Protein AF-0000000084530891 (afdb_homodimer)

Structure (mmCIF, N/CA/C/O backbone):
data_AF-0000000084530891-model_v1
#
loop_
_entity.id
_entity.type
_entity.pdbx_description
1 polymer 'FADH2-dependent halogenase PltA'
#
loop_
_atom_site.group_PDB
_atom_site.id
_atom_site.type_symbol
_atom_site.label_atom_id
_atom_site.label_alt_id
_atom_site.label_comp_id
_atom_site.label_asym_id
_atom_site.label_entity_id
_atom_site.label_seq_id
_atom_site.pdbx_PDB_ins_code
_atom_site.Cartn_x
_atom_site.Cartn_y
_atom_site.Cartn_z
_atom_site.occupancy
_atom_site.B_iso_or_equiv
_atom_site.auth_seq_id
_atom_site.auth_comp_id
_atom_site.auth_asym_id
_atom_site.auth_atom_id
_atom_site.pdbx_PDB_model_num
ATOM 1 N N . MET A 1 1 ? -32.719 -3.709 -15.766 1 66.19 1 MET A N 1
ATOM 2 C CA . MET A 1 1 ? -31.938 -2.893 -14.836 1 66.19 1 MET A CA 1
ATOM 3 C C . MET A 1 1 ? -30.469 -2.857 -15.25 1 66.19 1 MET A C 1
ATOM 5 O O . MET A 1 1 ? -29.953 -3.83 -15.805 1 66.19 1 MET A O 1
ATOM 9 N N . GLU A 1 2 ? -29.891 -1.746 -15.336 1 89.5 2 GLU A N 1
ATOM 10 C CA . GLU A 1 2 ? -28.5 -1.597 -15.766 1 89.5 2 GLU A CA 1
ATOM 11 C C . GLU A 1 2 ? -27.531 -2.131 -14.711 1 89.5 2 GLU A C 1
ATOM 13 O O . GLU A 1 2 ? -27.719 -1.904 -13.516 1 89.5 2 GLU A O 1
ATOM 18 N N . ALA A 1 3 ? -26.656 -3.08 -15.125 1 96.06 3 ALA A N 1
ATOM 19 C CA . ALA A 1 3 ? -25.688 -3.674 -14.219 1 96.06 3 ALA A CA 1
ATOM 20 C C . ALA A 1 3 ? -24.797 -2.602 -13.578 1 96.06 3 ALA A C 1
ATOM 22 O O . ALA A 1 3 ? -24.469 -1.6 -14.219 1 96.06 3 ALA A O 1
ATOM 23 N N . ASP A 1 4 ? -24.469 -2.822 -12.344 1 97.88 4 ASP A N 1
ATOM 24 C CA . ASP A 1 4 ? -23.516 -1.919 -11.711 1 97.88 4 ASP A CA 1
ATOM 25 C C . ASP A 1 4 ? -22.188 -1.911 -12.461 1 97.88 4 ASP A C 1
ATOM 27 O O . ASP A 1 4 ? -21.562 -0.856 -12.633 1 97.88 4 ASP A O 1
ATOM 31 N N . PHE A 1 5 ? -21.719 -3.125 -12.906 1 98.5 5 PHE A N 1
ATOM 32 C CA . PHE A 1 5 ? -20.453 -3.293 -13.609 1 98.5 5 PHE A CA 1
ATOM 33 C C . PHE A 1 5 ? -20.609 -4.258 -14.781 1 98.5 5 PHE A C 1
ATOM 35 O O . PHE A 1 5 ? -21.484 -5.117 -14.766 1 98.5 5 PHE A O 1
ATOM 42 N N . ASP A 1 6 ? -19.734 -4.051 -15.773 1 98.62 6 ASP A N 1
ATOM 43 C CA . ASP A 1 6 ? -19.656 -5.055 -16.828 1 98.62 6 ASP A CA 1
ATOM 44 C C . ASP A 1 6 ? -19.031 -6.348 -16.328 1 98.62 6 ASP A C 1
ATOM 46 O O . ASP A 1 6 ? -19.516 -7.441 -16.625 1 98.62 6 ASP A O 1
ATOM 50 N N . VAL A 1 7 ? -17.984 -6.207 -15.562 1 98.94 7 VAL A N 1
ATOM 51 C CA . VAL A 1 7 ? -17.266 -7.359 -15.039 1 98.94 7 VAL A CA 1
ATOM 52 C C . VAL A 1 7 ? -16.922 -7.129 -13.562 1 98.94 7 VAL A C 1
ATOM 54 O O . VAL A 1 7 ? -16.453 -6.059 -13.195 1 98.94 7 VAL A O 1
ATOM 57 N N . ALA A 1 8 ? -17.188 -8.102 -12.734 1 98.94 8 ALA A N 1
ATOM 58 C CA . ALA A 1 8 ? -16.734 -8.125 -11.344 1 98.94 8 ALA A CA 1
ATOM 59 C C . ALA A 1 8 ? -15.641 -9.172 -11.133 1 98.94 8 ALA A C 1
ATOM 61 O O . ALA A 1 8 ? -15.812 -10.336 -11.508 1 98.94 8 ALA A O 1
ATOM 62 N N . VAL A 1 9 ? -14.562 -8.758 -10.586 1 99 9 VAL A N 1
ATOM 63 C CA . VAL A 1 9 ? -13.43 -9.625 -10.297 1 99 9 VAL A CA 1
ATOM 64 C C . VAL A 1 9 ? -13.383 -9.93 -8.805 1 99 9 VAL A C 1
ATOM 66 O O . VAL A 1 9 ? -13.344 -9.016 -7.973 1 99 9 VAL A O 1
ATOM 69 N N . ILE A 1 10 ? -13.375 -11.219 -8.461 1 98.94 10 ILE A N 1
ATOM 70 C CA . ILE A 1 10 ? -13.273 -11.641 -7.066 1 98.94 10 ILE A CA 1
ATOM 71 C C . ILE A 1 10 ? -11.812 -11.898 -6.711 1 98.94 10 ILE A C 1
ATOM 73 O O . ILE A 1 10 ? -11.242 -12.922 -7.109 1 98.94 10 ILE A O 1
ATOM 77 N N . GLY A 1 11 ? -11.195 -10.992 -5.922 1 98.88 11 GLY A N 1
ATOM 78 C CA . GLY A 1 11 ? -9.797 -11.109 -5.535 1 98.88 11 GLY A CA 1
ATOM 79 C C . GLY A 1 11 ? -8.891 -10.164 -6.297 1 98.88 11 GLY A C 1
ATOM 80 O O . GLY A 1 11 ? -8.961 -10.078 -7.523 1 98.88 11 GLY A O 1
ATOM 81 N N . GLY A 1 12 ? -8.078 -9.484 -5.527 1 98.81 12 GLY A N 1
ATOM 82 C CA . GLY A 1 12 ? -7.172 -8.508 -6.113 1 98.81 12 GLY A CA 1
ATOM 83 C C . GLY A 1 12 ? -5.738 -8.992 -6.191 1 98.81 12 GLY A C 1
ATOM 84 O O . GLY A 1 12 ? -4.812 -8.18 -6.289 1 98.81 12 GLY A O 1
ATOM 85 N N . GLY A 1 13 ? -5.477 -10.289 -6.098 1 98.81 13 GLY A N 1
ATOM 86 C CA . GLY A 1 13 ? -4.148 -10.844 -6.297 1 98.81 13 GLY A CA 1
ATOM 87 C C . GLY A 1 13 ? -3.656 -10.711 -7.727 1 98.81 13 GLY A C 1
ATOM 88 O O . GLY A 1 13 ? -4.25 -9.984 -8.531 1 98.81 13 GLY A O 1
ATOM 89 N N . PRO A 1 14 ? -2.57 -11.391 -8.039 1 98.88 14 PRO A N 1
ATOM 90 C CA . PRO A 1 14 ? -1.964 -11.234 -9.367 1 98.88 14 PRO A CA 1
ATOM 91 C C . PRO A 1 14 ? -2.941 -11.523 -10.5 1 98.88 14 PRO A C 1
ATOM 93 O O . PRO A 1 14 ? -3.02 -10.766 -11.469 1 98.88 14 PRO A O 1
ATOM 96 N N . ALA A 1 15 ? -3.719 -12.57 -10.383 1 98.94 15 ALA A N 1
ATOM 97 C CA . ALA A 1 15 ? -4.652 -12.93 -11.445 1 98.94 15 ALA A CA 1
ATOM 98 C C . ALA A 1 15 ? -5.742 -11.867 -11.602 1 98.94 15 ALA A C 1
ATOM 100 O O . ALA A 1 15 ? -6.008 -11.398 -12.711 1 98.94 15 ALA A O 1
ATOM 101 N N . GLY A 1 16 ? -6.309 -11.5 -10.484 1 98.94 16 GLY A N 1
ATOM 102 C CA . GLY A 1 16 ? -7.406 -10.539 -10.516 1 98.94 16 GLY A CA 1
ATOM 103 C C . GLY A 1 16 ? -6.984 -9.156 -10.969 1 98.94 16 GLY A C 1
ATOM 104 O O . GLY A 1 16 ? -7.66 -8.531 -11.789 1 98.94 16 GLY A O 1
ATOM 105 N N . SER A 1 17 ? -5.902 -8.672 -10.438 1 98.94 17 SER A N 1
ATOM 106 C CA . SER A 1 17 ? -5.395 -7.355 -10.812 1 98.94 17 SER A CA 1
ATOM 107 C C . SER A 1 17 ? -5.043 -7.309 -12.297 1 98.94 17 SER A C 1
ATOM 109 O O . SER A 1 17 ? -5.297 -6.305 -12.969 1 98.94 17 SER A O 1
ATOM 111 N N . THR A 1 18 ? -4.445 -8.383 -12.781 1 98.94 18 THR A N 1
ATOM 112 C CA . THR A 1 18 ? -4.082 -8.461 -14.195 1 98.94 18 THR A CA 1
ATOM 113 C C . THR A 1 18 ? -5.332 -8.461 -15.07 1 98.94 18 THR A C 1
ATOM 115 O O . THR A 1 18 ? -5.414 -7.703 -16.047 1 98.94 18 THR A O 1
ATOM 118 N N . ALA A 1 19 ? -6.324 -9.273 -14.719 1 99 19 ALA A N 1
ATOM 119 C CA . ALA A 1 19 ? -7.578 -9.289 -15.469 1 99 19 ALA A CA 1
ATOM 120 C C . ALA A 1 19 ? -8.219 -7.902 -15.484 1 99 19 ALA A C 1
ATOM 122 O O . ALA A 1 19 ? -8.633 -7.418 -16.547 1 99 19 ALA A O 1
ATOM 123 N N . ALA A 1 20 ? -8.227 -7.273 -14.312 1 98.94 20 ALA A N 1
ATOM 124 C CA . ALA A 1 20 ? -8.836 -5.953 -14.195 1 98.94 20 ALA A CA 1
ATOM 125 C C . ALA A 1 20 ? -8.109 -4.934 -15.062 1 98.94 20 ALA A C 1
ATOM 127 O O . ALA A 1 20 ? -8.742 -4.062 -15.672 1 98.94 20 ALA A O 1
ATOM 128 N N . SER A 1 21 ? -6.801 -5.031 -15.133 1 98.94 21 SER A N 1
ATOM 129 C CA . SER A 1 21 ? -6.012 -4.113 -15.953 1 98.94 21 SER A CA 1
ATOM 130 C C . SER A 1 21 ? -6.375 -4.242 -17.422 1 98.94 21 SER A C 1
ATOM 132 O O . SER A 1 21 ? -6.609 -3.236 -18.109 1 98.94 21 SER A O 1
ATOM 134 N N . TYR A 1 22 ? -6.398 -5.5 -17.938 1 98.94 22 TYR A N 1
ATOM 135 C CA . TYR A 1 22 ? -6.758 -5.73 -19.344 1 98.94 22 TYR A CA 1
ATOM 136 C C . TYR A 1 22 ? -8.156 -5.199 -19.641 1 98.94 22 TYR A C 1
ATOM 138 O O . TYR A 1 22 ? -8.359 -4.48 -20.625 1 98.94 22 TYR A O 1
ATOM 146 N N . LEU A 1 23 ? -9.094 -5.543 -18.797 1 98.94 23 LEU A N 1
ATOM 147 C CA . LEU A 1 23 ? -10.5 -5.277 -19.062 1 98.94 23 LEU A CA 1
ATOM 148 C C . LEU A 1 23 ? -10.805 -3.789 -18.953 1 98.94 23 LEU A C 1
ATOM 150 O O . LEU A 1 23 ? -11.523 -3.23 -19.781 1 98.94 23 LEU A O 1
ATOM 154 N N . ALA A 1 24 ? -10.266 -3.133 -17.891 1 98.88 24 ALA A N 1
ATOM 155 C CA . ALA A 1 24 ? -10.461 -1.693 -17.734 1 98.88 24 ALA A CA 1
ATOM 156 C C . ALA A 1 24 ? -9.852 -0.927 -18.906 1 98.88 24 ALA A C 1
ATOM 158 O O . ALA A 1 24 ? -10.461 0.012 -19.422 1 98.88 24 ALA A O 1
ATOM 159 N N . SER A 1 25 ? -8.664 -1.329 -19.328 1 98.81 25 SER A N 1
ATOM 160 C CA . SER A 1 25 ? -7.996 -0.688 -20.453 1 98.81 25 SER A CA 1
ATOM 161 C C . SER A 1 25 ? -8.812 -0.83 -21.734 1 98.81 25 SER A C 1
ATOM 163 O O . SER A 1 25 ? -8.719 0.008 -22.625 1 98.81 25 SER A O 1
ATOM 165 N N . ALA A 1 26 ? -9.625 -1.861 -21.781 1 98.81 26 ALA A N 1
ATOM 166 C CA . ALA A 1 26 ? -10.469 -2.102 -22.953 1 98.81 26 ALA A CA 1
ATOM 167 C C . ALA A 1 26 ? -11.773 -1.327 -22.859 1 98.81 26 ALA A C 1
ATOM 169 O O . ALA A 1 26 ? -12.648 -1.455 -23.719 1 98.81 26 ALA A O 1
ATOM 170 N N . GLY A 1 27 ? -11.961 -0.547 -21.75 1 98.56 27 GLY A N 1
ATOM 171 C CA . GLY A 1 27 ? -13.094 0.355 -21.641 1 98.56 27 GLY A CA 1
ATOM 172 C C . GLY A 1 27 ? -14.258 -0.235 -20.875 1 98.56 27 GLY A C 1
ATOM 173 O O . GLY A 1 27 ? -15.328 0.372 -20.781 1 98.56 27 GLY A O 1
ATOM 174 N N . LEU A 1 28 ? -14.109 -1.421 -20.297 1 98.81 28 LEU A N 1
ATOM 175 C CA . LEU A 1 28 ? -15.18 -2.033 -19.531 1 98.81 28 LEU A CA 1
ATOM 176 C C . LEU A 1 28 ? -15.258 -1.424 -18.125 1 98.81 28 LEU A C 1
ATOM 178 O O . LEU A 1 28 ? -14.242 -0.998 -17.578 1 98.81 28 LEU A O 1
ATOM 182 N N . ARG A 1 29 ? -16.484 -1.306 -17.609 1 98.56 29 ARG A N 1
ATOM 183 C CA . ARG A 1 29 ? -16.656 -0.979 -16.188 1 98.56 29 ARG A CA 1
ATOM 184 C C . ARG A 1 29 ? -16.344 -2.18 -15.312 1 98.56 29 ARG A C 1
ATOM 186 O O . ARG A 1 29 ? -17.125 -3.119 -15.211 1 98.56 29 ARG A O 1
ATOM 193 N N . VAL A 1 30 ? -15.18 -2.162 -14.625 1 98.94 30 VAL A N 1
ATOM 194 C CA . VAL A 1 30 ? -14.664 -3.314 -13.891 1 98.94 30 VAL A CA 1
ATOM 195 C C . VAL A 1 30 ? -14.578 -2.982 -12.406 1 98.94 30 VAL A C 1
ATOM 197 O O . VAL A 1 30 ? -14.148 -1.889 -12.031 1 98.94 30 VAL A O 1
ATOM 200 N N . ALA A 1 31 ? -15.016 -3.912 -11.539 1 98.88 31 ALA A N 1
ATOM 201 C CA . ALA A 1 31 ? -14.828 -3.814 -10.094 1 98.88 31 ALA A CA 1
ATOM 202 C C . ALA A 1 31 ? -13.992 -4.984 -9.57 1 98.88 31 ALA A C 1
ATOM 204 O O . ALA A 1 31 ? -14.219 -6.133 -9.961 1 98.88 31 ALA A O 1
ATOM 205 N N . VAL A 1 32 ? -13.016 -4.691 -8.773 1 98.94 32 VAL A N 1
ATOM 206 C CA . VAL A 1 32 ? -12.266 -5.699 -8.039 1 98.94 32 VAL A CA 1
ATOM 207 C C . VAL A 1 32 ? -12.703 -5.711 -6.578 1 98.94 32 VAL A C 1
ATOM 209 O O . VAL A 1 32 ? -12.664 -4.68 -5.902 1 98.94 32 VAL A O 1
ATOM 212 N N . PHE A 1 33 ? -13.148 -6.805 -6.129 1 98.88 33 PHE A N 1
ATOM 213 C CA . PHE A 1 33 ? -13.5 -6.996 -4.727 1 98.88 33 PHE A CA 1
ATOM 214 C C . PHE A 1 33 ? -12.398 -7.75 -3.988 1 98.88 33 PHE A C 1
ATOM 216 O O . PHE A 1 33 ? -12.141 -8.922 -4.273 1 98.88 33 PHE A O 1
ATOM 223 N N . GLU A 1 34 ? -11.727 -7.094 -3.092 1 98.75 34 GLU A N 1
ATOM 224 C CA . GLU A 1 34 ? -10.633 -7.656 -2.307 1 98.75 34 GLU A CA 1
ATOM 225 C C . GLU A 1 34 ? -10.961 -7.633 -0.815 1 98.75 34 GLU A C 1
ATOM 227 O O . GLU A 1 34 ? -11.328 -6.59 -0.27 1 98.75 34 GLU A O 1
ATOM 232 N N . SER A 1 35 ? -10.805 -8.805 -0.174 1 97.88 35 SER A N 1
ATOM 233 C CA . SER A 1 35 ? -11.172 -8.922 1.234 1 97.88 35 SER A CA 1
ATOM 234 C C . SER A 1 35 ? -10.117 -8.273 2.131 1 97.88 35 SER A C 1
ATOM 236 O O . SER A 1 35 ? -10.438 -7.781 3.217 1 97.88 35 SER A O 1
ATOM 238 N N . GLU A 1 36 ? -8.906 -8.234 1.714 1 97.06 36 GLU A N 1
ATOM 239 C CA . GLU A 1 36 ? -7.812 -7.766 2.557 1 97.06 36 GLU A CA 1
ATOM 240 C C . GLU A 1 36 ? -7.348 -6.375 2.137 1 97.06 36 GLU A C 1
ATOM 242 O O . GLU A 1 36 ? -7.562 -5.961 0.996 1 97.06 36 GLU A O 1
ATOM 247 N N . LEU A 1 37 ? -6.746 -5.664 3.072 1 97.38 37 LEU A N 1
ATOM 248 C CA . LEU A 1 37 ? -6.051 -4.422 2.762 1 97.38 37 LEU A CA 1
ATOM 249 C C . LEU A 1 37 ? -4.609 -4.691 2.352 1 97.38 37 LEU A C 1
ATOM 251 O O . LEU A 1 37 ? -3.832 -5.25 3.131 1 97.38 37 LEU A O 1
ATOM 255 N N . PHE A 1 38 ? -4.316 -4.34 1.075 1 98.25 38 PHE A N 1
ATOM 256 C CA . PHE A 1 38 ? -2.943 -4.496 0.608 1 98.25 38 PHE A CA 1
ATOM 257 C C . PHE A 1 38 ? -2.055 -3.385 1.153 1 98.25 38 PHE A C 1
ATOM 259 O O . PHE A 1 38 ? -2.527 -2.275 1.406 1 98.25 38 PHE A O 1
ATOM 266 N N . PRO A 1 39 ? -0.729 -3.684 1.401 1 97.75 39 PRO A N 1
ATOM 267 C CA . PRO A 1 39 ? -0.035 -4.93 1.066 1 97.75 39 PRO A CA 1
ATOM 268 C C . PRO A 1 39 ? -0.257 -6.027 2.105 1 97.75 39 PRO A C 1
ATOM 270 O O . PRO A 1 39 ? -0.557 -5.73 3.266 1 97.75 39 PRO A O 1
ATOM 273 N N . ARG A 1 40 ? -0.125 -7.262 1.654 1 96.5 40 ARG A N 1
ATOM 274 C CA . ARG A 1 40 ? -0.214 -8.438 2.516 1 96.5 40 ARG A CA 1
ATOM 275 C C . ARG A 1 40 ? 0.823 -9.484 2.123 1 96.5 40 ARG A C 1
ATOM 277 O O . ARG A 1 40 ? 1.037 -9.742 0.936 1 96.5 40 ARG A O 1
ATOM 284 N N . PRO A 1 41 ? 1.448 -10.055 3.07 1 95 41 PRO A N 1
ATOM 285 C CA . PRO A 1 41 ? 2.439 -11.086 2.744 1 95 41 PRO A CA 1
ATOM 286 C C . PRO A 1 41 ? 1.831 -12.281 2.014 1 95 41 PRO A C 1
ATOM 288 O O . PRO A 1 41 ? 0.702 -12.68 2.311 1 95 41 PRO A O 1
ATOM 291 N N . HIS A 1 42 ? 2.57 -12.766 1.106 1 96.12 42 HIS A N 1
ATOM 292 C CA . HIS A 1 42 ? 2.18 -13.953 0.36 1 96.12 42 HIS A CA 1
ATOM 293 C C . HIS A 1 42 ? 3.4 -14.695 -0.175 1 96.12 42 HIS A C 1
ATOM 295 O O . HIS A 1 42 ? 4.398 -14.07 -0.542 1 96.12 42 HIS A O 1
ATOM 301 N N . VAL A 1 43 ? 3.32 -16.016 -0.231 1 94.94 43 VAL A N 1
ATOM 302 C CA . VAL A 1 43 ? 4.387 -16.844 -0.797 1 94.94 43 VAL A CA 1
ATOM 303 C C . VAL A 1 43 ? 4.262 -16.875 -2.318 1 94.94 43 VAL A C 1
ATOM 305 O O . VAL A 1 43 ? 3.219 -16.516 -2.871 1 94.94 43 VAL A O 1
ATOM 308 N N . GLY A 1 44 ? 5.281 -17.406 -3.035 1 95.38 44 GLY A N 1
ATOM 309 C CA . GLY A 1 44 ? 5.367 -17.375 -4.488 1 95.38 44 GLY A CA 1
ATOM 310 C C . GLY A 1 44 ? 6.199 -16.219 -5.012 1 95.38 44 GLY A C 1
ATOM 311 O O . GLY A 1 44 ? 5.711 -15.391 -5.781 1 95.38 44 GLY A O 1
ATOM 312 N N . GLU A 1 45 ? 7.453 -16.234 -4.609 1 97.88 45 GLU A N 1
ATOM 313 C CA . GLU A 1 45 ? 8.266 -15.031 -4.699 1 97.88 45 GLU A CA 1
ATOM 314 C C . GLU A 1 45 ? 9.234 -15.102 -5.879 1 97.88 45 GLU A C 1
ATOM 316 O O . GLU A 1 45 ? 9.977 -14.148 -6.137 1 97.88 45 GLU A O 1
ATOM 321 N N . SER A 1 46 ? 9.203 -16.172 -6.609 1 97.75 46 SER A N 1
ATOM 322 C CA . SER A 1 46 ? 10.102 -16.359 -7.746 1 97.75 46 SER A CA 1
ATOM 323 C C . SER A 1 46 ? 9.328 -16.344 -9.062 1 97.75 46 SER A C 1
ATOM 325 O O . SER A 1 46 ? 8.586 -17.281 -9.359 1 97.75 46 SER A O 1
ATOM 327 N N . LEU A 1 47 ? 9.562 -15.344 -9.859 1 98.12 47 LEU A N 1
ATOM 328 C CA . LEU A 1 47 ? 8.875 -15.273 -11.141 1 98.12 47 LEU A CA 1
ATOM 329 C C . LEU A 1 47 ? 9.617 -16.078 -12.195 1 98.12 47 LEU A C 1
ATOM 331 O O . LEU A 1 47 ? 10.766 -16.484 -11.984 1 98.12 47 LEU A O 1
ATOM 335 N N . VAL A 1 48 ? 8.945 -16.391 -13.297 1 97.38 48 VAL A N 1
ATOM 336 C CA . VAL A 1 48 ? 9.555 -16.984 -14.484 1 97.38 48 VAL A CA 1
ATOM 337 C C . VAL A 1 48 ? 9.328 -16.078 -15.695 1 97.38 48 VAL A C 1
ATOM 339 O O . VAL A 1 48 ? 8.422 -15.242 -15.688 1 97.38 48 VAL A O 1
ATOM 342 N N . PRO A 1 49 ? 10.047 -16.234 -16.734 1 97.5 49 PRO A N 1
ATOM 343 C CA . PRO A 1 49 ? 10.039 -15.312 -17.859 1 97.5 49 PRO A CA 1
ATOM 344 C C . PRO A 1 49 ? 8.664 -15.195 -18.516 1 97.5 49 PRO A C 1
ATOM 346 O O . PRO A 1 49 ? 8.32 -14.148 -19.062 1 97.5 49 PRO A O 1
ATOM 349 N N . ALA A 1 50 ? 7.863 -16.156 -18.438 1 97.38 50 ALA A N 1
ATOM 350 C CA . ALA A 1 50 ? 6.543 -16.125 -19.062 1 97.38 50 ALA A CA 1
ATOM 351 C C . ALA A 1 50 ? 5.656 -15.062 -18.438 1 97.38 50 ALA A C 1
ATOM 353 O O . ALA A 1 50 ? 4.594 -14.734 -18.969 1 97.38 50 ALA A O 1
ATOM 354 N N . THR A 1 51 ? 6.07 -14.445 -17.359 1 98.25 51 THR A N 1
ATOM 355 C CA . THR A 1 51 ? 5.344 -13.336 -16.75 1 98.25 51 THR A CA 1
ATOM 356 C C . THR A 1 51 ? 5.613 -12.039 -17.5 1 98.25 51 THR A C 1
ATOM 358 O O . THR A 1 51 ? 4.77 -11.141 -17.516 1 98.25 51 THR A O 1
ATOM 361 N N . THR A 1 52 ? 6.742 -11.938 -18.141 1 98.31 52 THR A N 1
ATOM 362 C CA . THR A 1 52 ? 7.254 -10.695 -18.703 1 98.31 52 THR A CA 1
ATOM 363 C C . THR A 1 52 ? 6.32 -10.164 -19.781 1 98.31 52 THR A C 1
ATOM 365 O O . THR A 1 52 ? 5.945 -8.992 -19.766 1 98.31 52 THR A O 1
ATOM 368 N N . PRO A 1 53 ? 5.852 -11.023 -20.719 1 97.94 53 PRO A N 1
ATOM 369 C CA . PRO A 1 53 ? 4.961 -10.492 -21.766 1 97.94 53 PRO A CA 1
ATOM 370 C C . PRO A 1 53 ? 3.678 -9.898 -21.188 1 97.94 53 PRO A C 1
ATOM 372 O O . PRO A 1 53 ? 3.193 -8.875 -21.672 1 97.94 53 PRO A O 1
ATOM 375 N N . VAL A 1 54 ? 3.139 -10.469 -20.172 1 98.62 54 VAL A N 1
ATOM 376 C CA . VAL A 1 54 ? 1.889 -10 -19.594 1 98.62 54 VAL A CA 1
ATOM 377 C C . VAL A 1 54 ? 2.117 -8.664 -18.891 1 98.62 54 VAL A C 1
ATOM 379 O O . VAL A 1 54 ? 1.353 -7.711 -19.078 1 98.62 54 VAL A O 1
ATOM 382 N N . LEU A 1 55 ? 3.209 -8.586 -18.109 1 98.81 55 LEU A N 1
ATOM 383 C CA . LEU A 1 55 ? 3.535 -7.359 -17.391 1 98.81 55 LEU A CA 1
ATOM 384 C C . LEU A 1 55 ? 3.797 -6.211 -18.359 1 98.81 55 LEU A C 1
ATOM 386 O O . LEU A 1 55 ? 3.432 -5.066 -18.078 1 98.81 55 LEU A O 1
ATOM 390 N N . THR A 1 56 ? 4.367 -6.555 -19.453 1 98.38 56 THR A N 1
ATOM 391 C CA . THR A 1 56 ? 4.633 -5.562 -20.484 1 98.38 56 THR A CA 1
ATOM 392 C C . THR A 1 56 ? 3.338 -5.133 -21.172 1 98.38 56 THR A C 1
ATOM 394 O O . THR A 1 56 ? 3.104 -3.941 -21.375 1 98.38 56 THR A O 1
ATOM 397 N N . GLU A 1 57 ? 2.523 -6.059 -21.484 1 98.38 57 GLU A N 1
ATOM 398 C CA . GLU A 1 57 ? 1.285 -5.793 -22.219 1 98.38 57 GLU A CA 1
ATOM 399 C C . GLU A 1 57 ? 0.358 -4.887 -21.406 1 98.38 57 GLU A C 1
ATOM 401 O O . GLU A 1 57 ? -0.244 -3.961 -21.953 1 98.38 57 GLU A O 1
ATOM 406 N N . ILE A 1 58 ? 0.255 -5.094 -20.141 1 98.69 58 ILE A N 1
ATOM 407 C CA . ILE A 1 58 ? -0.678 -4.289 -19.359 1 98.69 58 ILE A CA 1
ATOM 408 C C . ILE A 1 58 ? -0.032 -2.955 -19 1 98.69 58 ILE A C 1
ATOM 410 O O . ILE A 1 58 ? -0.706 -2.045 -18.516 1 98.69 58 ILE A O 1
ATOM 414 N N . GLY A 1 59 ? 1.263 -2.865 -19.156 1 98.44 59 GLY A N 1
ATOM 415 C CA . GLY A 1 59 ? 1.933 -1.582 -19.016 1 98.44 59 GLY A CA 1
ATOM 416 C C . GLY A 1 59 ? 2.447 -1.321 -17.609 1 98.44 59 GLY A C 1
ATOM 417 O O . GLY A 1 59 ? 2.584 -0.167 -17.203 1 98.44 59 GLY A O 1
ATOM 418 N N . VAL A 1 60 ? 2.758 -2.371 -16.859 1 98.75 60 VAL A N 1
ATOM 419 C CA . VAL A 1 60 ? 3.135 -2.164 -15.461 1 98.75 60 VAL A CA 1
ATOM 420 C C . VAL A 1 60 ? 4.629 -2.412 -15.289 1 98.75 60 VAL A C 1
ATOM 422 O O . VAL A 1 60 ? 5.176 -2.219 -14.203 1 98.75 60 VAL A O 1
ATOM 425 N N . MET A 1 61 ? 5.355 -2.752 -16.328 1 98.19 61 MET A N 1
ATOM 426 C CA . MET A 1 61 ? 6.738 -3.211 -16.234 1 98.19 61 MET A CA 1
ATOM 427 C C . MET A 1 61 ? 7.633 -2.129 -15.641 1 98.19 61 MET A C 1
ATOM 429 O O . MET A 1 61 ? 8.531 -2.426 -14.852 1 98.19 61 MET A O 1
ATOM 433 N N . ASN A 1 62 ? 7.391 -0.894 -16 1 96.81 62 ASN A N 1
ATOM 434 C CA . ASN A 1 62 ? 8.203 0.187 -15.453 1 96.81 62 ASN A CA 1
ATOM 435 C C . ASN A 1 62 ? 8.094 0.26 -13.93 1 96.81 62 ASN A C 1
ATOM 437 O O . ASN A 1 62 ? 9.086 0.495 -13.242 1 96.81 62 ASN A O 1
ATOM 441 N N . ASP A 1 63 ? 6.883 0.134 -13.438 1 97.75 63 ASP A N 1
ATOM 442 C CA . ASP A 1 63 ? 6.676 0.134 -11.992 1 97.75 63 ASP A CA 1
ATOM 443 C C . ASP A 1 63 ? 7.398 -1.039 -11.336 1 97.75 63 ASP A C 1
ATOM 445 O O . ASP A 1 63 ? 7.965 -0.896 -10.25 1 97.75 63 ASP A O 1
ATOM 449 N N . ILE A 1 64 ? 7.395 -2.162 -12.016 1 98.31 64 ILE A N 1
ATOM 450 C CA . ILE A 1 64 ? 8.062 -3.354 -11.5 1 98.31 64 ILE A CA 1
ATOM 451 C C . ILE A 1 64 ? 9.57 -3.143 -11.5 1 98.31 64 ILE A C 1
ATOM 453 O O . ILE A 1 64 ? 10.25 -3.445 -10.516 1 98.31 64 ILE A O 1
ATOM 457 N N . ASP A 1 65 ? 10.094 -2.605 -12.516 1 96.62 65 ASP A N 1
ATOM 458 C CA . ASP A 1 65 ? 11.516 -2.316 -12.641 1 96.62 65 ASP A CA 1
ATOM 459 C C . ASP A 1 65 ? 11.984 -1.369 -11.531 1 96.62 65 ASP A C 1
ATOM 461 O O . ASP A 1 65 ? 13.094 -1.506 -11.023 1 96.62 65 ASP A O 1
ATOM 465 N N . ASN A 1 66 ? 11.148 -0.494 -11.148 1 94.62 66 ASN A N 1
ATOM 466 C CA . ASN A 1 66 ? 11.516 0.559 -10.211 1 94.62 66 ASN A CA 1
ATOM 467 C C . ASN A 1 66 ? 11.297 0.117 -8.766 1 94.62 66 ASN A C 1
ATOM 469 O O . ASN A 1 66 ? 11.672 0.83 -7.828 1 94.62 66 ASN A O 1
ATOM 473 N N . ALA A 1 67 ? 10.742 -1.007 -8.602 1 96.12 67 ALA A N 1
ATOM 474 C CA . ALA A 1 67 ? 10.398 -1.46 -7.258 1 96.12 67 ALA A CA 1
ATOM 475 C C . ALA A 1 67 ? 11.633 -1.962 -6.516 1 96.12 67 ALA A C 1
ATOM 477 O O . ALA A 1 67 ? 11.609 -2.127 -5.293 1 96.12 67 ALA A O 1
ATOM 478 N N . GLY A 1 68 ? 12.75 -2.256 -7.215 1 93.88 68 GLY A N 1
ATOM 479 C CA . GLY A 1 68 ? 13.992 -2.674 -6.582 1 93.88 68 GLY A CA 1
ATOM 480 C C . GLY A 1 68 ? 14.039 -4.164 -6.293 1 93.88 68 GLY A C 1
ATOM 481 O O . GLY A 1 68 ? 14.766 -4.602 -5.398 1 93.88 68 GLY A O 1
ATOM 482 N N . PHE A 1 69 ? 13.266 -4.945 -7.012 1 97.31 69 PHE A N 1
ATOM 483 C CA . PHE A 1 69 ? 13.297 -6.398 -6.859 1 97.31 69 PHE A CA 1
ATOM 484 C C . PHE A 1 69 ? 14.586 -6.973 -7.422 1 97.31 69 PHE A C 1
ATOM 486 O O . PHE A 1 69 ? 15.109 -6.484 -8.422 1 97.31 69 PHE A O 1
ATOM 493 N N . PRO A 1 70 ? 15.102 -8.102 -6.797 1 96.75 70 PRO A N 1
ATOM 494 C CA . PRO A 1 70 ? 16.266 -8.758 -7.379 1 96.75 70 PRO A CA 1
ATOM 495 C C . PRO A 1 70 ? 15.984 -9.359 -8.758 1 96.75 70 PRO A C 1
ATOM 497 O O . PRO A 1 70 ? 14.938 -9.969 -8.961 1 96.75 70 PRO A O 1
ATOM 500 N N . LYS A 1 71 ? 16.906 -9.133 -9.664 1 96.5 71 LYS A N 1
ATOM 501 C CA . LYS A 1 71 ? 16.812 -9.742 -10.984 1 96.5 71 LYS A CA 1
ATOM 502 C C . LYS A 1 71 ? 17.156 -11.227 -10.938 1 96.5 71 LYS A C 1
ATOM 504 O O . LYS A 1 71 ? 18.109 -11.617 -10.258 1 96.5 71 LYS A O 1
ATOM 509 N N . LYS A 1 72 ? 16.375 -11.984 -11.547 1 96.38 72 LYS A N 1
ATOM 510 C CA . LYS A 1 72 ? 16.547 -13.43 -11.656 1 96.38 72 LYS A CA 1
ATOM 511 C C . LYS A 1 72 ? 16.906 -13.836 -13.078 1 96.38 72 LYS A C 1
ATOM 513 O O . LYS A 1 72 ? 16.078 -13.742 -13.984 1 96.38 72 LYS A O 1
ATOM 518 N N . TYR A 1 73 ? 18.109 -14.422 -13.203 1 95.19 73 TYR A N 1
ATOM 519 C CA . TYR A 1 73 ? 18.609 -14.734 -14.539 1 95.19 73 TYR A CA 1
ATOM 520 C C . TYR A 1 73 ? 18.469 -16.219 -14.844 1 95.19 73 TYR A C 1
ATOM 522 O O . TYR A 1 73 ? 18.594 -16.641 -16 1 95.19 73 TYR A O 1
ATOM 530 N N . GLY A 1 74 ? 18.234 -17 -13.797 1 94.19 74 GLY A N 1
ATOM 531 C CA . GLY A 1 74 ? 18.156 -18.438 -13.992 1 94.19 74 GLY A CA 1
ATOM 532 C C . GLY A 1 74 ? 17.703 -19.188 -12.758 1 94.19 74 GLY A C 1
ATOM 533 O O . GLY A 1 74 ? 17.125 -18.594 -11.836 1 94.19 74 GLY A O 1
ATOM 534 N N . ALA A 1 75 ? 17.812 -20.484 -12.789 1 93.62 75 ALA A N 1
ATOM 535 C CA . ALA A 1 75 ? 17.422 -21.391 -11.703 1 93.62 75 ALA A CA 1
ATOM 536 C C . ALA A 1 75 ? 18.391 -22.562 -11.594 1 93.62 75 ALA A C 1
ATOM 538 O O . ALA A 1 75 ? 19.047 -22.938 -12.578 1 93.62 75 ALA A O 1
ATOM 539 N N . ALA A 1 76 ? 18.453 -23.031 -10.391 1 91.5 76 ALA A N 1
ATOM 540 C CA . ALA A 1 76 ? 19.328 -24.172 -10.125 1 91.5 76 ALA A CA 1
ATOM 541 C C . ALA A 1 76 ? 18.641 -25.203 -9.242 1 91.5 76 ALA A C 1
ATOM 543 O O . ALA A 1 76 ? 17.906 -24.844 -8.328 1 91.5 76 ALA A O 1
ATOM 544 N N . TRP A 1 77 ? 18.875 -26.438 -9.562 1 88.81 77 TRP A N 1
ATOM 545 C CA . TRP A 1 77 ? 18.391 -27.578 -8.797 1 88.81 77 TRP A CA 1
ATOM 546 C C . TRP A 1 77 ? 19.547 -28.469 -8.352 1 88.81 77 TRP A C 1
ATOM 548 O O . TRP A 1 77 ? 20.438 -28.781 -9.141 1 88.81 77 TRP A O 1
ATOM 558 N N . THR A 1 78 ? 19.516 -28.781 -7.082 1 85 78 THR A N 1
ATOM 559 C CA . THR A 1 78 ? 20.562 -29.641 -6.547 1 85 78 THR A CA 1
ATOM 560 C C . THR A 1 78 ? 19.969 -30.844 -5.812 1 85 78 THR A C 1
ATOM 562 O O . THR A 1 78 ? 18.828 -30.781 -5.348 1 85 78 THR A O 1
ATOM 565 N N . SER A 1 79 ? 20.734 -31.922 -5.863 1 80.25 79 SER A N 1
ATOM 566 C CA . SER A 1 79 ? 20.344 -33.125 -5.145 1 80.25 79 SER A CA 1
ATOM 567 C C . SER A 1 79 ? 21.469 -33.625 -4.258 1 80.25 79 SER A C 1
ATOM 569 O O . SER A 1 79 ? 22.641 -33.438 -4.57 1 80.25 79 SER A O 1
ATOM 571 N N . ALA A 1 80 ? 21.031 -34.219 -3.135 1 73.44 80 ALA A N 1
ATOM 572 C CA . ALA A 1 80 ? 22.016 -34.812 -2.236 1 73.44 80 ALA A CA 1
ATOM 573 C C . ALA A 1 80 ? 22.453 -36.188 -2.734 1 73.44 80 ALA A C 1
ATOM 575 O O . ALA A 1 80 ? 23.344 -36.812 -2.148 1 73.44 80 ALA A O 1
ATOM 576 N N . GLU A 1 81 ? 21.906 -36.531 -3.799 1 72.25 81 GLU A N 1
ATOM 577 C CA . GLU A 1 81 ? 22.266 -37.844 -4.355 1 72.25 81 GLU A CA 1
ATOM 578 C C . GLU A 1 81 ? 23.766 -37.906 -4.66 1 72.25 81 GLU A C 1
ATOM 580 O O . GLU A 1 81 ? 24.359 -36.938 -5.137 1 72.25 81 GLU A O 1
ATOM 585 N N . THR A 1 82 ? 24.344 -39 -4.18 1 69 82 THR A N 1
ATOM 586 C CA . THR A 1 82 ? 25.781 -39.156 -4.367 1 69 82 THR A CA 1
ATOM 587 C C . THR A 1 82 ? 26.062 -40.312 -5.344 1 69 82 THR A C 1
ATOM 589 O O . THR A 1 82 ? 27.203 -40.469 -5.809 1 69 82 THR A O 1
ATOM 592 N N . ARG A 1 83 ? 25.188 -41.062 -5.652 1 70.56 83 ARG A N 1
ATOM 593 C CA . ARG A 1 83 ? 25.422 -42.188 -6.543 1 70.56 83 ARG A CA 1
ATOM 594 C C . ARG A 1 83 ? 25.75 -41.719 -7.957 1 70.56 83 ARG A C 1
ATOM 596 O O . ARG A 1 83 ? 25.281 -40.688 -8.391 1 70.56 83 ARG A O 1
ATOM 603 N N . ASP A 1 84 ? 26.469 -42.469 -8.633 1 67.5 84 ASP A N 1
ATOM 604 C CA . ASP A 1 84 ? 26.812 -42.156 -10.023 1 67.5 84 ASP A CA 1
ATOM 605 C C . ASP A 1 84 ? 25.562 -42.188 -10.906 1 67.5 84 ASP A C 1
ATOM 607 O O . ASP A 1 84 ? 24.703 -43.062 -10.742 1 67.5 84 ASP A O 1
ATOM 611 N N . LEU A 1 85 ? 25.438 -41.25 -11.781 1 70.5 85 LEU A N 1
ATOM 612 C CA . LEU A 1 85 ? 24.328 -41.219 -12.727 1 70.5 85 LEU A CA 1
ATOM 613 C C . LEU A 1 85 ? 24.609 -42.094 -13.938 1 70.5 85 LEU A C 1
ATOM 615 O O . LEU A 1 85 ? 25.547 -41.844 -14.703 1 70.5 85 LEU A O 1
ATOM 619 N N . PRO A 1 86 ? 23.875 -43.188 -14 1 71.06 86 PRO A N 1
ATOM 620 C CA . PRO A 1 86 ? 24.078 -43.969 -15.227 1 71.06 86 PRO A CA 1
ATOM 621 C C . PRO A 1 86 ? 23.688 -43.188 -16.484 1 71.06 86 PRO A C 1
ATOM 623 O O . PRO A 1 86 ? 22.625 -42.562 -16.531 1 71.06 86 PRO A O 1
ATOM 626 N N . ARG A 1 87 ? 24.547 -43.188 -17.469 1 75.12 87 ARG A N 1
ATOM 627 C CA . ARG A 1 87 ? 24.406 -42.281 -18.609 1 75.12 87 ARG A CA 1
ATOM 628 C C . ARG A 1 87 ? 23.234 -42.719 -19.5 1 75.12 87 ARG A C 1
ATOM 630 O O . ARG A 1 87 ? 22.594 -41.875 -20.141 1 75.12 87 ARG A O 1
ATOM 637 N N . ASN A 1 88 ? 22.844 -43.906 -19.5 1 70 88 ASN A N 1
ATOM 638 C CA . ASN A 1 88 ? 21.703 -44.438 -20.25 1 70 88 ASN A CA 1
ATOM 639 C C . ASN A 1 88 ? 21.562 -43.781 -21.609 1 70 88 ASN A C 1
ATOM 641 O O . ASN A 1 88 ? 20.453 -43.406 -22 1 70 88 ASN A O 1
ATOM 645 N N . GLY A 1 89 ? 22.5 -43.469 -22.266 1 72.62 89 GLY A N 1
ATOM 646 C CA . GLY A 1 89 ? 22.469 -42.938 -23.609 1 72.62 89 GLY A CA 1
ATOM 647 C C . GLY A 1 89 ? 22.422 -41.406 -23.641 1 72.62 89 GLY A C 1
ATOM 648 O O . GLY A 1 89 ? 22.391 -40.812 -24.719 1 72.62 89 GLY A O 1
ATOM 649 N N . PHE A 1 90 ? 22.453 -40.844 -22.469 1 76.5 90 PHE A N 1
ATOM 650 C CA . PHE A 1 90 ? 22.422 -39.406 -22.438 1 76.5 90 PHE A CA 1
ATOM 651 C C . PHE A 1 90 ? 23.828 -38.812 -22.5 1 76.5 90 PHE A C 1
ATOM 653 O O . PHE A 1 90 ? 24.781 -39.438 -22.031 1 76.5 90 PHE A O 1
ATOM 660 N N . THR A 1 91 ? 24 -37.719 -23.188 1 70.19 91 THR A N 1
ATOM 661 C CA . THR A 1 91 ? 25.281 -37.031 -23.359 1 70.19 91 THR A CA 1
ATOM 662 C C . THR A 1 91 ? 25.328 -35.75 -22.531 1 70.19 91 THR A C 1
ATOM 664 O O . THR A 1 91 ? 24.297 -35.188 -22.188 1 70.19 91 THR A O 1
ATOM 667 N N . GLY A 1 92 ? 26.547 -35.312 -22.156 1 64.88 92 GLY A N 1
ATOM 668 C CA . GLY A 1 92 ? 26.719 -34.031 -21.484 1 64.88 92 GLY A CA 1
ATOM 669 C C . GLY A 1 92 ? 26.453 -34.094 -20 1 64.88 92 GLY A C 1
ATOM 670 O O . GLY A 1 92 ? 26.266 -33.062 -19.359 1 64.88 92 GLY A O 1
ATOM 671 N N . LEU A 1 93 ? 26.312 -35.281 -19.609 1 66.94 93 LEU A N 1
ATOM 672 C CA . LEU A 1 93 ? 26.016 -35.438 -18.188 1 66.94 93 LEU A CA 1
ATOM 673 C C . LEU A 1 93 ? 27.25 -35.188 -17.344 1 66.94 93 LEU A C 1
ATOM 675 O O . LEU A 1 93 ? 28.328 -35.719 -17.609 1 66.94 93 LEU A O 1
ATOM 679 N N . ASP A 1 94 ? 27.203 -34.125 -16.672 1 63.75 94 ASP A N 1
ATOM 680 C CA . ASP A 1 94 ? 28.266 -33.906 -15.688 1 63.75 94 ASP A CA 1
ATOM 681 C C . ASP A 1 94 ? 28 -34.719 -14.422 1 63.75 94 ASP A C 1
ATOM 683 O O . ASP A 1 94 ? 26.922 -35.281 -14.25 1 63.75 94 ASP A O 1
ATOM 687 N N . HIS A 1 95 ? 29.047 -35.094 -13.797 1 56.5 95 HIS A N 1
ATOM 688 C CA . HIS A 1 95 ? 28.984 -35.969 -12.617 1 56.5 95 HIS A CA 1
ATOM 689 C C . HIS A 1 95 ? 28.234 -35.281 -11.477 1 56.5 95 HIS A C 1
ATOM 691 O O . HIS A 1 95 ? 27.953 -35.906 -10.445 1 56.5 95 HIS A O 1
ATOM 697 N N . SER A 1 96 ? 27.688 -34.125 -11.766 1 63.28 96 SER A N 1
ATOM 698 C CA . SER A 1 96 ? 27.062 -33.438 -10.648 1 63.28 96 SER A CA 1
ATOM 699 C C . SER A 1 96 ? 25.531 -33.562 -10.703 1 63.28 96 SER A C 1
ATOM 701 O O . SER A 1 96 ? 24.953 -33.625 -11.781 1 63.28 96 SER A O 1
ATOM 703 N N . TRP A 1 97 ? 24.906 -34.094 -9.625 1 71.81 97 TRP A N 1
ATOM 704 C CA . TRP A 1 97 ? 23.453 -34.125 -9.477 1 71.81 97 TRP A CA 1
ATOM 705 C C . TRP A 1 97 ? 22.875 -32.719 -9.336 1 71.81 97 TRP A C 1
ATOM 707 O O . TRP A 1 97 ? 22.141 -32.438 -8.383 1 71.81 97 TRP A O 1
ATOM 717 N N . ALA A 1 98 ? 23.422 -31.906 -10.273 1 78.12 98 ALA A N 1
ATOM 718 C CA . ALA A 1 98 ? 22.938 -30.531 -10.297 1 78.12 98 ALA A CA 1
ATOM 719 C C . ALA A 1 98 ? 22.5 -30.125 -11.703 1 78.12 98 ALA A C 1
ATOM 721 O O . ALA A 1 98 ? 23.047 -30.625 -12.695 1 78.12 98 ALA A O 1
ATOM 722 N N . ALA A 1 99 ? 21.391 -29.453 -11.742 1 83.88 99 ALA A N 1
ATOM 723 C CA . ALA A 1 99 ? 20.891 -28.859 -12.984 1 83.88 99 ALA A CA 1
ATOM 724 C C . ALA A 1 99 ? 20.781 -27.344 -12.867 1 83.88 99 ALA A C 1
ATOM 726 O O . ALA A 1 99 ? 20.391 -26.812 -11.828 1 83.88 99 ALA A O 1
ATOM 727 N N . GLU A 1 100 ? 21.266 -26.672 -13.945 1 88.25 100 GLU A N 1
ATOM 728 C CA . GLU A 1 100 ? 21.172 -25.203 -14 1 88.25 100 GLU A CA 1
ATOM 729 C C . GLU A 1 100 ? 20.719 -24.734 -15.375 1 88.25 100 GLU A C 1
ATOM 731 O O . GLU A 1 100 ? 21.047 -25.359 -16.391 1 88.25 100 GLU A O 1
ATOM 736 N N . VAL A 1 101 ? 20 -23.719 -15.336 1 91 101 VAL A N 1
ATOM 737 C CA . VAL A 1 101 ? 19.578 -23.125 -16.594 1 91 101 VAL A CA 1
ATOM 738 C C . VAL A 1 101 ? 19.719 -21.594 -16.516 1 91 101 VAL A C 1
ATOM 740 O O . VAL A 1 101 ? 19.594 -21.016 -15.438 1 91 101 VAL A O 1
ATOM 743 N N . MET A 1 102 ? 19.984 -20.969 -17.672 1 93.12 102 MET A N 1
ATOM 744 C CA . MET A 1 102 ? 19.906 -19.531 -17.875 1 93.12 102 MET A CA 1
ATOM 745 C C . MET A 1 102 ? 18.781 -19.172 -18.844 1 93.12 102 MET A C 1
ATOM 747 O O . MET A 1 102 ? 18.641 -19.797 -19.891 1 93.12 102 MET A O 1
ATOM 751 N N . PHE A 1 103 ? 18.094 -18.172 -18.531 1 94.44 103 PHE A N 1
ATOM 752 C CA . PHE A 1 103 ? 16.906 -17.844 -19.281 1 94.44 103 PHE A CA 1
ATOM 753 C C . PHE A 1 103 ? 17.266 -17.375 -20.688 1 94.44 103 PHE A C 1
ATOM 755 O O . PHE A 1 103 ? 16.531 -17.625 -21.656 1 94.44 103 PHE A O 1
ATOM 762 N N . VAL A 1 104 ? 18.359 -16.812 -20.828 1 94.31 104 VAL A N 1
ATOM 763 C CA . VAL A 1 104 ? 18.766 -16.188 -22.078 1 94.31 104 VAL A CA 1
ATOM 764 C C . VAL A 1 104 ? 19.078 -17.266 -23.109 1 94.31 104 VAL A C 1
ATOM 766 O O . VAL A 1 104 ? 19.156 -16.984 -24.312 1 94.31 104 VAL A O 1
ATOM 769 N N . GLU A 1 105 ? 19.188 -18.516 -22.703 1 94.75 105 GLU A N 1
ATOM 770 C CA . GLU A 1 105 ? 19.609 -19.594 -23.578 1 94.75 105 GLU A CA 1
ATOM 771 C C . GLU A 1 105 ? 18.578 -19.859 -24.672 1 94.75 105 GLU A C 1
ATOM 773 O O . GLU A 1 105 ? 18.891 -20.438 -25.703 1 94.75 105 GLU A O 1
ATOM 778 N N . ARG A 1 106 ? 17.406 -19.5 -24.438 1 94.38 106 ARG A N 1
ATOM 779 C CA . ARG A 1 106 ? 16.328 -19.703 -25.391 1 94.38 106 ARG A CA 1
ATOM 780 C C . ARG A 1 106 ? 15.781 -18.359 -25.891 1 94.38 106 ARG A C 1
ATOM 782 O O . ARG A 1 106 ? 15.578 -17.438 -25.094 1 94.38 106 ARG A O 1
ATOM 789 N N . ASP A 1 107 ? 15.578 -18.375 -27.156 1 92.56 107 ASP A N 1
ATOM 790 C CA . ASP A 1 107 ? 14.906 -17.203 -27.719 1 92.56 107 ASP A CA 1
ATOM 791 C C . ASP A 1 107 ? 13.438 -17.156 -27.312 1 92.56 107 ASP A C 1
ATOM 793 O O . ASP A 1 107 ? 12.719 -18.156 -27.453 1 92.56 107 ASP A O 1
ATOM 797 N N . GLN A 1 108 ? 13.102 -16.031 -26.797 1 92.44 108 GLN A N 1
ATOM 798 C CA . GLN A 1 108 ? 11.727 -15.82 -26.344 1 92.44 108 GLN A CA 1
ATOM 799 C C . GLN A 1 108 ? 11.117 -14.57 -26.984 1 92.44 108 GLN A C 1
ATOM 801 O O . GLN A 1 108 ? 11.273 -13.469 -26.469 1 92.44 108 GLN A O 1
ATOM 806 N N . PRO A 1 109 ? 10.477 -14.625 -28.047 1 86.69 109 PRO A N 1
ATOM 807 C CA . PRO A 1 109 ? 10.016 -13.477 -28.828 1 86.69 109 PRO A CA 1
ATOM 808 C C . PRO A 1 109 ? 9.297 -12.438 -27.984 1 86.69 109 PRO A C 1
ATOM 810 O O . PRO A 1 109 ? 9.445 -11.234 -28.203 1 86.69 109 PRO A O 1
ATOM 813 N N . GLU A 1 110 ? 8.508 -12.672 -27.047 1 89.44 110 GLU A N 1
ATOM 814 C CA . GLU A 1 110 ? 7.715 -11.68 -26.328 1 89.44 110 GLU A CA 1
ATOM 815 C C . GLU A 1 110 ? 8.375 -11.305 -25 1 89.44 110 GLU A C 1
ATOM 817 O O . GLU A 1 110 ? 7.793 -10.578 -24.188 1 89.44 110 GLU A O 1
ATOM 822 N N . VAL A 1 111 ? 9.617 -11.68 -24.859 1 93.12 111 VAL A N 1
ATOM 823 C CA . VAL A 1 111 ? 10.398 -11.359 -23.672 1 93.12 111 VAL A CA 1
ATOM 824 C C . VAL A 1 111 ? 11.57 -10.453 -24.062 1 93.12 111 VAL A C 1
ATOM 826 O O . VAL A 1 111 ? 12.445 -10.859 -24.828 1 93.12 111 VAL A O 1
ATOM 829 N N . ASP A 1 112 ? 11.656 -9.258 -23.547 1 93.75 112 ASP A N 1
ATOM 830 C CA . ASP A 1 112 ? 12.578 -8.234 -24.016 1 93.75 112 ASP A CA 1
ATOM 831 C C . ASP A 1 112 ? 13.781 -8.109 -23.094 1 93.75 112 ASP A C 1
ATOM 833 O O . ASP A 1 112 ? 14.516 -7.117 -23.141 1 93.75 112 ASP A O 1
ATOM 837 N N . ARG A 1 113 ? 13.898 -9.055 -22.234 1 95.44 113 ARG A N 1
ATOM 838 C CA . ARG A 1 113 ? 14.992 -9.023 -21.266 1 95.44 113 ARG A CA 1
ATOM 839 C C . ARG A 1 113 ? 15.469 -10.43 -20.938 1 95.44 113 ARG A C 1
ATOM 841 O O . ARG A 1 113 ? 14.766 -11.414 -21.203 1 95.44 113 ARG A O 1
ATOM 848 N N . ASP A 1 114 ? 16.625 -10.523 -20.375 1 94.19 114 ASP A N 1
ATOM 849 C CA . ASP A 1 114 ? 17.234 -11.82 -20.094 1 94.19 114 ASP A CA 1
ATOM 850 C C . ASP A 1 114 ? 16.984 -12.242 -18.641 1 94.19 114 ASP A C 1
ATOM 852 O O . ASP A 1 114 ? 17.562 -13.227 -18.172 1 94.19 114 ASP A O 1
ATOM 856 N N . TYR A 1 115 ? 16.188 -11.492 -17.984 1 95.94 115 TYR A N 1
ATOM 857 C CA . TYR A 1 115 ? 15.922 -11.773 -16.578 1 95.94 115 TYR A CA 1
ATOM 858 C C . TYR A 1 115 ? 14.438 -11.594 -16.25 1 95.94 115 TYR A C 1
ATOM 860 O O . TYR A 1 115 ? 13.672 -11.094 -17.078 1 95.94 115 TYR A O 1
ATOM 868 N N . THR A 1 116 ? 14.016 -12.125 -15.211 1 97.38 116 THR A N 1
ATOM 869 C CA . THR A 1 116 ? 12.781 -11.789 -14.508 1 97.38 116 THR A CA 1
ATOM 870 C C . THR A 1 116 ? 13.07 -11.383 -13.062 1 97.38 116 THR A C 1
ATOM 872 O O . THR A 1 116 ? 14.102 -10.766 -12.789 1 97.38 116 THR A O 1
ATOM 875 N N . TYR A 1 117 ? 12.148 -11.68 -12.102 1 98.19 117 TYR A N 1
ATOM 876 C CA . TYR A 1 117 ? 12.391 -11.109 -10.781 1 98.19 117 TYR A CA 1
ATOM 877 C C . TYR A 1 117 ? 12.078 -12.117 -9.68 1 98.19 117 TYR A C 1
ATOM 879 O O . TYR A 1 117 ? 11.219 -12.984 -9.852 1 98.19 117 TYR A O 1
ATOM 887 N N . HIS A 1 118 ? 12.852 -12.078 -8.586 1 98.06 118 HIS A N 1
ATOM 888 C CA . HIS A 1 118 ? 12.32 -12.422 -7.273 1 98.06 118 HIS A CA 1
ATOM 889 C C . HIS A 1 118 ? 11.578 -11.242 -6.652 1 98.06 118 HIS A C 1
ATOM 891 O O . HIS A 1 118 ? 12.047 -10.102 -6.719 1 98.06 118 HIS A O 1
ATOM 897 N N . VAL A 1 119 ? 10.406 -11.539 -6.098 1 98.38 119 VAL A N 1
ATOM 898 C CA . VAL A 1 119 ? 9.617 -10.383 -5.672 1 98.38 119 VAL A CA 1
ATOM 899 C C . VAL A 1 119 ? 9.172 -10.57 -4.223 1 98.38 119 VAL A C 1
ATOM 901 O O . VAL A 1 119 ? 8.891 -11.695 -3.791 1 98.38 119 VAL A O 1
ATOM 904 N N . ASP A 1 120 ? 9.18 -9.477 -3.467 1 98.06 120 ASP A N 1
ATOM 905 C CA . ASP A 1 120 ? 8.312 -9.391 -2.299 1 98.06 120 ASP A CA 1
ATOM 906 C C . ASP A 1 120 ? 6.84 -9.328 -2.709 1 98.06 120 ASP A C 1
ATOM 908 O O . ASP A 1 120 ? 6.371 -8.297 -3.193 1 98.06 120 ASP A O 1
ATOM 912 N N . ARG A 1 121 ? 6.133 -10.383 -2.426 1 98.31 121 ARG A N 1
ATOM 913 C CA . ARG A 1 121 ? 4.789 -10.539 -2.971 1 98.31 121 ARG A CA 1
ATOM 914 C C . ARG A 1 121 ? 3.84 -9.484 -2.404 1 98.31 121 ARG A C 1
ATOM 916 O O . ARG A 1 121 ? 2.877 -9.094 -3.064 1 98.31 121 ARG A O 1
ATOM 923 N N . ALA A 1 122 ? 4.082 -9.055 -1.223 1 98 122 ALA A N 1
ATOM 924 C CA . ALA A 1 122 ? 3.258 -7.977 -0.691 1 98 122 ALA A CA 1
ATOM 925 C C . ALA A 1 122 ? 3.375 -6.723 -1.556 1 98 122 ALA A C 1
ATOM 927 O O . ALA A 1 122 ? 2.363 -6.133 -1.944 1 98 122 ALA A O 1
ATOM 928 N N . LYS A 1 123 ? 4.559 -6.355 -1.826 1 97.88 123 LYS A N 1
ATOM 929 C CA . LYS A 1 123 ? 4.836 -5.176 -2.643 1 97.88 123 LYS A CA 1
ATOM 930 C C . LYS A 1 123 ? 4.41 -5.398 -4.09 1 97.88 123 LYS A C 1
ATOM 932 O O . LYS A 1 123 ? 3.775 -4.535 -4.699 1 97.88 123 LYS A O 1
ATOM 937 N N . PHE A 1 124 ? 4.707 -6.527 -4.598 1 98.81 124 PHE A N 1
ATOM 938 C CA . PHE A 1 124 ? 4.414 -6.875 -5.984 1 98.81 124 PHE A CA 1
ATOM 939 C C . PHE A 1 124 ? 2.912 -6.855 -6.242 1 98.81 124 PHE A C 1
ATOM 941 O O . PHE A 1 124 ? 2.451 -6.254 -7.215 1 98.81 124 PHE A O 1
ATOM 948 N N . ASP A 1 125 ? 2.156 -7.523 -5.418 1 98.88 125 ASP A N 1
ATOM 949 C CA . ASP A 1 125 ? 0.706 -7.598 -5.574 1 98.88 125 ASP A CA 1
ATOM 950 C C . ASP A 1 125 ? 0.071 -6.211 -5.477 1 98.88 125 ASP A C 1
ATOM 952 O O . ASP A 1 125 ? -0.88 -5.906 -6.199 1 98.88 125 ASP A O 1
ATOM 956 N N . LEU A 1 126 ? 0.567 -5.414 -4.57 1 98.81 126 LEU A N 1
ATOM 957 C CA . LEU A 1 126 ? 0.051 -4.059 -4.441 1 98.81 126 LEU A CA 1
ATOM 958 C C . LEU A 1 126 ? 0.3 -3.258 -5.719 1 98.81 126 LEU A C 1
ATOM 960 O O . LEU A 1 126 ? -0.57 -2.508 -6.164 1 98.81 126 LEU A O 1
ATOM 964 N N . ILE A 1 127 ? 1.484 -3.363 -6.312 1 98.81 127 ILE A N 1
ATOM 965 C CA . ILE A 1 127 ? 1.812 -2.664 -7.551 1 98.81 127 ILE A CA 1
ATOM 966 C C . ILE A 1 127 ? 0.809 -3.043 -8.641 1 98.81 127 ILE A C 1
ATOM 968 O O . ILE A 1 127 ? 0.301 -2.176 -9.352 1 98.81 127 ILE A O 1
ATOM 972 N N . LEU A 1 128 ? 0.49 -4.352 -8.695 1 98.94 128 LEU A N 1
ATOM 973 C CA . LEU A 1 128 ? -0.446 -4.82 -9.703 1 98.94 128 LEU A CA 1
ATOM 974 C C . LEU A 1 128 ? -1.84 -4.25 -9.469 1 98.94 128 LEU A C 1
ATOM 976 O O . LEU A 1 128 ? -2.512 -3.824 -10.406 1 98.94 128 LEU A O 1
ATOM 980 N N . LEU A 1 129 ? -2.262 -4.242 -8.266 1 98.94 129 LEU A N 1
ATOM 981 C CA . LEU A 1 129 ? -3.598 -3.768 -7.922 1 98.94 129 LEU A CA 1
ATOM 982 C C . LEU A 1 129 ? -3.729 -2.271 -8.188 1 98.94 129 LEU A C 1
ATOM 984 O O . LEU A 1 129 ? -4.723 -1.824 -8.766 1 98.94 129 LEU A O 1
ATOM 988 N N . LYS A 1 130 ? -2.719 -1.557 -7.738 1 98.75 130 LYS A N 1
ATOM 989 C CA . LYS A 1 130 ? -2.693 -0.117 -7.984 1 98.75 130 LYS A CA 1
ATOM 990 C C . LYS A 1 130 ? -2.709 0.187 -9.477 1 98.75 130 LYS A C 1
ATOM 992 O O . LYS A 1 130 ? -3.33 1.16 -9.914 1 98.75 130 LYS A O 1
ATOM 997 N N . HIS A 1 131 ? -2.027 -0.603 -10.211 1 98.81 131 HIS A N 1
ATOM 998 C CA . HIS A 1 131 ? -2.01 -0.414 -11.656 1 98.81 131 HIS A CA 1
ATOM 999 C C . HIS A 1 131 ? -3.396 -0.62 -12.258 1 98.81 131 HIS A C 1
ATOM 1001 O O . HIS A 1 131 ? -3.832 0.161 -13.109 1 98.81 131 HIS A O 1
ATOM 1007 N N . ALA A 1 132 ? -4.066 -1.685 -11.82 1 98.88 132 ALA A N 1
ATOM 1008 C CA . ALA A 1 132 ? -5.434 -1.911 -12.289 1 98.88 132 ALA A CA 1
ATOM 1009 C C . ALA A 1 132 ? -6.316 -0.702 -12 1 98.88 132 ALA A C 1
ATOM 1011 O O . ALA A 1 132 ? -7.098 -0.279 -12.852 1 98.88 132 ALA A O 1
ATOM 1012 N N . GLU A 1 133 ? -6.152 -0.162 -10.805 1 98.62 133 GLU A N 1
ATOM 1013 C CA . GLU A 1 133 ? -6.895 1.042 -10.438 1 98.62 133 GLU A CA 1
ATOM 1014 C C . GLU A 1 133 ? -6.57 2.197 -11.383 1 98.62 133 GLU A C 1
ATOM 1016 O O . GLU A 1 133 ? -7.469 2.902 -11.844 1 98.62 133 GLU A O 1
ATOM 1021 N N . SER A 1 134 ? -5.328 2.361 -11.68 1 98.06 134 SER A N 1
ATOM 1022 C CA . SER A 1 134 ? -4.879 3.457 -12.531 1 98.06 134 SER A CA 1
ATOM 1023 C C . SER A 1 134 ? -5.43 3.316 -13.945 1 98.06 134 SER A C 1
ATOM 1025 O O . SER A 1 134 ? -5.535 4.301 -14.68 1 98.06 134 SER A O 1
ATOM 1027 N N . ARG A 1 135 ? -5.773 2.08 -14.305 1 98.38 135 ARG A N 1
ATOM 1028 C CA . ARG A 1 135 ? -6.309 1.826 -15.633 1 98.38 135 ARG A CA 1
ATOM 1029 C C . ARG A 1 135 ? -7.816 2.037 -15.672 1 98.38 135 ARG A C 1
ATOM 1031 O O . ARG A 1 135 ? -8.438 1.948 -16.734 1 98.38 135 ARG A O 1
ATOM 1038 N N . GLY A 1 136 ? -8.414 2.262 -14.539 1 98.06 136 GLY A N 1
ATOM 1039 C CA . GLY A 1 136 ? -9.82 2.637 -14.531 1 98.06 136 GLY A CA 1
ATOM 1040 C C . GLY A 1 136 ? -10.688 1.675 -13.742 1 98.06 136 GLY A C 1
ATOM 1041 O O . GLY A 1 136 ? -11.898 1.888 -13.609 1 98.06 136 GLY A O 1
ATOM 1042 N N . ALA A 1 137 ? -10.148 0.613 -13.172 1 98.75 137 ALA A N 1
ATOM 1043 C CA . ALA A 1 137 ? -10.945 -0.322 -12.383 1 98.75 137 ALA A CA 1
ATOM 1044 C C . ALA A 1 137 ? -11.312 0.279 -11.023 1 98.75 137 ALA A C 1
ATOM 1046 O O . ALA A 1 137 ? -10.5 0.974 -10.414 1 98.75 137 ALA A O 1
ATOM 1047 N N . ASP A 1 138 ? -12.531 0.02 -10.578 1 98.5 138 ASP A N 1
ATOM 1048 C CA . ASP A 1 138 ? -12.891 0.289 -9.188 1 98.5 138 ASP A CA 1
ATOM 1049 C C . ASP A 1 138 ? -12.367 -0.807 -8.266 1 98.5 138 ASP A C 1
ATOM 1051 O O . ASP A 1 138 ? -12.648 -1.989 -8.469 1 98.5 138 ASP A O 1
ATOM 1055 N N . VAL A 1 139 ? -11.617 -0.412 -7.285 1 98.75 139 VAL A N 1
ATOM 1056 C CA . VAL A 1 139 ? -11.086 -1.388 -6.336 1 98.75 139 VAL A CA 1
ATOM 1057 C C . VAL A 1 139 ? -11.734 -1.179 -4.965 1 98.75 139 VAL A C 1
ATOM 1059 O O . VAL A 1 139 ? -11.656 -0.088 -4.395 1 98.75 139 VAL A O 1
ATOM 1062 N N . PHE A 1 140 ? -12.406 -2.152 -4.488 1 98.56 140 PHE A N 1
ATOM 1063 C CA . PHE A 1 140 ? -12.969 -2.166 -3.146 1 98.56 140 PHE A CA 1
ATOM 1064 C C . PHE A 1 140 ? -12.172 -3.084 -2.23 1 98.56 140 PHE A C 1
ATOM 1066 O O . PHE A 1 140 ? -12.203 -4.309 -2.389 1 98.56 140 PHE A O 1
ATOM 1073 N N . SER A 1 141 ? -11.438 -2.531 -1.295 1 97.81 141 SER A N 1
ATOM 1074 C CA . SER A 1 141 ? -10.75 -3.316 -0.277 1 97.81 141 SER A CA 1
ATOM 1075 C C . SER A 1 141 ? -11.562 -3.391 1.011 1 97.81 141 SER A C 1
ATOM 1077 O O . SER A 1 141 ? -12.242 -2.432 1.374 1 97.81 141 SER A O 1
ATOM 1079 N N . GLY A 1 142 ? -11.453 -4.488 1.713 1 97.12 142 GLY A N 1
ATOM 1080 C CA . GLY A 1 142 ? -12.32 -4.758 2.848 1 97.12 142 GLY A CA 1
ATOM 1081 C C . GLY A 1 142 ? -13.688 -5.273 2.443 1 97.12 142 GLY A C 1
ATOM 1082 O O . GLY A 1 142 ? -14.648 -5.164 3.207 1 97.12 142 GLY A O 1
ATOM 1083 N N . ALA A 1 143 ? -13.773 -5.758 1.233 1 97.62 143 ALA A N 1
ATOM 1084 C CA . ALA A 1 143 ? -15.008 -6.281 0.665 1 97.62 143 ALA A CA 1
ATOM 1085 C C . ALA A 1 143 ? -14.867 -7.754 0.291 1 97.62 143 ALA A C 1
ATOM 1087 O O . ALA A 1 143 ? -14.18 -8.094 -0.675 1 97.62 143 ALA A O 1
ATOM 1088 N N . ARG A 1 144 ? -15.555 -8.609 0.963 1 98.25 144 ARG A N 1
ATOM 1089 C CA . ARG A 1 144 ? -15.477 -10.047 0.732 1 98.25 144 ARG A CA 1
ATOM 1090 C C . ARG A 1 144 ? -16.688 -10.547 -0.043 1 98.25 144 ARG A C 1
ATOM 1092 O O . ARG A 1 144 ? -17.828 -10.344 0.38 1 98.25 144 ARG A O 1
ATOM 1099 N N . VAL A 1 145 ? -16.469 -11.133 -1.145 1 98.81 145 VAL A N 1
ATOM 1100 C CA . VAL A 1 145 ? -17.562 -11.781 -1.859 1 98.81 145 VAL A CA 1
ATOM 1101 C C . VAL A 1 145 ? -17.875 -13.125 -1.205 1 98.81 145 VAL A C 1
ATOM 1103 O O . VAL A 1 145 ? -17 -13.992 -1.088 1 98.81 145 VAL A O 1
ATOM 1106 N N . LEU A 1 146 ? -19.094 -13.266 -0.879 1 98.38 146 LEU A N 1
ATOM 1107 C CA . LEU A 1 146 ? -19.516 -14.492 -0.206 1 98.38 146 LEU A CA 1
ATOM 1108 C C . LEU A 1 146 ? -20.125 -15.469 -1.199 1 98.38 146 LEU A C 1
ATOM 1110 O O . LEU A 1 146 ? -20.016 -16.688 -1.028 1 98.38 146 LEU A O 1
ATOM 1114 N N . ARG A 1 147 ? -20.797 -14.852 -2.17 1 98.25 147 ARG A N 1
ATOM 1115 C CA . ARG A 1 147 ? -21.547 -15.695 -3.098 1 98.25 147 ARG A CA 1
ATOM 1116 C C . ARG A 1 147 ? -21.875 -14.93 -4.383 1 98.25 147 ARG A C 1
ATOM 1118 O O . ARG A 1 147 ? -22.125 -13.727 -4.348 1 98.25 147 ARG A O 1
ATOM 1125 N N . ALA A 1 148 ? -21.891 -15.68 -5.453 1 98.81 148 ALA A N 1
ATOM 1126 C CA . ALA A 1 148 ? -22.391 -15.18 -6.734 1 98.81 148 ALA A CA 1
ATOM 1127 C C . ALA A 1 148 ? -23.703 -15.859 -7.121 1 98.81 148 ALA A C 1
ATOM 1129 O O . ALA A 1 148 ? -23.734 -17.078 -7.285 1 98.81 148 ALA A O 1
ATOM 1130 N N . ASP A 1 149 ? -24.703 -15.086 -7.266 1 98.69 149 ASP A N 1
ATOM 1131 C CA . ASP A 1 149 ? -26.016 -15.609 -7.633 1 98.69 149 ASP A CA 1
ATOM 1132 C C . ASP A 1 149 ? -26.234 -15.547 -9.141 1 98.69 149 ASP A C 1
ATOM 1134 O O . ASP A 1 149 ? -26.469 -14.469 -9.695 1 98.69 149 ASP A O 1
ATOM 1138 N N . PHE A 1 150 ? -26.281 -16.703 -9.789 1 98.06 150 PHE A N 1
ATOM 1139 C CA . PHE A 1 150 ? -26.422 -16.797 -11.234 1 98.06 150 PHE A CA 1
ATOM 1140 C C . PHE A 1 150 ? -27.875 -17.078 -11.625 1 98.06 150 PHE A C 1
ATOM 1142 O O . PHE A 1 150 ? -28.203 -17.078 -12.812 1 98.06 150 PHE A O 1
ATOM 1149 N N . ASP A 1 151 ? -28.781 -17.172 -10.727 1 96.81 151 ASP A N 1
ATOM 1150 C CA . ASP A 1 151 ? -30.078 -17.797 -11.008 1 96.81 151 ASP A CA 1
ATOM 1151 C C . ASP A 1 151 ? -31.188 -16.75 -10.984 1 96.81 151 ASP A C 1
ATOM 1153 O O . ASP A 1 151 ? -32.219 -16.891 -11.672 1 96.81 151 ASP A O 1
ATOM 1157 N N . SER A 1 152 ? -31 -15.734 -10.211 1 95.69 152 SER A N 1
ATOM 1158 C CA . SER A 1 152 ? -32.094 -14.781 -10 1 95.69 152 SER A CA 1
ATOM 1159 C C . SER A 1 152 ? -32.375 -13.984 -11.266 1 95.69 152 SER A C 1
ATOM 1161 O O . SER A 1 152 ? -33.5 -13.5 -11.469 1 95.69 152 SER A O 1
ATOM 1163 N N . ASP A 1 153 ? -31.438 -13.781 -12.109 1 94.62 153 ASP A N 1
ATOM 1164 C CA . ASP A 1 153 ? -31.531 -13.047 -13.367 1 94.62 153 ASP A CA 1
ATOM 1165 C C . ASP A 1 153 ? -30.75 -13.742 -14.477 1 94.62 153 ASP A C 1
ATOM 1167 O O . ASP A 1 153 ? -29.594 -14.141 -14.266 1 94.62 153 ASP A O 1
ATOM 1171 N N . PRO A 1 154 ? -31.359 -13.93 -15.594 1 93.44 154 PRO A N 1
ATOM 1172 C CA . PRO A 1 154 ? -30.672 -14.656 -16.656 1 93.44 154 PRO A CA 1
ATOM 1173 C C . PRO A 1 154 ? -29.562 -13.828 -17.328 1 93.44 154 PRO A C 1
ATOM 1175 O O . PRO A 1 154 ? -28.734 -14.367 -18.047 1 93.44 154 PRO A O 1
ATOM 1178 N N . LYS A 1 155 ? -29.625 -12.555 -17.031 1 94.81 155 LYS A N 1
ATOM 1179 C CA . LYS A 1 155 ? -28.688 -11.703 -17.75 1 94.81 155 LYS A CA 1
ATOM 1180 C C . LYS A 1 155 ? -27.641 -11.133 -16.797 1 94.81 155 LYS A C 1
ATOM 1182 O O . LYS A 1 155 ? -26.562 -10.703 -17.234 1 94.81 155 LYS A O 1
ATOM 1187 N N . LEU A 1 156 ? -27.969 -11.094 -15.531 1 97.69 156 LEU A N 1
ATOM 1188 C CA . LEU A 1 156 ? -27.094 -10.484 -14.547 1 97.69 156 LEU A CA 1
ATOM 1189 C C . LEU A 1 156 ? -26.719 -11.484 -13.453 1 97.69 156 LEU A C 1
ATOM 1191 O O . LEU A 1 156 ? -27.469 -12.422 -13.195 1 97.69 156 LEU A O 1
ATOM 1195 N N . VAL A 1 157 ? -25.516 -11.273 -12.906 1 98.69 157 VAL A N 1
ATOM 1196 C CA . VAL A 1 157 ? -25.078 -11.969 -11.703 1 98.69 157 VAL A CA 1
ATOM 1197 C C . VAL A 1 157 ? -25.125 -11.016 -10.508 1 98.69 157 VAL A C 1
ATOM 1199 O O . VAL A 1 157 ? -24.672 -9.875 -10.594 1 98.69 157 VAL A O 1
ATOM 1202 N N . THR A 1 158 ? -25.734 -11.461 -9.445 1 98.62 158 THR A N 1
ATOM 1203 C CA . THR A 1 158 ? -25.719 -10.688 -8.203 1 98.62 158 THR A CA 1
ATOM 1204 C C . THR A 1 158 ? -24.625 -11.203 -7.27 1 98.62 158 THR A C 1
ATOM 1206 O O . THR A 1 158 ? -24.656 -12.367 -6.867 1 98.62 158 THR A O 1
ATOM 1209 N N . LEU A 1 159 ? -23.609 -10.375 -6.949 1 98.69 159 LEU A N 1
ATOM 1210 C CA . LEU A 1 159 ? -22.594 -10.695 -5.961 1 98.69 159 LEU A CA 1
ATOM 1211 C C . LEU A 1 159 ? -23.031 -10.266 -4.566 1 98.69 159 LEU A C 1
ATOM 1213 O O . LEU A 1 159 ? -23.312 -9.086 -4.34 1 98.69 159 LEU A O 1
ATOM 1217 N N . HIS A 1 160 ? -23.125 -11.227 -3.697 1 98.44 160 HIS A N 1
ATOM 1218 C CA . HIS A 1 160 ? -23.359 -10.93 -2.289 1 98.44 160 HIS A CA 1
ATOM 1219 C C . HIS A 1 160 ? -22.047 -10.68 -1.558 1 98.44 160 HIS A C 1
ATOM 1221 O O . HIS A 1 160 ? -21.25 -11.602 -1.378 1 98.44 160 HIS A O 1
ATOM 1227 N N . CYS A 1 161 ? -21.859 -9.438 -1.132 1 97.94 161 CYS A N 1
ATOM 1228 C CA . CYS A 1 161 ? -20.594 -9.031 -0.512 1 97.94 161 CYS A CA 1
ATOM 1229 C C . CYS A 1 161 ? -20.797 -8.68 0.958 1 97.94 161 CYS A C 1
ATOM 1231 O O . CYS A 1 161 ? -21.906 -8.312 1.364 1 97.94 161 CYS A O 1
ATOM 1233 N N . ARG A 1 162 ? -19.75 -8.914 1.658 1 97.38 162 ARG A N 1
ATOM 1234 C CA . ARG A 1 162 ? -19.734 -8.539 3.068 1 97.38 162 ARG A CA 1
ATOM 1235 C C . ARG A 1 162 ? -18.719 -7.434 3.328 1 97.38 162 ARG A C 1
ATOM 1237 O O . ARG A 1 162 ? -17.547 -7.559 2.963 1 97.38 162 ARG A O 1
ATOM 1244 N N . LEU A 1 163 ? -19.141 -6.293 3.908 1 95.88 163 LEU A N 1
ATOM 1245 C CA . LEU A 1 163 ? -18.328 -5.195 4.43 1 95.88 163 LEU A CA 1
ATOM 1246 C C . LEU A 1 163 ? -18.547 -5.035 5.934 1 95.88 163 LEU A C 1
ATOM 1248 O O . LEU A 1 163 ? -19.531 -4.43 6.363 1 95.88 163 LEU A O 1
ATOM 1252 N N . GLY A 1 164 ? -17.516 -5.508 6.668 1 93.44 164 GLY A N 1
ATOM 1253 C CA . GLY A 1 164 ? -17.781 -5.586 8.102 1 93.44 164 GLY A CA 1
ATOM 1254 C C . GLY A 1 164 ? -19.016 -6.387 8.438 1 93.44 164 GLY A C 1
ATOM 1255 O O . GLY A 1 164 ? -19.156 -7.539 8.016 1 93.44 164 GLY A O 1
ATOM 1256 N N . PRO A 1 165 ? -19.922 -5.77 9.109 1 92.81 165 PRO A N 1
ATOM 1257 C CA . PRO A 1 165 ? -21.156 -6.488 9.477 1 92.81 165 PRO A CA 1
ATOM 1258 C C . PRO A 1 165 ? -22.234 -6.379 8.406 1 92.81 165 PRO A C 1
ATOM 1260 O O . PRO A 1 165 ? -23.297 -7 8.531 1 92.81 165 PRO A O 1
ATOM 1263 N N . ARG A 1 166 ? -22.031 -5.656 7.367 1 92.75 166 ARG A N 1
ATOM 1264 C CA . ARG A 1 166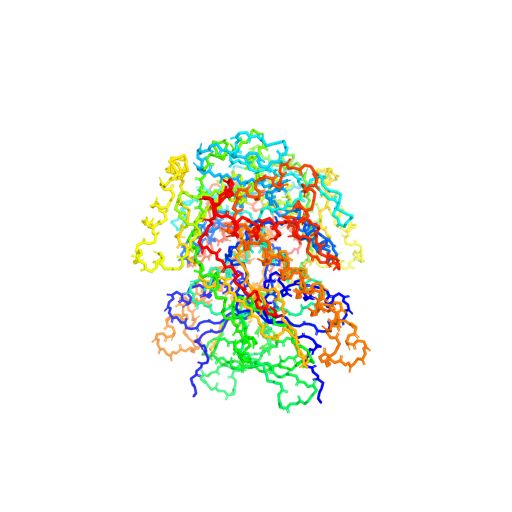 ? -23.078 -5.352 6.391 1 92.75 166 ARG A CA 1
ATOM 1265 C C . ARG A 1 166 ? -22.953 -6.254 5.168 1 92.75 166 ARG A C 1
ATOM 1267 O O . ARG A 1 166 ? -21.844 -6.52 4.691 1 92.75 166 ARG A O 1
ATOM 1274 N N . SER A 1 167 ? -24.109 -6.695 4.766 1 94.69 167 SER A N 1
ATOM 1275 C CA . SER A 1 167 ? -24.203 -7.355 3.467 1 94.69 167 SER A CA 1
ATOM 1276 C C . SER A 1 167 ? -24.594 -6.367 2.371 1 94.69 167 SER A C 1
ATOM 1278 O O . SER A 1 167 ? -25.531 -5.59 2.533 1 94.69 167 SER A O 1
ATOM 1280 N N . VAL A 1 168 ? -23.859 -6.379 1.306 1 95 168 VAL A N 1
ATOM 1281 C CA . VAL A 1 168 ? -24.094 -5.465 0.192 1 95 168 VAL A CA 1
ATOM 1282 C C . VAL A 1 168 ? -24.094 -6.242 -1.122 1 95 168 VAL A C 1
ATOM 1284 O O . VAL A 1 168 ? -23.188 -7.043 -1.38 1 95 168 VAL A O 1
ATOM 1287 N N . ASP A 1 169 ? -25.062 -5.984 -1.944 1 96.75 169 ASP A N 1
ATOM 1288 C CA . ASP A 1 169 ? -25.172 -6.676 -3.225 1 96.75 169 ASP A CA 1
ATOM 1289 C C . ASP A 1 169 ? -24.719 -5.773 -4.375 1 96.75 169 ASP A C 1
ATOM 1291 O O . ASP A 1 169 ? -25.016 -4.578 -4.379 1 96.75 169 ASP A O 1
ATOM 1295 N N . PHE A 1 170 ? -24.031 -6.348 -5.301 1 97.88 170 PHE A N 1
ATOM 1296 C CA . PHE A 1 170 ? -23.672 -5.707 -6.562 1 97.88 170 PHE A CA 1
ATOM 1297 C C . PHE A 1 170 ? -24.109 -6.559 -7.746 1 97.88 170 PHE A C 1
ATOM 1299 O O . PHE A 1 170 ? -24.141 -7.789 -7.66 1 97.88 170 PHE A O 1
ATOM 1306 N N . THR A 1 171 ? -24.469 -5.91 -8.828 1 98.31 171 THR A N 1
ATOM 1307 C CA . THR A 1 171 ? -24.844 -6.637 -10.031 1 98.31 171 THR A CA 1
ATOM 1308 C C . THR A 1 171 ? -23.781 -6.477 -11.117 1 98.31 171 THR A C 1
ATOM 1310 O O . THR A 1 171 ? -23.125 -5.43 -11.203 1 98.31 171 THR A O 1
ATOM 1313 N N . THR A 1 172 ? -23.562 -7.504 -11.93 1 98.62 172 THR A N 1
ATOM 1314 C CA . THR A 1 172 ? -22.594 -7.504 -13.008 1 98.62 172 THR A CA 1
ATOM 1315 C C . THR A 1 172 ? -23.047 -8.414 -14.148 1 98.62 172 THR A C 1
ATOM 1317 O O . THR A 1 172 ? -23.938 -9.234 -13.969 1 98.62 172 THR A O 1
ATOM 1320 N N . ARG A 1 173 ? -22.469 -8.242 -15.289 1 98.5 173 ARG A N 1
ATOM 1321 C CA . ARG A 1 173 ? -22.781 -9.086 -16.438 1 98.5 173 ARG A CA 1
ATOM 1322 C C . ARG A 1 173 ? -21.891 -10.328 -16.453 1 98.5 173 ARG A C 1
ATOM 1324 O O . ARG A 1 173 ? -22.281 -11.359 -17.016 1 98.5 173 ARG A O 1
ATOM 1331 N N . MET A 1 174 ? -20.75 -10.211 -15.867 1 98.31 174 MET A N 1
ATOM 1332 C CA . MET A 1 174 ? -19.719 -11.25 -15.922 1 98.31 174 MET A CA 1
ATOM 1333 C C . MET A 1 174 ? -18.906 -11.281 -14.633 1 98.31 174 MET A C 1
ATOM 1335 O O . MET A 1 174 ? -18.609 -10.234 -14.055 1 98.31 174 MET A O 1
ATOM 1339 N N . VAL A 1 175 ? -18.547 -12.531 -14.211 1 98.94 175 VAL A N 1
ATOM 1340 C CA . VAL A 1 175 ? -17.719 -12.688 -13.016 1 98.94 175 VAL A CA 1
ATOM 1341 C C . VAL A 1 175 ? -16.391 -13.367 -13.383 1 98.94 175 VAL A C 1
ATOM 1343 O O . VAL A 1 175 ? -16.391 -14.359 -14.109 1 98.94 175 VAL A O 1
ATOM 1346 N N . VAL A 1 176 ? -15.328 -12.797 -12.945 1 99 176 VAL A N 1
ATOM 1347 C CA . VAL A 1 176 ? -14.023 -13.445 -12.961 1 99 176 VAL A CA 1
ATOM 1348 C C . VAL A 1 176 ? -13.648 -13.883 -11.547 1 99 176 VAL A C 1
ATOM 1350 O O . VAL A 1 176 ? -13.391 -13.047 -10.68 1 99 176 VAL A O 1
ATOM 1353 N N . ASP A 1 177 ? -13.625 -15.18 -11.328 1 98.94 177 ASP A N 1
ATOM 1354 C CA . ASP A 1 177 ? -13.141 -15.664 -10.039 1 98.94 177 ASP A CA 1
ATOM 1355 C C . ASP A 1 177 ? -11.617 -15.719 -10.016 1 98.94 177 ASP A C 1
ATOM 1357 O O . ASP A 1 177 ? -11.008 -16.594 -10.641 1 98.94 177 ASP A O 1
ATOM 1361 N N . ALA A 1 178 ? -11.031 -14.844 -9.336 1 98.94 178 ALA A N 1
ATOM 1362 C CA . ALA A 1 178 ? -9.594 -14.758 -9.086 1 98.94 178 ALA A CA 1
ATOM 1363 C C . ALA A 1 178 ? -9.305 -14.805 -7.586 1 98.94 178 ALA A C 1
ATOM 1365 O O . ALA A 1 178 ? -8.391 -14.117 -7.109 1 98.94 178 ALA A O 1
ATOM 1366 N N . SER A 1 179 ? -10.016 -15.586 -6.863 1 98.69 179 SER A N 1
ATOM 1367 C CA . SER A 1 179 ? -9.977 -15.594 -5.406 1 98.69 179 SER A CA 1
ATOM 1368 C C . SER A 1 179 ? -8.844 -16.469 -4.891 1 98.69 179 SER A C 1
ATOM 1370 O O . SER A 1 179 ? -8.742 -16.734 -3.691 1 98.69 179 SER A O 1
ATOM 1372 N N . GLY A 1 180 ? -8.008 -16.922 -5.816 1 96.88 180 GLY A N 1
ATOM 1373 C CA . GLY A 1 180 ? -6.875 -17.734 -5.41 1 96.88 180 GLY A CA 1
ATOM 1374 C C . GLY A 1 180 ? -7.277 -19.016 -4.711 1 96.88 180 GLY A C 1
ATOM 1375 O O . GLY A 1 180 ? -8.148 -19.75 -5.188 1 96.88 180 GLY A O 1
ATOM 1376 N N . ARG A 1 181 ? -6.656 -19.328 -3.695 1 95.12 181 ARG A N 1
ATOM 1377 C CA . ARG A 1 181 ? -6.844 -20.609 -3.012 1 95.12 181 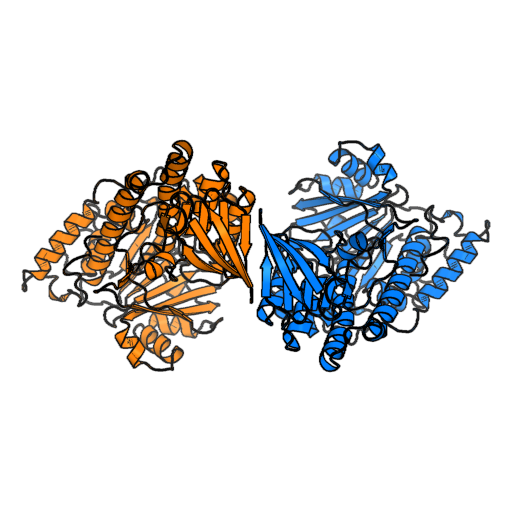ARG A CA 1
ATOM 1378 C C . ARG A 1 181 ? -8.188 -20.656 -2.289 1 95.12 181 ARG A C 1
ATOM 1380 O O . ARG A 1 181 ? -8.617 -21.719 -1.844 1 95.12 181 ARG A O 1
ATOM 1387 N N . HIS A 1 182 ? -8.828 -19.531 -2.186 1 96.12 182 HIS A N 1
ATOM 1388 C CA . HIS A 1 182 ? -10.156 -19.531 -1.583 1 96.12 182 HIS A CA 1
ATOM 1389 C C . HIS A 1 182 ? -11.18 -20.203 -2.496 1 96.12 182 HIS A C 1
ATOM 1391 O O . HIS A 1 182 ? -12.203 -20.703 -2.027 1 96.12 182 HIS A O 1
ATOM 1397 N N . THR A 1 183 ? -10.953 -20.203 -3.797 1 97.44 183 THR A N 1
ATOM 1398 C CA . THR A 1 183 ? -11.766 -20.906 -4.789 1 97.44 183 THR A CA 1
ATOM 1399 C C . THR A 1 183 ? -13.25 -20.625 -4.574 1 97.44 183 THR A C 1
ATOM 1401 O O . THR A 1 183 ? -14.062 -21.547 -4.488 1 97.44 183 THR A O 1
ATOM 1404 N N . VAL A 1 184 ? -13.617 -19.375 -4.617 1 98.62 184 VAL A N 1
ATOM 1405 C CA . VAL A 1 184 ? -14.961 -18.938 -4.23 1 98.62 184 VAL A CA 1
ATOM 1406 C C . VAL A 1 184 ? -16 -19.625 -5.105 1 98.62 184 VAL A C 1
ATOM 1408 O O . VAL A 1 184 ? -16.891 -20.328 -4.594 1 98.62 184 VAL A O 1
ATOM 1411 N N . LEU A 1 185 ? -15.922 -19.562 -6.406 1 98.69 185 LEU A N 1
ATOM 1412 C CA . LEU A 1 185 ? -16.891 -20.188 -7.293 1 98.69 185 LEU A CA 1
ATOM 1413 C C . LEU A 1 185 ? -16.734 -21.703 -7.305 1 98.69 185 LEU A C 1
ATOM 1415 O O . LEU A 1 185 ? -17.734 -22.438 -7.391 1 98.69 185 LEU A O 1
ATOM 1419 N N . GLY A 1 186 ? -15.438 -22.141 -7.301 1 98.19 186 GLY A N 1
ATOM 1420 C CA . GLY A 1 186 ? -15.211 -23.578 -7.258 1 98.19 186 GLY A CA 1
ATOM 1421 C C . GLY A 1 186 ? -15.938 -24.266 -6.117 1 98.19 186 GLY A C 1
ATOM 1422 O O . GLY A 1 186 ? -16.531 -25.328 -6.309 1 98.19 186 GLY A O 1
ATOM 1423 N N . ARG A 1 187 ? -15.867 -23.672 -4.992 1 97.88 187 ARG A N 1
ATOM 1424 C CA . ARG A 1 187 ? -16.547 -24.234 -3.818 1 97.88 187 ARG A CA 1
ATOM 1425 C C . ARG A 1 187 ? -18.047 -24.062 -3.926 1 97.88 187 ARG A C 1
ATOM 1427 O O . ARG A 1 187 ? -18.797 -25.016 -3.672 1 97.88 187 ARG A O 1
ATOM 1434 N N . GLN A 1 188 ? -18.516 -22.906 -4.312 1 98.44 188 GLN A N 1
ATOM 1435 C CA . GLN A 1 188 ? -19.938 -22.609 -4.402 1 98.44 188 GLN A CA 1
ATOM 1436 C C . GLN A 1 188 ? -20.641 -23.562 -5.371 1 98.44 188 GLN A C 1
ATOM 1438 O O . GLN A 1 188 ? -21.75 -24.031 -5.102 1 98.44 188 GLN A O 1
ATOM 1443 N N . LEU A 1 189 ? -19.984 -23.828 -6.457 1 98.19 189 LEU A N 1
ATOM 1444 C CA . LEU A 1 189 ? -20.594 -24.594 -7.531 1 98.19 189 LEU A CA 1
ATOM 1445 C C . LEU A 1 189 ? -20.188 -26.062 -7.441 1 98.19 189 LEU A C 1
ATOM 1447 O O . LEU A 1 189 ? -20.516 -26.859 -8.328 1 98.19 189 LEU A O 1
ATOM 1451 N N . LYS A 1 190 ? -19.438 -26.422 -6.422 1 97.56 190 LYS A N 1
ATOM 1452 C CA . LYS A 1 190 ? -19 -27.797 -6.168 1 97.56 190 LYS A CA 1
ATOM 1453 C C . LYS A 1 190 ? -18.219 -28.344 -7.359 1 97.56 190 LYS A C 1
ATOM 1455 O O . LYS A 1 190 ? -18.5 -29.453 -7.828 1 97.56 190 LYS A O 1
ATOM 1460 N N . LEU A 1 191 ? -17.281 -27.5 -7.766 1 97.56 191 LEU A N 1
ATOM 1461 C CA . LEU A 1 191 ? -16.5 -27.875 -8.945 1 97.56 191 LEU A CA 1
ATOM 1462 C C . LEU A 1 191 ? -15.109 -28.328 -8.547 1 97.56 191 LEU A C 1
ATOM 1464 O O . LEU A 1 191 ? -14.398 -28.938 -9.359 1 97.56 191 LEU A O 1
ATOM 1468 N N . LYS A 1 192 ? -14.68 -28.062 -7.406 1 95.94 192 LYS A N 1
ATOM 1469 C CA . LYS A 1 192 ? -13.312 -28.328 -6.957 1 95.94 192 LYS A CA 1
ATOM 1470 C C . LYS A 1 192 ? -13.07 -29.812 -6.75 1 95.94 192 LYS A C 1
ATOM 1472 O O . LYS A 1 192 ? -13.883 -30.5 -6.125 1 95.94 192 LYS A O 1
ATOM 1477 N N . VAL A 1 193 ? -11.945 -30.25 -7.281 1 93.81 193 VAL A N 1
ATOM 1478 C CA . VAL A 1 193 ? -11.531 -31.656 -7.141 1 93.81 193 VAL A CA 1
ATOM 1479 C C . VAL A 1 193 ? -10.117 -31.719 -6.555 1 93.81 193 VAL A C 1
ATOM 1481 O O . VAL A 1 193 ? -9.164 -31.219 -7.152 1 93.81 193 VAL A O 1
ATOM 1484 N N . PRO A 1 194 ? -10.047 -32.344 -5.383 1 90.31 194 PRO A N 1
ATOM 1485 C CA . PRO A 1 194 ? -8.695 -32.5 -4.828 1 90.31 194 PRO A CA 1
ATOM 1486 C C . PRO A 1 194 ? -7.793 -33.344 -5.727 1 90.31 194 PRO A C 1
ATOM 1488 O O . PRO A 1 194 ? -8.258 -34.281 -6.367 1 90.31 194 PRO A O 1
ATOM 1491 N N . ASP A 1 195 ? -6.578 -32.938 -5.688 1 88.12 195 ASP A N 1
ATOM 1492 C CA . ASP A 1 195 ? -5.617 -33.719 -6.465 1 88.12 195 ASP A CA 1
ATOM 1493 C C . ASP A 1 195 ? -5.32 -35.062 -5.793 1 88.12 195 ASP A C 1
ATOM 1495 O O . ASP A 1 195 ? -4.996 -35.094 -4.602 1 88.12 195 ASP A O 1
ATOM 1499 N N . PRO A 1 196 ? -5.371 -36.094 -6.496 1 83 196 PRO A N 1
ATOM 1500 C CA . PRO A 1 196 ? -5.176 -37.406 -5.883 1 83 196 PRO A CA 1
ATOM 1501 C C . PRO A 1 196 ? -3.701 -37.75 -5.691 1 83 196 PRO A C 1
ATOM 1503 O O . PRO A 1 196 ? -3.375 -38.688 -4.965 1 83 196 PRO A O 1
ATOM 1506 N N . VAL A 1 197 ? -2.854 -37.062 -6.238 1 82.12 197 VAL A N 1
ATOM 1507 C CA . VAL A 1 197 ? -1.44 -37.438 -6.258 1 82.12 197 VAL A CA 1
ATOM 1508 C C . VAL A 1 197 ? -0.647 -36.469 -5.379 1 82.12 197 VAL A C 1
ATOM 1510 O O . VAL A 1 197 ? 0.076 -36.875 -4.477 1 82.12 197 VAL A O 1
ATOM 1513 N N . PHE A 1 198 ? -0.849 -35.25 -5.637 1 83.56 198 PHE A N 1
ATOM 1514 C CA . PHE A 1 198 ? -0.073 -34.219 -4.938 1 83.56 198 PHE A CA 1
ATOM 1515 C C . PHE A 1 198 ? -0.834 -33.688 -3.723 1 83.56 198 PHE A C 1
ATOM 1517 O O . PHE A 1 198 ? -1.766 -32.906 -3.863 1 83.56 198 PHE A O 1
ATOM 1524 N N . ASN A 1 199 ? -0.524 -34.219 -2.596 1 84.88 199 ASN A N 1
ATOM 1525 C CA . ASN A 1 199 ? -1.042 -33.75 -1.314 1 84.88 199 ASN A CA 1
ATOM 1526 C C . ASN A 1 199 ? 0.068 -33.188 -0.432 1 84.88 199 ASN A C 1
ATOM 1528 O O . ASN A 1 199 ? 0.446 -33.781 0.566 1 84.88 199 ASN A O 1
ATOM 1532 N N . GLN A 1 200 ? 0.438 -32 -0.758 1 86.88 200 GLN A N 1
ATOM 1533 C CA . GLN A 1 200 ? 1.684 -31.469 -0.218 1 86.88 200 GLN A CA 1
ATOM 1534 C C . GLN A 1 200 ? 1.416 -30.297 0.727 1 86.88 200 GLN A C 1
ATOM 1536 O O . GLN A 1 200 ? 0.338 -29.703 0.695 1 86.88 200 GLN A O 1
ATOM 1541 N N . TYR A 1 201 ? 2.426 -30.078 1.54 1 88.81 201 TYR A N 1
ATOM 1542 C CA . TYR A 1 201 ? 2.467 -28.969 2.49 1 88.81 201 TYR A CA 1
ATOM 1543 C C . TYR A 1 201 ? 3.824 -28.281 2.467 1 88.81 201 TYR A C 1
ATOM 1545 O O . TYR A 1 201 ? 4.844 -28.906 2.166 1 88.81 201 TYR A O 1
ATOM 1553 N N . ALA A 1 202 ? 3.752 -27 2.779 1 92.38 202 ALA A N 1
ATOM 1554 C CA . ALA A 1 202 ? 5 -26.25 2.887 1 92.38 202 ALA A CA 1
ATOM 1555 C C . ALA A 1 202 ? 5.09 -25.531 4.223 1 92.38 202 ALA A C 1
ATOM 1557 O O . ALA A 1 202 ? 4.066 -25.141 4.797 1 92.38 202 ALA A O 1
ATOM 1558 N N . ILE A 1 203 ? 6.262 -25.406 4.766 1 94.25 203 ILE A N 1
ATOM 1559 C CA . ILE A 1 203 ? 6.594 -24.531 5.891 1 94.25 203 ILE A CA 1
ATOM 1560 C C . ILE A 1 203 ? 7.742 -23.609 5.504 1 94.25 203 ILE A C 1
ATOM 1562 O O . ILE A 1 203 ? 8.758 -24.062 4.961 1 94.25 203 ILE A O 1
ATOM 1566 N N . HIS A 1 204 ? 7.551 -22.328 5.734 1 96.12 204 HIS A N 1
ATOM 1567 C CA . HIS A 1 204 ? 8.547 -21.406 5.199 1 96.12 204 HIS A CA 1
ATOM 1568 C C . HIS A 1 204 ? 8.68 -20.156 6.078 1 96.12 204 HIS A C 1
ATOM 1570 O O . HIS A 1 204 ? 7.809 -19.875 6.902 1 96.12 204 HIS A O 1
ATOM 1576 N N . THR A 1 205 ? 9.766 -19.469 5.969 1 97.25 205 THR A N 1
ATOM 1577 C CA . THR A 1 205 ? 10.023 -18.188 6.605 1 97.25 205 THR A CA 1
ATOM 1578 C C . THR A 1 205 ? 11.094 -17.406 5.844 1 97.25 205 THR A C 1
ATOM 1580 O O . THR A 1 205 ? 11.562 -17.844 4.793 1 97.25 205 THR A O 1
ATOM 1583 N N . TRP A 1 206 ? 11.359 -16.188 6.316 1 97.75 206 TRP A N 1
ATOM 1584 C CA . TRP A 1 206 ? 12.445 -15.375 5.785 1 97.75 206 TRP A CA 1
ATOM 1585 C C . TRP A 1 206 ? 13.641 -15.375 6.734 1 97.75 206 TRP A C 1
ATOM 1587 O O . TRP A 1 206 ? 13.469 -15.297 7.953 1 97.75 206 TRP A O 1
ATOM 1597 N N . PHE A 1 207 ? 14.844 -15.539 6.156 1 97.12 207 PHE A N 1
ATOM 1598 C CA . PHE A 1 207 ? 16.094 -15.43 6.887 1 97.12 207 PHE A CA 1
ATOM 1599 C C . PHE A 1 207 ? 16.906 -14.227 6.406 1 97.12 207 PHE A C 1
ATOM 1601 O O . PHE A 1 207 ? 16.922 -13.93 5.211 1 97.12 207 PHE A O 1
ATOM 1608 N N . GLU A 1 208 ? 17.5 -13.547 7.324 1 97.12 208 GLU A N 1
ATOM 1609 C CA . GLU A 1 208 ? 18.422 -12.453 7 1 97.12 208 GLU A CA 1
ATOM 1610 C C . GLU A 1 208 ? 19.875 -12.875 7.203 1 97.12 208 GLU A C 1
ATOM 1612 O O . GLU A 1 208 ? 20.203 -13.492 8.219 1 97.12 208 GLU A O 1
ATOM 1617 N N . GLY A 1 209 ? 20.703 -12.516 6.207 1 94.69 209 GLY A N 1
ATOM 1618 C CA . GLY A 1 209 ? 22.125 -12.719 6.352 1 94.69 209 GLY A CA 1
ATOM 1619 C C . GLY A 1 209 ? 22.594 -14.086 5.891 1 94.69 209 GLY A C 1
ATOM 1620 O O . GLY A 1 209 ? 23.703 -14.516 6.207 1 94.69 209 GLY A O 1
ATOM 1621 N N . LEU A 1 210 ? 21.719 -14.867 5.203 1 93.5 210 LEU A N 1
ATOM 1622 C CA . LEU A 1 210 ? 22.156 -16.141 4.629 1 93.5 210 LEU A CA 1
ATOM 1623 C C . LEU A 1 210 ? 23.234 -15.922 3.584 1 93.5 210 LEU A C 1
ATOM 1625 O O . LEU A 1 210 ? 23.094 -15.102 2.678 1 93.5 210 LEU A O 1
ATOM 1629 N N . ASP A 1 211 ? 24.359 -16.656 3.758 1 90.62 211 ASP A N 1
ATOM 1630 C CA . ASP A 1 211 ? 25.422 -16.594 2.752 1 90.62 211 ASP A CA 1
ATOM 1631 C C . ASP A 1 211 ? 25.047 -17.406 1.519 1 90.62 211 ASP A C 1
ATOM 1633 O O . ASP A 1 211 ? 25.312 -18.609 1.459 1 90.62 211 ASP A O 1
ATOM 1637 N N . ARG A 1 212 ? 24.578 -16.797 0.543 1 88.69 212 ARG A N 1
ATOM 1638 C CA . ARG A 1 212 ? 24.062 -17.453 -0.662 1 88.69 212 ARG A CA 1
ATOM 1639 C C . ARG A 1 212 ? 25.203 -17.953 -1.534 1 88.69 212 ARG A C 1
ATOM 1641 O O . ARG A 1 212 ? 25 -18.828 -2.385 1 88.69 212 ARG A O 1
ATOM 1648 N N . THR A 1 213 ? 26.344 -17.453 -1.334 1 83.38 213 THR A N 1
ATOM 1649 C CA . THR A 1 213 ? 27.5 -17.891 -2.111 1 83.38 213 THR A CA 1
ATOM 1650 C C . THR A 1 213 ? 27.906 -19.312 -1.728 1 83.38 213 THR A C 1
ATOM 1652 O O . THR A 1 213 ? 28.375 -20.078 -2.572 1 83.38 213 THR A O 1
ATOM 1655 N N . LYS A 1 214 ? 27.703 -19.672 -0.544 1 77.88 214 LYS A N 1
ATOM 1656 C CA . LYS A 1 214 ? 28.047 -21 -0.06 1 77.88 214 LYS A CA 1
ATOM 1657 C C . LYS A 1 214 ? 27.078 -22.047 -0.577 1 77.88 214 LYS A C 1
ATOM 1659 O O . LYS A 1 214 ? 27.406 -23.234 -0.657 1 77.88 214 LYS A O 1
ATOM 1664 N N . MET A 1 215 ? 26 -21.594 -0.972 1 74.31 215 MET A N 1
ATOM 1665 C CA . MET A 1 215 ? 24.922 -22.516 -1.341 1 74.31 215 MET A CA 1
ATOM 1666 C C . MET A 1 215 ? 24.766 -22.578 -2.855 1 74.31 215 MET A C 1
ATOM 1668 O O . MET A 1 215 ? 23.969 -23.375 -3.365 1 74.31 215 MET A O 1
ATOM 1672 N N . ALA A 1 216 ? 25.484 -21.734 -3.469 1 75.38 216 ALA A N 1
ATOM 1673 C CA . ALA A 1 216 ? 25.375 -21.656 -4.926 1 75.38 216 ALA A CA 1
ATOM 1674 C C . ALA A 1 216 ? 26.125 -22.828 -5.586 1 75.38 216 ALA A C 1
ATOM 1676 O O . ALA A 1 216 ? 27.172 -23.25 -5.102 1 75.38 216 ALA A O 1
ATOM 1677 N N . VAL A 1 217 ? 25.5 -23.375 -6.625 1 68.12 217 VAL A N 1
ATOM 1678 C CA . VAL A 1 217 ? 26.125 -24.469 -7.387 1 68.12 217 VAL A CA 1
ATOM 1679 C C . VAL A 1 217 ? 27.406 -23.969 -8.047 1 68.12 217 VAL A C 1
ATOM 1681 O O . VAL A 1 217 ? 28.438 -24.641 -7.992 1 68.12 217 VAL A O 1
ATOM 1684 N N . ASN A 1 218 ? 27.281 -22.797 -8.672 1 72.31 218 ASN A N 1
ATOM 1685 C CA . ASN A 1 218 ? 28.406 -22.156 -9.336 1 72.31 218 ASN A CA 1
ATOM 1686 C C . ASN A 1 218 ? 28.547 -20.688 -8.922 1 72.31 218 ASN A C 1
ATOM 1688 O O . ASN A 1 218 ? 27.594 -20.078 -8.438 1 72.31 218 ASN A O 1
ATOM 1692 N N . THR A 1 219 ? 29.797 -20.266 -9.07 1 68.25 219 THR A N 1
ATOM 1693 C CA . THR A 1 219 ? 30.047 -18.859 -8.805 1 68.25 219 THR A CA 1
ATOM 1694 C C . THR A 1 219 ? 29.203 -17.969 -9.719 1 68.25 219 THR A C 1
ATOM 1696 O O . THR A 1 219 ? 29.078 -18.25 -10.914 1 68.25 219 THR A O 1
ATOM 1699 N N . GLY A 1 220 ? 28.562 -17.016 -9.195 1 72.44 220 GLY A N 1
ATOM 1700 C CA . GLY A 1 220 ? 27.797 -16.062 -9.992 1 72.44 220 GLY A CA 1
ATOM 1701 C C . GLY A 1 220 ? 26.312 -16.406 -10.062 1 72.44 220 GLY A C 1
ATOM 1702 O O . GLY A 1 220 ? 25.547 -15.719 -10.758 1 72.44 220 GLY A O 1
ATOM 1703 N N . THR A 1 221 ? 25.906 -17.484 -9.383 1 77.12 221 THR A N 1
ATOM 1704 C CA . THR A 1 221 ? 24.5 -17.891 -9.469 1 77.12 221 THR A CA 1
ATOM 1705 C C . THR A 1 221 ? 23.781 -17.641 -8.141 1 77.12 221 THR A C 1
ATOM 1707 O O . THR A 1 221 ? 22.781 -18.281 -7.844 1 77.12 221 THR A O 1
ATOM 1710 N N . GLU A 1 222 ? 24.297 -16.656 -7.43 1 77.38 222 GLU A N 1
ATOM 1711 C CA . GLU A 1 222 ? 23.766 -16.375 -6.094 1 77.38 222 GLU A CA 1
ATOM 1712 C C . GLU A 1 222 ? 22.359 -15.805 -6.168 1 77.38 222 GLU A C 1
ATOM 1714 O O . GLU A 1 222 ? 21.578 -15.953 -5.227 1 77.38 222 GLU A O 1
ATOM 1719 N N . ASP A 1 223 ? 22.016 -15.258 -7.379 1 80.25 223 ASP A N 1
ATOM 1720 C CA . ASP A 1 223 ? 20.719 -14.594 -7.504 1 80.25 223 ASP A CA 1
ATOM 1721 C C . ASP A 1 223 ? 19.719 -15.492 -8.211 1 80.25 223 ASP A C 1
ATOM 1723 O O . ASP A 1 223 ? 18.625 -15.047 -8.57 1 80.25 223 ASP A O 1
ATOM 1727 N N . TYR A 1 224 ? 20.109 -16.766 -8.32 1 81.38 224 TYR A N 1
ATOM 1728 C CA . TYR A 1 224 ? 19.156 -17.75 -8.828 1 81.38 224 TYR A CA 1
ATOM 1729 C C . TYR A 1 224 ? 18.203 -18.203 -7.73 1 81.38 224 TYR A C 1
ATOM 1731 O O . TYR A 1 224 ? 18.469 -17.984 -6.543 1 81.38 224 TYR A O 1
ATOM 1739 N N . ILE A 1 225 ? 17.062 -18.625 -8.156 1 84.69 225 ILE A N 1
ATOM 1740 C CA . ILE A 1 225 ? 16.391 -19.516 -7.219 1 84.69 225 ILE A CA 1
ATOM 1741 C C . ILE A 1 225 ? 17.156 -20.828 -7.125 1 84.69 225 ILE A C 1
ATOM 1743 O O . ILE A 1 225 ? 17.625 -21.359 -8.141 1 84.69 225 ILE A O 1
ATOM 1747 N N . HIS A 1 226 ? 17.281 -21.328 -5.934 1 83.75 226 HIS A N 1
ATOM 1748 C CA . HIS A 1 226 ? 17.844 -22.656 -5.711 1 83.75 226 HIS A CA 1
ATOM 1749 C C . HIS A 1 226 ? 16.797 -23.594 -5.117 1 83.75 226 HIS A C 1
ATOM 1751 O O . HIS A 1 226 ? 16.141 -23.25 -4.133 1 83.75 226 HIS A O 1
ATOM 1757 N N . VAL A 1 227 ? 16.625 -24.672 -5.789 1 85.12 227 VAL A N 1
ATOM 1758 C CA . VAL A 1 227 ? 15.781 -25.75 -5.305 1 85.12 227 VAL A CA 1
ATOM 1759 C C . VAL A 1 227 ? 16.641 -26.938 -4.883 1 85.12 227 VAL A C 1
ATOM 1761 O O . VAL A 1 227 ? 17.375 -27.5 -5.703 1 85.12 227 VAL A O 1
ATOM 1764 N N . HIS A 1 228 ? 16.531 -27.297 -3.658 1 82.06 228 HIS A N 1
ATOM 1765 C CA . HIS A 1 228 ? 17.344 -28.375 -3.109 1 82.06 228 HIS A CA 1
ATOM 1766 C C . HIS A 1 228 ? 16.484 -29.609 -2.814 1 82.06 228 HIS A C 1
ATOM 1768 O O . HIS A 1 228 ? 15.664 -29.594 -1.897 1 82.06 228 HIS A O 1
ATOM 1774 N N . PHE A 1 229 ? 16.797 -30.609 -3.508 1 82.5 229 PHE A N 1
ATOM 1775 C CA . PHE A 1 229 ? 16.141 -31.875 -3.178 1 82.5 229 PHE A CA 1
ATOM 1776 C C . PHE A 1 229 ? 16.766 -32.5 -1.939 1 82.5 229 PHE A C 1
ATOM 1778 O O . PHE A 1 229 ? 17.984 -32.562 -1.811 1 82.5 229 PHE A O 1
ATOM 1785 N N . LEU A 1 230 ? 15.914 -32.969 -1.108 1 83.75 230 LEU A N 1
ATOM 1786 C CA . LEU A 1 230 ? 16.375 -33.531 0.143 1 83.75 230 LEU A CA 1
ATOM 1787 C C . LEU A 1 230 ? 16.484 -35.062 0.03 1 83.75 230 LEU A C 1
ATOM 1789 O O . LEU A 1 230 ? 15.859 -35.656 -0.853 1 83.75 230 LEU A O 1
ATOM 1793 N N . PRO A 1 231 ? 17.266 -35.594 0.958 1 81.75 231 PRO A N 1
ATOM 1794 C CA . PRO A 1 231 ? 17.281 -37.062 1.021 1 81.75 231 PRO A CA 1
ATOM 1795 C C . PRO A 1 231 ? 15.945 -37.656 1.488 1 81.75 231 PRO A C 1
ATOM 1797 O O . PRO A 1 231 ? 15.68 -38.844 1.281 1 81.75 231 PRO A O 1
ATOM 1800 N N . ILE A 1 232 ? 15.203 -36.844 2.086 1 84.25 232 ILE A N 1
ATOM 1801 C CA . ILE A 1 232 ? 13.859 -37.281 2.482 1 84.25 232 ILE A CA 1
ATOM 1802 C C . ILE A 1 232 ? 12.953 -37.312 1.258 1 84.25 232 ILE A C 1
ATOM 1804 O O . ILE A 1 232 ? 12.805 -36.344 0.542 1 84.25 232 ILE A O 1
ATOM 1808 N N . GLU A 1 233 ? 12.336 -38.438 1.128 1 81.81 233 GLU A N 1
ATOM 1809 C CA . GLU A 1 233 ? 11.57 -38.719 -0.083 1 81.81 233 GLU A CA 1
ATOM 1810 C C . GLU A 1 233 ? 10.523 -37.625 -0.325 1 81.81 233 GLU A C 1
ATOM 1812 O O . GLU A 1 233 ? 9.828 -37.219 0.603 1 81.81 233 GLU A O 1
ATOM 1817 N N . ASP A 1 234 ? 10.469 -37.219 -1.57 1 84.19 234 ASP A N 1
ATOM 1818 C CA . ASP A 1 234 ? 9.453 -36.312 -2.068 1 84.19 234 ASP A CA 1
ATOM 1819 C C . ASP A 1 234 ? 9.477 -35 -1.3 1 84.19 234 ASP A C 1
ATOM 1821 O O . ASP A 1 234 ? 8.43 -34.406 -1.012 1 84.19 234 ASP A O 1
ATOM 1825 N N . SER A 1 235 ? 10.672 -34.625 -0.885 1 90.25 235 SER A N 1
ATOM 1826 C CA . SER A 1 235 ? 10.82 -33.375 -0.118 1 90.25 235 SER A CA 1
ATOM 1827 C C . SER A 1 235 ? 11.898 -32.5 -0.718 1 90.25 235 SER A C 1
ATOM 1829 O O . SER A 1 235 ? 12.922 -32.969 -1.198 1 90.25 235 SER A O 1
ATOM 1831 N N . TRP A 1 236 ? 11.633 -31.234 -0.696 1 91.81 236 TRP A N 1
ATOM 1832 C CA . TRP A 1 236 ? 12.602 -30.281 -1.251 1 91.81 236 TRP A CA 1
ATOM 1833 C C . TRP A 1 236 ? 12.523 -28.938 -0.543 1 91.81 236 TRP A C 1
ATOM 1835 O O . TRP A 1 236 ? 11.562 -28.672 0.181 1 91.81 236 TRP A O 1
ATOM 1845 N N . VAL A 1 237 ? 13.578 -28.172 -0.684 1 94.69 237 VAL A N 1
ATOM 1846 C CA . VAL A 1 237 ? 13.703 -26.844 -0.078 1 94.69 237 VAL A CA 1
ATOM 1847 C C . VAL A 1 237 ? 13.93 -25.797 -1.166 1 94.69 237 VAL A C 1
ATOM 1849 O O . VAL A 1 237 ? 14.734 -26 -2.078 1 94.69 237 VAL A O 1
ATOM 1852 N N . TRP A 1 238 ? 13.141 -24.688 -1.047 1 95.5 238 TRP A N 1
ATOM 1853 C CA . TRP A 1 238 ? 13.461 -23.578 -1.935 1 95.5 238 TRP A CA 1
ATOM 1854 C C . TRP A 1 238 ? 14.312 -22.531 -1.218 1 95.5 238 TRP A C 1
ATOM 1856 O O . TRP A 1 238 ? 14.266 -22.422 0.009 1 95.5 238 TRP A O 1
ATOM 1866 N N . GLN A 1 239 ? 15.141 -21.906 -1.925 1 95.25 239 GLN A N 1
ATOM 1867 C CA . GLN A 1 239 ? 15.914 -20.734 -1.542 1 95.25 239 GLN A CA 1
ATOM 1868 C C . GLN A 1 239 ? 15.719 -19.594 -2.539 1 95.25 239 GLN A C 1
ATOM 1870 O O . GLN A 1 239 ? 16.203 -19.672 -3.672 1 95.25 239 GLN A O 1
ATOM 1875 N N . ILE A 1 240 ? 15.031 -18.531 -2.117 1 96.75 240 ILE A N 1
ATOM 1876 C CA . ILE A 1 240 ? 14.648 -17.438 -3.014 1 96.75 240 ILE A CA 1
ATOM 1877 C C . ILE A 1 240 ? 15.133 -16.109 -2.443 1 96.75 240 ILE A C 1
ATOM 1879 O O . ILE A 1 240 ? 14.672 -15.68 -1.38 1 96.75 240 ILE A O 1
ATOM 1883 N N . PRO A 1 241 ? 16.031 -15.406 -3.129 1 96.31 241 PRO A N 1
ATOM 1884 C CA . PRO A 1 241 ? 16.406 -14.07 -2.668 1 96.31 241 PRO A CA 1
ATOM 1885 C C . PRO A 1 241 ? 15.258 -13.062 -2.748 1 96.31 241 PRO A C 1
ATOM 1887 O O . PRO A 1 241 ? 14.664 -12.891 -3.814 1 96.31 241 PRO A O 1
ATOM 1890 N N . ILE A 1 242 ? 14.938 -12.445 -1.651 1 97 242 ILE A N 1
ATOM 1891 C CA . ILE A 1 242 ? 13.891 -11.43 -1.621 1 97 242 ILE A CA 1
ATOM 1892 C C . ILE A 1 242 ? 14.5 -10.047 -1.858 1 97 242 ILE A C 1
ATOM 1894 O O . ILE A 1 242 ? 13.914 -9.211 -2.543 1 97 242 ILE A O 1
ATOM 1898 N N . ASP A 1 243 ? 15.562 -9.742 -1.249 1 94.38 243 ASP A N 1
ATOM 1899 C CA . ASP A 1 243 ? 16.406 -8.586 -1.5 1 94.38 243 ASP A CA 1
ATOM 1900 C C . ASP A 1 243 ? 17.875 -8.906 -1.224 1 94.38 243 ASP A C 1
ATOM 1902 O O . ASP A 1 243 ? 18.281 -10.07 -1.274 1 94.38 243 ASP A O 1
ATOM 1906 N N . ASP A 1 244 ? 18.734 -7.914 -0.959 1 91.75 244 ASP A N 1
ATOM 1907 C CA . ASP A 1 244 ? 20.172 -8.133 -0.837 1 91.75 244 ASP A CA 1
ATOM 1908 C C . ASP A 1 244 ? 20.5 -9 0.373 1 91.75 244 ASP A C 1
ATOM 1910 O O . ASP A 1 244 ? 21.438 -9.789 0.342 1 91.75 244 ASP A O 1
ATOM 1914 N N . THR A 1 245 ? 19.672 -8.906 1.387 1 93.88 245 THR A N 1
ATOM 1915 C CA . THR A 1 245 ? 20.062 -9.578 2.615 1 93.88 245 THR A CA 1
ATOM 1916 C C . THR A 1 245 ? 19.031 -10.625 3.02 1 93.88 245 THR A C 1
ATOM 1918 O O . THR A 1 245 ? 19.312 -11.508 3.83 1 93.88 245 THR A O 1
ATOM 1921 N N . ILE A 1 246 ? 17.859 -10.523 2.521 1 96.38 246 ILE A N 1
ATOM 1922 C CA . ILE A 1 246 ? 16.766 -11.383 2.967 1 96.38 246 ILE A CA 1
ATOM 1923 C C . ILE A 1 246 ? 16.562 -12.508 1.958 1 96.38 246 ILE A C 1
ATOM 1925 O O . ILE A 1 246 ? 16.547 -12.273 0.748 1 96.38 246 ILE A O 1
ATOM 1929 N N . THR A 1 247 ? 16.406 -13.766 2.473 1 96.56 247 THR A N 1
ATOM 1930 C CA . THR A 1 247 ? 16.156 -14.945 1.66 1 96.56 247 THR A CA 1
ATOM 1931 C C . THR A 1 247 ? 14.938 -15.711 2.18 1 96.56 247 THR A C 1
ATOM 1933 O O . THR A 1 247 ? 14.828 -15.977 3.379 1 96.56 247 THR A O 1
ATOM 1936 N N . SER A 1 248 ? 14.031 -16.016 1.279 1 97.62 248 SER A N 1
ATOM 1937 C CA . SER A 1 248 ? 12.922 -16.906 1.6 1 97.62 248 SER A CA 1
ATOM 1938 C C . SER A 1 248 ? 13.336 -18.375 1.52 1 97.62 248 SER A C 1
ATOM 1940 O O . SER A 1 248 ? 13.906 -18.812 0.517 1 97.62 248 SER A O 1
ATOM 1942 N N . VAL A 1 249 ? 13.094 -19.094 2.557 1 96.94 249 VAL A N 1
ATOM 1943 C CA . VAL A 1 249 ? 13.406 -20.516 2.598 1 96.94 249 VAL A CA 1
ATOM 1944 C C . VAL A 1 249 ? 12.18 -21.312 3.045 1 96.94 249 VAL A C 1
ATOM 1946 O O . VAL A 1 249 ? 11.523 -20.938 4.023 1 96.94 249 VAL A O 1
ATOM 1949 N N . GLY A 1 250 ? 11.883 -22.328 2.312 1 96.38 250 GLY A N 1
ATOM 1950 C CA . GLY A 1 250 ? 10.742 -23.156 2.67 1 96.38 250 GLY A CA 1
ATOM 1951 C C . GLY A 1 250 ? 10.945 -24.625 2.338 1 96.38 250 GLY A C 1
ATOM 1952 O O . GLY A 1 250 ? 11.625 -24.953 1.36 1 96.38 250 GLY A O 1
ATOM 1953 N N . VAL A 1 251 ? 10.367 -25.5 3.148 1 95.12 251 VAL A N 1
ATOM 1954 C CA . VAL A 1 251 ? 10.367 -26.953 2.959 1 95.12 251 VAL A CA 1
ATOM 1955 C C . VAL A 1 251 ? 9.008 -27.391 2.41 1 95.12 251 VAL A C 1
ATOM 1957 O O . VAL A 1 251 ? 7.965 -27 2.922 1 95.12 251 VAL A O 1
ATOM 1960 N N . VAL A 1 252 ? 9.031 -28.188 1.378 1 93 252 VAL A N 1
ATOM 1961 C CA . VAL A 1 252 ? 7.828 -28.797 0.835 1 93 252 VAL A CA 1
ATOM 1962 C C . VAL A 1 252 ? 7.91 -30.312 0.999 1 93 252 VAL A C 1
ATOM 1964 O O . VAL A 1 252 ? 8.938 -30.922 0.684 1 93 252 VAL A O 1
ATOM 1967 N N . THR A 1 253 ? 6.895 -30.875 1.527 1 90.06 253 THR A N 1
ATOM 1968 C CA . THR A 1 253 ? 6.805 -32.344 1.67 1 90.06 253 THR A CA 1
ATOM 1969 C C . THR A 1 253 ? 5.352 -32.781 1.608 1 90.06 253 THR A C 1
ATOM 1971 O O . THR A 1 253 ? 4.453 -31.984 1.346 1 90.06 253 THR A O 1
ATOM 1974 N N . GLN A 1 254 ? 5.191 -34.094 1.716 1 85.44 254 GLN A N 1
ATOM 1975 C CA . GLN A 1 254 ? 3.846 -34.656 1.697 1 85.44 254 GLN A CA 1
ATOM 1976 C C . GLN A 1 254 ? 3.119 -34.406 3.014 1 85.44 254 GLN A C 1
ATOM 1978 O O . GLN A 1 254 ? 3.732 -34.438 4.082 1 85.44 254 GLN A O 1
ATOM 1983 N N . LYS A 1 255 ? 1.81 -34.188 2.934 1 85.88 255 LYS A N 1
ATOM 1984 C CA . LYS A 1 255 ? 0.952 -33.781 4.051 1 85.88 255 LYS A CA 1
ATOM 1985 C C . LYS A 1 255 ? 1.062 -34.781 5.199 1 85.88 255 LYS A C 1
ATOM 1987 O O . LYS A 1 255 ? 1.005 -34.406 6.371 1 85.88 255 LYS A O 1
ATOM 1992 N N . GLU A 1 256 ? 1.216 -36.031 4.867 1 83.31 256 GLU A N 1
ATOM 1993 C CA . GLU A 1 256 ? 1.259 -37.062 5.891 1 83.31 256 GLU A CA 1
ATOM 1994 C C . GLU A 1 256 ? 2.443 -36.875 6.832 1 83.31 256 GLU A C 1
ATOM 1996 O O . GLU A 1 256 ? 2.357 -37.188 8.023 1 83.31 256 GLU A O 1
ATOM 2001 N N . ARG A 1 257 ? 3.459 -36.344 6.355 1 83.75 257 ARG A N 1
ATOM 2002 C CA . ARG A 1 257 ? 4.641 -36.094 7.184 1 83.75 257 ARG A CA 1
ATOM 2003 C C . ARG A 1 257 ? 4.434 -34.938 8.125 1 83.75 257 ARG A C 1
ATOM 2005 O O . ARG A 1 257 ? 4.961 -34.906 9.242 1 83.75 257 ARG A O 1
ATOM 2012 N N . PHE A 1 258 ? 3.68 -34 7.668 1 80.94 258 PHE A N 1
ATOM 2013 C CA . PHE A 1 258 ? 3.383 -32.844 8.484 1 80.94 258 PHE A CA 1
ATOM 2014 C C . PHE A 1 258 ? 2.473 -33.219 9.648 1 80.94 258 PHE A C 1
ATOM 2016 O O . PHE A 1 258 ? 2.635 -32.688 10.758 1 80.94 258 PHE A O 1
ATOM 2023 N N . ALA A 1 259 ? 1.532 -33.938 9.344 1 76.25 259 ALA A N 1
ATOM 2024 C CA . ALA A 1 259 ? 0.594 -34.375 10.375 1 76.25 259 ALA A CA 1
ATOM 2025 C C . ALA A 1 259 ? 1.312 -35.125 11.484 1 76.25 259 ALA A C 1
ATOM 2027 O O . ALA A 1 259 ? 0.96 -35 12.664 1 76.25 259 ALA A O 1
ATOM 2028 N N . ALA A 1 260 ? 2.365 -35.75 11.102 1 70.62 260 ALA A N 1
ATOM 2029 C CA . ALA A 1 260 ? 3.119 -36.562 12.047 1 70.62 260 ALA A CA 1
ATOM 2030 C C . ALA A 1 260 ? 3.969 -35.688 12.969 1 70.62 260 ALA A C 1
ATOM 2032 O O . ALA A 1 260 ? 4.246 -36.062 14.109 1 70.62 260 ALA A O 1
ATOM 2033 N N . ALA A 1 261 ? 4.438 -34.594 12.445 1 69.94 261 ALA A N 1
ATOM 2034 C CA . ALA A 1 261 ? 5.348 -33.75 13.195 1 69.94 261 ALA A CA 1
ATOM 2035 C C . ALA A 1 261 ? 4.586 -32.875 14.188 1 69.94 261 ALA A C 1
ATOM 2037 O O . ALA A 1 261 ? 5.184 -32.25 15.086 1 69.94 261 ALA A O 1
ATOM 2038 N N . LYS A 1 262 ? 3.328 -33.062 14.453 1 65.88 262 LYS A N 1
ATOM 2039 C CA . LYS A 1 262 ? 2.479 -32.344 15.406 1 65.88 262 LYS A CA 1
ATOM 2040 C C . LYS A 1 262 ? 2.729 -30.844 15.352 1 65.88 262 LYS A C 1
ATOM 2042 O O . LYS A 1 262 ? 3.043 -30.297 14.289 1 65.88 262 LYS A O 1
ATOM 2047 N N . ASP A 1 263 ? 2.684 -30.094 16.656 1 66.06 263 ASP A N 1
ATOM 2048 C CA . ASP A 1 263 ? 2.514 -28.656 16.781 1 66.06 263 ASP A CA 1
ATOM 2049 C C . ASP A 1 263 ? 3.865 -27.938 16.781 1 66.06 263 ASP A C 1
ATOM 2051 O O . ASP A 1 263 ? 3.924 -26.719 16.844 1 66.06 263 ASP A O 1
ATOM 2055 N N . ASP A 1 264 ? 4.938 -28.766 16.469 1 84.5 264 ASP A N 1
ATOM 2056 C CA . ASP A 1 264 ? 6.18 -28 16.531 1 84.5 264 ASP A CA 1
ATOM 2057 C C . ASP A 1 264 ? 6.738 -27.734 15.133 1 84.5 264 ASP A C 1
ATOM 2059 O O . ASP A 1 264 ? 7.629 -28.453 14.672 1 84.5 264 ASP A O 1
ATOM 2063 N N . ARG A 1 265 ? 6.301 -26.75 14.43 1 85.25 265 ARG A N 1
ATOM 2064 C CA . ARG A 1 265 ? 6.625 -26.344 13.062 1 85.25 265 ARG A CA 1
ATOM 2065 C C . ARG A 1 265 ? 8.109 -26.031 12.922 1 85.25 265 ARG A C 1
ATOM 2067 O O . ARG A 1 265 ? 8.719 -26.344 11.906 1 85.25 265 ARG A O 1
ATOM 2074 N N . GLU A 1 266 ? 8.625 -25.406 13.898 1 90.44 266 GLU A N 1
ATOM 2075 C CA . GLU A 1 266 ? 10.039 -25.047 13.852 1 90.44 266 GLU A CA 1
ATOM 2076 C C . GLU A 1 266 ? 10.922 -26.297 13.867 1 90.44 266 GLU A C 1
ATOM 2078 O O . GLU A 1 266 ? 11.867 -26.406 13.078 1 90.44 266 GLU A O 1
ATOM 2083 N N . LYS A 1 267 ? 10.68 -27.156 14.75 1 91.12 267 LYS A N 1
ATOM 2084 C CA . LYS A 1 267 ? 11.438 -28.391 14.789 1 91.12 267 LYS A CA 1
ATOM 2085 C C . LYS A 1 267 ? 11.328 -29.156 13.477 1 91.12 267 LYS A C 1
ATOM 2087 O O . LYS A 1 267 ? 12.305 -29.734 12.992 1 91.12 267 LYS A O 1
ATOM 2092 N N . PHE A 1 268 ? 10.133 -29.219 12.984 1 91.38 268 PHE A N 1
ATOM 2093 C CA . PHE A 1 268 ? 9.891 -29.891 11.711 1 91.38 268 PHE A CA 1
ATOM 2094 C C . PHE A 1 268 ? 10.773 -29.312 10.617 1 91.38 268 PHE A C 1
ATOM 2096 O O . PHE A 1 268 ? 11.469 -30.047 9.906 1 91.38 268 PHE A O 1
ATOM 2103 N N . PHE A 1 269 ? 10.742 -28.047 10.523 1 95.06 269 PHE A N 1
ATOM 2104 C CA . PHE A 1 269 ? 11.531 -27.344 9.523 1 95.06 269 PHE A CA 1
ATOM 2105 C C . PHE A 1 269 ? 13.008 -27.719 9.641 1 95.06 269 PHE A C 1
ATOM 2107 O O . PHE A 1 269 ? 13.633 -28.109 8.656 1 95.06 269 PHE A O 1
ATOM 2114 N N . TRP A 1 270 ? 13.531 -27.656 10.781 1 94.5 270 TRP A N 1
ATOM 2115 C CA . TRP A 1 270 ? 14.961 -27.875 10.992 1 94.5 270 TRP A CA 1
ATOM 2116 C C . TRP A 1 270 ? 15.32 -29.344 10.805 1 94.5 270 TRP A C 1
ATOM 2118 O O . TRP A 1 270 ? 16.406 -29.672 10.344 1 94.5 270 TRP A O 1
ATOM 2128 N N . ASP A 1 271 ? 14.43 -30.234 11.148 1 92.88 271 ASP A N 1
ATOM 2129 C CA . ASP A 1 271 ? 14.664 -31.656 10.906 1 92.88 271 ASP A CA 1
ATOM 2130 C C . ASP A 1 271 ? 14.852 -31.938 9.422 1 92.88 271 ASP A C 1
ATOM 2132 O O . ASP A 1 271 ? 15.734 -32.688 9.039 1 92.88 271 ASP A O 1
ATOM 2136 N N . PHE A 1 272 ? 14.094 -31.312 8.656 1 93.25 272 PHE A N 1
ATOM 2137 C CA . PHE A 1 272 ? 14.18 -31.516 7.211 1 93.25 272 PHE A CA 1
ATOM 2138 C C . PHE A 1 272 ? 15.43 -30.859 6.641 1 93.25 272 PHE A C 1
ATOM 2140 O O . PHE A 1 272 ? 16.188 -31.484 5.891 1 93.25 272 PHE A O 1
ATOM 2147 N N . VAL A 1 273 ? 15.672 -29.672 7.031 1 93.81 273 VAL A N 1
ATOM 2148 C CA . VAL A 1 273 ? 16.828 -28.922 6.559 1 93.81 273 VAL A CA 1
ATOM 2149 C C . VAL A 1 273 ? 18.109 -29.641 6.977 1 93.81 273 VAL A C 1
ATOM 2151 O O . VAL A 1 273 ? 19.094 -29.656 6.234 1 93.81 273 VAL A O 1
ATOM 2154 N N . SER A 1 274 ? 18.078 -30.266 8.07 1 93.31 274 SER A N 1
ATOM 2155 C CA . SER A 1 274 ? 19.25 -30.922 8.625 1 93.31 274 SER A CA 1
ATOM 2156 C C . SER A 1 274 ? 19.625 -32.156 7.809 1 93.31 274 SER A C 1
ATOM 2158 O O . SER A 1 274 ? 20.734 -32.688 7.938 1 93.31 274 SER A O 1
ATOM 2160 N N . SER A 1 275 ? 18.703 -32.594 7.031 1 90.88 275 SER A N 1
ATOM 2161 C CA . SER A 1 275 ? 19.047 -33.719 6.176 1 90.88 275 SER A CA 1
ATOM 2162 C C . SER A 1 275 ? 20.078 -33.344 5.129 1 90.88 275 SER A C 1
ATOM 2164 O O . SER A 1 275 ? 20.672 -34.219 4.492 1 90.88 275 SER A O 1
ATOM 2166 N N . ARG A 1 276 ? 20.266 -32.094 4.98 1 89.19 276 ARG A N 1
ATOM 2167 C CA . ARG A 1 276 ? 21.359 -31.531 4.203 1 89.19 276 ARG A CA 1
ATOM 2168 C C . ARG A 1 276 ? 22.25 -30.656 5.07 1 89.19 276 ARG A C 1
ATOM 2170 O O . ARG A 1 276 ? 21.984 -29.453 5.219 1 89.19 276 ARG A O 1
ATOM 2177 N N . PRO A 1 277 ? 23.328 -31.188 5.418 1 87.88 277 PRO A N 1
ATOM 2178 C CA . PRO A 1 277 ? 24.156 -30.484 6.406 1 87.88 277 PRO A CA 1
ATOM 2179 C C . PRO A 1 277 ? 24.609 -29.125 5.922 1 87.88 277 PRO A C 1
ATOM 2181 O O . PRO A 1 277 ? 24.734 -28.188 6.719 1 87.88 277 PRO A O 1
ATOM 2184 N N . ASP A 1 278 ? 24.906 -28.969 4.699 1 83.88 278 ASP A N 1
ATOM 2185 C CA . ASP A 1 278 ? 25.344 -27.688 4.16 1 83.88 278 ASP A CA 1
ATOM 2186 C C . ASP A 1 278 ? 24.25 -26.641 4.285 1 83.88 278 ASP A C 1
ATOM 2188 O O . ASP A 1 278 ? 24.531 -25.484 4.613 1 83.88 278 ASP A O 1
ATOM 2192 N N . LEU A 1 279 ? 23.047 -27.016 4.027 1 88.44 279 LEU A N 1
ATOM 2193 C CA . LEU A 1 279 ? 21.906 -26.125 4.176 1 88.44 279 LEU A CA 1
ATOM 2194 C C . LEU A 1 279 ? 21.719 -25.719 5.633 1 88.44 279 LEU A C 1
ATOM 2196 O O . LEU A 1 279 ? 21.484 -24.547 5.934 1 88.44 279 LEU A O 1
ATOM 2200 N N . ARG A 1 280 ? 21.828 -26.656 6.457 1 92.38 280 ARG A N 1
ATOM 2201 C CA . ARG A 1 280 ? 21.656 -26.406 7.887 1 92.38 280 ARG A CA 1
ATOM 2202 C C . ARG A 1 280 ? 22.703 -25.422 8.391 1 92.38 280 ARG A C 1
ATOM 2204 O O . ARG A 1 280 ? 22.359 -24.469 9.102 1 92.38 280 ARG A O 1
ATOM 2211 N N . GLU A 1 281 ? 23.906 -25.688 8.086 1 91.06 281 GLU A N 1
ATOM 2212 C CA . GLU A 1 281 ? 25 -24.828 8.531 1 91.06 281 GLU A CA 1
ATOM 2213 C C . GLU A 1 281 ? 24.812 -23.391 8.062 1 91.06 281 GLU A C 1
ATOM 2215 O O . GLU A 1 281 ? 24.984 -22.438 8.836 1 91.06 281 GLU A O 1
ATOM 2220 N N . GLY A 1 282 ? 24.469 -23.25 6.828 1 89.56 282 GLY A N 1
ATOM 2221 C CA . GLY A 1 282 ? 24.219 -21.922 6.289 1 89.56 282 GLY A CA 1
ATOM 2222 C C . GLY A 1 282 ? 23.078 -21.203 6.977 1 89.56 282 GLY A C 1
ATOM 2223 O O . GLY A 1 282 ? 23.188 -20.016 7.301 1 89.56 282 GLY A O 1
ATOM 2224 N N . LEU A 1 283 ? 22.031 -21.875 7.258 1 93.62 283 LEU A N 1
ATOM 2225 C CA . LEU A 1 283 ? 20.828 -21.266 7.812 1 93.62 283 LEU A CA 1
ATOM 2226 C C . LEU A 1 283 ? 21.016 -20.953 9.297 1 93.62 283 LEU A C 1
ATOM 2228 O O . LEU A 1 283 ? 20.422 -20 9.812 1 93.62 283 LEU A O 1
ATOM 2232 N N . GLN A 1 284 ? 21.812 -21.703 9.938 1 92.5 284 GLN A N 1
ATOM 2233 C CA . GLN A 1 284 ? 22.031 -21.484 11.359 1 92.5 284 GLN A CA 1
ATOM 2234 C C . GLN A 1 284 ? 22.781 -20.172 11.609 1 92.5 284 GLN A C 1
ATOM 2236 O O . GLN A 1 284 ? 22.641 -19.578 12.68 1 92.5 284 GLN A O 1
ATOM 2241 N N . GLU A 1 285 ? 23.5 -19.797 10.672 1 93.56 285 GLU A N 1
ATOM 2242 C CA . GLU A 1 285 ? 24.266 -18.562 10.789 1 93.56 285 GLU A CA 1
ATOM 2243 C C . GLU A 1 285 ? 23.391 -17.344 10.453 1 93.56 285 GLU A C 1
ATOM 2245 O O . GLU A 1 285 ? 23.766 -16.203 10.734 1 93.56 285 GLU A O 1
ATOM 2250 N N . ALA A 1 286 ? 22.281 -17.609 9.852 1 95.5 286 ALA A N 1
ATOM 2251 C CA . ALA A 1 286 ? 21.375 -16.547 9.453 1 95.5 286 ALA A CA 1
ATOM 2252 C C . ALA A 1 286 ? 20.344 -16.266 10.547 1 95.5 286 ALA A C 1
ATOM 2254 O O . ALA A 1 286 ? 20.156 -17.078 11.461 1 95.5 286 ALA A O 1
ATOM 2255 N N . LYS A 1 287 ? 19.719 -15.102 10.492 1 97 287 LYS A N 1
ATOM 2256 C CA . LYS A 1 287 ? 18.703 -14.695 11.461 1 97 287 LYS A CA 1
ATOM 2257 C C . LYS A 1 287 ? 17.297 -14.867 10.891 1 97 287 LYS A C 1
ATOM 2259 O O . LYS A 1 287 ? 16.984 -14.32 9.828 1 97 287 LYS A O 1
ATOM 2264 N N . ARG A 1 288 ? 16.438 -15.656 11.586 1 96.06 288 ARG A N 1
ATOM 2265 C CA . ARG A 1 288 ? 15.039 -15.758 11.18 1 96.06 288 ARG A CA 1
ATOM 2266 C C . ARG A 1 288 ? 14.305 -14.445 11.422 1 96.06 288 ARG A C 1
ATOM 2268 O O . ARG A 1 288 ? 14.352 -13.891 12.516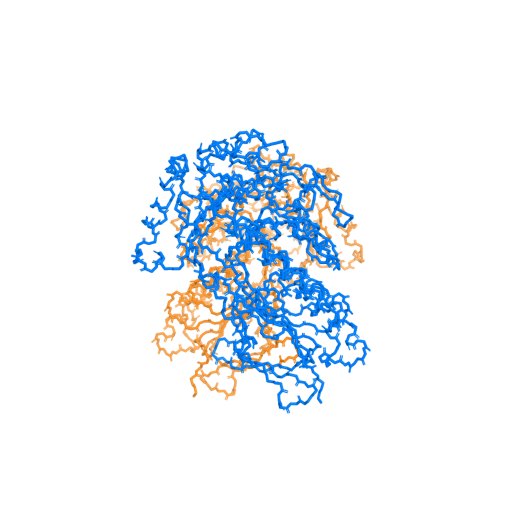 1 96.06 288 ARG A O 1
ATOM 2275 N N . LEU A 1 289 ? 13.555 -13.984 10.477 1 94.81 289 LEU A N 1
ATOM 2276 C CA . LEU A 1 289 ? 12.922 -12.672 10.562 1 94.81 289 LEU A CA 1
ATOM 2277 C C . LEU A 1 289 ? 11.445 -12.805 10.93 1 94.81 289 LEU A C 1
ATOM 2279 O O . LEU A 1 289 ? 10.859 -11.883 11.508 1 94.81 289 LEU A O 1
ATOM 2283 N N . ARG A 1 290 ? 10.781 -13.844 10.531 1 92.81 290 ARG A N 1
ATOM 2284 C CA . ARG A 1 290 ? 9.352 -14.031 10.727 1 92.81 290 ARG A CA 1
ATOM 2285 C C . ARG A 1 290 ? 9.047 -15.414 11.289 1 92.81 290 ARG A C 1
ATOM 2287 O O . ARG A 1 290 ? 9.875 -16.328 11.18 1 92.81 290 ARG A O 1
ATOM 2294 N N . GLU A 1 291 ? 7.887 -15.555 11.789 1 93.12 291 GLU A N 1
ATOM 2295 C CA . GLU A 1 291 ? 7.434 -16.875 12.211 1 93.12 291 GLU A CA 1
ATOM 2296 C C . GLU A 1 291 ? 7.246 -17.812 11.016 1 93.12 291 GLU A C 1
ATOM 2298 O O . GLU A 1 291 ? 6.992 -17.344 9.898 1 93.12 291 GLU A O 1
ATOM 2303 N N . PHE A 1 292 ? 7.406 -19.078 11.359 1 94.44 292 PHE A N 1
ATOM 2304 C CA . PHE A 1 292 ? 7.152 -20.047 10.305 1 94.44 292 PHE A CA 1
ATOM 2305 C C . PHE A 1 292 ? 5.688 -20.031 9.891 1 94.44 292 PHE A C 1
ATOM 2307 O O . PHE A 1 292 ? 4.797 -19.969 10.734 1 94.44 292 PHE A O 1
ATOM 2314 N N . LYS A 1 293 ? 5.512 -20 8.641 1 93.69 293 LYS A N 1
ATOM 2315 C CA . LYS A 1 293 ? 4.172 -20.078 8.07 1 93.69 293 LYS A CA 1
ATOM 2316 C C . LYS A 1 293 ? 3.973 -21.391 7.316 1 93.69 293 LYS A C 1
ATOM 2318 O O . LYS A 1 293 ? 4.902 -21.891 6.676 1 93.69 293 LYS A O 1
ATOM 2323 N N . THR A 1 294 ? 2.797 -21.875 7.395 1 91.75 294 THR A N 1
ATOM 2324 C CA . THR A 1 294 ? 2.473 -23.109 6.691 1 91.75 294 THR A CA 1
ATOM 2325 C C . THR A 1 294 ? 1.537 -22.828 5.516 1 91.75 294 THR A C 1
ATOM 2327 O O . THR A 1 294 ? 0.707 -21.922 5.582 1 91.75 294 THR A O 1
ATOM 2330 N N . GLU A 1 295 ? 1.782 -23.5 4.484 1 90 295 GLU A N 1
ATOM 2331 C CA . GLU A 1 295 ? 0.911 -23.5 3.314 1 90 295 GLU A CA 1
ATOM 2332 C C . GLU A 1 295 ? 0.387 -24.906 3.031 1 90 295 GLU A C 1
ATOM 2334 O O . GLU A 1 295 ? 1.169 -25.844 2.822 1 90 295 GLU A O 1
ATOM 2339 N N . GLY A 1 296 ? -0.95 -25.047 3.07 1 81.69 296 GLY A N 1
ATOM 2340 C CA . GLY A 1 296 ? -1.509 -26.375 2.848 1 81.69 296 GLY A CA 1
ATOM 2341 C C . GLY A 1 296 ? -2.4 -26.438 1.623 1 81.69 296 GLY A C 1
ATOM 2342 O O . GLY A 1 296 ? -2.631 -25.438 0.955 1 81.69 296 GLY A O 1
ATOM 2343 N N . ASP A 1 297 ? -2.771 -27.656 1.356 1 67.69 297 ASP A N 1
ATOM 2344 C CA . ASP A 1 297 ? -3.768 -28 0.351 1 67.69 297 ASP A CA 1
ATOM 2345 C C . ASP A 1 297 ? -3.422 -27.391 -1.005 1 67.69 297 ASP A C 1
ATOM 2347 O O . ASP A 1 297 ? -4.27 -26.766 -1.646 1 67.69 297 ASP A O 1
ATOM 2351 N N . TYR A 1 298 ? -2.268 -27.781 -1.54 1 73 298 TYR A N 1
ATOM 2352 C CA . TYR A 1 298 ? -1.64 -27.078 -2.648 1 73 298 TYR A CA 1
ATOM 2353 C C . TYR A 1 298 ? -2.174 -27.578 -3.986 1 73 298 TYR A C 1
ATOM 2355 O O . TYR A 1 298 ? -2.02 -26.906 -5.012 1 73 298 TYR A O 1
ATOM 2363 N N . SER A 1 299 ? -2.9 -28.75 -3.963 1 86.88 299 SER A N 1
ATOM 2364 C CA . SER A 1 299 ? -3.139 -29.172 -5.34 1 86.88 299 SER A CA 1
ATOM 2365 C C . SER A 1 299 ? -4.59 -29.578 -5.551 1 86.88 299 SER A C 1
ATOM 2367 O O . SER A 1 299 ? -5.125 -30.391 -4.797 1 86.88 299 SER A O 1
ATOM 2369 N N . TYR A 1 300 ? -5.168 -28.953 -6.453 1 93.06 300 TYR A N 1
ATOM 2370 C CA . TYR A 1 300 ? -6.547 -29.234 -6.84 1 93.06 300 TYR A CA 1
ATOM 2371 C C . TYR A 1 300 ? -6.82 -28.781 -8.266 1 93.06 300 TYR A C 1
ATOM 2373 O O . TYR A 1 300 ? -5.996 -28.078 -8.867 1 93.06 300 TYR A O 1
ATOM 2381 N N . ALA A 1 301 ? -7.902 -29.312 -8.797 1 93.81 301 ALA A N 1
ATOM 2382 C CA . ALA A 1 301 ? -8.406 -28.891 -10.102 1 93.81 301 ALA A CA 1
ATOM 2383 C C . ALA A 1 301 ? -9.891 -28.547 -10.031 1 93.81 301 ALA A C 1
ATOM 2385 O O . ALA A 1 301 ? -10.531 -28.734 -8.984 1 93.81 301 ALA A O 1
ATOM 2386 N N . MET A 1 302 ? -10.359 -27.953 -11.125 1 96.75 302 MET A N 1
ATOM 2387 C CA . MET A 1 302 ? -11.781 -27.656 -11.266 1 96.75 302 MET A CA 1
ATOM 2388 C C . MET A 1 302 ? -12.398 -28.469 -12.398 1 96.75 302 MET A C 1
ATOM 2390 O O . MET A 1 302 ? -11.836 -28.562 -13.492 1 96.75 302 MET A O 1
ATOM 2394 N N . LYS A 1 303 ? -13.586 -29.016 -12.141 1 96.19 303 LYS A N 1
ATOM 2395 C CA . LYS A 1 303 ? -14.312 -29.734 -13.18 1 96.19 303 LYS A CA 1
ATOM 2396 C C . LYS A 1 303 ? -14.672 -28.812 -14.344 1 96.19 303 LYS A C 1
ATOM 2398 O O . LYS A 1 303 ? -14.773 -29.25 -15.484 1 96.19 303 LYS A O 1
ATOM 2403 N N . GLN A 1 304 ? -14.883 -27.672 -13.938 1 96.94 304 GLN A N 1
ATOM 2404 C CA . GLN A 1 304 ? -15.281 -26.609 -14.859 1 96.94 304 GLN A CA 1
ATOM 2405 C C . GLN A 1 304 ? -14.648 -25.281 -14.484 1 96.94 304 GLN A C 1
ATOM 2407 O O . GLN A 1 304 ? -14.711 -24.859 -13.32 1 96.94 304 GLN A O 1
ATOM 2412 N N . ILE A 1 305 ? -14.008 -24.656 -15.547 1 98.5 305 ILE A N 1
ATOM 2413 C CA . ILE A 1 305 ? -13.32 -23.422 -15.18 1 98.5 305 ILE A CA 1
ATOM 2414 C C . ILE A 1 305 ? -14.016 -22.234 -15.836 1 98.5 305 ILE A C 1
ATOM 2416 O O . ILE A 1 305 ? -13.594 -21.078 -15.672 1 98.5 305 ILE A O 1
ATOM 2420 N N . CYS A 1 306 ? -15.016 -22.422 -16.625 1 98.56 306 CYS A N 1
ATOM 2421 C CA . CYS A 1 306 ? -15.844 -21.359 -17.172 1 98.56 306 CYS A CA 1
ATOM 2422 C C . CYS A 1 306 ? -17.281 -21.844 -17.375 1 98.56 306 CYS A C 1
ATOM 2424 O O . CYS A 1 306 ? -17.531 -23.047 -17.438 1 98.56 306 CYS A O 1
ATOM 2426 N N . GLY A 1 307 ? -18.172 -20.953 -17.406 1 98.31 307 GLY A N 1
ATOM 2427 C CA . GLY A 1 307 ? -19.594 -21.156 -17.625 1 98.31 307 GLY A CA 1
ATOM 2428 C C . GLY A 1 307 ? -20.328 -19.906 -18.094 1 98.31 307 GLY A C 1
ATOM 2429 O O . GLY A 1 307 ? -19.703 -18.984 -18.594 1 98.31 307 GLY A O 1
ATOM 2430 N N . ASP A 1 308 ? -21.703 -20.047 -18.062 1 98.44 308 ASP A N 1
ATOM 2431 C CA . ASP A 1 308 ? -22.484 -18.859 -18.391 1 98.44 308 ASP A CA 1
ATOM 2432 C C . ASP A 1 308 ? -22.188 -17.719 -17.422 1 98.44 308 ASP A C 1
ATOM 2434 O O . ASP A 1 308 ? -22.594 -17.75 -16.266 1 98.44 308 ASP A O 1
ATOM 2438 N N . ARG A 1 309 ? -21.406 -16.719 -17.859 1 98.75 309 ARG A N 1
ATOM 2439 C CA . ARG A 1 309 ? -21.203 -15.461 -17.172 1 98.75 309 ARG A CA 1
ATOM 2440 C C . ARG A 1 309 ? -20.125 -15.602 -16.094 1 98.75 309 ARG A C 1
ATOM 2442 O O . ARG A 1 309 ? -20.109 -14.844 -15.125 1 98.75 309 ARG A O 1
ATOM 2449 N N . PHE A 1 310 ? -19.234 -16.625 -16.219 1 98.88 310 PHE A N 1
ATOM 2450 C CA . PHE A 1 310 ? -18.109 -16.641 -15.297 1 98.88 310 PHE A CA 1
ATOM 2451 C C . PHE A 1 310 ? -16.906 -17.375 -15.898 1 98.88 310 PHE A C 1
ATOM 2453 O O . PHE A 1 310 ? -17.078 -18.234 -16.766 1 98.88 310 PHE A O 1
ATOM 2460 N N . VAL A 1 311 ? -15.75 -16.984 -15.516 1 98.94 311 VAL A N 1
ATOM 2461 C CA . VAL A 1 311 ? -14.5 -17.719 -15.719 1 98.94 311 VAL A CA 1
ATOM 2462 C C . VAL A 1 311 ? -13.703 -17.766 -14.414 1 98.94 311 VAL A C 1
ATOM 2464 O O . VAL A 1 311 ? -13.93 -16.953 -13.516 1 98.94 311 VAL A O 1
ATOM 2467 N N . MET A 1 312 ? -12.844 -18.75 -14.297 1 98.88 312 MET A N 1
ATOM 2468 C CA . MET A 1 312 ? -11.898 -18.875 -13.195 1 98.88 312 MET A CA 1
ATOM 2469 C C . MET A 1 312 ? -10.461 -18.75 -13.688 1 98.88 312 MET A C 1
ATOM 2471 O O . MET A 1 312 ? -10.102 -19.328 -14.727 1 98.88 312 MET A O 1
ATOM 2475 N N . VAL A 1 313 ? -9.656 -17.953 -12.953 1 98.81 313 VAL A N 1
ATOM 2476 C CA . VAL A 1 313 ? -8.273 -17.75 -13.367 1 98.81 313 VAL A CA 1
ATOM 2477 C C . VAL A 1 313 ? -7.34 -17.922 -12.172 1 98.81 313 VAL A C 1
ATOM 2479 O O . VAL A 1 313 ? -7.766 -17.781 -11.023 1 98.81 313 VAL A O 1
ATOM 2482 N N . GLY A 1 314 ? -6.043 -18.188 -12.453 1 97.81 314 GLY A N 1
ATOM 2483 C CA . GLY A 1 314 ? -5.062 -18.406 -11.398 1 97.81 314 GLY A CA 1
ATOM 2484 C C . GLY A 1 314 ? -5.367 -19.609 -10.539 1 97.81 314 GLY A C 1
ATOM 2485 O O . GLY A 1 314 ? -5.859 -20.625 -11.031 1 97.81 314 GLY A O 1
ATOM 2486 N N . ASP A 1 315 ? -5.023 -19.484 -9.273 1 96.75 315 ASP A N 1
ATOM 2487 C CA . ASP A 1 315 ? -5.203 -20.594 -8.336 1 96.75 315 ASP A CA 1
ATOM 2488 C C . ASP A 1 315 ? -6.684 -20.906 -8.133 1 96.75 315 ASP A C 1
ATOM 2490 O O . ASP A 1 315 ? -7.035 -21.984 -7.66 1 96.75 315 ASP A O 1
ATOM 2494 N N . ALA A 1 316 ? -7.566 -20 -8.523 1 98.19 316 ALA A N 1
ATOM 2495 C CA . ALA A 1 316 ? -8.992 -20.312 -8.461 1 98.19 316 ALA A CA 1
ATOM 2496 C C . ALA A 1 316 ? -9.375 -21.359 -9.5 1 98.19 316 ALA A C 1
ATOM 2498 O O . ALA A 1 316 ? -10.375 -22.062 -9.344 1 98.19 316 ALA A O 1
ATOM 2499 N N . ALA A 1 317 ? -8.57 -21.469 -10.531 1 97.69 317 ALA A N 1
ATOM 2500 C CA . ALA A 1 317 ? -8.844 -22.422 -11.609 1 97.69 317 ALA A CA 1
ATOM 2501 C C . ALA A 1 317 ? -8.078 -23.719 -11.391 1 97.69 317 ALA A C 1
ATOM 2503 O O . ALA A 1 317 ? -8.57 -24.797 -11.727 1 97.69 317 ALA A O 1
ATOM 2504 N N . ARG A 1 318 ? -6.855 -23.547 -10.961 1 93.88 318 ARG A N 1
ATOM 2505 C CA . ARG A 1 318 ? -5.984 -24.703 -10.789 1 93.88 318 ARG A CA 1
ATOM 2506 C C . ARG A 1 318 ? -4.789 -24.359 -9.906 1 93.88 318 ARG A C 1
ATOM 2508 O O . ARG A 1 318 ? -4.188 -23.297 -10.055 1 93.88 318 ARG A O 1
ATOM 2515 N N . PHE A 1 319 ? -4.523 -25.203 -8.977 1 91.44 319 PHE A N 1
ATOM 2516 C CA . PHE A 1 319 ? -3.293 -25.109 -8.203 1 91.44 319 PHE A CA 1
ATOM 2517 C C . PHE A 1 319 ? -2.516 -26.422 -8.258 1 91.44 319 PHE A C 1
ATOM 2519 O O . PHE A 1 319 ? -3.061 -27.484 -7.957 1 91.44 319 PHE A O 1
ATOM 2526 N N . VAL A 1 320 ? -1.261 -26.266 -8.758 1 86.81 320 VAL A N 1
ATOM 2527 C CA . VAL A 1 320 ? -0.368 -27.406 -8.812 1 86.81 320 VAL A CA 1
ATOM 2528 C C . VAL A 1 320 ? 0.895 -27.125 -8 1 86.81 320 VAL A C 1
ATOM 2530 O O . VAL A 1 320 ? 1.252 -25.969 -7.789 1 86.81 320 VAL A O 1
ATOM 2533 N N . ASP A 1 321 ? 1.633 -28.094 -7.594 1 84.75 321 ASP A N 1
ATOM 2534 C CA . ASP A 1 321 ? 2.916 -28.016 -6.902 1 84.75 321 ASP A CA 1
ATOM 2535 C C . ASP A 1 321 ? 3.762 -26.859 -7.441 1 84.75 321 ASP A C 1
ATOM 2537 O O . ASP A 1 321 ? 3.852 -26.672 -8.656 1 84.75 321 ASP A O 1
ATOM 2541 N N . PRO A 1 322 ? 4.422 -26.094 -6.52 1 88.56 322 PRO A N 1
ATOM 2542 C CA . PRO A 1 322 ? 5.105 -24.875 -6.949 1 88.56 322 PRO A CA 1
ATOM 2543 C C . PRO A 1 322 ? 6.582 -25.094 -7.25 1 88.56 322 PRO A C 1
ATOM 2545 O O . PRO A 1 322 ? 7.355 -24.141 -7.32 1 88.56 322 PRO A O 1
ATOM 2548 N N . ILE A 1 323 ? 7.047 -26.25 -7.484 1 90.12 323 ILE A N 1
ATOM 2549 C CA . ILE A 1 323 ? 8.461 -26.609 -7.559 1 90.12 323 ILE A CA 1
ATOM 2550 C C . ILE A 1 323 ? 9.133 -25.828 -8.688 1 90.12 323 ILE A C 1
ATOM 2552 O O . ILE A 1 323 ? 10.32 -25.5 -8.609 1 90.12 323 ILE A O 1
ATOM 2556 N N . PHE A 1 324 ? 8.414 -25.516 -9.664 1 92.19 324 PHE A N 1
ATOM 2557 C CA . PHE A 1 324 ? 9.031 -24.828 -10.797 1 92.19 324 PHE A CA 1
ATOM 2558 C C . PHE A 1 324 ? 8.633 -23.359 -10.828 1 92.19 324 PHE A C 1
ATOM 2560 O O . PHE A 1 324 ? 8.766 -22.703 -11.859 1 92.19 324 PHE A O 1
ATOM 2567 N N . SER A 1 325 ? 8.047 -22.812 -9.852 1 93.69 325 SER A N 1
ATOM 2568 C CA . SER A 1 325 ? 7.754 -21.391 -9.648 1 93.69 325 SER A CA 1
ATOM 2569 C C . SER A 1 325 ? 6.797 -20.859 -10.711 1 93.69 325 SER A C 1
ATOM 2571 O O . SER A 1 325 ? 6.922 -19.719 -11.156 1 93.69 325 SER A O 1
ATOM 2573 N N . SER A 1 326 ? 5.859 -21.609 -11.117 1 92.81 326 SER A N 1
ATOM 2574 C CA . SER A 1 326 ? 5.023 -21.203 -12.242 1 92.81 326 SER A CA 1
ATOM 2575 C C . SER A 1 326 ? 3.711 -20.594 -11.766 1 92.81 326 SER A C 1
ATOM 2577 O O . SER A 1 326 ? 2.92 -20.109 -12.578 1 92.81 326 SER A O 1
ATOM 2579 N N . GLY A 1 327 ? 3.449 -20.531 -10.5 1 94.06 327 GLY A N 1
ATOM 2580 C CA . GLY A 1 327 ? 2.152 -20.141 -9.977 1 94.06 327 GLY A CA 1
ATOM 2581 C C . GLY A 1 327 ? 1.729 -18.75 -10.422 1 94.06 327 GLY A C 1
ATOM 2582 O O . GLY A 1 327 ? 0.65 -18.578 -11 1 94.06 327 GLY A O 1
ATOM 2583 N N . VAL A 1 328 ? 2.598 -17.781 -10.188 1 97.69 328 VAL A N 1
ATOM 2584 C CA . VAL A 1 328 ? 2.266 -16.422 -10.555 1 97.69 328 VAL A CA 1
ATOM 2585 C C . VAL A 1 328 ? 2.168 -16.297 -12.078 1 97.69 328 VAL A C 1
ATOM 2587 O O . VAL A 1 328 ? 1.337 -15.555 -12.594 1 97.69 328 VAL A O 1
ATOM 2590 N N . SER A 1 329 ? 3.002 -17.031 -12.789 1 97.31 329 SER A N 1
ATOM 2591 C CA . SER A 1 329 ? 2.932 -17.047 -14.242 1 97.31 329 SER A CA 1
ATOM 2592 C C . SER A 1 329 ? 1.579 -17.547 -14.734 1 97.31 329 SER A C 1
ATOM 2594 O O . SER A 1 329 ? 0.97 -16.953 -15.625 1 97.31 329 SER A O 1
ATOM 2596 N N . VAL A 1 330 ? 1.137 -18.609 -14.18 1 96 330 VAL A N 1
ATOM 2597 C CA . VAL A 1 330 ? -0.165 -19.156 -14.539 1 96 330 VAL A CA 1
ATOM 2598 C C . VAL A 1 330 ? -1.265 -18.156 -14.195 1 96 330 VAL A C 1
ATOM 2600 O O . VAL A 1 330 ? -2.223 -17.984 -14.953 1 96 330 VAL A O 1
ATOM 2603 N N . ALA A 1 331 ? -1.145 -17.5 -13.078 1 98.25 331 ALA A N 1
ATOM 2604 C CA . ALA A 1 331 ? -2.105 -16.469 -12.672 1 98.25 331 ALA A CA 1
ATOM 2605 C C . ALA A 1 331 ? -2.197 -15.367 -13.719 1 98.25 331 ALA A C 1
ATOM 2607 O O . ALA A 1 331 ? -3.287 -15.039 -14.195 1 98.25 331 ALA A O 1
ATOM 2608 N N . LEU A 1 332 ? -1.092 -14.812 -14.133 1 98.75 332 LEU A N 1
ATOM 2609 C CA . LEU A 1 332 ? -1.047 -13.703 -15.078 1 98.75 332 LEU A CA 1
ATOM 2610 C C . LEU A 1 332 ? -1.526 -14.148 -16.453 1 98.75 332 LEU A C 1
ATOM 2612 O O . LEU A 1 332 ? -2.338 -13.461 -17.078 1 98.75 332 LEU A O 1
ATOM 2616 N N . ASN A 1 333 ? -1.069 -15.297 -16.875 1 98.38 333 ASN A N 1
ATOM 2617 C CA . ASN A 1 333 ? -1.391 -15.727 -18.234 1 98.38 333 ASN A CA 1
ATOM 2618 C C . ASN A 1 333 ? -2.838 -16.203 -18.344 1 98.38 333 ASN A C 1
ATOM 2620 O O . ASN A 1 333 ? -3.479 -16.016 -19.375 1 98.38 333 ASN A O 1
ATOM 2624 N N . SER A 1 334 ? -3.309 -16.844 -17.312 1 98.62 334 SER A N 1
ATOM 2625 C CA . SER A 1 334 ? -4.723 -17.203 -17.359 1 98.62 334 SER A CA 1
ATOM 2626 C C . SER A 1 334 ? -5.609 -15.969 -17.406 1 98.62 334 SER A C 1
ATOM 2628 O O . SER A 1 334 ? -6.629 -15.961 -18.109 1 98.62 334 SER A O 1
ATOM 2630 N N . ALA A 1 335 ? -5.25 -14.93 -16.703 1 98.94 335 ALA A N 1
ATOM 2631 C CA . ALA A 1 335 ? -5.973 -13.664 -16.766 1 98.94 335 ALA A CA 1
ATOM 2632 C C . ALA A 1 335 ? -5.91 -13.062 -18.172 1 98.94 335 ALA A C 1
ATOM 2634 O O . ALA A 1 335 ? -6.918 -12.57 -18.688 1 98.94 335 ALA A O 1
ATOM 2635 N N . ARG A 1 336 ? -4.738 -13.086 -18.75 1 98.75 336 ARG A N 1
ATOM 2636 C CA . ARG A 1 336 ? -4.543 -12.586 -20.109 1 98.75 336 ARG A CA 1
ATOM 2637 C C . ARG A 1 336 ? -5.457 -13.305 -21.094 1 98.75 336 ARG A C 1
ATOM 2639 O O . ARG A 1 336 ? -6.148 -12.664 -21.891 1 98.75 336 ARG A O 1
ATOM 2646 N N . LEU A 1 337 ? -5.457 -14.633 -21.031 1 98.62 337 LEU A N 1
ATOM 2647 C CA . LEU A 1 337 ? -6.273 -15.445 -21.938 1 98.62 337 LEU A CA 1
ATOM 2648 C C . LEU A 1 337 ? -7.758 -15.172 -21.719 1 98.62 337 LEU A C 1
ATOM 2650 O O . LEU A 1 337 ? -8.508 -14.992 -22.672 1 98.62 337 LEU A O 1
ATOM 2654 N N . ALA A 1 338 ? -8.164 -15.117 -20.484 1 98.94 338 ALA A N 1
ATOM 2655 C CA . ALA A 1 338 ? -9.562 -14.875 -20.156 1 98.94 338 ALA A CA 1
ATOM 2656 C C . ALA A 1 338 ? -10.008 -13.492 -20.625 1 98.94 338 ALA A C 1
ATOM 2658 O O . ALA A 1 338 ? -11.109 -13.328 -21.156 1 98.94 338 ALA A O 1
ATOM 2659 N N . ALA A 1 339 ? -9.164 -12.492 -20.391 1 98.94 339 ALA A N 1
ATOM 2660 C CA . ALA A 1 339 ? -9.5 -11.109 -20.75 1 98.94 339 ALA A CA 1
ATOM 2661 C C . ALA A 1 339 ? -9.789 -10.977 -22.234 1 98.94 339 ALA A C 1
ATOM 2663 O O . ALA A 1 339 ? -10.711 -10.258 -22.641 1 98.94 339 ALA A O 1
ATOM 2664 N N . LYS A 1 340 ? -9.008 -11.672 -23.016 1 98.75 340 LYS A N 1
ATOM 2665 C CA . LYS A 1 340 ? -9.227 -11.633 -24.453 1 98.75 340 LYS A CA 1
ATOM 2666 C C . LYS A 1 340 ? -10.633 -12.109 -24.812 1 98.75 340 LYS A C 1
ATOM 2668 O O . LYS A 1 340 ? -11.344 -11.445 -25.562 1 98.75 340 LYS A O 1
ATOM 2673 N N . ASP A 1 341 ? -11.023 -13.219 -24.266 1 98.88 341 ASP A N 1
ATOM 2674 C CA . ASP A 1 341 ? -12.352 -13.773 -24.547 1 98.88 341 ASP A CA 1
ATOM 2675 C C . ASP A 1 341 ? -13.445 -12.883 -23.969 1 98.88 341 ASP A C 1
ATOM 2677 O O . ASP A 1 341 ? -14.5 -12.711 -24.578 1 98.88 341 ASP A O 1
ATOM 2681 N N . ILE A 1 342 ? -13.242 -12.297 -22.797 1 98.94 342 ILE A N 1
ATOM 2682 C CA . ILE A 1 342 ? -14.242 -11.469 -22.141 1 98.94 342 ILE A CA 1
ATOM 2683 C C . ILE A 1 342 ? -14.477 -10.195 -22.953 1 98.94 342 ILE A C 1
ATOM 2685 O O . ILE A 1 342 ? -15.617 -9.773 -23.141 1 98.94 342 ILE A O 1
ATOM 2689 N N . ILE A 1 343 ? -13.391 -9.562 -23.422 1 98.94 343 ILE A N 1
ATOM 2690 C CA . ILE A 1 343 ? -13.508 -8.352 -24.234 1 98.94 343 ILE A CA 1
ATOM 2691 C C . ILE A 1 343 ? -14.32 -8.648 -25.484 1 98.94 343 ILE A C 1
ATOM 2693 O O . ILE A 1 343 ? -15.227 -7.883 -25.844 1 98.94 343 ILE A O 1
ATOM 2697 N N . ALA A 1 344 ? -14.016 -9.797 -26.109 1 98.81 344 ALA A N 1
ATOM 2698 C CA . ALA A 1 344 ? -14.773 -10.203 -27.297 1 98.81 344 ALA A CA 1
ATOM 2699 C C . ALA A 1 344 ? -16.234 -10.469 -26.938 1 98.81 344 ALA A C 1
ATOM 2701 O O . ALA A 1 344 ? -17.141 -10.109 -27.703 1 98.81 344 ALA A O 1
ATOM 2702 N N . ALA A 1 345 ? -16.484 -11.117 -25.844 1 98.81 345 ALA A N 1
ATOM 2703 C CA . ALA A 1 345 ? -17.828 -11.414 -25.375 1 98.81 345 ALA A CA 1
ATOM 2704 C C . ALA A 1 345 ? -18.625 -10.133 -25.125 1 98.81 345 ALA A C 1
ATOM 2706 O O . ALA A 1 345 ? -19.797 -10.039 -25.469 1 98.81 345 ALA A O 1
ATOM 2707 N N . ASN A 1 346 ? -17.984 -9.164 -24.5 1 98.5 346 ASN A N 1
ATOM 2708 C CA . ASN A 1 346 ? -18.625 -7.875 -24.234 1 98.5 346 ASN A CA 1
ATOM 2709 C C . ASN A 1 346 ? -19.031 -7.18 -25.531 1 98.5 346 ASN A C 1
ATOM 2711 O O . ASN A 1 346 ? -20.125 -6.625 -25.625 1 98.5 346 ASN A O 1
ATOM 2715 N N . LYS A 1 347 ? -18.141 -7.203 -26.5 1 98.06 347 LYS A N 1
ATOM 2716 C CA . LYS A 1 347 ? -18.422 -6.605 -27.812 1 98.06 347 LYS A CA 1
ATOM 2717 C C . LYS A 1 347 ? -19.625 -7.281 -28.469 1 98.06 347 LYS A C 1
ATOM 2719 O O . LYS A 1 347 ? -20.438 -6.613 -29.109 1 98.06 347 LYS A O 1
ATOM 2724 N N . ALA A 1 348 ? -19.75 -8.531 -28.266 1 98 348 ALA A N 1
ATOM 2725 C CA . ALA A 1 348 ? -20.844 -9.305 -28.859 1 98 348 ALA A CA 1
ATOM 2726 C C . ALA A 1 348 ? -22.109 -9.18 -28.031 1 98 348 ALA A C 1
ATOM 2728 O O . ALA A 1 348 ? -23.203 -9.523 -28.516 1 98 348 ALA A O 1
ATOM 2729 N N . GLY A 1 349 ? -22 -8.727 -26.828 1 96.88 349 GLY A N 1
ATOM 2730 C CA . GLY A 1 349 ? -23.125 -8.664 -25.922 1 96.88 349 GLY A CA 1
ATOM 2731 C C . GLY A 1 349 ? -23.594 -10.023 -25.453 1 96.88 349 GLY A C 1
ATOM 2732 O O . GLY A 1 349 ? -24.797 -10.227 -25.219 1 96.88 349 GLY A O 1
ATOM 2733 N N . ASP A 1 350 ? -22.609 -11.016 -25.406 1 97.94 350 ASP A N 1
ATOM 2734 C CA . ASP A 1 350 ? -22.922 -12.406 -25.078 1 97.94 350 ASP A CA 1
ATOM 2735 C C . ASP A 1 350 ? -21.859 -13.008 -24.172 1 97.94 350 ASP A C 1
ATOM 2737 O O . ASP A 1 350 ? -20.719 -13.211 -24.594 1 97.94 350 ASP A O 1
ATOM 2741 N N . PHE A 1 351 ? -22.266 -13.305 -22.953 1 98.5 351 PHE A N 1
ATOM 2742 C CA . PHE A 1 351 ? -21.328 -13.883 -22 1 98.5 351 PHE A CA 1
ATOM 2743 C C . PHE A 1 351 ? -21.672 -15.344 -21.719 1 98.5 351 PHE A C 1
ATOM 2745 O O . PHE A 1 351 ? -21.531 -15.828 -20.594 1 98.5 351 PHE A O 1
ATOM 2752 N N . SER A 1 352 ? -22.156 -16.047 -22.719 1 98.25 352 SER A N 1
ATOM 2753 C CA . SER A 1 352 ? -22.453 -17.469 -22.578 1 98.25 352 SER A CA 1
ATOM 2754 C C . SER A 1 352 ? -21.172 -18.297 -22.656 1 98.25 352 SER A C 1
ATOM 2756 O O . SER A 1 352 ? -20.156 -17.828 -23.172 1 98.25 352 SER A O 1
ATOM 2758 N N . ARG A 1 353 ? -21.219 -19.469 -22.172 1 98.19 353 ARG A N 1
ATOM 2759 C CA . ARG A 1 353 ? -20.078 -20.359 -21.984 1 98.19 353 ARG A CA 1
ATOM 2760 C C . ARG A 1 353 ? -19.281 -20.516 -23.281 1 98.19 353 ARG A C 1
ATOM 2762 O O . ARG A 1 353 ? -18.047 -20.5 -23.266 1 98.19 353 ARG A O 1
ATOM 2769 N N . PRO A 1 354 ? -19.891 -20.641 -24.484 1 98.44 354 PRO A N 1
ATOM 2770 C CA . PRO A 1 354 ? -19.125 -20.859 -25.719 1 98.44 354 PRO A CA 1
ATOM 2771 C C . PRO A 1 354 ? -18.156 -19.719 -26.016 1 98.44 354 PRO A C 1
ATOM 2773 O O . PRO A 1 354 ? -17.141 -19.922 -26.672 1 98.44 354 PRO A O 1
ATOM 2776 N N . ARG A 1 355 ? -18.438 -18.562 -25.453 1 98.5 355 ARG A N 1
ATOM 2777 C CA . ARG A 1 355 ? -17.609 -17.375 -25.688 1 98.5 355 ARG A CA 1
ATOM 2778 C C . ARG A 1 355 ? -16.234 -17.547 -25.031 1 98.5 355 ARG A C 1
ATOM 2780 O O . ARG A 1 355 ? -15.305 -16.812 -25.344 1 98.5 355 ARG A O 1
ATOM 2787 N N . PHE A 1 356 ? -16.094 -18.578 -24.156 1 98.81 356 PHE A N 1
ATOM 2788 C CA . PHE A 1 356 ? -14.867 -18.719 -23.375 1 98.81 356 PHE A CA 1
ATOM 2789 C C . PHE A 1 356 ? -14.133 -20 -23.75 1 98.81 356 PHE A C 1
ATOM 2791 O O . PHE A 1 356 ? -13.258 -20.469 -23.016 1 98.81 356 PHE A O 1
ATOM 2798 N N . ALA A 1 357 ? -14.422 -20.562 -24.891 1 98.12 357 ALA A N 1
ATOM 2799 C CA . ALA A 1 357 ? -13.875 -21.844 -25.328 1 98.12 357 ALA A CA 1
ATOM 2800 C C . ALA A 1 357 ? -12.375 -21.75 -25.578 1 98.12 357 ALA A C 1
ATOM 2802 O O . ALA A 1 357 ? -11.625 -22.672 -25.266 1 98.12 357 ALA A O 1
ATOM 2803 N N . ALA A 1 358 ? -11.953 -20.688 -26.172 1 97.94 358 ALA A N 1
ATOM 2804 C CA . ALA A 1 358 ? -10.531 -20.531 -26.469 1 97.94 358 ALA A CA 1
ATOM 2805 C C . ALA A 1 358 ? -9.711 -20.453 -25.172 1 97.94 358 ALA A C 1
ATOM 2807 O O . ALA A 1 358 ? -8.68 -21.109 -25.062 1 97.94 358 ALA A O 1
ATOM 2808 N N . PHE A 1 359 ? -10.219 -19.656 -24.281 1 98.31 359 PHE A N 1
ATOM 2809 C CA . PHE A 1 359 ? -9.609 -19.562 -22.969 1 98.31 359 PHE A CA 1
ATOM 2810 C C . PHE A 1 359 ? -9.516 -20.938 -22.312 1 98.31 359 PHE A C 1
ATOM 2812 O O . PHE A 1 359 ? -8.438 -21.359 -21.875 1 98.31 359 PHE A O 1
ATOM 2819 N N . GLU A 1 360 ? -10.617 -21.578 -22.234 1 98.06 360 GLU A N 1
ATOM 2820 C CA . GLU A 1 360 ? -10.664 -22.875 -21.562 1 98.06 360 GLU A CA 1
ATOM 2821 C C . GLU A 1 360 ? -9.719 -23.875 -22.219 1 98.06 360 GLU A C 1
ATOM 2823 O O . GLU A 1 360 ? -8.945 -24.547 -21.531 1 98.06 360 GLU A O 1
ATOM 2828 N N . THR A 1 361 ? -9.727 -24 -23.5 1 96.75 361 THR A N 1
ATOM 2829 C CA . THR A 1 361 ? -8.906 -24.953 -24.234 1 96.75 361 THR A CA 1
ATOM 2830 C C . THR A 1 361 ? -7.422 -24.688 -23.984 1 96.75 361 THR A C 1
ATOM 2832 O O . THR A 1 361 ? -6.668 -25.609 -23.656 1 96.75 361 THR A O 1
ATOM 2835 N N . LYS A 1 362 ? -7.051 -23.484 -24.094 1 96.62 362 LYS A N 1
ATOM 2836 C CA . LYS A 1 362 ? -5.645 -23.125 -23.938 1 96.62 362 LYS A CA 1
ATOM 2837 C C . LYS A 1 362 ? -5.168 -23.344 -22.516 1 96.62 362 LYS A C 1
ATOM 2839 O O . LYS A 1 362 ? -4.09 -23.906 -22.281 1 96.62 362 LYS A O 1
ATOM 2844 N N . LEU A 1 363 ? -5.973 -22.922 -21.562 1 96.81 363 LEU A N 1
ATOM 2845 C CA . LEU A 1 363 ? -5.551 -23.047 -20.172 1 96.81 363 LEU A CA 1
ATOM 2846 C C . LEU A 1 363 ? -5.512 -24.5 -19.734 1 96.81 363 LEU A C 1
ATOM 2848 O O . LEU A 1 363 ? -4.598 -24.922 -19.031 1 96.81 363 LEU A O 1
ATOM 2852 N N . ARG A 1 364 ? -6.461 -25.25 -20.156 1 95.06 364 ARG A N 1
ATOM 2853 C CA . ARG A 1 364 ? -6.488 -26.672 -19.781 1 95.06 364 ARG A CA 1
ATOM 2854 C C . ARG A 1 364 ? -5.305 -27.406 -20.391 1 95.06 364 ARG A C 1
ATOM 2856 O O . ARG A 1 364 ? -4.703 -28.266 -19.734 1 95.06 364 ARG A O 1
ATOM 2863 N N . ARG A 1 365 ? -5.027 -27.125 -21.578 1 93.75 365 ARG A N 1
ATOM 2864 C CA . ARG A 1 365 ? -3.867 -27.75 -22.219 1 93.75 365 ARG A CA 1
ATOM 2865 C C . ARG A 1 365 ? -2.58 -27.375 -21.484 1 93.75 365 ARG A C 1
ATOM 2867 O O . ARG A 1 365 ? -1.748 -28.234 -21.203 1 93.75 365 ARG A O 1
ATOM 2874 N N . ALA A 1 366 ? -2.42 -26.141 -21.234 1 93.88 366 ALA A N 1
ATOM 2875 C CA . ALA A 1 366 ? -1.237 -25.672 -20.516 1 93.88 366 ALA A CA 1
ATOM 2876 C C . ALA A 1 366 ? -1.119 -26.344 -19.156 1 93.88 366 ALA A C 1
ATOM 2878 O O . ALA A 1 366 ? -0.038 -26.797 -18.766 1 93.88 366 ALA A O 1
ATOM 2879 N N . ALA A 1 367 ? -2.211 -26.391 -18.453 1 92.25 367 ALA A N 1
ATOM 2880 C CA . ALA A 1 367 ? -2.229 -26.984 -17.125 1 92.25 367 ALA A CA 1
ATOM 2881 C C . ALA A 1 367 ? -1.888 -28.469 -17.172 1 92.25 367 ALA A C 1
ATOM 2883 O O . ALA A 1 367 ? -1.205 -28.984 -16.297 1 92.25 367 ALA A O 1
ATOM 2884 N N . ARG A 1 368 ? -2.361 -29.094 -18.141 1 91.19 368 ARG A N 1
ATOM 2885 C CA . ARG A 1 368 ? -2.068 -30.516 -18.312 1 91.19 368 ARG A CA 1
ATOM 2886 C C . ARG A 1 368 ? -0.576 -30.75 -18.531 1 91.19 368 ARG A C 1
ATOM 2888 O O . ARG A 1 368 ? 0.014 -31.641 -17.922 1 91.19 368 ARG A O 1
ATOM 2895 N N . ASN A 1 369 ? -0.037 -30.016 -19.422 1 91.88 369 ASN A N 1
ATOM 2896 C CA . ASN A 1 369 ? 1.394 -30.125 -19.688 1 91.88 369 ASN A CA 1
ATOM 2897 C C . ASN A 1 369 ? 2.221 -29.797 -18.453 1 91.88 369 ASN A C 1
ATOM 2899 O O . ASN A 1 369 ? 3.188 -30.5 -18.141 1 91.88 369 ASN A O 1
ATOM 2903 N N . TRP A 1 370 ? 1.827 -28.781 -17.812 1 92.31 370 TRP A N 1
ATOM 2904 C CA . TRP A 1 370 ? 2.484 -28.344 -16.594 1 92.31 370 TRP A CA 1
ATOM 2905 C C . TRP A 1 370 ? 2.402 -29.422 -15.516 1 92.31 370 TRP A C 1
ATOM 2907 O O . TRP A 1 370 ? 3.412 -29.766 -14.898 1 92.31 370 TRP A O 1
ATOM 2917 N N . TYR A 1 371 ? 1.282 -29.938 -15.336 1 91.75 371 TYR A N 1
ATOM 2918 C CA . TYR A 1 371 ? 1.053 -31 -14.359 1 91.75 371 TYR A CA 1
ATOM 2919 C C . TYR A 1 371 ? 1.888 -32.25 -14.68 1 91.75 371 TYR A C 1
ATOM 2921 O O . TYR A 1 371 ? 2.488 -32.844 -13.789 1 91.75 371 TYR A O 1
ATOM 2929 N N . GLU A 1 372 ? 1.88 -32.656 -15.883 1 91.81 372 GLU A N 1
ATOM 2930 C CA . GLU A 1 372 ? 2.648 -33.812 -16.297 1 91.81 372 GLU A CA 1
ATOM 2931 C C . GLU A 1 372 ? 4.141 -33.594 -16.078 1 91.81 372 GLU A C 1
ATOM 2933 O O . GLU A 1 372 ? 4.848 -34.5 -15.617 1 91.81 372 GLU A O 1
ATOM 2938 N N . PHE A 1 373 ? 4.57 -32.5 -16.453 1 92.62 373 PHE A N 1
ATOM 2939 C CA . PHE A 1 373 ? 5.977 -32.156 -16.266 1 92.62 373 PHE A CA 1
ATOM 2940 C C . PHE A 1 373 ? 6.379 -32.312 -14.805 1 92.62 373 PHE A C 1
ATOM 2942 O O . PHE A 1 373 ? 7.402 -32.938 -14.5 1 92.62 373 PHE A O 1
ATOM 2949 N N . ILE A 1 374 ? 5.559 -31.828 -13.898 1 91.56 374 ILE A N 1
ATOM 2950 C CA . ILE A 1 374 ? 5.816 -31.922 -12.461 1 91.56 374 ILE A CA 1
ATOM 2951 C C . ILE A 1 374 ? 5.754 -33.375 -12.016 1 91.56 374 ILE A C 1
ATOM 2953 O O . ILE A 1 374 ? 6.594 -33.844 -11.242 1 91.56 374 ILE A O 1
ATOM 2957 N N . SER A 1 375 ? 4.785 -34.062 -12.516 1 90.69 375 SER A N 1
ATOM 2958 C CA . SER A 1 375 ? 4.629 -35.469 -12.164 1 90.69 375 SER A CA 1
ATOM 2959 C C . SER A 1 375 ? 5.859 -36.281 -12.555 1 90.69 375 SER A C 1
ATOM 2961 O O . SER A 1 375 ? 6.309 -37.156 -11.797 1 90.69 375 SER A O 1
ATOM 2963 N N . ILE A 1 376 ? 6.336 -36.031 -13.695 1 91.12 376 ILE A N 1
ATOM 2964 C CA . ILE A 1 376 ? 7.512 -36.75 -14.18 1 91.12 376 ILE A CA 1
ATOM 2965 C C . ILE A 1 376 ? 8.719 -36.406 -13.312 1 91.12 376 ILE A C 1
ATOM 2967 O O . ILE A 1 376 ? 9.531 -37.281 -12.992 1 91.12 376 ILE A O 1
ATOM 2971 N N . TYR A 1 377 ? 8.781 -35.188 -12.984 1 89.06 377 TYR A N 1
ATOM 2972 C CA . TYR A 1 377 ? 9.867 -34.781 -12.109 1 89.06 377 TYR A CA 1
ATOM 2973 C C . TYR A 1 377 ? 9.891 -35.594 -10.82 1 89.06 377 TYR A C 1
ATOM 2975 O O . TYR A 1 377 ? 10.945 -36.062 -10.406 1 89.06 377 TYR A O 1
ATOM 2983 N N . TYR A 1 378 ? 8.773 -35.75 -10.219 1 88 378 TYR A N 1
ATOM 2984 C CA . TYR A 1 378 ? 8.695 -36.5 -8.969 1 88 378 TYR A CA 1
ATOM 2985 C C . TYR A 1 378 ? 8.883 -38 -9.203 1 88 378 TYR A C 1
ATOM 2987 O O . TYR A 1 378 ? 9.492 -38.688 -8.383 1 88 378 TYR A O 1
ATOM 2995 N N . ARG A 1 379 ? 8.445 -38.469 -10.305 1 89.56 379 ARG A N 1
ATOM 2996 C CA . ARG A 1 379 ? 8.492 -39.906 -10.57 1 89.56 379 ARG A CA 1
ATOM 2997 C C . ARG A 1 379 ? 9.914 -40.344 -10.891 1 89.56 379 ARG A C 1
ATOM 2999 O O . ARG A 1 379 ? 10.328 -41.438 -10.477 1 89.56 379 ARG A O 1
ATOM 3006 N N . LEU A 1 380 ? 10.594 -39.531 -11.656 1 88.62 380 LEU A N 1
ATOM 3007 C CA . LEU A 1 380 ? 11.938 -39.906 -12.102 1 88.62 380 LEU A CA 1
ATOM 3008 C C . LEU A 1 380 ? 12.828 -38.656 -12.195 1 88.62 380 LEU A C 1
ATOM 3010 O O . LEU A 1 380 ? 13.109 -38.156 -13.289 1 88.62 380 LEU A O 1
ATOM 3014 N N . ASN A 1 381 ? 13.375 -38.25 -11.133 1 86.31 381 ASN A N 1
ATOM 3015 C CA . ASN A 1 381 ? 14.141 -37.031 -11.008 1 86.31 381 ASN A CA 1
ATOM 3016 C C . ASN A 1 381 ? 15.406 -37.062 -11.867 1 86.31 381 ASN A C 1
ATOM 3018 O O . ASN A 1 381 ? 15.805 -36.031 -12.422 1 86.31 381 ASN A O 1
ATOM 3022 N N . VAL A 1 382 ? 16.016 -38.188 -11.977 1 84 382 VAL A N 1
ATOM 3023 C CA . VAL A 1 382 ? 17.25 -38.312 -12.734 1 84 382 VAL A CA 1
ATOM 3024 C C . VAL A 1 382 ? 17.016 -37.938 -14.195 1 84 382 VAL A C 1
ATOM 3026 O O . VAL A 1 382 ? 17.891 -37.375 -14.852 1 84 382 VAL A O 1
ATOM 3029 N N . LEU A 1 383 ? 15.875 -38.25 -14.57 1 87.62 383 LEU A N 1
ATOM 3030 C CA . LEU A 1 383 ? 15.492 -37.906 -15.938 1 87.62 383 LEU A CA 1
ATOM 3031 C C . LEU A 1 383 ? 15.516 -36.406 -16.156 1 87.62 383 LEU A C 1
ATOM 3033 O O . LEU A 1 383 ? 15.93 -35.938 -17.219 1 87.62 383 LEU A O 1
ATOM 3037 N N . PHE A 1 384 ? 15.023 -35.656 -15.242 1 88.25 384 PHE A N 1
ATOM 3038 C CA . PHE A 1 384 ? 15.039 -34.219 -15.312 1 88.25 384 PHE A CA 1
ATOM 3039 C C . PHE A 1 384 ? 16.453 -33.688 -15.5 1 88.25 384 PHE A C 1
ATOM 3041 O O . PHE A 1 384 ? 16.719 -32.906 -16.406 1 88.25 384 PHE A O 1
ATOM 3048 N N . THR A 1 385 ? 17.328 -34.125 -14.719 1 84.44 385 THR A N 1
ATOM 3049 C CA . THR A 1 385 ? 18.734 -33.719 -14.789 1 84.44 385 THR A CA 1
ATOM 3050 C C . THR A 1 385 ? 19.328 -34.062 -16.156 1 84.44 385 THR A C 1
ATOM 3052 O O . THR A 1 385 ? 20.016 -33.25 -16.766 1 84.44 385 THR A O 1
ATOM 3055 N N . ALA A 1 386 ? 19.047 -35.219 -16.562 1 87.44 386 ALA A N 1
ATOM 3056 C CA . ALA A 1 386 ? 19.562 -35.688 -17.844 1 87.44 386 ALA A CA 1
ATOM 3057 C C . ALA A 1 386 ? 19.047 -34.844 -19 1 87.44 386 ALA A C 1
ATOM 3059 O O . ALA A 1 386 ? 19.797 -34.469 -19.891 1 87.44 386 ALA A O 1
ATOM 3060 N N . PHE A 1 387 ? 17.797 -34.531 -18.938 1 90.88 387 PHE A N 1
ATOM 3061 C CA . PHE A 1 387 ? 17.188 -33.812 -20.031 1 90.88 387 PHE A CA 1
ATOM 3062 C C . PHE A 1 387 ? 17.625 -32.344 -20.031 1 90.88 387 PHE A C 1
ATOM 3064 O O . PHE A 1 387 ? 17.75 -31.734 -21.094 1 90.88 387 PHE A O 1
ATOM 3071 N N . VAL A 1 388 ? 17.891 -31.75 -18.938 1 89.5 388 VAL A N 1
ATOM 3072 C CA . VAL A 1 388 ? 18.406 -30.391 -18.844 1 89.5 388 VAL A CA 1
ATOM 3073 C C . VAL A 1 388 ? 19.812 -30.312 -19.438 1 89.5 388 VAL A C 1
ATOM 3075 O O . VAL A 1 388 ? 20.203 -29.312 -20.031 1 89.5 388 VAL A O 1
ATOM 3078 N N . GLN A 1 389 ? 20.5 -31.391 -19.312 1 86.94 389 GLN A N 1
ATOM 3079 C CA . GLN A 1 389 ? 21.906 -31.406 -19.734 1 86.94 389 GLN A CA 1
ATOM 3080 C C . GLN A 1 389 ? 22.031 -31.828 -21.203 1 86.94 389 GLN A C 1
ATOM 3082 O O . GLN A 1 389 ? 23.016 -31.516 -21.859 1 86.94 389 GLN A O 1
ATOM 3087 N N . ASP A 1 390 ? 21.078 -32.531 -21.734 1 88.75 390 ASP A N 1
ATOM 3088 C CA . ASP A 1 390 ? 21.125 -33.062 -23.094 1 88.75 390 ASP A CA 1
ATOM 3089 C C . ASP A 1 390 ? 20.688 -32 -24.109 1 88.75 390 ASP A C 1
ATOM 3091 O O . ASP A 1 390 ? 19.531 -31.562 -24.109 1 88.75 390 ASP A O 1
ATOM 3095 N N . PRO A 1 391 ? 21.516 -31.672 -25.047 1 90.06 391 PRO A N 1
ATOM 3096 C CA . PRO A 1 391 ? 21.219 -30.594 -26 1 90.06 391 PRO A CA 1
ATOM 3097 C C . PRO A 1 391 ? 19.984 -30.891 -26.859 1 90.06 391 PRO A C 1
ATOM 3099 O O . PRO A 1 391 ? 19.344 -29.969 -27.359 1 90.06 391 PRO A O 1
ATOM 3102 N N . ARG A 1 392 ? 19.656 -32.125 -27.062 1 91.31 392 ARG A N 1
ATOM 3103 C CA . ARG A 1 392 ? 18.516 -32.5 -27.875 1 91.31 392 ARG A CA 1
ATOM 3104 C C . ARG A 1 392 ? 17.203 -32 -27.266 1 91.31 392 ARG A C 1
ATOM 3106 O O . ARG A 1 392 ? 16.234 -31.75 -27.969 1 91.31 392 ARG A O 1
ATOM 3113 N N . TYR A 1 393 ? 17.219 -31.875 -25.875 1 93.56 393 TYR A N 1
ATOM 3114 C CA . TYR A 1 393 ? 15.969 -31.625 -25.172 1 93.56 393 TYR A CA 1
ATOM 3115 C C . TYR A 1 393 ? 16.062 -30.359 -24.328 1 93.56 393 TYR A C 1
ATOM 3117 O O . TYR A 1 393 ? 15.039 -29.828 -23.875 1 93.56 393 TYR A O 1
ATOM 3125 N N . ARG A 1 394 ? 17.188 -29.859 -24.156 1 93.19 394 ARG A N 1
ATOM 3126 C CA . ARG A 1 394 ? 17.469 -28.797 -23.203 1 93.19 394 ARG A CA 1
ATOM 3127 C C . ARG A 1 394 ? 16.578 -27.594 -23.453 1 93.19 394 ARG A C 1
ATOM 3129 O O . ARG A 1 394 ? 15.969 -27.062 -22.531 1 93.19 394 ARG A O 1
ATOM 3136 N N . LEU A 1 395 ? 16.422 -27.203 -24.641 1 94.31 395 LEU A N 1
ATOM 3137 C CA . LEU A 1 395 ? 15.68 -25.984 -24.938 1 94.31 395 LEU A CA 1
ATOM 3138 C C . LEU A 1 395 ? 14.188 -26.172 -24.703 1 94.31 395 LEU A C 1
ATOM 3140 O O . LEU A 1 395 ? 13.5 -25.234 -24.281 1 94.31 395 LEU A O 1
ATOM 3144 N N . ASP A 1 396 ? 13.719 -27.328 -24.953 1 95 396 ASP A N 1
ATOM 3145 C CA . ASP A 1 396 ? 12.32 -27.625 -24.656 1 95 396 ASP A CA 1
ATOM 3146 C C . ASP A 1 396 ? 12.062 -27.672 -23.156 1 95 396 ASP A C 1
ATOM 3148 O O . ASP A 1 396 ? 11.016 -27.219 -22.688 1 95 396 ASP A O 1
ATOM 3152 N N . VAL A 1 397 ? 12.961 -28.234 -22.469 1 95 397 VAL A N 1
ATOM 3153 C CA . VAL A 1 397 ? 12.836 -28.25 -21.016 1 95 397 VAL A CA 1
ATOM 3154 C C . VAL A 1 397 ? 12.891 -26.828 -20.469 1 95 397 VAL A C 1
ATOM 3156 O O . VAL A 1 397 ? 12.094 -26.453 -19.609 1 95 397 VAL A O 1
ATOM 3159 N N . LEU A 1 398 ? 13.797 -26.109 -21.047 1 95.62 398 LEU A N 1
ATOM 3160 C CA . LEU A 1 398 ? 13.93 -24.703 -20.641 1 95.62 398 LEU A CA 1
ATOM 3161 C C . LEU A 1 398 ? 12.641 -23.938 -20.891 1 95.62 398 LEU A C 1
ATOM 3163 O O . LEU A 1 398 ? 12.234 -23.109 -20.078 1 95.62 398 LEU A O 1
ATOM 3167 N N . LYS A 1 399 ? 12.016 -24.203 -21.953 1 95.69 399 LYS A N 1
ATOM 3168 C CA . LYS A 1 399 ? 10.742 -23.578 -22.281 1 95.69 399 LYS A CA 1
ATOM 3169 C C . LYS A 1 399 ? 9.703 -23.828 -21.188 1 95.69 399 LYS A C 1
ATOM 3171 O O . LYS A 1 399 ? 9.016 -22.891 -20.75 1 95.69 399 LYS A O 1
ATOM 3176 N N . MET A 1 400 ? 9.648 -25 -20.734 1 95.06 400 MET A N 1
ATOM 3177 C CA . MET A 1 400 ? 8.711 -25.359 -19.672 1 95.06 400 MET A CA 1
ATOM 3178 C C . MET A 1 400 ? 9.109 -24.734 -18.344 1 95.06 400 MET A C 1
ATOM 3180 O O . MET A 1 400 ? 8.258 -24.234 -17.609 1 95.06 400 MET A O 1
ATOM 3184 N N . LEU A 1 401 ? 10.406 -24.656 -18.109 1 95.69 401 LEU A N 1
ATOM 3185 C CA . LEU A 1 401 ? 10.922 -24.062 -16.875 1 95.69 401 LEU A CA 1
ATOM 3186 C C . LEU A 1 401 ? 10.727 -22.547 -16.875 1 95.69 401 LEU A C 1
ATOM 3188 O O . LEU A 1 401 ? 10.75 -21.922 -15.812 1 95.69 401 LEU A O 1
ATOM 3192 N N . GLN A 1 402 ? 10.539 -22 -18.062 1 95.56 402 GLN A N 1
ATOM 3193 C CA . GLN A 1 402 ? 10.281 -20.562 -18.203 1 95.56 402 GLN A CA 1
ATOM 3194 C C . GLN A 1 402 ? 8.797 -20.266 -18.109 1 95.56 402 GLN A C 1
ATOM 3196 O O . GLN A 1 402 ? 8.383 -19.109 -18.266 1 95.56 402 GLN A O 1
ATOM 3201 N N . GLY A 1 403 ? 7.996 -21.266 -17.875 1 94.19 403 GLY A N 1
ATOM 3202 C CA . GLY A 1 403 ? 6.562 -21.109 -17.703 1 94.19 403 GLY A CA 1
ATOM 3203 C C . GLY A 1 403 ? 5.809 -21.016 -19.016 1 94.19 403 GLY A C 1
ATOM 3204 O O . GLY A 1 403 ? 4.645 -20.609 -19.047 1 94.19 403 GLY A O 1
ATOM 3205 N N . ASP A 1 404 ? 6.43 -21.328 -20.094 1 93.75 404 ASP A N 1
ATOM 3206 C CA . ASP A 1 404 ? 5.828 -21.219 -21.422 1 93.75 404 ASP A CA 1
ATOM 3207 C C . ASP A 1 404 ? 5.16 -22.516 -21.844 1 93.75 404 ASP A C 1
ATOM 3209 O O . ASP A 1 404 ? 5.754 -23.328 -22.562 1 93.75 404 ASP A O 1
ATOM 3213 N N . PHE A 1 405 ? 3.916 -22.656 -21.484 1 91.94 405 PHE A N 1
ATOM 3214 C CA . PHE A 1 405 ? 3.152 -23.875 -21.734 1 91.94 405 PHE A CA 1
ATOM 3215 C C . PHE A 1 405 ? 2.021 -23.625 -22.719 1 91.94 405 PHE A C 1
ATOM 3217 O O . PHE A 1 405 ? 1.176 -24.484 -22.953 1 91.94 405 PHE A O 1
ATOM 3224 N N . TYR A 1 406 ? 1.875 -22.562 -23.375 1 91.19 406 TYR A N 1
ATOM 3225 C CA . TYR A 1 406 ? 0.605 -22.109 -23.938 1 91.19 406 TYR A CA 1
ATOM 3226 C C . TYR A 1 406 ? 0.574 -22.281 -25.438 1 91.19 406 TYR A C 1
ATOM 3228 O O . TYR A 1 406 ? -0.415 -21.938 -26.094 1 91.19 406 TYR A O 1
ATOM 3236 N N . ASP A 1 407 ? 1.585 -22.922 -25.969 1 88.06 407 ASP A N 1
ATOM 3237 C CA . ASP A 1 407 ? 1.572 -23.266 -27.375 1 88.06 407 ASP A CA 1
ATOM 3238 C C . ASP A 1 407 ? 0.594 -24.406 -27.672 1 88.06 407 ASP A C 1
ATOM 3240 O O . ASP A 1 407 ? 0.218 -25.141 -26.75 1 88.06 407 ASP A O 1
ATOM 3244 N N . GLU A 1 408 ? 0.261 -24.531 -28.891 1 87.62 408 GLU A N 1
ATOM 3245 C CA . GLU A 1 408 ? -0.687 -25.578 -29.281 1 87.62 408 GLU A CA 1
ATOM 3246 C C . GLU A 1 408 ? -0.037 -26.953 -29.266 1 87.62 408 GLU A C 1
ATOM 3248 O O . GLU A 1 408 ? -0.654 -27.922 -28.828 1 87.62 408 GLU A O 1
ATOM 3253 N N . ASP A 1 409 ? 1.139 -26.984 -29.578 1 90 409 ASP A N 1
ATOM 3254 C CA . ASP A 1 409 ? 1.813 -28.266 -29.656 1 90 409 ASP A CA 1
ATOM 3255 C C . ASP A 1 409 ? 2.479 -28.609 -28.312 1 90 409 ASP A C 1
ATOM 3257 O O . ASP A 1 409 ? 3.029 -27.734 -27.656 1 90 409 ASP A O 1
ATOM 3261 N N . GLU A 1 410 ? 2.33 -29.844 -27.969 1 89.5 410 GLU A N 1
ATOM 3262 C CA . GLU A 1 410 ? 3.061 -30.344 -26.812 1 89.5 410 GLU A CA 1
ATOM 3263 C C . GLU A 1 410 ? 4.566 -30.281 -27.047 1 89.5 410 GLU A C 1
ATOM 3265 O O . GLU A 1 410 ? 5.051 -30.609 -28.125 1 89.5 410 GLU A O 1
ATOM 3270 N N . PRO A 1 411 ? 5.266 -29.938 -26.031 1 90 411 PRO A N 1
ATOM 3271 C CA . PRO A 1 411 ? 6.723 -29.953 -26.188 1 90 411 PRO A CA 1
ATOM 3272 C C . PRO A 1 411 ? 7.27 -31.359 -26.438 1 90 411 PRO A C 1
ATOM 3274 O O . PRO A 1 411 ? 6.879 -32.312 -25.75 1 90 411 PRO A O 1
ATOM 3277 N N . LYS A 1 412 ? 8.195 -31.438 -27.297 1 92.5 412 LYS A N 1
ATOM 3278 C CA . LYS A 1 412 ? 8.781 -32.719 -27.656 1 92.5 412 LYS A CA 1
ATOM 3279 C C . LYS A 1 412 ? 9.453 -33.375 -26.453 1 92.5 412 LYS A C 1
ATOM 3281 O O . LYS A 1 412 ? 9.406 -34.594 -26.297 1 92.5 412 LYS A O 1
ATOM 3286 N N . ALA A 1 413 ? 10.055 -32.594 -25.734 1 94.88 413 ALA A N 1
ATOM 3287 C CA . ALA A 1 413 ? 10.734 -33.125 -24.562 1 94.88 413 ALA A CA 1
ATOM 3288 C C . ALA A 1 413 ? 9.75 -33.812 -23.625 1 94.88 413 ALA A C 1
ATOM 3290 O O . ALA A 1 413 ? 10.078 -34.812 -23 1 94.88 413 ALA A O 1
ATOM 3291 N N . LEU A 1 414 ? 8.594 -33.281 -23.484 1 95.06 414 LEU A N 1
ATOM 3292 C CA . LEU A 1 414 ? 7.605 -33.844 -22.562 1 95.06 414 LEU A CA 1
ATOM 3293 C C . LEU A 1 414 ? 7.164 -35.219 -23.031 1 95.06 414 LEU A C 1
ATOM 3295 O O . LEU A 1 414 ? 7.043 -36.156 -22.234 1 95.06 414 LEU A O 1
ATOM 3299 N N . THR A 1 415 ? 6.965 -35.344 -24.281 1 94.56 415 THR A N 1
ATOM 3300 C CA . THR A 1 415 ? 6.629 -36.656 -24.859 1 94.56 415 THR A CA 1
ATOM 3301 C C . THR A 1 415 ? 7.746 -37.656 -24.625 1 94.56 415 THR A C 1
ATOM 3303 O O . THR A 1 415 ? 7.488 -38.781 -24.203 1 94.56 415 THR A O 1
ATOM 3306 N N . ALA A 1 416 ? 8.906 -37.219 -24.875 1 94.88 416 ALA A N 1
ATOM 3307 C CA . ALA A 1 416 ? 10.062 -38.094 -24.672 1 94.88 416 ALA A CA 1
ATOM 3308 C C . ALA A 1 416 ? 10.203 -38.5 -23.219 1 94.88 416 ALA A C 1
ATOM 3310 O O . ALA A 1 416 ? 10.531 -39.656 -22.906 1 94.88 416 ALA A O 1
ATOM 3311 N N . MET A 1 417 ? 10 -37.625 -22.375 1 95.06 417 MET A N 1
ATOM 3312 C CA . MET A 1 417 ? 10.07 -37.906 -20.953 1 95.06 417 MET A CA 1
ATOM 3313 C C . MET A 1 417 ? 9.023 -38.938 -20.531 1 95.06 417 MET A C 1
ATOM 3315 O O . MET A 1 417 ? 9.32 -39.875 -19.781 1 95.06 417 MET A O 1
ATOM 3319 N N . ARG A 1 418 ? 7.844 -38.719 -21.016 1 94.19 418 ARG A N 1
ATOM 3320 C CA . ARG A 1 418 ? 6.75 -39.625 -20.734 1 94.19 418 ARG A CA 1
ATOM 3321 C C . ARG A 1 418 ? 7.094 -41.062 -21.188 1 94.19 418 ARG A C 1
ATOM 3323 O O . ARG A 1 418 ? 6.895 -42.031 -20.438 1 94.19 418 ARG A O 1
ATOM 3330 N N . GLU A 1 419 ? 7.613 -41.156 -22.281 1 94.5 419 GLU A N 1
ATOM 3331 C CA . GLU A 1 419 ? 7.98 -42.438 -22.844 1 94.5 419 GLU A CA 1
ATOM 3332 C C . GLU A 1 419 ? 9.102 -43.094 -22.031 1 94.5 419 GLU A C 1
ATOM 3334 O O . GLU A 1 419 ? 9.078 -44.312 -21.781 1 94.5 419 GLU A O 1
ATOM 3339 N N . MET A 1 420 ? 10.023 -42.312 -21.688 1 93.75 420 MET A N 1
ATOM 3340 C CA . MET A 1 420 ? 11.141 -42.844 -20.891 1 93.75 420 MET A CA 1
ATOM 3341 C C . MET A 1 420 ? 10.648 -43.344 -19.547 1 93.75 420 MET A C 1
ATOM 3343 O O . MET A 1 420 ? 11.086 -44.406 -19.078 1 93.75 420 MET A O 1
ATOM 3347 N N . VAL A 1 421 ? 9.82 -42.625 -18.922 1 94.38 421 VAL A N 1
ATOM 3348 C CA . VAL A 1 421 ? 9.273 -43.031 -17.625 1 94.38 421 VAL A CA 1
ATOM 3349 C C . VAL A 1 421 ? 8.547 -44.375 -17.781 1 94.38 421 VAL A C 1
ATOM 3351 O O . VAL A 1 421 ? 8.711 -45.281 -16.969 1 94.38 421 VAL A O 1
ATOM 3354 N N . GLN A 1 422 ? 7.781 -44.469 -18.828 1 94.25 422 GLN A N 1
ATOM 3355 C CA . GLN A 1 422 ? 7.051 -45.688 -19.078 1 94.25 422 GLN A CA 1
ATOM 3356 C C . GLN A 1 422 ? 8.008 -46.875 -19.281 1 94.25 422 GLN A C 1
ATOM 3358 O O . GLN A 1 422 ? 7.77 -47.969 -18.766 1 94.25 422 GLN A O 1
ATOM 3363 N N . GLU A 1 423 ? 9.023 -46.594 -19.953 1 94.81 423 GLU A N 1
ATOM 3364 C CA . GLU A 1 423 ? 10.031 -47.625 -20.188 1 94.81 423 GLU A CA 1
ATOM 3365 C C . GLU A 1 423 ? 10.688 -48.062 -18.891 1 94.81 423 GLU A C 1
ATOM 3367 O O . GLU A 1 423 ? 10.844 -49.25 -18.641 1 94.81 423 GLU A O 1
ATOM 3372 N N . VAL A 1 424 ? 11.086 -47.094 -18.141 1 94 424 VAL A N 1
ATOM 3373 C CA . VAL A 1 424 ? 11.75 -47.406 -16.875 1 94 424 VAL A CA 1
ATOM 3374 C C . VAL A 1 424 ? 10.805 -48.125 -15.945 1 94 424 VAL A C 1
ATOM 3376 O O . VAL A 1 424 ? 11.203 -49.094 -15.273 1 94 424 VAL A O 1
ATOM 3379 N N . GLU A 1 425 ? 9.562 -47.781 -15.945 1 94.56 425 GLU A N 1
ATOM 3380 C CA . GLU A 1 425 ? 8.57 -48.406 -15.086 1 94.56 425 GLU A CA 1
ATOM 3381 C C . GLU A 1 425 ? 8.312 -49.875 -15.5 1 94.56 425 GLU A C 1
ATOM 3383 O O . GLU A 1 425 ? 8.109 -50.719 -14.656 1 94.56 425 GLU A O 1
ATOM 3388 N N . SER A 1 426 ? 8.383 -50.125 -16.734 1 95.19 426 SER A N 1
ATOM 3389 C CA . SER A 1 426 ? 7.992 -51.438 -17.266 1 95.19 426 SER A CA 1
ATOM 3390 C C . SER A 1 426 ? 9.156 -52.406 -17.25 1 95.19 426 SER A C 1
ATOM 3392 O O . SER A 1 426 ? 8.969 -53.625 -17.406 1 95.19 426 SER A O 1
ATOM 3394 N N . ASN A 1 427 ? 10.367 -51.906 -17.062 1 95.88 427 ASN A N 1
ATOM 3395 C CA . ASN A 1 427 ? 11.562 -52.719 -17.141 1 95.88 427 ASN A CA 1
ATOM 3396 C C . ASN A 1 427 ? 12.328 -52.719 -15.812 1 95.88 427 ASN A C 1
ATOM 3398 O O . ASN A 1 427 ? 13.203 -51.875 -15.617 1 95.88 427 ASN A O 1
ATOM 3402 N N . PRO A 1 428 ? 12.156 -53.688 -15.055 1 94.06 428 PRO A N 1
ATOM 3403 C CA . PRO A 1 428 ? 12.836 -53.719 -13.758 1 94.06 428 PRO A CA 1
ATOM 3404 C C . PRO A 1 428 ? 14.359 -53.75 -13.898 1 94.06 428 PRO A C 1
ATOM 3406 O O . PRO A 1 428 ? 15.07 -53.438 -12.945 1 94.06 428 PRO A O 1
ATOM 3409 N N . ASP A 1 429 ? 14.867 -54.125 -15.023 1 93.5 429 ASP A N 1
ATOM 3410 C CA . ASP A 1 429 ? 16.312 -54.219 -15.219 1 93.5 429 ASP A CA 1
ATOM 3411 C C . ASP A 1 429 ? 16.875 -52.938 -15.812 1 93.5 429 ASP A C 1
ATOM 3413 O O . ASP A 1 429 ? 18.078 -52.812 -16.016 1 93.5 429 ASP A O 1
ATOM 3417 N N . HIS A 1 430 ? 15.977 -52 -15.992 1 92.56 430 HIS A N 1
ATOM 3418 C CA . HIS A 1 430 ? 16.453 -50.719 -16.531 1 92.56 430 HIS A CA 1
ATOM 3419 C C . HIS A 1 430 ? 17.391 -50.031 -15.555 1 92.56 430 HIS A C 1
ATOM 3421 O O . HIS A 1 430 ? 17.156 -50.031 -14.344 1 92.56 430 HIS A O 1
ATOM 3427 N N . LEU A 1 431 ? 18.391 -49.344 -16.078 1 89 431 LEU A N 1
ATOM 3428 C CA . LEU A 1 431 ? 19.438 -48.688 -15.289 1 89 431 LEU A CA 1
ATOM 3429 C C . LEU A 1 431 ? 18.844 -47.656 -14.328 1 89 431 LEU A C 1
ATOM 3431 O O . LEU A 1 431 ? 19.359 -47.438 -13.242 1 89 431 LEU A O 1
ATOM 3435 N N . TRP A 1 432 ? 17.703 -47.062 -14.703 1 90.44 432 TRP A N 1
ATOM 3436 C CA . TRP A 1 432 ? 17.125 -46 -13.914 1 90.44 432 TRP A CA 1
ATOM 3437 C C . TRP A 1 432 ? 15.977 -46.5 -13.055 1 90.44 432 TRP A C 1
ATOM 3439 O O . TRP A 1 432 ? 15.367 -45.719 -12.305 1 90.44 432 TRP A O 1
ATOM 3449 N N . HIS A 1 433 ? 15.688 -47.688 -13.07 1 92.38 433 HIS A N 1
ATOM 3450 C CA . HIS A 1 433 ? 14.57 -48.25 -12.32 1 92.38 433 HIS A CA 1
ATOM 3451 C C . HIS A 1 433 ? 14.727 -48 -10.828 1 92.38 433 HIS A C 1
ATOM 3453 O O . HIS A 1 433 ? 13.75 -47.688 -10.133 1 92.38 433 HIS A O 1
ATOM 3459 N N . PRO A 1 434 ? 15.922 -48.125 -10.32 1 87.88 434 PRO A N 1
ATOM 3460 C CA . PRO A 1 434 ? 16.109 -47.906 -8.883 1 87.88 434 PRO A CA 1
ATOM 3461 C C . PRO A 1 434 ? 15.859 -46.469 -8.477 1 87.88 434 PRO A C 1
ATOM 3463 O O . PRO A 1 434 ? 15.758 -46.156 -7.281 1 87.88 434 PRO A O 1
ATOM 3466 N N . TYR A 1 435 ? 15.742 -45.625 -9.422 1 86.12 435 TYR A N 1
ATOM 3467 C CA . TYR A 1 435 ? 15.609 -44.188 -9.133 1 86.12 435 TYR A CA 1
ATOM 3468 C C . TYR A 1 435 ? 14.156 -43.75 -9.219 1 86.12 435 TYR A C 1
ATOM 3470 O O . TYR A 1 435 ? 13.859 -42.562 -9.086 1 86.12 435 TYR A O 1
ATOM 3478 N N . LEU A 1 436 ? 13.273 -44.625 -9.461 1 89.31 436 LEU A N 1
ATOM 3479 C CA . LEU A 1 436 ? 11.852 -44.281 -9.508 1 89.31 436 LEU A CA 1
ATOM 3480 C C . LEU A 1 436 ? 11.359 -43.781 -8.148 1 89.31 436 LEU A C 1
ATOM 3482 O O . LEU A 1 436 ? 11.617 -44.438 -7.125 1 89.31 436 LEU A O 1
ATOM 3486 N N . GLY A 1 437 ? 10.641 -42.719 -8.211 1 85.62 437 GLY A N 1
ATOM 3487 C CA . GLY A 1 437 ? 10.008 -42.188 -7.004 1 85.62 437 GLY A CA 1
ATOM 3488 C C . GLY A 1 437 ? 8.703 -42.875 -6.676 1 85.62 437 GLY A C 1
ATOM 3489 O O . GLY A 1 437 ? 8.242 -43.75 -7.422 1 85.62 437 GLY A O 1
ATOM 3490 N N . THR A 1 438 ? 8.109 -42.438 -5.578 1 82.88 438 THR A N 1
ATOM 3491 C CA . THR A 1 438 ? 6.902 -43.094 -5.074 1 82.88 438 THR A CA 1
ATOM 3492 C C . THR A 1 438 ? 5.652 -42.406 -5.605 1 82.88 438 THR A C 1
ATOM 3494 O O . THR A 1 438 ? 4.562 -43 -5.605 1 82.88 438 THR A O 1
ATOM 3497 N N . ILE A 1 439 ? 5.793 -41.188 -6.023 1 82.19 439 ILE A N 1
ATOM 3498 C CA . ILE A 1 439 ? 4.648 -40.438 -6.512 1 82.19 439 ILE A CA 1
ATOM 3499 C C . ILE A 1 439 ? 4.367 -40.812 -7.969 1 82.19 439 ILE A C 1
ATOM 3501 O O . ILE A 1 439 ? 5.246 -40.688 -8.828 1 82.19 439 ILE A O 1
ATOM 3505 N N . ARG A 1 440 ? 3.232 -41.438 -8.234 1 77.62 440 ARG A N 1
ATOM 3506 C CA . ARG A 1 440 ? 2.807 -41.844 -9.57 1 77.62 440 ARG A CA 1
ATOM 3507 C C . ARG A 1 440 ? 1.474 -41.188 -9.938 1 77.62 440 ARG A C 1
ATOM 3509 O O . ARG A 1 440 ? 0.485 -41.344 -9.219 1 77.62 440 ARG A O 1
ATOM 3516 N N . ALA A 1 441 ? 1.579 -40.375 -11.039 1 65.62 441 ALA A N 1
ATOM 3517 C CA . ALA A 1 441 ? 0.327 -39.781 -11.508 1 65.62 441 ALA A CA 1
ATOM 3518 C C . ALA A 1 441 ? -0.419 -40.719 -12.438 1 65.62 441 ALA A C 1
ATOM 3520 O O . ALA A 1 441 ? 0.077 -41.062 -13.516 1 65.62 441 ALA A O 1
ATOM 3521 N N . MET A 1 442 ? -1.112 -41.812 -12.133 1 53.62 442 MET A N 1
ATOM 3522 C CA . MET A 1 442 ? -1.708 -42.844 -12.984 1 53.62 442 MET A CA 1
ATOM 3523 C C . MET A 1 442 ? -2.666 -42.219 -13.992 1 53.62 442 MET A C 1
ATOM 3525 O O . MET A 1 442 ? -2.715 -42.625 -15.148 1 53.62 442 MET A O 1
ATOM 3529 N N . ASN A 1 443 ? -3.479 -41.156 -13.594 1 51.78 443 ASN A N 1
ATOM 3530 C CA . ASN A 1 443 ? -4.508 -40.562 -14.461 1 51.78 443 ASN A CA 1
ATOM 3531 C C . ASN A 1 443 ? -4.695 -39.094 -14.195 1 51.78 443 ASN A C 1
ATOM 3533 O O . ASN A 1 443 ? -5.457 -38.688 -13.312 1 51.78 443 ASN A O 1
ATOM 3537 N N . PRO A 1 444 ? -3.867 -38.375 -14.977 1 54.22 444 PRO A N 1
ATOM 3538 C CA . PRO A 1 444 ? -4.145 -36.969 -14.734 1 54.22 444 PRO A CA 1
ATOM 3539 C C . PRO A 1 444 ? -5.609 -36.594 -14.984 1 54.22 444 PRO A C 1
ATOM 3541 O O . PRO A 1 444 ? -6.25 -37.188 -15.859 1 54.22 444 PRO A O 1
ATOM 3544 N N . PRO A 1 445 ? -6.215 -35.906 -14.039 1 53.69 445 PRO A N 1
ATOM 3545 C CA . PRO A 1 445 ? -7.609 -35.531 -14.297 1 53.69 445 PRO A CA 1
ATOM 3546 C C . PRO A 1 445 ? -7.809 -34.906 -15.68 1 53.69 445 PRO A C 1
ATOM 3548 O O . PRO A 1 445 ? -6.922 -34.219 -16.188 1 53.69 445 PRO A O 1
ATOM 3551 N N . SER A 1 446 ? -8.898 -35.5 -16.422 1 50.72 446 SER A N 1
ATOM 3552 C CA . SER A 1 446 ? -9.219 -35.094 -17.797 1 50.72 446 SER A CA 1
ATOM 3553 C C . SER A 1 446 ? -9.547 -33.625 -17.891 1 50.72 446 SER A C 1
ATOM 3555 O O . SER A 1 446 ? -9.703 -33.062 -18.984 1 50.72 446 SER A O 1
ATOM 3557 N N . PHE A 1 447 ? -9.688 -33 -16.719 1 51.56 447 PHE A N 1
ATOM 3558 C CA . PHE A 1 447 ? -9.953 -31.578 -16.812 1 51.56 447 PHE A CA 1
ATOM 3559 C C . PHE A 1 447 ? -8.766 -30.781 -16.297 1 51.56 447 PHE A C 1
ATOM 3561 O O . PHE A 1 447 ? -7.984 -31.266 -15.484 1 51.56 447 PHE A O 1
ATOM 3568 N N . MET B 1 1 ? -31.828 -1.053 17.5 1 66.75 1 MET B N 1
ATOM 3569 C CA . MET B 1 1 ? -31 -1.767 16.531 1 66.75 1 MET B CA 1
ATOM 3570 C C . MET B 1 1 ? -29.516 -1.601 16.859 1 66.75 1 MET B C 1
ATOM 3572 O O . MET B 1 1 ? -29.109 -0.561 17.375 1 66.75 1 MET B O 1
ATOM 3576 N N . GLU B 1 2 ? -28.797 -2.615 16.906 1 89.62 2 GLU B N 1
ATOM 3577 C CA . GLU B 1 2 ? -27.391 -2.572 17.25 1 89.62 2 GLU B CA 1
ATOM 3578 C C . GLU B 1 2 ? -26.562 -1.918 16.141 1 89.62 2 GLU B C 1
ATOM 3580 O O . GLU B 1 2 ? -26.797 -2.18 14.953 1 89.62 2 GLU B O 1
ATOM 3585 N N . ALA B 1 3 ? -25.812 -0.866 16.5 1 96.06 3 ALA B N 1
ATOM 3586 C CA . ALA B 1 3 ? -24.969 -0.148 15.539 1 96.06 3 ALA B CA 1
ATOM 3587 C C . ALA B 1 3 ? -24 -1.095 14.844 1 96.06 3 ALA B C 1
ATOM 3589 O O . ALA B 1 3 ? -23.5 -2.039 15.453 1 96.06 3 ALA B O 1
ATOM 3590 N N . ASP B 1 4 ? -23.781 -0.84 13.586 1 97.81 4 ASP B N 1
ATOM 3591 C CA . ASP B 1 4 ? -22.75 -1.608 12.891 1 97.81 4 ASP B CA 1
ATOM 3592 C C . ASP B 1 4 ? -21.391 -1.434 13.555 1 97.81 4 ASP B C 1
ATOM 3594 O O . ASP B 1 4 ? -20.625 -2.395 13.68 1 97.81 4 ASP B O 1
ATOM 3598 N N . PHE B 1 5 ? -21.062 -0.16 13.977 1 98.5 5 PHE B N 1
ATOM 3599 C CA . PHE B 1 5 ? -19.781 0.179 14.602 1 98.5 5 PHE B CA 1
ATOM 3600 C C . PHE B 1 5 ? -20 1.119 15.781 1 98.5 5 PHE B C 1
ATOM 3602 O O . PHE B 1 5 ? -20.984 1.854 15.828 1 98.5 5 PHE B O 1
ATOM 3609 N N . ASP B 1 6 ? -19.031 1.04 16.703 1 98.62 6 ASP B N 1
ATOM 3610 C CA . ASP B 1 6 ? -19.031 2.047 17.766 1 98.62 6 ASP B CA 1
ATOM 3611 C C . ASP B 1 6 ? -18.625 3.412 17.219 1 98.62 6 ASP B C 1
ATOM 3613 O O . ASP B 1 6 ? -19.219 4.43 17.562 1 98.62 6 ASP B O 1
ATOM 3617 N N . VAL B 1 7 ? -17.609 3.408 16.406 1 98.94 7 VAL B N 1
ATOM 3618 C CA . VAL B 1 7 ? -17.078 4.645 15.828 1 98.94 7 VAL B CA 1
ATOM 3619 C C . VAL B 1 7 ? -16.812 4.457 14.344 1 98.94 7 VAL B C 1
ATOM 3621 O O . VAL B 1 7 ? -16.203 3.461 13.93 1 98.94 7 VAL B O 1
ATOM 3624 N N . ALA B 1 8 ? -17.25 5.375 13.531 1 98.94 8 ALA B N 1
ATOM 3625 C CA . ALA B 1 8 ? -16.906 5.461 12.109 1 98.94 8 ALA B CA 1
ATOM 3626 C C . ALA B 1 8 ? -15.977 6.641 11.844 1 98.94 8 ALA B C 1
ATOM 3628 O O . ALA B 1 8 ? -16.266 7.773 12.242 1 98.94 8 ALA B O 1
ATOM 3629 N N . VAL B 1 9 ? -14.891 6.387 11.219 1 99 9 VAL B N 1
ATOM 3630 C CA . VAL B 1 9 ? -13.898 7.395 10.859 1 99 9 VAL B CA 1
ATOM 3631 C C . VAL B 1 9 ? -13.992 7.699 9.367 1 99 9 VAL B C 1
ATOM 3633 O O . VAL B 1 9 ? -13.883 6.797 8.539 1 99 9 VAL B O 1
ATOM 3636 N N . ILE B 1 10 ? -14.18 8.969 9.031 1 98.94 10 ILE B N 1
ATOM 3637 C CA . ILE B 1 10 ? -14.227 9.398 7.637 1 98.94 10 ILE B CA 1
ATOM 3638 C C . ILE B 1 10 ? -12.836 9.852 7.191 1 98.94 10 ILE B C 1
ATOM 3640 O O . ILE B 1 10 ? -12.391 10.945 7.539 1 98.94 10 ILE B O 1
ATOM 3644 N N . GLY B 1 11 ? -12.156 9.031 6.359 1 98.88 11 GLY B N 1
ATOM 3645 C CA . GLY B 1 11 ? -10.812 9.336 5.887 1 98.88 11 GLY B CA 1
ATOM 3646 C C . GLY B 1 11 ? -9.734 8.523 6.582 1 98.88 11 GLY B C 1
ATOM 3647 O O . GLY B 1 11 ? -9.711 8.438 7.812 1 98.88 11 GLY B O 1
ATOM 3648 N N . GLY B 1 12 ? -8.891 7.957 5.762 1 98.81 12 GLY B N 1
ATOM 3649 C CA . GLY B 1 12 ? -7.82 7.117 6.285 1 98.81 12 GLY B CA 1
ATOM 3650 C C . GLY B 1 12 ? -6.465 7.793 6.266 1 98.81 12 GLY B C 1
ATOM 3651 O O . GLY B 1 12 ? -5.43 7.121 6.289 1 98.81 12 GLY B O 1
ATOM 3652 N N . GLY B 1 13 ? -6.391 9.117 6.168 1 98.75 13 GLY B N 1
ATOM 3653 C CA . GLY B 1 13 ? -5.141 9.844 6.285 1 98.75 13 GLY B CA 1
ATOM 3654 C C . GLY B 1 13 ? -4.543 9.789 7.68 1 98.75 13 GLY B C 1
ATOM 3655 O O . GLY B 1 13 ? -4.98 8.984 8.508 1 98.75 13 GLY B O 1
ATOM 3656 N N . PRO B 1 14 ? -3.547 10.617 7.926 1 98.88 14 PRO B N 1
ATOM 3657 C CA . PRO B 1 14 ? -2.842 10.547 9.211 1 98.88 14 PRO B CA 1
ATOM 3658 C C . PRO B 1 14 ? -3.775 10.711 10.406 1 98.88 14 PRO B C 1
ATOM 3660 O O . PRO B 1 14 ? -3.686 9.945 11.367 1 98.88 14 PRO B O 1
ATOM 3663 N N . ALA B 1 15 ? -4.691 11.633 10.344 1 98.94 15 ALA B N 1
ATOM 3664 C CA . ALA B 1 15 ? -5.594 11.867 11.469 1 98.94 15 ALA B CA 1
ATOM 3665 C C . ALA B 1 15 ? -6.516 10.664 11.68 1 98.94 15 ALA B C 1
ATOM 3667 O O . ALA B 1 15 ? -6.645 10.172 12.805 1 98.94 15 ALA B O 1
ATOM 3668 N N . GLY B 1 16 ? -7.105 10.219 10.609 1 98.94 16 GLY B N 1
ATOM 3669 C CA . GLY B 1 16 ? -8.062 9.125 10.703 1 98.94 16 GLY B CA 1
ATOM 3670 C C . GLY B 1 16 ? -7.426 7.816 11.125 1 98.94 16 GLY B C 1
ATOM 3671 O O . GLY B 1 16 ? -7.957 7.109 11.984 1 98.94 16 GLY B O 1
ATOM 3672 N N . SER B 1 17 ? -6.324 7.477 10.516 1 98.94 17 SER B N 1
ATOM 3673 C CA . SER B 1 17 ? -5.621 6.242 10.859 1 98.94 17 SER B CA 1
ATOM 3674 C C . SER B 1 17 ? -5.168 6.246 12.312 1 98.94 17 SER B C 1
ATOM 3676 O O . SER B 1 17 ? -5.234 5.223 12.992 1 98.94 17 SER B O 1
ATOM 3678 N N . THR B 1 18 ? -4.684 7.398 12.758 1 98.94 18 THR B N 1
ATOM 3679 C CA . THR B 1 18 ? -4.246 7.527 14.148 1 98.94 18 THR B CA 1
ATOM 3680 C C . THR B 1 18 ? -5.422 7.359 15.102 1 98.94 18 THR B C 1
ATOM 3682 O O . THR B 1 18 ? -5.336 6.605 16.078 1 98.94 18 THR B O 1
ATOM 3685 N N . ALA B 1 19 ? -6.539 8.031 14.82 1 99 19 ALA B N 1
ATOM 3686 C CA . ALA B 1 19 ? -7.73 7.875 15.648 1 99 19 ALA B CA 1
ATOM 3687 C C . ALA B 1 19 ? -8.18 6.418 15.703 1 99 19 ALA B C 1
ATOM 3689 O O . ALA B 1 19 ? -8.445 5.887 16.781 1 99 19 ALA B O 1
ATOM 3690 N N . ALA B 1 20 ? -8.18 5.789 14.531 1 98.94 20 ALA B N 1
ATOM 3691 C CA . ALA B 1 20 ? -8.617 4.395 14.438 1 98.94 20 ALA B CA 1
ATOM 3692 C C . ALA B 1 20 ? -7.699 3.484 15.25 1 98.94 20 ALA B C 1
ATOM 3694 O O . ALA B 1 20 ? -8.164 2.537 15.891 1 98.94 20 ALA B O 1
ATOM 3695 N N . SER B 1 21 ? -6.41 3.764 15.242 1 98.94 21 SER B N 1
ATOM 3696 C CA . SER B 1 21 ? -5.457 2.961 16 1 98.94 21 SER B CA 1
ATOM 3697 C C . SER B 1 21 ? -5.734 3.043 17.5 1 98.94 21 SER B C 1
ATOM 3699 O O . SER B 1 21 ? -5.785 2.018 18.188 1 98.94 21 SER B O 1
ATOM 3701 N N . TYR B 1 22 ? -5.902 4.297 18.016 1 98.94 22 TYR B N 1
ATOM 3702 C CA . TYR B 1 22 ? -6.195 4.477 19.438 1 98.94 22 TYR B CA 1
ATOM 3703 C C . TYR B 1 22 ? -7.488 3.764 19.828 1 98.94 22 TYR B C 1
ATOM 3705 O O . TYR B 1 22 ? -7.527 3.029 20.812 1 98.94 22 TYR B O 1
ATOM 3713 N N . LEU B 1 23 ? -8.516 3.969 19.047 1 98.94 23 LEU B N 1
ATOM 3714 C CA . LEU B 1 23 ? -9.859 3.516 19.406 1 98.94 23 LEU B CA 1
ATOM 3715 C C . LEU B 1 23 ? -9.961 1.998 19.297 1 98.94 23 LEU B C 1
ATOM 3717 O O . LEU B 1 23 ? -10.539 1.351 20.188 1 98.94 23 LEU B O 1
ATOM 3721 N N . ALA B 1 24 ? -9.406 1.421 18.203 1 98.88 24 ALA B N 1
ATOM 3722 C CA . ALA B 1 24 ? -9.422 -0.032 18.047 1 98.88 24 ALA B CA 1
ATOM 3723 C C . ALA B 1 24 ? -8.633 -0.705 19.172 1 98.88 24 ALA B C 1
ATOM 3725 O O . ALA B 1 24 ? -9.07 -1.718 19.719 1 98.88 24 ALA B O 1
ATOM 3726 N N . SER B 1 25 ? -7.484 -0.142 19.516 1 98.81 25 SER B N 1
ATOM 3727 C CA . SER B 1 25 ? -6.66 -0.684 20.594 1 98.81 25 SER B CA 1
ATOM 3728 C C . SER B 1 25 ? -7.406 -0.651 21.922 1 98.81 25 SER B C 1
ATOM 3730 O O . SER B 1 25 ? -7.141 -1.465 22.812 1 98.81 25 SER B O 1
ATOM 3732 N N . ALA B 1 26 ? -8.352 0.259 22.047 1 98.81 26 ALA B N 1
ATOM 3733 C CA . ALA B 1 26 ? -9.133 0.388 23.266 1 98.81 26 ALA B CA 1
ATOM 3734 C C . ALA B 1 26 ? -10.328 -0.56 23.25 1 98.81 26 ALA B C 1
ATOM 3736 O O . ALA B 1 26 ? -11.148 -0.55 24.172 1 98.81 26 ALA B O 1
ATOM 3737 N N . GLY B 1 27 ? -10.484 -1.363 22.156 1 98.56 27 GLY B N 1
ATOM 3738 C CA . GLY B 1 27 ? -11.492 -2.412 22.109 1 98.56 27 GLY B CA 1
ATOM 3739 C C . GLY B 1 27 ? -12.766 -1.989 21.422 1 98.56 27 GLY B C 1
ATOM 3740 O O . GLY B 1 27 ? -13.75 -2.736 21.391 1 98.56 27 GLY B O 1
ATOM 3741 N N . LEU B 1 28 ? -12.82 -0.791 20.859 1 98.81 28 LEU B N 1
ATOM 3742 C CA . LEU B 1 28 ? -14.016 -0.332 20.156 1 98.81 28 LEU B CA 1
ATOM 3743 C C . LEU B 1 28 ? -14.094 -0.951 18.766 1 98.81 28 LEU B C 1
ATOM 3745 O O . LEU B 1 28 ? -13.062 -1.234 18.141 1 98.81 28 LEU B O 1
ATOM 3749 N N . ARG B 1 29 ? -15.336 -1.237 18.312 1 98.56 29 ARG B N 1
ATOM 3750 C CA . ARG B 1 29 ? -15.555 -1.591 16.922 1 98.56 29 ARG B CA 1
ATOM 3751 C C . ARG B 1 29 ? -15.461 -0.361 16.016 1 98.56 29 ARG B C 1
ATOM 3753 O O . ARG B 1 29 ? -16.375 0.453 15.977 1 98.56 29 ARG B O 1
ATOM 3760 N N . VAL B 1 30 ? -14.344 -0.216 15.258 1 98.94 30 VAL B N 1
ATOM 3761 C CA . VAL B 1 30 ? -14.039 0.993 14.5 1 98.94 30 VAL B CA 1
ATOM 3762 C C . VAL B 1 30 ? -14.008 0.672 13.008 1 98.94 30 VAL B C 1
ATOM 3764 O O . VAL B 1 30 ? -13.453 -0.352 12.602 1 98.94 30 VAL B O 1
ATOM 3767 N N . ALA B 1 31 ? -14.625 1.522 12.18 1 98.88 31 ALA B N 1
ATOM 3768 C CA . ALA B 1 31 ? -14.516 1.45 10.727 1 98.88 31 ALA B CA 1
ATOM 3769 C C . ALA B 1 31 ? -13.883 2.719 10.164 1 98.88 31 ALA B C 1
ATOM 3771 O O . ALA B 1 31 ? -14.227 3.828 10.57 1 98.88 31 ALA B O 1
ATOM 3772 N N . VAL B 1 32 ? -12.922 2.557 9.297 1 98.94 32 VAL B N 1
ATOM 3773 C CA . VAL B 1 32 ? -12.359 3.656 8.523 1 98.94 32 VAL B CA 1
ATOM 3774 C C . VAL B 1 32 ? -12.891 3.604 7.09 1 98.94 32 VAL B C 1
ATOM 3776 O O . VAL B 1 32 ? -12.758 2.584 6.41 1 98.94 32 VAL B O 1
ATOM 3779 N N . PHE B 1 33 ? -13.508 4.625 6.676 1 98.88 33 PHE B N 1
ATOM 3780 C CA . PHE B 1 33 ? -13.969 4.758 5.297 1 98.88 33 PHE B CA 1
ATOM 3781 C C . PHE B 1 33 ? -13.031 5.652 4.496 1 98.88 33 PHE B C 1
ATOM 3783 O O . PHE B 1 33 ? -12.914 6.848 4.773 1 98.88 33 PHE B O 1
ATOM 3790 N N . GLU B 1 34 ? -12.336 5.09 3.555 1 98.75 34 GLU B N 1
ATOM 3791 C CA . GLU B 1 34 ? -11.383 5.801 2.703 1 98.75 34 GLU B CA 1
ATOM 3792 C C . GLU B 1 34 ? -11.797 5.723 1.235 1 98.75 34 GLU B C 1
ATOM 3794 O O . GLU B 1 34 ? -12.055 4.637 0.711 1 98.75 34 GLU B O 1
ATOM 3799 N N . SER B 1 35 ? -11.844 6.906 0.592 1 97.88 35 SER B N 1
ATOM 3800 C CA . SER B 1 35 ? -12.312 6.961 -0.79 1 97.88 35 SER B CA 1
ATOM 3801 C C . SER B 1 35 ? -11.242 6.465 -1.755 1 97.88 35 SER B C 1
ATOM 3803 O O . SER B 1 35 ? -11.555 5.934 -2.822 1 97.88 35 SER B O 1
ATOM 3805 N N . GLU B 1 36 ? -10.008 6.582 -1.425 1 97.06 36 GLU B N 1
ATOM 3806 C CA . GLU B 1 36 ? -8.914 6.262 -2.34 1 97.06 36 GLU B CA 1
ATOM 3807 C C . GLU B 1 36 ? -8.242 4.953 -1.955 1 97.06 36 GLU B C 1
ATOM 3809 O O . GLU B 1 36 ? -8.312 4.52 -0.803 1 97.06 36 GLU B O 1
ATOM 3814 N N . LEU B 1 37 ? -7.613 4.32 -2.922 1 97.31 37 LEU B N 1
ATOM 3815 C CA . LEU B 1 37 ? -6.734 3.184 -2.662 1 97.31 37 LEU B CA 1
ATOM 3816 C C . LEU B 1 37 ? -5.32 3.654 -2.346 1 97.31 37 LEU B C 1
ATOM 3818 O O . LEU B 1 37 ? -4.68 4.309 -3.17 1 97.31 37 LEU B O 1
ATOM 3822 N N . PHE B 1 38 ? -4.902 3.354 -1.083 1 98.25 38 PHE B N 1
ATOM 3823 C CA . PHE B 1 38 ? -3.539 3.699 -0.702 1 98.25 38 PHE B CA 1
ATOM 3824 C C . PHE B 1 38 ? -2.545 2.715 -1.306 1 98.25 38 PHE B C 1
ATOM 3826 O O . PHE B 1 38 ? -2.875 1.549 -1.533 1 98.25 38 PHE B O 1
ATOM 3833 N N . PRO B 1 39 ? -1.285 3.184 -1.644 1 97.75 39 PRO B N 1
ATOM 3834 C CA . PRO B 1 39 ? -0.746 4.512 -1.35 1 97.75 39 PRO B CA 1
ATOM 3835 C C . PRO B 1 39 ? -1.183 5.566 -2.367 1 97.75 39 PRO B C 1
ATOM 3837 O O . PRO B 1 39 ? -1.514 5.227 -3.508 1 97.75 39 PRO B O 1
ATOM 3840 N N . ARG B 1 40 ? -1.194 6.809 -1.923 1 96.5 40 ARG B N 1
ATOM 3841 C CA . ARG B 1 40 ? -1.498 7.957 -2.771 1 96.5 40 ARG B CA 1
ATOM 3842 C C . ARG B 1 40 ? -0.591 9.141 -2.441 1 96.5 40 ARG B C 1
ATOM 3844 O O . ARG B 1 40 ? -0.345 9.43 -1.27 1 96.5 40 ARG B O 1
ATOM 3851 N N . PRO B 1 41 ? -0.103 9.773 -3.42 1 95 41 PRO B N 1
ATOM 3852 C CA . PRO B 1 41 ? 0.76 10.93 -3.152 1 95 41 PRO B CA 1
ATOM 3853 C C . PRO B 1 41 ? 0.045 12.039 -2.381 1 95 41 PRO B C 1
ATOM 3855 O O . PRO B 1 41 ? -1.143 12.281 -2.607 1 95 41 PRO B O 1
ATOM 3858 N N . HIS B 1 42 ? 0.767 12.617 -1.517 1 96.06 42 HIS B N 1
ATOM 3859 C CA . HIS B 1 42 ? 0.266 13.75 -0.743 1 96.06 42 HIS B CA 1
ATOM 3860 C C . HIS B 1 42 ? 1.408 14.648 -0.282 1 96.06 42 HIS B C 1
ATOM 3862 O O . HIS B 1 42 ? 2.502 14.164 0.018 1 96.06 42 HIS B O 1
ATOM 3868 N N . VAL B 1 43 ? 1.155 15.953 -0.224 1 94.88 43 VAL B N 1
ATOM 3869 C CA . VAL B 1 43 ? 2.135 16.922 0.276 1 94.88 43 VAL B CA 1
ATOM 3870 C C . VAL B 1 43 ? 2.104 16.938 1.803 1 94.88 43 VAL B C 1
ATOM 3872 O O . VAL B 1 43 ? 1.16 16.438 2.418 1 94.88 43 VAL B O 1
ATOM 3875 N N . GLY B 1 44 ? 3.074 17.609 2.453 1 95.31 44 GLY B N 1
ATOM 3876 C CA . GLY B 1 44 ? 3.256 17.594 3.896 1 95.31 44 GLY B CA 1
ATOM 3877 C C . GLY B 1 44 ? 4.273 16.562 4.359 1 95.31 44 GLY B C 1
ATOM 3878 O O . GLY B 1 44 ? 3.947 15.68 5.148 1 95.31 44 GLY B O 1
ATOM 3879 N N . GLU B 1 45 ? 5.484 16.766 3.885 1 97.88 45 GLU B N 1
ATOM 3880 C CA . GLU B 1 45 ? 6.461 15.672 3.912 1 97.88 45 GLU B CA 1
ATOM 3881 C C . GLU B 1 45 ? 7.488 15.883 5.023 1 97.88 45 GLU B C 1
ATOM 3883 O O . GLU B 1 45 ? 8.375 15.047 5.219 1 97.88 45 GLU B O 1
ATOM 3888 N N . SER B 1 46 ? 7.355 16.938 5.77 1 97.75 46 SER B N 1
ATOM 3889 C CA . SER B 1 46 ? 8.289 17.25 6.848 1 97.75 46 SER B CA 1
ATOM 3890 C C . SER B 1 46 ? 7.617 17.141 8.211 1 97.75 46 SER B C 1
ATOM 3892 O O . SER B 1 46 ? 6.77 17.969 8.562 1 97.75 46 SER B O 1
ATOM 3894 N N . LEU B 1 47 ? 8.031 16.172 8.977 1 98.19 47 LEU B N 1
ATOM 3895 C CA . LEU B 1 47 ? 7.441 16.016 10.305 1 98.19 47 LEU B CA 1
ATOM 3896 C C . LEU B 1 47 ? 8.133 16.922 11.32 1 98.19 47 LEU B C 1
ATOM 3898 O O . LEU B 1 47 ? 9.203 17.469 11.039 1 98.19 47 LEU B O 1
ATOM 3902 N N . VAL B 1 48 ? 7.496 17.141 12.461 1 97.38 48 VAL B N 1
ATOM 3903 C CA . VAL B 1 48 ? 8.094 17.828 13.602 1 97.38 48 VAL B CA 1
ATOM 3904 C C . VAL B 1 48 ? 8.07 16.891 14.82 1 97.38 48 VAL B C 1
ATOM 3906 O O . VAL B 1 48 ? 7.293 15.938 14.867 1 97.38 48 VAL B O 1
ATOM 3909 N N . PRO B 1 49 ? 8.836 17.156 15.812 1 97.56 49 PRO B N 1
ATOM 3910 C CA . PRO B 1 49 ? 9.023 16.234 16.938 1 97.56 49 PRO B CA 1
ATOM 3911 C C . PRO B 1 49 ? 7.719 15.938 17.688 1 97.56 49 PRO B C 1
ATOM 3913 O O . PRO B 1 49 ? 7.559 14.852 18.25 1 97.56 49 PRO B O 1
ATOM 3916 N N . ALA B 1 50 ? 6.797 16.781 17.656 1 97.44 50 ALA B N 1
ATOM 3917 C CA . ALA B 1 50 ? 5.539 16.578 18.375 1 97.44 50 ALA B CA 1
ATOM 3918 C C . ALA B 1 50 ? 4.766 15.398 17.797 1 97.44 50 ALA B C 1
ATOM 3920 O O . ALA B 1 50 ? 3.783 14.945 18.391 1 97.44 50 ALA B O 1
ATOM 3921 N N . THR B 1 51 ? 5.18 14.836 16.688 1 98.25 51 THR B N 1
ATOM 3922 C CA . THR B 1 51 ? 4.574 13.641 16.125 1 98.25 51 THR B CA 1
ATOM 3923 C C . THR B 1 51 ? 5.062 12.391 16.844 1 98.25 51 THR B C 1
ATOM 3925 O O . THR B 1 51 ? 4.352 11.383 16.922 1 98.25 51 THR B O 1
ATOM 3928 N N . THR B 1 52 ? 6.23 12.445 17.406 1 98.31 52 THR B N 1
ATOM 3929 C CA . THR B 1 52 ? 6.945 11.289 17.938 1 98.31 52 THR B CA 1
ATOM 3930 C C . THR B 1 52 ? 6.156 10.633 19.062 1 98.31 52 THR B C 1
ATOM 3932 O O . THR B 1 52 ? 5.949 9.422 19.062 1 98.31 52 THR B O 1
ATOM 3935 N N . PRO B 1 53 ? 5.641 11.43 20.047 1 97.94 53 PRO B N 1
ATOM 3936 C CA . PRO B 1 53 ? 4.898 10.781 21.125 1 97.94 53 PRO B CA 1
ATOM 3937 C C . PRO B 1 53 ? 3.672 10.016 20.641 1 97.94 53 PRO B C 1
ATOM 3939 O O . PRO B 1 53 ? 3.365 8.938 21.141 1 97.94 53 PRO B O 1
ATOM 3942 N N . VAL B 1 54 ? 3 10.508 19.672 1 98.62 54 VAL B N 1
ATOM 3943 C CA . VAL B 1 54 ? 1.79 9.867 19.156 1 98.62 54 VAL B CA 1
ATOM 3944 C C . VAL B 1 54 ? 2.152 8.57 18.438 1 98.62 54 VAL B C 1
ATOM 3946 O O . VAL B 1 54 ? 1.536 7.531 18.672 1 98.62 54 VAL B O 1
ATOM 3949 N N . LEU B 1 55 ? 3.188 8.648 17.578 1 98.81 55 LEU B N 1
ATOM 3950 C CA . LEU B 1 55 ? 3.627 7.477 16.828 1 98.81 55 LEU B CA 1
ATOM 3951 C C . LEU B 1 55 ? 4.105 6.375 17.781 1 98.81 55 LEU B C 1
ATOM 3953 O O . LEU B 1 55 ? 3.879 5.191 17.516 1 98.81 55 LEU B O 1
ATOM 3957 N N . THR B 1 56 ? 4.699 6.797 18.844 1 98.38 56 THR B N 1
ATOM 3958 C CA . THR B 1 56 ? 5.16 5.855 19.844 1 98.38 56 THR B CA 1
ATOM 3959 C C . THR B 1 56 ? 3.982 5.254 20.609 1 98.38 56 THR B C 1
ATOM 3961 O O . THR B 1 56 ? 3.93 4.043 20.828 1 98.38 56 THR B O 1
ATOM 3964 N N . GLU B 1 57 ? 3.068 6.062 20.984 1 98.38 57 GLU B N 1
ATOM 3965 C CA . GLU B 1 57 ? 1.929 5.633 21.797 1 98.38 57 GLU B CA 1
ATOM 3966 C C . GLU B 1 57 ? 1.083 4.605 21.047 1 98.38 57 GLU B C 1
ATOM 3968 O O . GLU B 1 57 ? 0.644 3.611 21.625 1 98.38 57 GLU B O 1
ATOM 3973 N N . ILE B 1 58 ? 0.879 4.797 19.781 1 98.69 58 ILE B N 1
ATOM 3974 C CA . ILE B 1 58 ? 0.014 3.869 19.062 1 98.69 58 ILE B CA 1
ATOM 3975 C C . ILE B 1 58 ? 0.81 2.633 18.656 1 98.69 58 ILE B C 1
ATOM 3977 O O . ILE B 1 58 ? 0.237 1.641 18.203 1 98.69 58 ILE B O 1
ATOM 3981 N N . GLY B 1 59 ? 2.111 2.717 18.719 1 98.44 59 GLY B N 1
ATOM 3982 C CA . GLY B 1 59 ? 2.936 1.535 18.547 1 98.44 59 GLY B CA 1
ATOM 3983 C C . GLY B 1 59 ? 3.393 1.343 17.109 1 98.44 59 GLY B C 1
ATOM 3984 O O . GLY B 1 59 ? 3.656 0.217 16.688 1 98.44 59 GLY B O 1
ATOM 3985 N N . VAL B 1 60 ? 3.514 2.422 16.344 1 98.75 60 VAL B N 1
ATOM 3986 C CA . VAL B 1 60 ? 3.822 2.264 14.922 1 98.75 60 VAL B CA 1
ATOM 3987 C C . VAL B 1 60 ? 5.258 2.713 14.648 1 98.75 60 VAL B C 1
ATOM 3989 O O . VAL B 1 60 ? 5.746 2.604 13.523 1 98.75 60 VAL B O 1
ATOM 3992 N N . MET B 1 61 ? 5.996 3.15 15.648 1 98.25 61 MET B N 1
ATOM 3993 C CA . MET B 1 61 ? 7.293 3.795 15.461 1 98.25 61 MET B CA 1
ATOM 3994 C C . MET B 1 61 ? 8.289 2.844 14.805 1 98.25 61 MET B C 1
ATOM 3996 O O . MET B 1 61 ? 9.086 3.26 13.961 1 98.25 61 MET B O 1
ATOM 4000 N N . ASN B 1 62 ? 8.234 1.586 15.172 1 96.81 62 ASN B N 1
ATOM 4001 C CA . ASN B 1 62 ? 9.156 0.625 14.57 1 96.81 62 ASN B CA 1
ATOM 4002 C C . ASN B 1 62 ? 8.953 0.533 13.055 1 96.81 62 ASN B C 1
ATOM 4004 O O . ASN B 1 62 ? 9.922 0.43 12.305 1 96.81 62 ASN B O 1
ATOM 4008 N N . ASP B 1 63 ? 7.711 0.491 12.648 1 97.75 63 ASP B N 1
ATOM 4009 C CA . ASP B 1 63 ? 7.414 0.458 11.219 1 97.75 63 ASP B CA 1
ATOM 4010 C C . ASP B 1 63 ? 7.926 1.716 10.523 1 97.75 63 ASP B C 1
ATOM 4012 O O . ASP B 1 63 ? 8.43 1.647 9.398 1 97.75 63 ASP B O 1
ATOM 4016 N N . ILE B 1 64 ? 7.812 2.836 11.211 1 98.31 64 ILE B N 1
ATOM 4017 C CA . ILE B 1 64 ? 8.281 4.105 10.656 1 98.31 64 ILE B CA 1
ATOM 4018 C C . ILE B 1 64 ? 9.805 4.102 10.562 1 98.31 64 ILE B C 1
ATOM 4020 O O . ILE B 1 64 ? 10.367 4.492 9.539 1 98.31 64 ILE B O 1
ATOM 4024 N N . ASP B 1 65 ? 10.453 3.639 11.531 1 96.69 65 ASP B N 1
ATOM 4025 C CA . ASP B 1 65 ? 11.906 3.543 11.562 1 96.69 65 ASP B CA 1
ATOM 4026 C C . ASP B 1 65 ? 12.422 2.666 10.43 1 96.69 65 ASP B C 1
ATOM 4028 O O . ASP B 1 65 ? 13.477 2.949 9.844 1 96.69 65 ASP B O 1
ATOM 4032 N N . ASN B 1 66 ? 11.695 1.69 10.094 1 94.56 66 ASN B N 1
ATOM 4033 C CA . ASN B 1 66 ? 12.141 0.693 9.125 1 94.56 66 ASN B CA 1
ATOM 4034 C C . ASN B 1 66 ? 11.773 1.098 7.699 1 94.56 66 ASN B C 1
ATOM 4036 O O . ASN B 1 66 ? 12.172 0.436 6.738 1 94.56 66 ASN B O 1
ATOM 4040 N N . ALA B 1 67 ? 11.062 2.135 7.566 1 96.19 67 ALA B N 1
ATOM 4041 C CA . ALA B 1 67 ? 10.578 2.531 6.25 1 96.19 67 ALA B CA 1
ATOM 4042 C C . ALA B 1 67 ? 11.68 3.193 5.43 1 96.19 67 ALA B C 1
ATOM 4044 O O . ALA B 1 67 ? 11.547 3.35 4.215 1 96.19 67 ALA B O 1
ATOM 4045 N N . GLY B 1 68 ? 12.789 3.637 6.059 1 94 68 GLY B N 1
ATOM 4046 C CA . GLY B 1 68 ? 13.914 4.219 5.344 1 94 68 GLY B CA 1
ATOM 4047 C C . GLY B 1 68 ? 13.742 5.699 5.062 1 94 68 GLY B C 1
ATOM 4048 O O . GLY B 1 68 ? 14.336 6.234 4.129 1 94 68 GLY B O 1
ATOM 4049 N N . PHE B 1 69 ? 12.914 6.371 5.84 1 97.31 69 PHE B N 1
ATOM 4050 C CA . PHE B 1 69 ? 12.734 7.812 5.699 1 97.31 69 PHE B CA 1
ATOM 4051 C C . PHE B 1 69 ? 13.977 8.562 6.18 1 97.31 69 PHE B C 1
ATOM 4053 O O . PHE B 1 69 ? 14.625 8.148 7.145 1 97.31 69 PHE B O 1
ATOM 4060 N N . PRO B 1 70 ? 14.289 9.75 5.531 1 96.81 70 PRO B N 1
ATOM 4061 C CA . PRO B 1 70 ? 15.398 10.562 6.043 1 96.81 70 PRO B CA 1
ATOM 4062 C C . PRO B 1 70 ? 15.125 11.125 7.438 1 96.81 70 PRO B C 1
ATOM 4064 O O . PRO B 1 70 ? 14.016 11.594 7.711 1 96.81 70 PRO B O 1
ATOM 4067 N N . LYS B 1 71 ? 16.109 11.023 8.289 1 96.5 71 LYS B N 1
ATOM 4068 C CA . LYS B 1 71 ? 16.016 11.617 9.625 1 96.5 71 LYS B CA 1
ATOM 4069 C C . LYS B 1 71 ? 16.172 13.133 9.562 1 96.5 71 LYS B C 1
ATOM 4071 O O . LYS B 1 71 ? 17 13.656 8.82 1 96.5 71 LYS B O 1
ATOM 4076 N N . LYS B 1 72 ? 15.328 13.781 10.219 1 96.38 72 LYS B N 1
ATOM 4077 C CA . LYS B 1 72 ? 15.305 15.234 10.32 1 96.38 72 LYS B CA 1
ATOM 4078 C C . LYS B 1 72 ? 15.703 15.703 11.719 1 96.38 72 LYS B C 1
ATOM 4080 O O . LYS B 1 72 ? 14.953 15.492 12.68 1 96.38 72 LYS B O 1
ATOM 4085 N N . TYR B 1 73 ? 16.812 16.438 11.773 1 95.12 73 TYR B N 1
ATOM 4086 C CA . TYR B 1 73 ? 17.344 16.812 13.078 1 95.12 73 TYR B CA 1
ATOM 4087 C C . TYR B 1 73 ? 17.031 18.266 13.398 1 95.12 73 TYR B C 1
ATOM 4089 O O . TYR B 1 73 ? 17.156 18.703 14.547 1 95.12 73 TYR B O 1
ATOM 4097 N N . GLY B 1 74 ? 16.625 19.016 12.367 1 94.12 74 GLY B N 1
ATOM 4098 C CA . GLY B 1 74 ? 16.359 20.422 12.578 1 94.12 74 GLY B CA 1
ATOM 4099 C C . GLY B 1 74 ? 15.727 21.109 11.375 1 94.12 74 GLY B C 1
ATOM 4100 O O . GLY B 1 74 ? 15.188 20.438 10.492 1 94.12 74 GLY B O 1
ATOM 4101 N N . ALA B 1 75 ? 15.672 22.406 11.398 1 93.62 75 ALA B N 1
ATOM 4102 C CA . ALA B 1 75 ? 15.094 23.234 10.352 1 93.62 75 ALA B CA 1
ATOM 4103 C C . ALA B 1 75 ? 15.883 24.531 10.188 1 93.62 75 ALA B C 1
ATOM 4105 O O . ALA B 1 75 ? 16.531 25 11.125 1 93.62 75 ALA B O 1
ATOM 4106 N N . ALA B 1 76 ? 15.797 25.016 8.984 1 91.5 76 ALA B N 1
ATOM 4107 C CA . ALA B 1 76 ? 16.484 26.266 8.672 1 91.5 76 ALA B CA 1
ATOM 4108 C C . ALA B 1 76 ? 15.609 27.188 7.84 1 91.5 76 ALA B C 1
ATOM 4110 O O . ALA B 1 76 ? 14.859 26.734 6.973 1 91.5 76 ALA B O 1
ATOM 4111 N N . TRP B 1 77 ? 15.688 28.438 8.141 1 88.75 77 TRP B N 1
ATOM 4112 C CA . TRP B 1 77 ? 15.008 29.5 7.414 1 88.75 77 TRP B CA 1
ATOM 4113 C C . TRP B 1 77 ? 16 30.531 6.895 1 88.75 77 TRP B C 1
ATOM 4115 O O . TRP B 1 77 ? 16.891 30.969 7.629 1 88.75 77 TRP B O 1
ATOM 4125 N N . THR B 1 78 ? 15.852 30.844 5.633 1 85 78 THR B N 1
ATOM 4126 C CA . THR B 1 78 ? 16.734 31.828 5.035 1 85 78 THR B CA 1
ATOM 4127 C C . THR B 1 78 ? 15.945 32.938 4.352 1 85 78 THR B C 1
ATOM 4129 O O . THR B 1 78 ? 14.789 32.719 3.959 1 85 78 THR B O 1
ATOM 4132 N N . SER B 1 79 ? 16.547 34.094 4.355 1 80.25 79 SER B N 1
ATOM 4133 C CA . SER B 1 79 ? 15.953 35.25 3.668 1 80.25 79 SER B CA 1
ATOM 4134 C C . SER B 1 79 ? 16.953 35.906 2.717 1 80.25 79 SER B C 1
ATOM 4136 O O . SER B 1 79 ? 18.156 35.875 2.957 1 80.25 79 SER B O 1
ATOM 4138 N N . ALA B 1 80 ? 16.359 36.406 1.626 1 73.19 80 ALA B N 1
ATOM 4139 C CA . ALA B 1 80 ? 17.203 37.125 0.67 1 73.19 80 ALA B CA 1
ATOM 4140 C C . ALA B 1 80 ? 17.469 38.562 1.146 1 73.19 80 ALA B C 1
ATOM 4142 O O . ALA B 1 80 ? 18.234 39.312 0.51 1 73.19 80 ALA B O 1
ATOM 4143 N N . GLU B 1 81 ? 16.953 38.812 2.242 1 72.19 81 GLU B N 1
ATOM 4144 C CA . GLU B 1 81 ? 17.172 40.156 2.779 1 72.19 81 GLU B CA 1
ATOM 4145 C C . GLU B 1 81 ? 18.656 40.438 2.984 1 72.19 81 GLU B C 1
ATOM 4147 O O . GLU B 1 81 ? 19.406 39.562 3.41 1 72.19 81 GLU B O 1
ATOM 4152 N N . THR B 1 82 ? 19.047 41.625 2.479 1 68.69 82 THR B N 1
ATOM 4153 C CA . THR B 1 82 ? 20.453 41.969 2.564 1 68.69 82 THR B CA 1
ATOM 4154 C C . THR B 1 82 ? 20.656 43.156 3.531 1 68.69 82 THR B C 1
ATOM 4156 O O . THR B 1 82 ? 21.781 43.438 3.92 1 68.69 82 THR B O 1
ATOM 4159 N N . ARG B 1 83 ? 19.703 43.75 3.91 1 70.44 83 ARG B N 1
ATOM 4160 C CA . ARG B 1 83 ? 19.844 44.906 4.793 1 70.44 83 ARG B CA 1
ATOM 4161 C C . ARG B 1 83 ? 20.328 44.5 6.18 1 70.44 83 ARG B C 1
ATOM 4163 O O . ARG B 1 83 ? 20.031 43.375 6.633 1 70.44 83 ARG B O 1
ATOM 4170 N N . ASP B 1 84 ? 20.984 45.344 6.805 1 67.62 84 ASP B N 1
ATOM 4171 C CA . ASP B 1 84 ? 21.438 45.062 8.164 1 67.62 84 ASP B CA 1
ATOM 4172 C C . ASP B 1 84 ? 20.266 44.938 9.133 1 67.62 84 ASP B C 1
ATOM 4174 O O . ASP B 1 84 ? 19.297 45.688 9.039 1 67.62 84 ASP B O 1
ATOM 4178 N N . LEU B 1 85 ? 20.328 44 10.008 1 70.62 85 LEU B N 1
ATOM 4179 C CA . LEU B 1 85 ? 19.297 43.812 11.031 1 70.62 85 LEU B CA 1
ATOM 4180 C C . LEU B 1 85 ? 19.531 44.719 12.227 1 70.62 85 LEU B C 1
ATOM 4182 O O . LEU B 1 85 ? 20.547 44.562 12.93 1 70.62 85 LEU B O 1
ATOM 4186 N N . PRO B 1 86 ? 18.656 45.688 12.336 1 71.25 86 PRO B N 1
ATOM 4187 C CA . PRO B 1 86 ? 18.828 46.469 13.555 1 71.25 86 PRO B CA 1
ATOM 4188 C C . PRO B 1 86 ? 18.641 45.656 14.828 1 71.25 86 PRO B C 1
ATOM 4190 O O . PRO B 1 86 ? 17.672 44.906 14.945 1 71.25 86 PRO B O 1
ATOM 4193 N N . ARG B 1 87 ? 19.547 45.781 15.742 1 75.5 87 ARG B N 1
ATOM 4194 C CA . ARG B 1 87 ? 19.609 44.906 16.891 1 75.5 87 ARG B CA 1
ATOM 4195 C C . ARG B 1 87 ? 18.438 45.156 17.844 1 75.5 87 ARG B C 1
ATOM 4197 O O . ARG B 1 87 ? 17.969 44.25 18.516 1 75.5 87 ARG B O 1
ATOM 4204 N N . ASN B 1 88 ? 17.891 46.281 17.891 1 70.19 88 ASN B N 1
ATOM 4205 C CA . ASN B 1 88 ? 16.734 46.688 18.703 1 70.19 88 ASN B CA 1
ATOM 4206 C C . ASN B 1 88 ? 16.766 46 20.078 1 70.19 88 ASN B C 1
ATOM 4208 O O . ASN B 1 88 ? 15.758 45.469 20.531 1 70.19 88 ASN B O 1
ATOM 4212 N N . GLY B 1 89 ? 17.781 45.812 20.672 1 72.62 89 GLY B N 1
ATOM 4213 C CA . GLY B 1 89 ? 17.906 45.281 22.016 1 72.62 89 GLY B CA 1
ATOM 4214 C C . GLY B 1 89 ? 18.078 43.781 22.047 1 72.62 89 GLY B C 1
ATOM 4215 O O . GLY B 1 89 ? 18.188 43.188 23.109 1 72.62 89 GLY B O 1
ATOM 4216 N N . PHE B 1 90 ? 18.094 43.219 20.875 1 76.75 90 PHE B N 1
ATOM 4217 C CA . PHE B 1 90 ? 18.266 41.781 20.844 1 76.75 90 PHE B CA 1
ATOM 4218 C C . PHE B 1 90 ? 19.734 41.406 20.797 1 76.75 90 PHE B C 1
ATOM 4220 O O . PHE B 1 90 ? 20.562 42.156 20.297 1 76.75 90 PHE B O 1
ATOM 4227 N N . THR B 1 91 ? 20.094 40.312 21.469 1 70.44 91 THR B N 1
ATOM 4228 C CA . THR B 1 91 ? 21.469 39.844 21.547 1 70.44 91 THR B CA 1
ATOM 4229 C C . THR B 1 91 ? 21.641 38.562 20.734 1 70.44 91 THR B C 1
ATOM 4231 O O . THR B 1 91 ? 20.672 37.875 20.438 1 70.44 91 THR B O 1
ATOM 4234 N N . GLY B 1 92 ? 22.875 38.281 20.266 1 65.81 92 GLY B N 1
ATOM 4235 C CA . GLY B 1 92 ? 23.203 37.031 19.594 1 65.81 92 GLY B CA 1
ATOM 4236 C C . GLY B 1 92 ? 22.828 37.062 18.125 1 65.81 92 GLY B C 1
ATOM 4237 O O . GLY B 1 92 ? 22.75 36 17.484 1 65.81 92 GLY B O 1
ATOM 4238 N N . LEU B 1 93 ? 22.5 38.219 17.75 1 67.56 93 LEU B N 1
ATOM 4239 C CA . LEU B 1 93 ? 22.094 38.312 16.359 1 67.56 93 LEU B CA 1
ATOM 4240 C C . LEU B 1 93 ? 23.297 38.219 15.43 1 67.56 93 LEU B C 1
ATOM 4242 O O . LEU B 1 93 ? 24.297 38.906 15.633 1 67.56 93 LEU B O 1
ATOM 4246 N N . ASP B 1 94 ? 23.344 37.188 14.734 1 64.38 94 ASP B N 1
ATOM 4247 C CA . ASP B 1 94 ? 24.359 37.125 13.688 1 64.38 94 ASP B CA 1
ATOM 4248 C C . ASP B 1 94 ? 23.922 37.875 12.445 1 64.38 94 ASP B C 1
ATOM 4250 O O . ASP B 1 94 ? 22.75 38.281 12.336 1 64.38 94 ASP B O 1
ATOM 4254 N N . HIS B 1 95 ? 24.844 38.375 11.758 1 56.84 95 HIS B N 1
ATOM 4255 C CA . HIS B 1 95 ? 24.594 39.219 10.594 1 56.84 95 HIS B CA 1
ATOM 4256 C C . HIS B 1 95 ? 23.875 38.469 9.492 1 56.84 95 HIS B C 1
ATOM 4258 O O . HIS B 1 95 ? 23.453 39.031 8.492 1 56.84 95 HIS B O 1
ATOM 4264 N N . SER B 1 96 ? 23.516 37.25 9.82 1 63.66 96 SER B N 1
ATOM 4265 C CA . SER B 1 96 ? 22.906 36.469 8.742 1 63.66 96 SER B CA 1
ATOM 4266 C C . SER B 1 96 ? 21.391 36.406 8.883 1 63.66 96 SER B C 1
ATOM 4268 O O . SER B 1 96 ? 20.859 36.406 10 1 63.66 96 SER B O 1
ATOM 4270 N N . TRP B 1 97 ? 20.641 36.812 7.852 1 72.06 97 TRP B N 1
ATOM 4271 C CA . TRP B 1 97 ? 19.188 36.688 7.789 1 72.06 97 TRP B CA 1
ATOM 4272 C C . TRP B 1 97 ? 18.781 35.219 7.688 1 72.06 97 TRP B C 1
ATOM 4274 O O . TRP B 1 97 ? 18.016 34.812 6.789 1 72.06 97 TRP B O 1
ATOM 4284 N N . ALA B 1 98 ? 19.5 34.469 8.578 1 78.19 98 ALA B N 1
ATOM 4285 C CA . ALA B 1 98 ? 19.203 33.031 8.633 1 78.19 98 ALA B CA 1
ATOM 4286 C C . ALA B 1 98 ? 18.906 32.594 10.062 1 78.19 98 ALA B C 1
ATOM 4288 O O . ALA B 1 98 ? 19.453 33.156 11.016 1 78.19 98 ALA B O 1
ATOM 4289 N N . ALA B 1 99 ? 17.922 31.766 10.172 1 83.94 99 ALA B N 1
ATOM 4290 C CA . ALA B 1 99 ? 17.594 31.125 11.445 1 83.94 99 ALA B CA 1
ATOM 4291 C C . ALA B 1 99 ? 17.688 29.594 11.328 1 83.94 99 ALA B C 1
ATOM 4293 O O . ALA B 1 99 ? 17.297 29.031 10.305 1 83.94 99 ALA B O 1
ATOM 4294 N N . GLU B 1 100 ? 18.312 29 12.359 1 88.38 100 GLU B N 1
ATOM 4295 C CA . GLU B 1 100 ? 18.422 27.531 12.414 1 88.38 100 GLU B CA 1
ATOM 4296 C C . GLU B 1 100 ? 18.125 27.016 13.82 1 88.38 100 GLU B C 1
ATOM 4298 O O . GLU B 1 100 ? 18.438 27.688 14.812 1 88.38 100 GLU B O 1
ATOM 4303 N N . VAL B 1 101 ? 17.547 25.906 13.828 1 91.12 101 VAL B N 1
ATOM 4304 C CA . VAL B 1 101 ? 17.297 25.266 15.109 1 91.12 101 VAL B CA 1
ATOM 4305 C C . VAL B 1 101 ? 17.641 23.781 15.016 1 91.12 101 VAL B C 1
ATOM 4307 O O . VAL B 1 101 ? 17.531 23.172 13.938 1 91.12 101 VAL B O 1
ATOM 4310 N N . MET B 1 102 ? 18.062 23.203 16.141 1 93.19 102 MET B N 1
ATOM 4311 C CA . MET B 1 102 ? 18.188 21.75 16.344 1 93.19 102 MET B CA 1
ATOM 4312 C C . MET B 1 102 ? 17.188 21.25 17.375 1 93.19 102 MET B C 1
ATOM 4314 O O . MET B 1 102 ? 17.047 21.859 18.438 1 93.19 102 MET B O 1
ATOM 4318 N N . PHE B 1 103 ? 16.641 20.172 17.094 1 94.44 103 PHE B N 1
ATOM 4319 C CA . PHE B 1 103 ? 15.547 19.688 17.938 1 94.44 103 PHE B CA 1
ATOM 4320 C C . PHE B 1 103 ? 16.062 19.266 19.297 1 94.44 103 PHE B C 1
ATOM 4322 O O . PHE B 1 103 ? 15.359 19.422 20.312 1 94.44 103 PHE B O 1
ATOM 4329 N N . VAL B 1 104 ? 17.234 18.859 19.359 1 94.38 104 VAL B N 1
ATOM 4330 C CA . VAL B 1 104 ? 17.797 18.312 20.594 1 94.38 104 VAL B CA 1
ATOM 4331 C C . VAL B 1 104 ? 18.031 19.422 21.609 1 94.38 104 VAL B C 1
ATOM 4333 O O . VAL B 1 104 ? 18.203 19.156 22.797 1 94.38 104 VAL B O 1
ATOM 4336 N N . GLU B 1 105 ? 17.938 20.672 21.188 1 94.81 105 GLU B N 1
ATOM 4337 C CA . GLU B 1 105 ? 18.266 21.828 22.047 1 94.81 105 GLU B CA 1
ATOM 4338 C C . GLU B 1 105 ? 17.281 21.938 23.203 1 94.81 105 GLU B C 1
ATOM 4340 O O . GLU B 1 105 ? 17.594 22.562 24.219 1 94.81 105 GLU B O 1
ATOM 4345 N N . ARG B 1 106 ? 16.141 21.438 23.031 1 94.44 106 ARG B N 1
ATOM 4346 C CA . ARG B 1 106 ? 15.117 21.484 24.062 1 94.44 106 ARG B CA 1
ATOM 4347 C C . ARG B 1 106 ? 14.797 20.094 24.594 1 94.44 106 ARG B C 1
ATOM 4349 O O . ARG B 1 106 ? 14.688 19.141 23.828 1 94.44 106 ARG B O 1
ATOM 4356 N N . ASP B 1 107 ? 14.672 20.078 25.875 1 92.62 107 ASP B N 1
ATOM 4357 C CA . ASP B 1 107 ? 14.211 18.828 26.469 1 92.62 107 ASP B CA 1
ATOM 4358 C C . ASP B 1 107 ? 12.734 18.594 26.156 1 92.62 107 ASP B C 1
ATOM 4360 O O . ASP B 1 107 ? 11.898 19.484 26.344 1 92.62 107 ASP B O 1
ATOM 4364 N N . GLN B 1 108 ? 12.523 17.422 25.672 1 92.62 108 GLN B N 1
ATOM 4365 C CA . GLN B 1 108 ? 11.172 17.016 25.297 1 92.62 108 GLN B CA 1
ATOM 4366 C C . GLN B 1 108 ? 10.781 15.711 25.969 1 92.62 108 GLN B C 1
ATOM 4368 O O . GLN B 1 108 ? 11.047 14.633 25.438 1 92.62 108 GLN B O 1
ATOM 4373 N N . PRO B 1 109 ? 10.211 15.68 27.078 1 86.75 109 PRO B N 1
ATOM 4374 C CA . PRO B 1 109 ? 9.969 14.484 27.875 1 86.75 109 PRO B CA 1
ATOM 4375 C C . PRO B 1 109 ? 9.344 13.352 27.078 1 86.75 109 PRO B C 1
ATOM 4377 O O . 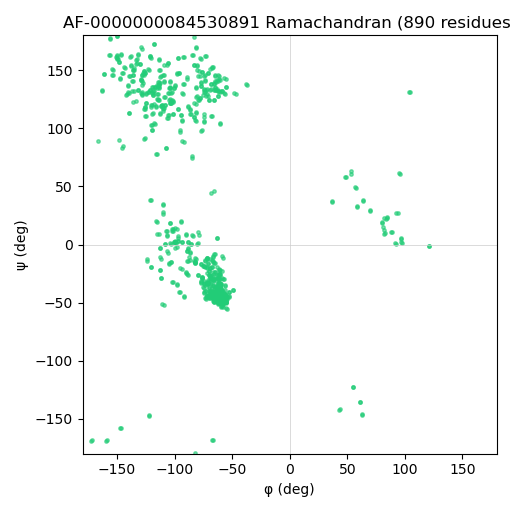PRO B 1 109 ? 9.68 12.18 27.281 1 86.75 109 PRO B O 1
ATOM 4380 N N . GLU B 1 110 ? 8.461 13.453 26.203 1 89.81 110 GLU B N 1
ATOM 4381 C CA . GLU B 1 110 ? 7.762 12.359 25.516 1 89.81 110 GLU B CA 1
ATOM 4382 C C . GLU B 1 110 ? 8.383 12.078 24.156 1 89.81 110 GLU B C 1
ATOM 4384 O O . GLU B 1 110 ? 7.859 11.266 23.391 1 89.81 110 GLU B O 1
ATOM 4389 N N . VAL B 1 111 ? 9.539 12.617 23.938 1 93.44 111 VAL B N 1
ATOM 4390 C CA . VAL B 1 111 ? 10.281 12.398 22.688 1 93.44 111 VAL B CA 1
ATOM 4391 C C . VAL B 1 111 ? 11.586 11.672 23 1 93.44 111 VAL B C 1
ATOM 4393 O O . VAL B 1 111 ? 12.453 12.203 23.688 1 93.44 111 VAL B O 1
ATOM 4396 N N . ASP B 1 112 ? 11.797 10.492 22.484 1 93.81 112 ASP B N 1
ATOM 4397 C CA . ASP B 1 112 ? 12.883 9.602 22.891 1 93.81 112 ASP B CA 1
ATOM 4398 C C . ASP B 1 112 ? 14.031 9.641 21.891 1 93.81 112 ASP B C 1
ATOM 4400 O O . ASP B 1 112 ? 14.891 8.758 21.891 1 93.81 112 ASP B O 1
ATOM 4404 N N . ARG B 1 113 ? 13.961 10.594 21.031 1 95.44 113 ARG B N 1
ATOM 4405 C CA . ARG B 1 113 ? 14.977 10.703 20 1 95.44 113 ARG B CA 1
ATOM 4406 C C . ARG B 1 113 ? 15.25 12.164 19.641 1 95.44 113 ARG B C 1
ATOM 4408 O O . ARG B 1 113 ? 14.445 13.047 19.969 1 95.44 113 ARG B O 1
ATOM 4415 N N . ASP B 1 114 ? 16.328 12.406 19 1 94.31 114 ASP B N 1
ATOM 4416 C CA . ASP B 1 114 ? 16.75 13.766 18.688 1 94.31 114 ASP B CA 1
ATOM 4417 C C . ASP B 1 114 ? 16.344 14.156 17.266 1 94.31 114 ASP B C 1
ATOM 4419 O O . ASP B 1 114 ? 16.766 15.195 16.75 1 94.31 114 ASP B O 1
ATOM 4423 N N . TYR B 1 115 ? 15.617 13.297 16.641 1 95.94 115 TYR B N 1
ATOM 4424 C CA . TYR B 1 115 ? 15.227 13.531 15.266 1 95.94 115 TYR B CA 1
ATOM 4425 C C . TYR B 1 115 ? 13.766 13.156 15.031 1 95.94 115 TYR B C 1
ATOM 4427 O O . TYR B 1 115 ? 13.125 12.562 15.906 1 95.94 115 TYR B O 1
ATOM 4435 N N . THR B 1 116 ? 13.203 13.609 14.023 1 97.44 116 THR B N 1
ATOM 4436 C CA . THR B 1 116 ? 11.984 13.109 13.398 1 97.44 116 THR B CA 1
ATOM 4437 C C . THR B 1 116 ? 12.234 12.734 11.938 1 97.44 116 THR B C 1
ATOM 4439 O O . THR B 1 116 ? 13.32 12.242 11.594 1 97.44 116 THR B O 1
ATOM 4442 N N . TYR B 1 117 ? 11.227 12.906 11.031 1 98.19 117 TYR B N 1
ATOM 4443 C CA . TYR B 1 117 ? 11.461 12.367 9.695 1 98.19 117 TYR B CA 1
ATOM 4444 C C . TYR B 1 117 ? 10.938 13.32 8.625 1 98.19 117 TYR B C 1
ATOM 4446 O O . TYR B 1 117 ? 9.977 14.055 8.852 1 98.19 117 TYR B O 1
ATOM 4454 N N . HIS B 1 118 ? 11.648 13.383 7.488 1 98.06 118 HIS B N 1
ATOM 4455 C CA . HIS B 1 118 ? 10.992 13.648 6.211 1 98.06 118 HIS B CA 1
ATOM 4456 C C . HIS B 1 118 ? 10.375 12.375 5.637 1 98.06 118 HIS B C 1
ATOM 4458 O O . HIS B 1 118 ? 10.992 11.312 5.668 1 98.06 118 HIS B O 1
ATOM 4464 N N . VAL B 1 119 ? 9.141 12.516 5.156 1 98.38 119 VAL B N 1
ATOM 4465 C CA . VAL B 1 119 ? 8.484 11.266 4.777 1 98.38 119 VAL B CA 1
ATOM 4466 C C . VAL B 1 119 ? 7.926 11.383 3.361 1 98.38 119 VAL B C 1
ATOM 4468 O O . VAL B 1 119 ? 7.469 12.453 2.953 1 98.38 119 VAL B O 1
ATOM 4471 N N . ASP B 1 120 ? 8.031 10.289 2.602 1 98.06 120 ASP B N 1
ATOM 4472 C CA . ASP B 1 120 ? 7.109 10.078 1.489 1 98.06 120 ASP B CA 1
ATOM 4473 C C . ASP B 1 120 ? 5.691 9.82 1.993 1 98.06 120 ASP B C 1
ATOM 4475 O O . ASP B 1 120 ? 5.402 8.734 2.5 1 98.06 120 ASP B O 1
ATOM 4479 N N . ARG B 1 121 ? 4.836 10.773 1.759 1 98.31 121 ARG B N 1
ATOM 4480 C CA . ARG B 1 121 ? 3.521 10.75 2.391 1 98.31 121 ARG B CA 1
ATOM 4481 C C . ARG B 1 121 ? 2.689 9.578 1.881 1 98.31 121 ARG B C 1
ATOM 4483 O O . ARG B 1 121 ? 1.835 9.055 2.602 1 98.31 121 ARG B O 1
ATOM 4490 N N . ALA B 1 122 ? 2.904 9.18 0.685 1 98.06 122 ALA B N 1
ATOM 4491 C CA . ALA B 1 122 ? 2.199 7.996 0.205 1 98.06 122 ALA B CA 1
ATOM 4492 C C . ALA B 1 122 ? 2.541 6.773 1.053 1 98.06 122 ALA B C 1
ATOM 4494 O O . ALA B 1 122 ? 1.646 6.055 1.505 1 98.06 122 ALA B O 1
ATOM 4495 N N . LYS B 1 123 ? 3.781 6.566 1.238 1 97.88 123 LYS B N 1
ATOM 4496 C CA . LYS B 1 123 ? 4.266 5.438 2.029 1 97.88 123 LYS B CA 1
ATOM 4497 C C . LYS B 1 123 ? 3.91 5.609 3.504 1 97.88 123 LYS B C 1
ATOM 4499 O O . LYS B 1 123 ? 3.445 4.668 4.148 1 97.88 123 LYS B O 1
ATOM 4504 N N . PHE B 1 124 ? 4.078 6.77 4.004 1 98.81 124 PHE B N 1
ATOM 4505 C CA . PHE B 1 124 ? 3.836 7.078 5.41 1 98.81 124 PHE B CA 1
ATOM 4506 C C . PHE B 1 124 ? 2.369 6.855 5.766 1 98.81 124 PHE B C 1
ATOM 4508 O O . PHE B 1 124 ? 2.061 6.199 6.762 1 98.81 124 PHE B O 1
ATOM 4515 N N . ASP B 1 125 ? 1.477 7.414 4.992 1 98.88 125 ASP B N 1
ATOM 4516 C CA . ASP B 1 125 ? 0.044 7.289 5.242 1 98.88 125 ASP B CA 1
ATOM 4517 C C . ASP B 1 125 ? -0.401 5.828 5.18 1 98.88 125 ASP B C 1
ATOM 4519 O O . ASP B 1 125 ? -1.253 5.402 5.961 1 98.88 125 ASP B O 1
ATOM 4523 N N . LEU B 1 126 ? 0.139 5.109 4.234 1 98.81 126 LEU B N 1
ATOM 4524 C CA . LEU B 1 126 ? -0.195 3.693 4.133 1 98.81 126 LEU B CA 1
ATOM 4525 C C . LEU B 1 126 ? 0.243 2.939 5.383 1 98.81 126 LEU B C 1
ATOM 4527 O O . LEU B 1 126 ? -0.483 2.074 5.879 1 98.81 126 LEU B O 1
ATOM 4531 N N . ILE B 1 127 ? 1.438 3.203 5.898 1 98.81 127 ILE B N 1
ATOM 4532 C CA . ILE B 1 127 ? 1.938 2.561 7.109 1 98.81 127 ILE B CA 1
ATOM 4533 C C . ILE B 1 127 ? 0.964 2.803 8.266 1 98.81 127 ILE B C 1
ATOM 4535 O O . ILE B 1 127 ? 0.625 1.876 9 1 98.81 127 ILE B O 1
ATOM 4539 N N . LEU B 1 128 ? 0.477 4.047 8.344 1 98.94 128 LEU B N 1
ATOM 4540 C CA . LEU B 1 128 ? -0.449 4.391 9.422 1 98.94 128 LEU B CA 1
ATOM 4541 C C . LEU B 1 128 ? -1.766 3.635 9.266 1 98.94 128 LEU B C 1
ATOM 4543 O O . LEU B 1 128 ? -2.312 3.125 10.242 1 98.94 128 LEU B O 1
ATOM 4547 N N . LEU B 1 129 ? -2.264 3.566 8.086 1 98.94 129 LEU B N 1
ATOM 4548 C CA . LEU B 1 129 ? -3.541 2.914 7.828 1 98.94 129 LEU B CA 1
ATOM 4549 C C . LEU B 1 129 ? -3.451 1.415 8.094 1 98.94 129 LEU B C 1
ATOM 4551 O O . LEU B 1 129 ? -4.34 0.838 8.727 1 98.94 129 LEU B O 1
ATOM 4555 N N . LYS B 1 130 ? -2.383 0.843 7.582 1 98.75 130 LYS B N 1
ATOM 4556 C CA . LYS B 1 130 ? -2.146 -0.579 7.82 1 98.75 130 LYS B CA 1
ATOM 4557 C C . LYS B 1 130 ? -2.027 -0.876 9.312 1 98.75 130 LYS B C 1
ATOM 4559 O O . LYS B 1 130 ? -2.479 -1.923 9.781 1 98.75 130 LYS B O 1
ATOM 4564 N N . HIS B 1 131 ? -1.407 0.003 10 1 98.81 131 HIS B N 1
ATOM 4565 C CA . HIS B 1 131 ? -1.271 -0.176 11.445 1 98.81 131 HIS B CA 1
ATOM 4566 C C . HIS B 1 131 ? -2.633 -0.16 12.133 1 98.81 131 HIS B C 1
ATOM 4568 O O . HIS B 1 131 ? -2.902 -0.987 13.008 1 98.81 131 HIS B O 1
ATOM 4574 N N . ALA B 1 132 ? -3.471 0.804 11.742 1 98.88 132 ALA B N 1
ATOM 4575 C CA . ALA B 1 132 ? -4.82 0.845 12.297 1 98.88 132 ALA B CA 1
ATOM 4576 C C . ALA B 1 132 ? -5.551 -0.474 12.062 1 98.88 132 ALA B C 1
ATOM 4578 O O . ALA B 1 132 ? -6.211 -0.995 12.961 1 98.88 132 ALA B O 1
ATOM 4579 N N . GLU B 1 133 ? -5.391 -0.993 10.859 1 98.62 133 GLU B N 1
ATOM 4580 C CA . GLU B 1 133 ? -5.98 -2.287 10.531 1 98.62 133 GLU B CA 1
ATOM 4581 C C . GLU B 1 133 ? -5.445 -3.385 11.445 1 98.62 133 GLU B C 1
ATOM 4583 O O . GLU B 1 133 ? -6.207 -4.207 11.961 1 98.62 133 GLU B O 1
ATOM 4588 N N . SER B 1 134 ? -4.18 -3.381 11.664 1 98.06 134 SER B N 1
ATOM 4589 C CA . SER B 1 134 ? -3.531 -4.402 12.477 1 98.06 134 SER B CA 1
ATOM 4590 C C . SER B 1 134 ? -4.004 -4.332 13.922 1 98.06 134 SER B C 1
ATOM 4592 O O . SER B 1 134 ? -3.924 -5.32 14.656 1 98.06 134 SER B O 1
ATOM 4594 N N . ARG B 1 135 ? -4.488 -3.152 14.312 1 98.38 135 ARG B N 1
ATOM 4595 C CA . ARG B 1 135 ? -4.965 -2.969 15.68 1 98.38 135 ARG B CA 1
ATOM 4596 C C . ARG B 1 135 ? -6.426 -3.383 15.812 1 98.38 135 ARG B C 1
ATOM 4598 O O . ARG B 1 135 ? -6.98 -3.379 16.922 1 98.38 135 ARG B O 1
ATOM 4605 N N . GLY B 1 136 ? -7.066 -3.695 14.719 1 98.06 136 GLY B N 1
ATOM 4606 C CA . GLY B 1 136 ? -8.406 -4.258 14.797 1 98.06 136 GLY B CA 1
ATOM 4607 C C . GLY B 1 136 ? -9.445 -3.422 14.078 1 98.06 136 GLY B C 1
ATOM 4608 O O . GLY B 1 136 ? -10.617 -3.795 14.023 1 98.06 136 GLY B O 1
ATOM 4609 N N . ALA B 1 137 ? -9.102 -2.293 13.477 1 98.75 137 ALA B N 1
ATOM 4610 C CA . ALA B 1 137 ? -10.062 -1.477 12.742 1 98.75 137 ALA B CA 1
ATOM 4611 C C . ALA B 1 137 ? -10.43 -2.127 11.414 1 98.75 137 ALA B C 1
ATOM 4613 O O . ALA B 1 137 ? -9.57 -2.713 10.742 1 98.75 137 ALA B O 1
ATOM 4614 N N . ASP B 1 138 ? -11.695 -2.035 11.039 1 98.5 138 ASP B N 1
ATOM 4615 C CA . ASP B 1 138 ? -12.102 -2.359 9.672 1 98.5 138 ASP B CA 1
ATOM 4616 C C . ASP B 1 138 ? -11.797 -1.205 8.719 1 98.5 138 ASP B C 1
ATOM 4618 O O . ASP B 1 138 ? -12.227 -0.074 8.953 1 98.5 138 ASP B O 1
ATOM 4622 N N . VAL B 1 139 ? -11.062 -1.492 7.703 1 98.75 139 VAL B N 1
ATOM 4623 C CA . VAL B 1 139 ? -10.734 -0.459 6.727 1 98.75 139 VAL B CA 1
ATOM 4624 C C . VAL B 1 139 ? -11.43 -0.76 5.402 1 98.75 139 VAL B C 1
ATOM 4626 O O . VAL B 1 139 ? -11.242 -1.832 4.824 1 98.75 139 VAL B O 1
ATOM 4629 N N . PHE B 1 140 ? -12.25 0.11 4.969 1 98.56 140 PHE B N 1
ATOM 4630 C CA . PHE B 1 140 ? -12.898 0.04 3.666 1 98.56 140 PHE B CA 1
ATOM 4631 C C . PHE B 1 140 ? -12.297 1.057 2.705 1 98.56 140 PHE B C 1
ATOM 4633 O O . PHE B 1 140 ? -12.492 2.264 2.865 1 98.56 140 PHE B O 1
ATOM 4640 N N . SER B 1 141 ? -11.555 0.608 1.723 1 97.88 141 SER B N 1
ATOM 4641 C CA . SER B 1 141 ? -11.047 1.475 0.666 1 97.88 141 SER B CA 1
ATOM 4642 C C . SER B 1 141 ? -11.938 1.431 -0.567 1 97.88 141 SER B C 1
ATOM 4644 O O . SER B 1 141 ? -12.508 0.385 -0.893 1 97.88 141 SER B O 1
ATOM 4646 N N . GLY B 1 142 ? -12.023 2.531 -1.268 1 97.12 142 GLY B N 1
ATOM 4647 C CA . GLY B 1 142 ? -12.992 2.672 -2.344 1 97.12 142 GLY B CA 1
ATOM 4648 C C . GLY B 1 142 ? -14.391 2.996 -1.851 1 97.12 142 GLY B C 1
ATOM 4649 O O . GLY B 1 142 ? -15.375 2.75 -2.553 1 97.12 142 GLY B O 1
ATOM 4650 N N . ALA B 1 143 ? -14.461 3.475 -0.64 1 97.62 143 ALA B N 1
ATOM 4651 C CA . ALA B 1 143 ? -15.719 3.824 0.009 1 97.62 143 ALA B CA 1
ATOM 4652 C C . ALA B 1 143 ? -15.758 5.305 0.379 1 97.62 143 ALA B C 1
ATOM 4654 O O . ALA B 1 143 ? -15.07 5.734 1.311 1 97.62 143 ALA B O 1
ATOM 4655 N N . ARG B 1 144 ? -16.594 6.059 -0.247 1 98.25 144 ARG B N 1
ATOM 4656 C CA . ARG B 1 144 ? -16.688 7.496 -0.014 1 98.25 144 ARG B CA 1
ATOM 4657 C C . ARG B 1 144 ? -17.906 7.832 0.842 1 98.25 144 ARG B C 1
ATOM 4659 O O . ARG B 1 144 ? -19.031 7.477 0.493 1 98.25 144 ARG B O 1
ATOM 4666 N N . VAL B 1 145 ? -17.688 8.445 1.936 1 98.81 145 VAL B N 1
ATOM 4667 C CA . VAL B 1 145 ? -18.812 8.945 2.725 1 98.81 145 VAL B CA 1
ATOM 4668 C C . VAL B 1 145 ? -19.344 10.234 2.1 1 98.81 145 VAL B C 1
ATOM 4670 O O . VAL B 1 145 ? -18.609 11.211 1.938 1 98.81 145 VAL B O 1
ATOM 4673 N N . LEU B 1 146 ? -20.594 10.203 1.846 1 98.38 146 LEU B N 1
ATOM 4674 C CA . LEU B 1 146 ? -21.219 11.359 1.209 1 98.38 146 LEU B CA 1
ATOM 4675 C C . LEU B 1 146 ? -21.891 12.25 2.246 1 98.38 146 LEU B C 1
ATOM 4677 O O . LEU B 1 146 ? -21.953 13.469 2.074 1 98.38 146 LEU B O 1
ATOM 4681 N N . ARG B 1 147 ? -22.406 11.547 3.254 1 98.25 147 ARG B N 1
ATOM 4682 C CA . ARG B 1 147 ? -23.203 12.273 4.238 1 98.25 147 ARG B CA 1
ATOM 4683 C C . ARG B 1 147 ? -23.344 11.484 5.531 1 98.25 147 ARG B C 1
ATOM 4685 O O . ARG B 1 147 ? -23.422 10.258 5.508 1 98.25 147 ARG B O 1
ATOM 4692 N N . ALA B 1 148 ? -23.391 12.234 6.613 1 98.81 148 ALA B N 1
ATOM 4693 C CA . ALA B 1 148 ? -23.734 11.672 7.918 1 98.81 148 ALA B CA 1
ATOM 4694 C C . ALA B 1 148 ? -25.094 12.172 8.391 1 98.81 148 ALA B C 1
ATOM 4696 O O . ALA B 1 148 ? -25.297 13.375 8.57 1 98.81 148 ALA B O 1
ATOM 4697 N N . ASP B 1 149 ? -25.969 11.266 8.594 1 98.69 149 ASP B N 1
ATOM 4698 C CA . ASP B 1 149 ? -27.312 11.602 9.047 1 98.69 149 ASP B CA 1
ATOM 4699 C C . ASP B 1 149 ? -27.422 11.516 10.562 1 98.69 149 ASP B C 1
ATOM 4701 O O . ASP B 1 149 ? -27.469 10.422 11.125 1 98.69 149 ASP B O 1
ATOM 4705 N N . PHE B 1 150 ? -27.594 12.664 11.219 1 98.06 150 PHE B N 1
ATOM 4706 C CA . PHE B 1 150 ? -27.656 12.734 12.672 1 98.06 150 PHE B CA 1
ATOM 4707 C C . PHE B 1 150 ? -29.094 12.828 13.148 1 98.06 150 PHE B C 1
ATOM 4709 O O . PHE B 1 150 ? -29.359 12.789 14.352 1 98.06 150 PHE B O 1
ATOM 4716 N N . ASP B 1 151 ? -30.094 12.797 12.312 1 96.81 151 ASP B N 1
ATOM 4717 C CA . ASP B 1 151 ? -31.438 13.234 12.68 1 96.81 151 ASP B CA 1
ATOM 4718 C C . ASP B 1 151 ? -32.406 12.047 12.719 1 96.81 151 ASP B C 1
ATOM 4720 O O . ASP B 1 151 ? -33.375 12.062 13.461 1 96.81 151 ASP B O 1
ATOM 4724 N N . SER B 1 152 ? -32.125 11.07 11.93 1 95.69 152 SER B N 1
ATOM 4725 C CA . SER B 1 152 ? -33.062 9.984 11.781 1 95.69 152 SER B CA 1
ATOM 4726 C C . SER B 1 152 ? -33.156 9.156 13.062 1 95.69 152 SER B C 1
ATOM 4728 O O . SER B 1 152 ? -34.188 8.523 13.328 1 95.69 152 SER B O 1
ATOM 4730 N N . ASP B 1 153 ? -32.156 9.086 13.836 1 94.69 153 ASP B N 1
ATOM 4731 C CA . ASP B 1 153 ? -32.094 8.344 15.094 1 94.69 153 ASP B CA 1
ATOM 4732 C C . ASP B 1 153 ? -31.328 9.141 16.156 1 94.69 153 ASP B C 1
ATOM 4734 O O . ASP B 1 153 ? -30.25 9.68 15.875 1 94.69 153 ASP B O 1
ATOM 4738 N N . PRO B 1 154 ? -31.875 9.25 17.312 1 93.5 154 PRO B N 1
ATOM 4739 C CA . PRO B 1 154 ? -31.219 10.062 18.344 1 93.5 154 PRO B CA 1
ATOM 4740 C C . PRO B 1 154 ? -29.984 9.391 18.922 1 93.5 154 PRO B C 1
ATOM 4742 O O . PRO B 1 154 ? -29.188 10.047 19.594 1 93.5 154 PRO B O 1
ATOM 4745 N N . LYS B 1 155 ? -29.891 8.125 18.625 1 94.75 155 LYS B N 1
ATOM 4746 C CA . LYS B 1 155 ? -28.797 7.41 19.281 1 94.75 155 LYS B CA 1
ATOM 4747 C C . LYS B 1 155 ? -27.75 6.98 18.266 1 94.75 155 LYS B C 1
ATOM 4749 O O . LYS B 1 155 ? -26.609 6.695 18.625 1 94.75 155 LYS B O 1
ATOM 4754 N N . LEU B 1 156 ? -28.156 6.895 17.016 1 97.69 156 LEU B N 1
ATOM 4755 C CA . LEU B 1 156 ? -27.25 6.406 15.984 1 97.69 156 LEU B CA 1
ATOM 4756 C C . LEU B 1 156 ? -27.094 7.441 14.875 1 97.69 156 LEU B C 1
ATOM 4758 O O . LEU B 1 156 ? -27.969 8.281 14.664 1 97.69 156 LEU B O 1
ATOM 4762 N N . VAL B 1 157 ? -25.922 7.395 14.258 1 98.69 157 VAL B N 1
ATOM 4763 C CA . VAL B 1 157 ? -25.656 8.141 13.031 1 98.69 157 VAL B CA 1
ATOM 4764 C C . VAL B 1 157 ? -25.641 7.191 11.836 1 98.69 157 VAL B C 1
ATOM 4766 O O . VAL B 1 157 ? -25.031 6.121 11.891 1 98.69 157 VAL B O 1
ATOM 4769 N N . THR B 1 158 ? -26.375 7.543 10.812 1 98.62 158 THR B N 1
ATOM 4770 C CA . THR B 1 158 ? -26.328 6.777 9.57 1 98.62 158 THR B CA 1
ATOM 4771 C C . THR B 1 158 ? -25.375 7.438 8.562 1 98.62 158 THR B C 1
ATOM 4773 O O . THR B 1 158 ? -25.594 8.586 8.172 1 98.62 158 THR B O 1
ATOM 4776 N N . LEU B 1 159 ? -24.281 6.742 8.188 1 98.62 159 LEU B N 1
ATOM 4777 C CA . LEU B 1 159 ? -23.375 7.203 7.137 1 98.62 159 LEU B CA 1
ATOM 4778 C C . LEU B 1 159 ? -23.828 6.707 5.77 1 98.62 159 LEU B C 1
ATOM 4780 O O . LEU B 1 159 ? -23.969 5.5 5.555 1 98.62 159 LEU B O 1
ATOM 4784 N N . HIS B 1 160 ? -24.125 7.641 4.91 1 98.44 160 HIS B N 1
ATOM 4785 C CA . HIS B 1 160 ? -24.406 7.312 3.516 1 98.44 160 HIS B CA 1
ATOM 4786 C C . HIS B 1 160 ? -23.125 7.242 2.699 1 98.44 160 HIS B C 1
ATOM 4788 O O . HIS B 1 160 ? -22.469 8.258 2.475 1 98.44 160 HIS B O 1
ATOM 4794 N N . CYS B 1 161 ? -22.781 6.031 2.258 1 97.94 161 CYS B N 1
ATOM 4795 C CA . CYS B 1 161 ? -21.531 5.797 1.556 1 97.94 161 CYS B CA 1
ATOM 4796 C C . CYS B 1 161 ? -21.781 5.418 0.101 1 97.94 161 CYS B C 1
ATOM 4798 O O . CYS B 1 161 ? -22.859 4.91 -0.236 1 97.94 161 CYS B O 1
ATOM 4800 N N . ARG B 1 162 ? -20.812 5.789 -0.668 1 97.38 162 ARG B N 1
ATOM 4801 C CA . ARG B 1 162 ? -20.844 5.41 -2.078 1 97.38 162 ARG B CA 1
ATOM 4802 C C . ARG B 1 162 ? -19.703 4.453 -2.408 1 97.38 162 ARG B C 1
ATOM 4804 O O . ARG B 1 162 ? -18.531 4.738 -2.125 1 97.38 162 ARG B O 1
ATOM 4811 N N . LEU B 1 163 ? -20 3.252 -2.963 1 95.94 163 LEU B N 1
ATOM 4812 C CA . LEU B 1 163 ? -19.094 2.273 -3.541 1 95.94 163 LEU B CA 1
ATOM 4813 C C . LEU B 1 163 ? -19.375 2.076 -5.027 1 95.94 163 LEU B C 1
ATOM 4815 O O . LEU B 1 163 ? -20.297 1.344 -5.395 1 95.94 163 LEU B O 1
ATOM 4819 N N . GLY B 1 164 ? -18.469 2.684 -5.824 1 93.38 164 GLY B N 1
ATOM 4820 C CA . GLY B 1 164 ? -18.828 2.721 -7.23 1 93.38 164 GLY B CA 1
ATOM 4821 C C . GLY B 1 164 ? -20.188 3.35 -7.484 1 93.38 164 GLY B C 1
ATOM 4822 O O . GLY B 1 164 ? -20.453 4.473 -7.043 1 93.38 164 GLY B O 1
ATOM 4823 N N . PRO B 1 165 ? -21.047 2.619 -8.109 1 92.88 165 PRO B N 1
ATOM 4824 C CA . PRO B 1 165 ? -22.375 3.172 -8.391 1 92.88 165 PRO B CA 1
ATOM 4825 C C . PRO B 1 165 ? -23.359 2.92 -7.258 1 92.88 165 PRO B C 1
ATOM 4827 O O . PRO B 1 165 ? -24.5 3.4 -7.309 1 92.88 165 PRO B O 1
ATOM 4830 N N . ARG B 1 166 ? -23 2.229 -6.234 1 92.88 166 ARG B N 1
ATOM 4831 C CA . ARG B 1 166 ? -23.922 1.792 -5.195 1 92.88 166 ARG B CA 1
ATOM 4832 C C . ARG B 1 166 ? -23.859 2.705 -3.975 1 92.88 166 ARG B C 1
ATOM 4834 O O . ARG B 1 166 ? -22.766 3.121 -3.57 1 92.88 166 ARG B O 1
ATOM 4841 N N . SER B 1 167 ? -25.031 2.992 -3.502 1 94.69 167 SER B N 1
ATOM 4842 C CA . SER B 1 167 ? -25.141 3.639 -2.197 1 94.69 167 SER B CA 1
ATOM 4843 C C . SER B 1 167 ? -25.312 2.611 -1.083 1 94.69 167 SER B C 1
ATOM 4845 O O . SER B 1 167 ? -26.141 1.713 -1.186 1 94.69 167 SER B O 1
ATOM 4847 N N . VAL B 1 168 ? -24.516 2.723 -0.065 1 95 168 VAL B N 1
ATOM 4848 C CA . VAL B 1 168 ? -24.547 1.79 1.057 1 95 168 VAL B CA 1
ATOM 4849 C C . VAL B 1 168 ? -24.578 2.564 2.371 1 95 168 VAL B C 1
ATOM 4851 O O . VAL B 1 168 ? -23.781 3.48 2.578 1 95 168 VAL B O 1
ATOM 4854 N N . ASP B 1 169 ? -25.453 2.172 3.254 1 96.81 169 ASP B N 1
ATOM 4855 C CA . ASP B 1 169 ? -25.562 2.85 4.543 1 96.81 169 ASP B CA 1
ATOM 4856 C C . ASP B 1 169 ? -24.922 2.021 5.656 1 96.81 169 ASP B C 1
ATOM 4858 O O . ASP B 1 169 ? -25.047 0.795 5.672 1 96.81 169 ASP B O 1
ATOM 4862 N N . PHE B 1 170 ? -24.266 2.691 6.543 1 97.88 170 PHE B N 1
ATOM 4863 C CA . PHE B 1 170 ? -23.734 2.111 7.773 1 97.88 170 PHE B CA 1
ATOM 4864 C C . PHE B 1 170 ? -24.219 2.896 8.992 1 97.88 170 PHE B C 1
ATOM 4866 O O . PHE B 1 170 ? -24.406 4.113 8.914 1 97.88 170 PHE B O 1
ATOM 4873 N N . THR B 1 171 ? -24.406 2.207 10.078 1 98.31 171 THR B N 1
ATOM 4874 C CA . THR B 1 171 ? -24.797 2.881 11.312 1 98.31 171 THR B CA 1
ATOM 4875 C C . THR B 1 171 ? -23.656 2.867 12.328 1 98.31 171 THR B C 1
ATOM 4877 O O . THR B 1 171 ? -22.875 1.917 12.375 1 98.31 171 THR B O 1
ATOM 4880 N N . THR B 1 172 ? -23.531 3.93 13.133 1 98.62 172 THR B N 1
ATOM 4881 C CA . THR B 1 172 ? -22.5 4.062 14.148 1 98.62 172 THR B CA 1
ATOM 4882 C C . THR B 1 172 ? -23 4.906 15.32 1 98.62 172 THR B C 1
ATOM 4884 O O . THR B 1 172 ? -24.016 5.594 15.203 1 98.62 172 THR B O 1
ATOM 4887 N N . ARG B 1 173 ? -22.328 4.816 16.406 1 98.5 173 ARG B N 1
ATOM 4888 C CA . ARG B 1 173 ? -22.688 5.613 17.578 1 98.5 173 ARG B CA 1
ATOM 4889 C C . ARG B 1 173 ? -21.984 6.965 17.562 1 98.5 173 ARG B C 1
ATOM 4891 O O . ARG B 1 173 ? -22.469 7.934 18.156 1 98.5 173 ARG B O 1
ATOM 4898 N N . MET B 1 174 ? -20.859 7 16.891 1 98.25 174 MET B N 1
ATOM 4899 C CA . MET B 1 174 ? -19.984 8.172 16.891 1 98.25 174 MET B CA 1
ATOM 4900 C C . MET B 1 174 ? -19.266 8.305 15.547 1 98.25 174 MET B C 1
ATOM 4902 O O . MET B 1 174 ? -18.875 7.301 14.945 1 98.25 174 MET B O 1
ATOM 4906 N N . VAL B 1 175 ? -19.094 9.594 15.102 1 98.94 175 VAL B N 1
ATOM 4907 C CA . VAL B 1 175 ? -18.375 9.844 13.859 1 98.94 175 VAL B CA 1
ATOM 4908 C C . VAL B 1 175 ? -17.141 10.703 14.148 1 98.94 175 VAL B C 1
ATOM 4910 O O . VAL B 1 175 ? -17.219 11.695 14.875 1 98.94 175 VAL B O 1
ATOM 4913 N N . VAL B 1 176 ? -16.031 10.273 13.648 1 99 176 VAL B N 1
ATOM 4914 C CA . VAL B 1 176 ? -14.836 11.102 13.586 1 99 176 VAL B CA 1
ATOM 4915 C C . VAL B 1 176 ? -14.617 11.578 12.156 1 99 176 VAL B C 1
ATOM 4917 O O . VAL B 1 176 ? -14.305 10.781 11.266 1 99 176 VAL B O 1
ATOM 4920 N N . ASP B 1 177 ? -14.781 12.867 11.938 1 98.94 177 ASP B N 1
ATOM 4921 C CA . ASP B 1 177 ? -14.453 13.414 10.625 1 98.94 177 ASP B CA 1
ATOM 4922 C C . ASP B 1 177 ? -12.953 13.672 10.5 1 98.94 177 ASP B C 1
ATOM 4924 O O . ASP B 1 177 ? -12.438 14.625 11.094 1 98.94 177 ASP B O 1
ATOM 4928 N N . ALA B 1 178 ? -12.305 12.883 9.789 1 98.94 178 ALA B N 1
ATOM 4929 C CA . ALA B 1 178 ? -10.891 12.992 9.438 1 98.94 178 ALA B CA 1
ATOM 4930 C C . ALA B 1 178 ? -10.703 13.07 7.93 1 98.94 178 ALA B C 1
ATOM 4932 O O . ALA B 1 178 ? -9.734 12.516 7.391 1 98.94 178 ALA B O 1
ATOM 4933 N N . SER B 1 179 ? -11.562 13.75 7.258 1 98.69 179 SER B N 1
ATOM 4934 C CA . SER B 1 179 ? -11.617 13.766 5.801 1 98.69 179 SER B CA 1
ATOM 4935 C C . SER B 1 179 ? -10.641 14.789 5.223 1 98.69 179 SER B C 1
ATOM 4937 O O . SER B 1 179 ? -10.664 15.062 4.02 1 98.69 179 SER B O 1
ATOM 4939 N N . GLY B 1 180 ? -9.828 15.344 6.098 1 96.81 180 GLY B N 1
ATOM 4940 C CA . GLY B 1 180 ? -8.836 16.297 5.629 1 96.81 180 GLY B CA 1
ATOM 4941 C C . GLY B 1 180 ? -9.453 17.516 4.957 1 96.81 180 GLY B C 1
ATOM 4942 O O . GLY B 1 180 ? -10.375 18.125 5.496 1 96.81 180 GLY B O 1
ATOM 4943 N N . ARG B 1 181 ? -8.953 17.906 3.9 1 95 181 ARG B N 1
ATOM 4944 C CA . ARG B 1 181 ? -9.352 19.141 3.234 1 95 181 ARG B CA 1
ATOM 4945 C C . ARG B 1 181 ? -10.734 19 2.602 1 95 181 ARG B C 1
ATOM 4947 O O . ARG B 1 181 ? -11.336 20 2.191 1 95 181 ARG B O 1
ATOM 4954 N N . HIS B 1 182 ? -11.227 17.797 2.533 1 96.12 182 HIS B N 1
ATOM 4955 C CA . HIS B 1 182 ? -12.57 17.609 2.016 1 96.12 182 HIS B CA 1
ATOM 4956 C C . HIS B 1 182 ? -13.617 18.141 2.994 1 96.12 182 HIS B C 1
ATOM 4958 O O . HIS B 1 182 ? -14.727 18.484 2.594 1 96.12 182 HIS B O 1
ATOM 4964 N N . THR B 1 183 ? -13.312 18.188 4.281 1 97.44 183 THR B N 1
ATOM 4965 C CA . THR B 1 183 ? -14.148 18.781 5.328 1 97.44 183 THR B CA 1
ATOM 4966 C C . THR B 1 183 ? -15.586 18.281 5.207 1 97.44 183 THR B C 1
ATOM 4968 O O . THR B 1 183 ? -16.516 19.094 5.172 1 97.44 183 THR B O 1
ATOM 4971 N N . VAL B 1 184 ? -15.781 17 5.266 1 98.62 184 VAL B N 1
ATOM 4972 C CA . VAL B 1 184 ? -17.062 16.391 4.961 1 98.62 184 VAL B CA 1
ATOM 4973 C C . VAL B 1 184 ? -18.141 16.938 5.902 1 98.62 184 VAL B C 1
ATOM 4975 O O . VAL B 1 184 ? -19.141 17.5 5.453 1 98.62 184 VAL B O 1
ATOM 4978 N N . LEU B 1 185 ? -17.953 16.891 7.199 1 98.69 185 LEU B N 1
ATOM 4979 C CA . LEU B 1 185 ? -18.953 17.359 8.148 1 98.69 185 LEU B CA 1
ATOM 4980 C C . LEU B 1 185 ? -19 18.891 8.156 1 98.69 185 LEU B C 1
ATOM 4982 O O . LEU B 1 185 ? -20.078 19.484 8.312 1 98.69 185 LEU B O 1
ATOM 4986 N N . GLY B 1 186 ? -17.781 19.5 8.078 1 98.19 186 GLY B N 1
ATOM 4987 C CA . GLY B 1 186 ? -17.75 20.953 8.031 1 98.19 186 GLY B CA 1
ATOM 4988 C C . GLY B 1 186 ? -18.641 21.531 6.949 1 98.19 186 GLY B C 1
ATOM 4989 O O . GLY B 1 186 ? -19.359 22.516 7.184 1 98.19 186 GLY B O 1
ATOM 4990 N N . ARG B 1 187 ? -18.562 20.969 5.809 1 97.88 187 ARG B N 1
ATOM 4991 C CA . ARG B 1 187 ? -19.375 21.422 4.684 1 97.88 187 ARG B CA 1
ATOM 4992 C C . ARG B 1 187 ? -20.844 21.047 4.883 1 97.88 187 ARG B C 1
ATOM 4994 O O . ARG B 1 187 ? -21.719 21.875 4.68 1 97.88 187 ARG B O 1
ATOM 5001 N N . GLN B 1 188 ? -21.109 19.844 5.293 1 98.44 188 GLN B N 1
ATOM 5002 C CA . GLN B 1 188 ? -22.469 19.359 5.473 1 98.44 188 GLN B CA 1
ATOM 5003 C C . GLN B 1 188 ? -23.234 20.203 6.488 1 98.44 188 GLN B C 1
ATOM 5005 O O . GLN B 1 188 ? -24.406 20.516 6.293 1 98.44 188 GLN B O 1
ATOM 5010 N N . LEU B 1 189 ? -22.547 20.562 7.531 1 98.19 189 LEU B N 1
ATOM 5011 C CA . LEU B 1 189 ? -23.188 21.25 8.648 1 98.19 189 LEU B CA 1
ATOM 5012 C C . LEU B 1 189 ? -23 22.75 8.539 1 98.19 189 LEU B C 1
ATOM 5014 O O . LEU B 1 189 ? -23.375 23.5 9.445 1 98.19 189 LEU B O 1
ATOM 5018 N N . LYS B 1 190 ? -22.375 23.203 7.473 1 97.56 190 LYS B N 1
ATOM 5019 C CA . LYS B 1 190 ? -22.141 24.625 7.203 1 97.56 190 LYS B CA 1
ATOM 5020 C C . LYS B 1 190 ? -21.375 25.281 8.344 1 97.56 190 LYS B C 1
ATOM 5022 O O . LYS B 1 190 ? -21.766 26.344 8.836 1 97.56 190 LYS B O 1
ATOM 5027 N N . LEU B 1 191 ? -20.297 24.578 8.688 1 97.56 191 LEU B N 1
ATOM 5028 C CA . LEU B 1 191 ? -19.5 25.047 9.812 1 97.56 191 LEU B CA 1
ATOM 5029 C C . LEU B 1 191 ? -18.219 25.688 9.328 1 97.56 191 LEU B C 1
ATOM 5031 O O . LEU B 1 191 ? -17.531 26.391 10.094 1 97.56 191 LEU B O 1
ATOM 5035 N N . LYS B 1 192 ? -17.828 25.484 8.164 1 95.88 192 LYS B N 1
ATOM 5036 C CA . LYS B 1 192 ? -16.547 25.922 7.633 1 95.88 192 LYS B CA 1
ATOM 5037 C C . LYS B 1 192 ? -16.516 27.438 7.414 1 95.88 192 LYS B C 1
ATOM 5039 O O . LYS B 1 192 ? -17.453 28 6.844 1 95.88 192 LYS B O 1
ATOM 5044 N N . VAL B 1 193 ? -15.438 28.031 7.883 1 93.69 193 VAL B N 1
ATOM 5045 C CA . VAL B 1 193 ? -15.227 29.469 7.719 1 93.69 193 VAL B CA 1
ATOM 5046 C C . VAL B 1 193 ? -13.875 29.719 7.047 1 93.69 193 VAL B C 1
ATOM 5048 O O . VAL B 1 193 ? -12.828 29.359 7.586 1 93.69 193 VAL B O 1
ATOM 5051 N N . PRO B 1 194 ? -13.945 30.344 5.867 1 90.12 194 PRO B N 1
ATOM 5052 C CA . PRO B 1 194 ? -12.672 30.688 5.234 1 90.12 194 PRO B CA 1
ATOM 5053 C C . PRO B 1 194 ? -11.836 31.641 6.074 1 90.12 194 PRO B C 1
ATOM 5055 O O . PRO B 1 194 ? -12.375 32.531 6.734 1 90.12 194 PRO B O 1
ATOM 5058 N N . ASP B 1 195 ? -10.586 31.406 5.957 1 87.81 195 ASP B N 1
ATOM 5059 C CA . ASP B 1 195 ? -9.695 32.312 6.672 1 87.81 195 ASP B CA 1
ATOM 5060 C C . ASP B 1 195 ? -9.617 33.656 5.984 1 87.81 195 ASP B C 1
ATOM 5062 O O . ASP B 1 195 ? -9.367 33.75 4.781 1 87.81 195 ASP B O 1
ATOM 5066 N N . PRO B 1 196 ? -9.773 34.688 6.691 1 82.56 196 PRO B N 1
ATOM 5067 C CA . PRO B 1 196 ? -9.797 36 6.066 1 82.56 196 PRO B CA 1
ATOM 5068 C C . PRO B 1 196 ? -8.398 36.562 5.789 1 82.56 196 PRO B C 1
ATOM 5070 O O . PRO B 1 196 ? -8.242 37.531 5.043 1 82.56 196 PRO B O 1
ATOM 5073 N N . VAL B 1 197 ? -7.434 36 6.285 1 81.69 197 VAL B N 1
ATOM 5074 C CA . VAL B 1 197 ? -6.086 36.531 6.219 1 81.69 197 VAL B CA 1
ATOM 5075 C C . VAL B 1 197 ? -5.223 35.688 5.289 1 81.69 197 VAL B C 1
ATOM 5077 O O . VAL B 1 197 ? -4.621 36.219 4.348 1 81.69 197 VAL B O 1
ATOM 5080 N N . PHE B 1 198 ? -5.238 34.469 5.547 1 83.12 198 PHE B N 1
ATOM 5081 C CA . PHE B 1 198 ? -4.375 33.562 4.793 1 83.12 198 PHE B CA 1
ATOM 5082 C C . PHE B 1 198 ? -5.133 32.938 3.629 1 83.12 198 PHE B C 1
ATOM 5084 O O . PHE B 1 198 ? -5.922 32 3.818 1 83.12 198 PHE B O 1
ATOM 5091 N N . ASN B 1 199 ? -4.973 33.469 2.479 1 84.56 199 ASN B N 1
ATOM 5092 C CA . ASN B 1 199 ? -5.5 32.938 1.227 1 84.56 199 ASN B CA 1
ATOM 5093 C C . ASN B 1 199 ? -4.383 32.531 0.277 1 84.56 199 ASN B C 1
ATOM 5095 O O . ASN B 1 199 ? -4.145 33.188 -0.735 1 84.56 199 ASN B O 1
ATOM 5099 N N . GLN B 1 200 ? -3.85 31.422 0.571 1 86.44 200 GLN B N 1
ATOM 5100 C CA . GLN B 1 200 ? -2.58 31.047 -0.048 1 86.44 200 GLN B CA 1
ATOM 5101 C C . GLN B 1 200 ? -2.746 29.844 -0.964 1 86.44 200 GLN B C 1
ATOM 5103 O O . GLN B 1 200 ? -3.719 29.094 -0.846 1 86.44 200 GLN B O 1
ATOM 5108 N N . TYR B 1 201 ? -1.763 29.75 -1.862 1 88.62 201 TYR B N 1
ATOM 5109 C CA . TYR B 1 201 ? -1.634 28.641 -2.799 1 88.62 201 TYR B CA 1
ATOM 5110 C C . TYR B 1 201 ? -0.194 28.156 -2.867 1 88.62 201 TYR B C 1
ATOM 5112 O O . TYR B 1 201 ? 0.743 28.922 -2.623 1 88.62 201 TYR B O 1
ATOM 5120 N N . ALA B 1 202 ? -0.114 26.875 -3.191 1 92.19 202 ALA B N 1
ATOM 5121 C CA . ALA B 1 202 ? 1.217 26.312 -3.385 1 92.19 202 ALA B CA 1
ATOM 5122 C C . ALA B 1 202 ? 1.315 25.594 -4.727 1 92.19 202 ALA B C 1
ATOM 5124 O O . ALA B 1 202 ? 0.319 25.078 -5.234 1 92.19 202 ALA B O 1
ATOM 5125 N N . ILE B 1 203 ? 2.457 25.641 -5.344 1 94.19 203 ILE B N 1
ATOM 5126 C CA . ILE B 1 203 ? 2.83 24.812 -6.488 1 94.19 203 ILE B CA 1
ATOM 5127 C C . ILE B 1 203 ? 4.117 24.062 -6.18 1 94.19 203 ILE B C 1
ATOM 5129 O O . ILE B 1 203 ? 5.09 24.641 -5.691 1 94.19 203 ILE B O 1
ATOM 5133 N N . HIS B 1 204 ? 4.094 22.75 -6.414 1 96.06 204 HIS B N 1
ATOM 5134 C CA . HIS B 1 204 ? 5.238 21.984 -5.949 1 96.06 204 HIS B CA 1
ATOM 5135 C C . HIS B 1 204 ? 5.48 20.766 -6.844 1 96.06 204 HIS B C 1
ATOM 5137 O O . HIS B 1 204 ? 4.602 20.375 -7.605 1 96.06 204 HIS B O 1
ATOM 5143 N N . THR B 1 205 ? 6.66 20.234 -6.809 1 97.25 205 THR B N 1
ATOM 5144 C CA . THR B 1 205 ? 7.047 18.984 -7.465 1 97.25 205 THR B CA 1
ATOM 5145 C C . THR B 1 205 ? 8.258 18.375 -6.777 1 97.25 205 THR B C 1
ATOM 5147 O O . THR B 1 205 ? 8.734 18.891 -5.758 1 97.25 205 THR B O 1
ATOM 5150 N N . TRP B 1 206 ? 8.656 17.188 -7.277 1 97.75 206 TRP B N 1
ATOM 5151 C CA . TRP B 1 206 ? 9.875 16.531 -6.816 1 97.75 206 TRP B CA 1
ATOM 5152 C C . TRP B 1 206 ? 10.992 16.688 -7.84 1 97.75 206 TRP B C 1
ATOM 5154 O O . TRP B 1 206 ? 10.758 16.594 -9.047 1 97.75 206 TRP B O 1
ATOM 5164 N N . PHE B 1 207 ? 12.195 17.031 -7.332 1 97.12 207 PHE B N 1
ATOM 5165 C CA . PHE B 1 207 ? 13.406 17.094 -8.141 1 97.12 207 PHE B CA 1
ATOM 5166 C C . PHE B 1 207 ? 14.398 16.016 -7.719 1 97.12 207 PHE B C 1
ATOM 5168 O O . PHE B 1 207 ? 14.539 15.727 -6.527 1 97.12 207 PHE B O 1
ATOM 5175 N N . GLU B 1 208 ? 15.031 15.414 -8.68 1 97.12 208 GLU B N 1
ATOM 5176 C CA . GLU B 1 208 ? 16.109 14.453 -8.414 1 97.12 208 GLU B CA 1
ATOM 5177 C C . GLU B 1 208 ? 17.469 15.062 -8.711 1 97.12 208 GLU B C 1
ATOM 5179 O O . GLU B 1 208 ? 17.656 15.719 -9.734 1 97.12 208 GLU B O 1
ATOM 5184 N N . GLY B 1 209 ? 18.406 14.836 -7.766 1 94.69 209 GLY B N 1
ATOM 5185 C CA . GLY B 1 209 ? 19.781 15.227 -8 1 94.69 209 GLY B CA 1
ATOM 5186 C C . GLY B 1 209 ? 20.078 16.656 -7.559 1 94.69 209 GLY B C 1
ATOM 5187 O O . GLY B 1 209 ? 21.109 17.219 -7.93 1 94.69 209 GLY B O 1
ATOM 5188 N N . LEU B 1 210 ? 19.156 17.297 -6.824 1 93.5 210 LEU B N 1
ATOM 5189 C CA . LEU B 1 210 ? 19.438 18.625 -6.27 1 93.5 210 LEU B CA 1
ATOM 5190 C C . LEU B 1 210 ? 20.609 18.562 -5.301 1 93.5 210 LEU B C 1
ATOM 5192 O O . LEU B 1 210 ? 20.641 17.734 -4.395 1 93.5 210 LEU B O 1
ATOM 5196 N N . ASP B 1 211 ? 21.609 19.453 -5.543 1 90.69 211 ASP B N 1
ATOM 5197 C CA . ASP B 1 211 ? 22.719 19.547 -4.605 1 90.69 211 ASP B CA 1
ATOM 5198 C C . ASP B 1 211 ? 22.328 20.312 -3.348 1 90.69 211 ASP B C 1
ATOM 5200 O O . ASP B 1 211 ? 22.453 21.531 -3.293 1 90.69 211 ASP B O 1
ATOM 5204 N N . ARG B 1 212 ? 22 19.641 -2.344 1 88.62 212 ARG B N 1
ATOM 5205 C CA . ARG B 1 212 ? 21.484 20.219 -1.109 1 88.62 212 ARG B CA 1
ATOM 5206 C C . ARG B 1 212 ? 22.594 20.875 -0.308 1 88.62 212 ARG B C 1
ATOM 5208 O O . ARG B 1 212 ? 22.328 21.719 0.557 1 88.62 212 ARG B O 1
ATOM 5215 N N . THR B 1 213 ? 23.781 20.547 -0.585 1 83.5 213 THR B N 1
ATOM 5216 C CA . THR B 1 213 ? 24.906 21.141 0.12 1 83.5 213 THR B CA 1
ATOM 5217 C C . THR B 1 213 ? 25.094 22.609 -0.282 1 83.5 213 THR B C 1
ATOM 5219 O O . THR B 1 213 ? 25.5 23.438 0.534 1 83.5 213 THR B O 1
ATOM 5222 N N . LYS B 1 214 ? 24.766 22.922 -1.447 1 77.94 214 LYS B N 1
ATOM 5223 C CA . LYS B 1 214 ? 24.891 24.297 -1.948 1 77.94 214 LYS B CA 1
ATOM 5224 C C . LYS B 1 214 ? 23.812 25.203 -1.365 1 77.94 214 LYS B C 1
ATOM 5226 O O . LYS B 1 214 ? 23.984 26.422 -1.307 1 77.94 214 LYS B O 1
ATOM 5231 N N . MET B 1 215 ? 22.844 24.594 -0.9 1 74.38 215 MET B N 1
ATOM 5232 C CA . MET B 1 215 ? 21.688 25.359 -0.46 1 74.38 215 MET B CA 1
ATOM 5233 C C . MET B 1 215 ? 21.594 25.406 1.062 1 74.38 215 MET B C 1
ATOM 5235 O O . MET B 1 215 ? 20.734 26.094 1.625 1 74.38 215 MET B O 1
ATOM 5239 N N . ALA B 1 216 ? 22.484 24.672 1.625 1 75.31 216 ALA B N 1
ATOM 5240 C CA . ALA B 1 216 ? 22.484 24.594 3.084 1 75.31 216 ALA B CA 1
ATOM 5241 C C . ALA B 1 216 ? 23.094 25.844 3.703 1 75.31 216 ALA B C 1
ATOM 5243 O O . ALA B 1 216 ? 24.047 26.406 3.152 1 75.31 216 ALA B O 1
ATOM 5244 N N . VAL B 1 217 ? 22.484 26.297 4.789 1 68.06 217 VAL B N 1
ATOM 5245 C CA . VAL B 1 217 ? 23 27.469 5.512 1 68.06 217 VAL B CA 1
ATOM 5246 C C . VAL B 1 217 ? 24.375 27.141 6.086 1 68.06 217 VAL B C 1
ATOM 5248 O O . VAL B 1 217 ? 25.297 27.953 5.977 1 68.06 217 VAL B O 1
ATOM 5251 N N . ASN B 1 218 ? 24.453 25.969 6.703 1 72.5 218 ASN B N 1
ATOM 5252 C CA . ASN B 1 218 ? 25.703 25.484 7.289 1 72.5 218 ASN B CA 1
ATOM 5253 C C . ASN B 1 218 ? 26.016 24.062 6.855 1 72.5 218 ASN B C 1
ATOM 5255 O O . ASN B 1 218 ? 25.109 23.328 6.426 1 72.5 218 ASN B O 1
ATOM 5259 N N . THR B 1 219 ? 27.312 23.828 6.926 1 68.75 219 THR B N 1
ATOM 5260 C CA . THR B 1 219 ? 27.734 22.469 6.641 1 68.75 219 THR B CA 1
ATOM 5261 C C . THR B 1 219 ? 27.078 21.484 7.598 1 68.75 219 THR B C 1
ATOM 5263 O O . THR B 1 219 ? 26.984 21.734 8.805 1 68.75 219 THR B O 1
ATOM 5266 N N . GLY B 1 220 ? 26.531 20.438 7.102 1 72.75 220 GLY B N 1
ATOM 5267 C CA . GLY B 1 220 ? 25.953 19.391 7.938 1 72.75 220 GLY B CA 1
ATOM 5268 C C . GLY B 1 220 ? 24.453 19.531 8.109 1 72.75 220 GLY B C 1
ATOM 5269 O O . GLY B 1 220 ? 23.844 18.75 8.836 1 72.75 220 GLY B O 1
ATOM 5270 N N . THR B 1 221 ? 23.859 20.531 7.461 1 77.5 221 THR B N 1
ATOM 5271 C CA . THR B 1 221 ? 22.422 20.75 7.641 1 77.5 221 THR B CA 1
ATOM 5272 C C . THR B 1 221 ? 21.672 20.391 6.367 1 77.5 221 THR B C 1
ATOM 5274 O O . THR B 1 221 ? 20.562 20.891 6.141 1 77.5 221 THR B O 1
ATOM 5277 N N . GLU B 1 222 ? 22.266 19.5 5.602 1 77.62 222 GLU B N 1
ATOM 5278 C CA . GLU B 1 222 ? 21.688 19.156 4.301 1 77.62 222 GLU B CA 1
ATOM 5279 C C . GLU B 1 222 ? 20.375 18.391 4.461 1 77.62 222 GLU B C 1
ATOM 5281 O O . GLU B 1 222 ? 19.531 18.438 3.574 1 77.62 222 GLU B O 1
ATOM 5286 N N . ASP B 1 223 ? 20.203 17.797 5.684 1 80.25 223 ASP B N 1
ATOM 5287 C CA . ASP B 1 223 ? 19.016 16.969 5.891 1 80.25 223 ASP B CA 1
ATOM 5288 C C . ASP B 1 223 ? 17.938 17.719 6.672 1 80.25 223 ASP B C 1
ATOM 5290 O O . ASP B 1 223 ? 16.953 17.125 7.094 1 80.25 223 ASP B O 1
ATOM 5294 N N . TYR B 1 224 ? 18.156 19.031 6.77 1 81.25 224 TYR B N 1
ATOM 5295 C CA . TYR B 1 224 ? 17.109 19.875 7.34 1 81.25 224 TYR B CA 1
ATOM 5296 C C . TYR B 1 224 ? 16.031 20.188 6.305 1 81.25 224 TYR B C 1
ATOM 5298 O O . TYR B 1 224 ? 16.25 20.016 5.102 1 81.25 224 TYR B O 1
ATOM 5306 N N . ILE B 1 225 ? 14.883 20.438 6.809 1 85.06 225 ILE B N 1
ATOM 5307 C CA . ILE B 1 225 ? 14.039 21.234 5.926 1 85.06 225 ILE B CA 1
ATOM 5308 C C . ILE B 1 225 ? 14.609 22.641 5.793 1 85.06 225 ILE B C 1
ATOM 5310 O O . ILE B 1 225 ? 15.062 23.234 6.777 1 85.06 225 ILE B O 1
ATOM 5314 N N . HIS B 1 226 ? 14.594 23.156 4.594 1 82.94 226 HIS B N 1
ATOM 5315 C CA . HIS B 1 226 ? 14.938 24.547 4.344 1 82.94 226 HIS B CA 1
ATOM 5316 C C . HIS B 1 226 ? 13.734 25.328 3.824 1 82.94 226 HIS B C 1
ATOM 5318 O O . HIS B 1 226 ? 13.062 24.891 2.887 1 82.94 226 HIS B O 1
ATOM 5324 N N . VAL B 1 227 ? 13.469 26.359 4.516 1 84.31 227 VAL B N 1
ATOM 5325 C CA . VAL B 1 227 ? 12.453 27.312 4.09 1 84.31 227 VAL B CA 1
ATOM 5326 C C . VAL B 1 227 ? 13.117 28.609 3.621 1 84.31 227 VAL B C 1
ATOM 5328 O O . VAL B 1 227 ? 13.812 29.281 4.395 1 84.31 227 VAL B O 1
ATOM 5331 N N . HIS B 1 228 ? 12.883 28.953 2.4 1 81.5 228 HIS B N 1
ATOM 5332 C CA . HIS B 1 228 ? 13.508 30.125 1.806 1 81.5 228 HIS B CA 1
ATOM 5333 C C . HIS B 1 228 ? 12.484 31.234 1.567 1 81.5 228 HIS B C 1
ATOM 5335 O O . HIS B 1 228 ? 11.617 31.109 0.698 1 81.5 228 HIS B O 1
ATOM 5341 N N . PHE B 1 229 ? 12.688 32.25 2.252 1 81.69 229 PHE B N 1
ATOM 5342 C CA . PHE B 1 229 ? 11.836 33.406 1.972 1 81.69 229 PHE B CA 1
ATOM 5343 C C . PHE B 1 229 ? 12.289 34.125 0.7 1 81.69 229 PHE B C 1
ATOM 5345 O O . PHE B 1 229 ? 13.484 34.312 0.491 1 81.69 229 PHE B O 1
ATOM 5352 N N . LEU B 1 230 ? 11.336 34.469 -0.069 1 82.69 230 LEU B N 1
ATOM 5353 C CA . LEU B 1 230 ? 11.641 35.094 -1.345 1 82.69 230 LEU B CA 1
ATOM 5354 C C . LEU B 1 230 ? 11.539 36.625 -1.23 1 82.69 230 LEU B C 1
ATOM 5356 O O . LEU B 1 230 ? 10.898 37.125 -0.306 1 82.69 230 LEU B O 1
ATOM 5360 N N . PRO B 1 231 ? 12.188 37.25 -2.209 1 80.69 231 PRO B N 1
ATOM 5361 C CA . PRO B 1 231 ? 11.992 38.688 -2.266 1 80.69 231 PRO B CA 1
ATOM 5362 C C . PRO B 1 231 ? 10.57 39.094 -2.643 1 80.69 231 PRO B C 1
ATOM 5364 O O . PRO B 1 231 ? 10.156 40.219 -2.406 1 80.69 231 PRO B O 1
ATOM 5367 N N . ILE B 1 232 ? 9.906 38.219 -3.205 1 83.12 232 ILE B N 1
ATOM 5368 C CA . ILE B 1 232 ? 8.5 38.438 -3.514 1 83.12 232 ILE B CA 1
ATOM 5369 C C . ILE B 1 232 ? 7.672 38.375 -2.232 1 83.12 232 ILE B C 1
ATOM 5371 O O . ILE B 1 232 ? 7.711 37.375 -1.512 1 83.12 232 ILE B O 1
ATOM 5375 N N . GLU B 1 233 ? 6.91 39.406 -2.064 1 81.44 233 GLU B N 1
ATOM 5376 C CA . GLU B 1 233 ? 6.188 39.562 -0.807 1 81.44 233 GLU B CA 1
ATOM 5377 C C . GLU B 1 233 ? 5.324 38.344 -0.504 1 81.44 233 GLU B C 1
ATOM 5379 O O . GLU B 1 233 ? 4.637 37.812 -1.389 1 81.44 233 GLU B O 1
ATOM 5384 N N . ASP B 1 234 ? 5.398 37.938 0.753 1 83.88 234 ASP B N 1
ATOM 5385 C CA . ASP B 1 234 ? 4.555 36.906 1.311 1 83.88 234 ASP B CA 1
ATOM 5386 C C . ASP B 1 234 ? 4.723 35.594 0.536 1 83.88 234 ASP B C 1
ATOM 5388 O O . ASP B 1 234 ? 3.748 34.875 0.308 1 83.88 234 ASP B O 1
ATOM 5392 N N . SER B 1 235 ? 5.922 35.375 0.039 1 90 235 SER B N 1
ATOM 5393 C CA . SER B 1 235 ? 6.191 34.188 -0.745 1 90 235 SER B CA 1
ATOM 5394 C C . SER B 1 235 ? 7.422 33.438 -0.219 1 90 235 SER B C 1
ATOM 5396 O O . SER B 1 235 ? 8.391 34.062 0.202 1 90 235 SER B O 1
ATOM 5398 N N . TRP B 1 236 ? 7.328 32.156 -0.233 1 91.69 236 TRP B N 1
ATOM 5399 C CA . TRP B 1 236 ? 8.453 31.359 0.255 1 91.69 236 TRP B CA 1
ATOM 5400 C C . TRP B 1 236 ? 8.508 30.016 -0.448 1 91.69 236 TRP B C 1
ATOM 5402 O O . TRP B 1 236 ? 7.547 29.609 -1.107 1 91.69 236 TRP B O 1
ATOM 5412 N N . VAL B 1 237 ? 9.664 29.391 -0.378 1 94.62 237 VAL B N 1
ATOM 5413 C CA . VAL B 1 237 ? 9.922 28.094 -0.993 1 94.62 237 VAL B CA 1
ATOM 5414 C C . VAL B 1 237 ? 10.359 27.094 0.076 1 94.62 237 VAL B C 1
ATOM 5416 O O . VAL B 1 237 ? 11.18 27.422 0.938 1 94.62 237 VAL B O 1
ATOM 5419 N N . TRP B 1 238 ? 9.719 25.891 0.005 1 95.56 238 TRP B N 1
ATOM 5420 C CA . TRP B 1 238 ? 10.25 24.828 0.865 1 95.56 238 TRP B CA 1
ATOM 5421 C C . TRP B 1 238 ? 11.18 23.906 0.089 1 95.56 238 TRP B C 1
ATOM 5423 O O . TRP B 1 238 ? 11.07 23.781 -1.133 1 95.56 238 TRP B O 1
ATOM 5433 N N . GLN B 1 239 ? 12.141 23.422 0.741 1 95.25 239 GLN B N 1
ATOM 5434 C CA . GLN B 1 239 ? 13.039 22.359 0.302 1 95.25 239 GLN B CA 1
ATOM 5435 C C . GLN B 1 239 ? 13.07 21.219 1.304 1 95.25 239 GLN B C 1
ATOM 5437 O O . GLN B 1 239 ? 13.617 21.359 2.402 1 95.25 239 GLN B O 1
ATOM 5442 N N . ILE B 1 240 ? 12.5 20.047 0.92 1 96.75 240 ILE B N 1
ATOM 5443 C CA . ILE B 1 240 ? 12.336 18.922 1.835 1 96.75 240 ILE B CA 1
ATOM 5444 C C . ILE B 1 240 ? 12.953 17.656 1.228 1 96.75 240 ILE B C 1
ATOM 5446 O O . ILE B 1 240 ? 12.5 17.172 0.191 1 96.75 240 ILE B O 1
ATOM 5450 N N . PRO B 1 241 ? 13.984 17.094 1.854 1 96.38 241 PRO B N 1
ATOM 5451 C CA . PRO B 1 241 ? 14.516 15.82 1.363 1 96.38 241 PRO B CA 1
ATOM 5452 C C . PRO B 1 241 ? 13.516 14.672 1.511 1 96.38 241 PRO B C 1
ATOM 5454 O O . PRO B 1 241 ? 13.016 14.422 2.609 1 96.38 241 PRO B O 1
ATOM 5457 N N . ILE B 1 242 ? 13.211 14.008 0.435 1 97 242 ILE B N 1
ATOM 5458 C CA . ILE B 1 242 ? 12.312 12.867 0.465 1 97 242 ILE B CA 1
ATOM 5459 C C . ILE B 1 242 ? 13.117 11.578 0.656 1 97 242 ILE B C 1
ATOM 5461 O O . ILE B 1 242 ? 12.688 10.672 1.367 1 97 242 ILE B O 1
ATOM 5465 N N . ASP B 1 243 ? 14.164 11.414 -0.026 1 94.44 243 ASP B N 1
ATOM 5466 C CA . ASP B 1 243 ? 15.18 10.383 0.168 1 94.44 243 ASP B CA 1
ATOM 5467 C C . ASP B 1 243 ? 16.562 10.898 -0.201 1 94.44 243 ASP B C 1
ATOM 5469 O O . ASP B 1 243 ? 16.812 12.109 -0.158 1 94.44 243 ASP B O 1
ATOM 5473 N N . ASP B 1 244 ? 17.531 10.039 -0.519 1 91.81 244 ASP B N 1
ATOM 5474 C CA . ASP B 1 244 ? 18.922 10.453 -0.731 1 91.81 244 ASP B CA 1
ATOM 5475 C C . ASP B 1 244 ? 19.047 11.352 -1.958 1 91.81 244 ASP B C 1
ATOM 5477 O O . ASP B 1 244 ? 19.875 12.266 -1.984 1 91.81 244 ASP B O 1
ATOM 5481 N N . THR B 1 245 ? 18.172 11.133 -2.916 1 93.94 245 THR B N 1
ATOM 5482 C CA . THR B 1 245 ? 18.406 11.844 -4.168 1 93.94 245 THR B CA 1
ATOM 5483 C C . THR B 1 245 ? 17.219 12.742 -4.5 1 93.94 245 THR B C 1
ATOM 5485 O O . THR B 1 245 ? 17.328 13.648 -5.324 1 93.94 245 THR B O 1
ATOM 5488 N N . ILE B 1 246 ? 16.094 12.484 -3.926 1 96.38 246 ILE B N 1
ATOM 5489 C CA . ILE B 1 246 ? 14.875 13.195 -4.297 1 96.38 246 ILE B CA 1
ATOM 5490 C C . ILE B 1 246 ? 14.578 14.289 -3.271 1 96.38 246 ILE B C 1
ATOM 5492 O O . ILE B 1 246 ? 14.664 14.055 -2.064 1 96.38 246 ILE B O 1
ATOM 5496 N N . THR B 1 247 ? 14.219 15.508 -3.771 1 96.56 247 THR B N 1
ATOM 5497 C CA . THR B 1 247 ? 13.867 16.656 -2.939 1 96.56 247 THR B CA 1
ATOM 5498 C C . THR B 1 247 ? 12.531 17.25 -3.377 1 96.56 247 THR B C 1
ATOM 5500 O O . THR B 1 247 ? 12.312 17.484 -4.566 1 96.56 247 THR B O 1
ATOM 5503 N N . SER B 1 248 ? 11.648 17.422 -2.422 1 97.69 248 SER B N 1
ATOM 5504 C CA . SER B 1 248 ? 10.406 18.156 -2.666 1 97.69 248 SER B CA 1
ATOM 5505 C C . SER B 1 248 ? 10.633 19.656 -2.609 1 97.69 248 SER B C 1
ATOM 5507 O O . SER B 1 248 ? 11.203 20.172 -1.646 1 97.69 248 SER B O 1
ATOM 5509 N N . VAL B 1 249 ? 10.219 20.344 -3.621 1 96.88 249 VAL B N 1
ATOM 5510 C CA . VAL B 1 249 ? 10.328 21.797 -3.678 1 96.88 249 VAL B CA 1
ATOM 5511 C C . VAL B 1 249 ? 8.977 22.406 -4.039 1 96.88 249 VAL B C 1
ATOM 5513 O O . VAL B 1 249 ? 8.312 21.953 -4.973 1 96.88 249 VAL B O 1
ATOM 5516 N N . GLY B 1 250 ? 8.586 23.359 -3.285 1 96.38 250 GLY B N 1
ATOM 5517 C CA . GLY B 1 250 ? 7.324 24.031 -3.562 1 96.38 250 GLY B CA 1
ATOM 5518 C C . GLY B 1 250 ? 7.348 25.516 -3.236 1 96.38 250 GLY B C 1
ATOM 5519 O O . GLY B 1 250 ? 8.039 25.938 -2.305 1 96.38 250 GLY B O 1
ATOM 5520 N N . VAL B 1 251 ? 6.602 26.297 -4.004 1 95.06 251 VAL B N 1
ATOM 5521 C CA . VAL B 1 251 ? 6.418 27.734 -3.809 1 95.06 251 VAL B CA 1
ATOM 5522 C C . VAL B 1 251 ? 5.055 28 -3.174 1 95.06 251 VAL B C 1
ATOM 5524 O O . VAL B 1 251 ? 4.039 27.453 -3.615 1 95.06 251 VAL B O 1
ATOM 5527 N N . VAL B 1 252 ? 5.039 28.781 -2.141 1 92.88 252 VAL B N 1
ATOM 5528 C CA . VAL B 1 252 ? 3.799 29.234 -1.519 1 92.88 252 VAL B CA 1
ATOM 5529 C C . VAL B 1 252 ? 3.662 30.75 -1.682 1 92.88 252 VAL B C 1
ATOM 5531 O O . VAL B 1 252 ? 4.613 31.484 -1.432 1 92.88 252 VAL B O 1
ATOM 5534 N N . THR B 1 253 ? 2.551 31.156 -2.143 1 89.88 253 THR B N 1
ATOM 5535 C CA . THR B 1 253 ? 2.258 32.594 -2.273 1 89.88 253 THR B CA 1
ATOM 5536 C C . THR B 1 253 ? 0.763 32.844 -2.119 1 89.88 253 THR B C 1
ATOM 5538 O O . THR B 1 253 ? -0.003 31.922 -1.807 1 89.88 253 THR B O 1
ATOM 5541 N N . GLN B 1 254 ? 0.416 34.125 -2.203 1 85.31 254 GLN B N 1
ATOM 5542 C CA . GLN B 1 254 ? -0.988 34.5 -2.094 1 85.31 254 GLN B CA 1
ATOM 5543 C C . GLN B 1 254 ? -1.759 34.125 -3.359 1 85.31 254 GLN B C 1
ATOM 5545 O O . GLN B 1 254 ? -1.229 34.219 -4.469 1 85.31 254 GLN B O 1
ATOM 5550 N N . LYS B 1 255 ? -3.02 33.75 -3.191 1 85.62 255 LYS B N 1
ATOM 5551 C CA . LYS B 1 255 ? -3.893 33.25 -4.25 1 85.62 255 LYS B CA 1
ATOM 5552 C C . LYS B 1 255 ? -3.988 34.25 -5.402 1 85.62 255 LYS B C 1
ATOM 5554 O O . LYS B 1 255 ? -4.074 33.844 -6.566 1 85.62 255 LYS B O 1
ATOM 5559 N N . GLU B 1 256 ? -3.982 35.469 -5.078 1 83.06 256 GLU B N 1
ATOM 5560 C CA . GLU B 1 256 ? -4.145 36.5 -6.102 1 83.06 256 GLU B CA 1
ATOM 5561 C C . GLU B 1 256 ? -3.01 36.469 -7.117 1 83.06 256 GLU B C 1
ATOM 5563 O O . GLU B 1 256 ? -3.215 36.75 -8.297 1 83.06 256 GLU B O 1
ATOM 5568 N N . ARG B 1 257 ? -1.907 36.062 -6.711 1 83.56 257 ARG B N 1
ATOM 5569 C CA . ARG B 1 257 ? -0.763 36 -7.613 1 83.56 257 ARG B CA 1
ATOM 5570 C C . ARG B 1 257 ? -0.871 34.781 -8.539 1 83.56 257 ARG B C 1
ATOM 5572 O O . ARG B 1 257 ? -0.418 34.812 -9.688 1 83.56 257 ARG B O 1
ATOM 5579 N N . PHE B 1 258 ? -1.458 33.781 -8.039 1 80.81 258 PHE B N 1
ATOM 5580 C CA . PHE B 1 258 ? -1.649 32.562 -8.828 1 80.81 258 PHE B CA 1
ATOM 5581 C C . PHE B 1 258 ? -2.67 32.812 -9.938 1 80.81 258 PHE B C 1
ATOM 5583 O O . PHE B 1 258 ? -2.51 32.312 -11.047 1 80.81 258 PHE B O 1
ATOM 5590 N N . ALA B 1 259 ? -3.678 33.406 -9.586 1 75.81 259 ALA B N 1
ATOM 5591 C CA . ALA B 1 259 ? -4.73 33.719 -10.555 1 75.81 259 ALA B CA 1
ATOM 5592 C C . ALA B 1 259 ? -4.191 34.531 -11.711 1 75.81 259 ALA B C 1
ATOM 5594 O O . ALA B 1 259 ? -4.605 34.375 -12.859 1 75.81 259 ALA B O 1
ATOM 5595 N N . ALA B 1 260 ? -3.209 35.281 -11.406 1 70.19 260 ALA B N 1
ATOM 5596 C CA . ALA B 1 260 ? -2.633 36.156 -12.406 1 70.19 260 ALA B CA 1
ATOM 5597 C C . ALA B 1 260 ? -1.732 35.406 -13.375 1 70.19 260 ALA B C 1
ATOM 5599 O O . ALA B 1 260 ? -1.579 35.781 -14.531 1 70.19 260 ALA B O 1
ATOM 5600 N N . ALA B 1 261 ? -1.118 34.406 -12.867 1 70.44 261 ALA B N 1
ATOM 5601 C CA . ALA B 1 261 ? -0.15 33.656 -13.664 1 70.44 261 ALA B CA 1
ATOM 5602 C C . ALA B 1 261 ? -0.853 32.688 -14.609 1 70.44 261 ALA B C 1
ATOM 5604 O O . ALA B 1 261 ? -0.233 32.156 -15.523 1 70.44 261 ALA B O 1
ATOM 5605 N N . LYS B 1 262 ? -2.131 32.688 -14.766 1 65.94 262 LYS B N 1
ATOM 5606 C CA . LYS B 1 262 ? -2.938 31.875 -15.656 1 65.94 262 LYS B CA 1
ATOM 5607 C C . LYS B 1 262 ? -2.475 30.422 -15.641 1 65.94 262 LYS B C 1
ATOM 5609 O O . LYS B 1 262 ? -2.031 29.922 -14.602 1 65.94 262 LYS B O 1
ATOM 5614 N N . ASP B 1 263 ? -2.494 29.703 -16.938 1 66 263 ASP B N 1
ATOM 5615 C CA . ASP B 1 263 ? -2.455 28.25 -17.062 1 66 263 ASP B CA 1
ATOM 5616 C C . ASP B 1 263 ? -1.018 27.75 -17.156 1 66 263 ASP B C 1
ATOM 5618 O O . ASP B 1 263 ? -0.782 26.531 -17.219 1 66 263 ASP B O 1
ATOM 5622 N N . ASP B 1 264 ? -0.057 28.719 -16.922 1 84.62 264 ASP B N 1
ATOM 5623 C CA . ASP B 1 264 ? 1.276 28.141 -17.078 1 84.62 264 ASP B CA 1
ATOM 5624 C C . ASP B 1 264 ? 1.956 27.969 -15.719 1 84.62 264 ASP B C 1
ATOM 5626 O O . ASP B 1 264 ? 2.766 28.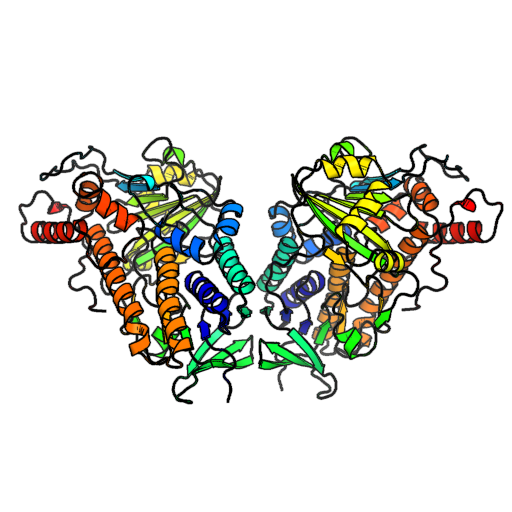797 -15.312 1 84.62 264 ASP B O 1
ATOM 5630 N N . ARG B 1 265 ? 1.704 26.922 -14.992 1 85.25 265 ARG B N 1
ATOM 5631 C CA . ARG B 1 265 ? 2.166 26.578 -13.656 1 85.25 265 ARG B CA 1
ATOM 5632 C C . ARG B 1 265 ? 3.686 26.469 -13.609 1 85.25 265 ARG B C 1
ATOM 5634 O O . ARG B 1 265 ? 4.316 26.875 -12.633 1 85.25 265 ARG B O 1
ATOM 5641 N N . GLU B 1 266 ? 4.211 25.922 -14.609 1 90.5 266 GLU B N 1
ATOM 5642 C CA . GLU B 1 266 ? 5.66 25.75 -14.656 1 90.5 266 GLU B CA 1
ATOM 5643 C C . GLU B 1 266 ? 6.367 27.109 -14.727 1 90.5 266 GLU B C 1
ATOM 5645 O O . GLU B 1 266 ? 7.332 27.344 -14 1 90.5 266 GLU B O 1
ATOM 5650 N N . LYS B 1 267 ? 5.949 27.922 -15.594 1 91.06 267 LYS B N 1
ATOM 5651 C CA . LYS B 1 267 ? 6.531 29.25 -15.68 1 91.06 267 LYS B CA 1
ATOM 5652 C C . LYS B 1 267 ? 6.402 30 -14.359 1 91.06 267 LYS B C 1
ATOM 5654 O O . LYS B 1 267 ? 7.324 30.703 -13.945 1 91.06 267 LYS B O 1
ATOM 5659 N N . PHE B 1 268 ? 5.246 29.906 -13.781 1 91.38 268 PHE B N 1
ATOM 5660 C CA . PHE B 1 268 ? 5 30.547 -12.492 1 91.38 268 PHE B CA 1
ATOM 5661 C C . PHE B 1 268 ? 6.016 30.094 -11.453 1 91.38 268 PHE B C 1
ATOM 5663 O O . PHE B 1 268 ? 6.648 30.906 -10.789 1 91.38 268 PHE B O 1
ATOM 5670 N N . PHE B 1 269 ? 6.168 28.828 -11.375 1 95.06 269 PHE B N 1
ATOM 5671 C CA . PHE B 1 269 ? 7.105 28.25 -10.43 1 95.06 269 PHE B CA 1
ATOM 5672 C C . PHE B 1 269 ? 8.508 28.812 -10.633 1 95.06 269 PHE B C 1
ATOM 5674 O O . PHE B 1 269 ? 9.133 29.297 -9.695 1 95.06 269 PHE B O 1
ATOM 5681 N N . TRP B 1 270 ? 8.961 28.812 -11.812 1 94.5 270 TRP B N 1
ATOM 5682 C CA . TRP B 1 270 ? 10.328 29.234 -12.109 1 94.5 270 TRP B CA 1
ATOM 5683 C C . TRP B 1 270 ? 10.492 30.734 -11.945 1 94.5 270 TRP B C 1
ATOM 5685 O O . TRP B 1 270 ? 11.555 31.219 -11.547 1 94.5 270 TRP B O 1
ATOM 5695 N N . ASP B 1 271 ? 9.469 31.484 -12.227 1 92.81 271 ASP B N 1
ATOM 5696 C CA . ASP B 1 271 ? 9.523 32.938 -12 1 92.81 271 ASP B CA 1
ATOM 5697 C C . ASP B 1 271 ? 9.766 33.25 -10.523 1 92.81 271 ASP B C 1
ATOM 5699 O O . ASP B 1 271 ? 10.555 34.125 -10.195 1 92.81 271 ASP B O 1
ATOM 5703 N N . PHE B 1 272 ? 9.148 32.531 -9.711 1 93.25 272 PHE B N 1
ATOM 5704 C CA . PHE B 1 272 ? 9.297 32.75 -8.281 1 93.25 272 PHE B CA 1
ATOM 5705 C C . PHE B 1 272 ? 10.656 32.281 -7.793 1 93.25 272 PHE B C 1
ATOM 5707 O O . PHE B 1 272 ? 11.359 33 -7.086 1 93.25 272 PHE B O 1
ATOM 5714 N N . VAL B 1 273 ? 11.023 31.125 -8.195 1 93.81 273 VAL B N 1
ATOM 5715 C CA . VAL B 1 273 ? 12.305 30.547 -7.805 1 93.81 273 VAL B CA 1
ATOM 5716 C C . VAL B 1 273 ? 13.445 31.438 -8.297 1 93.81 273 VAL B C 1
ATOM 5718 O O . VAL B 1 273 ? 14.469 31.578 -7.617 1 93.81 273 VAL B O 1
ATOM 5721 N N . SER B 1 274 ? 13.25 32.031 -9.375 1 93.31 274 SER B N 1
ATOM 5722 C CA . SER B 1 274 ? 14.289 32.844 -10 1 93.31 274 SER B CA 1
ATOM 5723 C C . SER B 1 274 ? 14.539 34.125 -9.211 1 93.31 274 SER B C 1
ATOM 5725 O O . SER B 1 274 ? 15.562 34.781 -9.406 1 93.31 274 SER B O 1
ATOM 5727 N N . SER B 1 275 ? 13.641 34.438 -8.367 1 90.81 275 SER B N 1
ATOM 5728 C CA . SER B 1 275 ? 13.867 35.594 -7.531 1 90.81 275 SER B CA 1
ATOM 5729 C C . SER B 1 275 ? 15.016 35.375 -6.559 1 90.81 275 SER B C 1
ATOM 5731 O O . SER B 1 275 ? 15.531 36.312 -5.965 1 90.81 275 SER B O 1
ATOM 5733 N N . ARG B 1 276 ? 15.359 34.188 -6.426 1 89.25 276 ARG B N 1
ATOM 5734 C CA . ARG B 1 276 ? 16.578 33.781 -5.723 1 89.25 276 ARG B CA 1
ATOM 5735 C C . ARG B 1 276 ?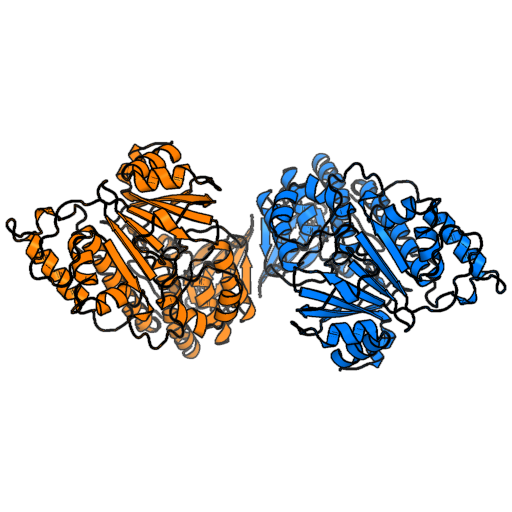 17.516 33 -6.648 1 89.25 276 ARG B C 1
ATOM 5737 O O . ARG B 1 276 ? 17.422 31.781 -6.77 1 89.25 276 ARG B O 1
ATOM 5744 N N . PRO B 1 277 ? 18.484 33.688 -7.059 1 87.69 277 PRO B N 1
ATOM 5745 C CA . PRO B 1 277 ? 19.328 33.125 -8.102 1 87.69 277 PRO B CA 1
ATOM 5746 C C . PRO B 1 277 ? 20.016 31.828 -7.656 1 87.69 277 PRO B C 1
ATOM 5748 O O . PRO B 1 277 ? 20.203 30.906 -8.461 1 87.69 277 PRO B O 1
ATOM 5751 N N . ASP B 1 278 ? 20.406 31.719 -6.465 1 83.75 278 ASP B N 1
ATOM 5752 C CA . ASP B 1 278 ? 21.062 30.5 -5.961 1 83.75 278 ASP B CA 1
A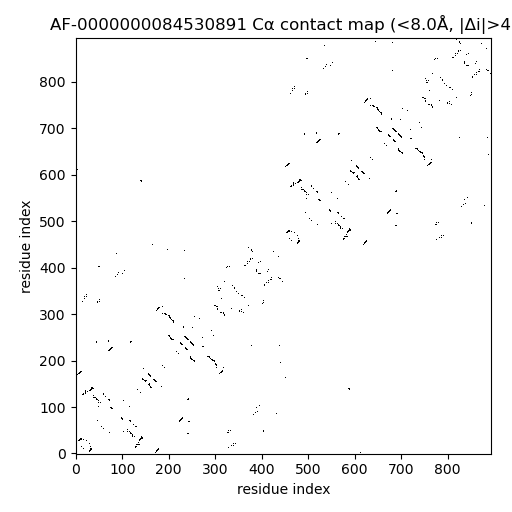TOM 5753 C C . ASP B 1 278 ? 20.109 29.312 -6.02 1 83.75 278 ASP B C 1
ATOM 5755 O O . ASP B 1 278 ? 20.516 28.203 -6.371 1 83.75 278 ASP B O 1
ATOM 5759 N N . LEU B 1 279 ? 18.875 29.531 -5.68 1 88.25 279 LEU B N 1
ATOM 5760 C CA . LEU B 1 279 ? 17.875 28.484 -5.758 1 88.25 279 LEU B CA 1
ATOM 5761 C C . LEU B 1 279 ? 17.641 28.047 -7.203 1 88.25 279 LEU B C 1
ATOM 5763 O O . LEU B 1 279 ? 17.547 26.859 -7.492 1 88.25 279 LEU B O 1
ATOM 5767 N N . ARG B 1 280 ? 17.562 29 -8.023 1 92.25 280 ARG B N 1
ATOM 5768 C CA . ARG B 1 280 ? 17.328 28.719 -9.438 1 92.25 280 ARG B CA 1
ATOM 5769 C C . ARG B 1 280 ? 18.469 27.875 -10.016 1 92.25 280 ARG B C 1
ATOM 5771 O O . ARG B 1 280 ? 18.219 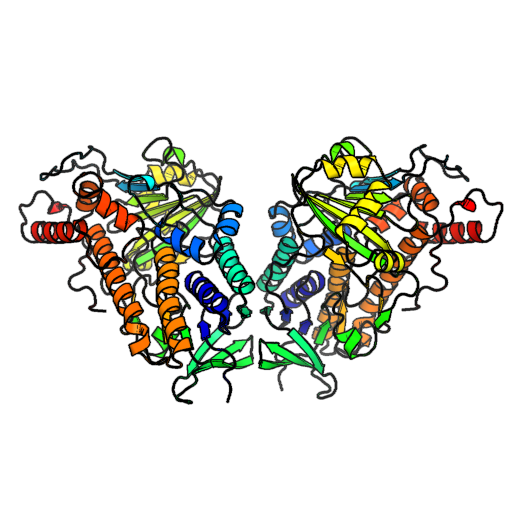26.891 -10.703 1 92.25 280 ARG B O 1
ATOM 5778 N N . GLU B 1 281 ? 19.641 28.312 -9.789 1 91 281 GLU B N 1
ATOM 5779 C CA . GLU B 1 281 ? 20.812 27.609 -10.32 1 91 281 GLU B CA 1
ATOM 5780 C C . GLU B 1 281 ? 20.859 26.172 -9.836 1 91 281 GLU B C 1
ATOM 5782 O O . GLU B 1 281 ? 21.109 25.25 -10.625 1 91 281 GLU B O 1
ATOM 5787 N N . GLY B 1 282 ? 20.609 25.984 -8.594 1 89.5 282 GLY B N 1
ATOM 5788 C CA . GLY B 1 282 ? 20.594 24.641 -8.039 1 89.5 282 GLY B CA 1
ATOM 5789 C C . GLY B 1 282 ? 19.516 23.75 -8.656 1 89.5 282 GLY B C 1
ATOM 5790 O O . GLY B 1 282 ? 19.766 22.594 -8.984 1 89.5 282 GLY B O 1
ATOM 5791 N N . LEU B 1 283 ? 18.375 24.266 -8.859 1 93.5 283 LEU B N 1
ATOM 5792 C CA . LEU B 1 283 ? 17.234 23.5 -9.336 1 93.5 283 LEU B CA 1
ATOM 5793 C C . LEU B 1 283 ? 17.359 23.219 -10.836 1 93.5 283 LEU B C 1
ATOM 5795 O O . LEU B 1 283 ? 16.875 22.188 -11.312 1 93.5 283 LEU B O 1
ATOM 5799 N N . GLN B 1 284 ? 18 24.062 -11.516 1 92.5 284 GLN B N 1
ATOM 5800 C CA . GLN B 1 284 ? 18.156 23.891 -12.953 1 92.5 284 GLN B CA 1
ATOM 5801 C C . GLN B 1 284 ? 19.062 22.688 -13.258 1 92.5 284 GLN B C 1
ATOM 5803 O O . GLN B 1 284 ? 18.938 22.062 -14.312 1 92.5 284 GLN B O 1
ATOM 5808 N N . GLU B 1 285 ? 19.891 22.422 -12.359 1 93.56 285 GLU B N 1
ATOM 5809 C CA . GLU B 1 285 ? 20.797 21.281 -12.539 1 93.56 285 GLU B CA 1
ATOM 5810 C C . GLU B 1 285 ? 20.125 19.969 -12.148 1 93.56 285 GLU B C 1
ATOM 5812 O O . GLU B 1 285 ? 20.641 18.891 -12.469 1 93.56 285 GLU B O 1
ATOM 5817 N N . ALA B 1 286 ? 19.031 20.078 -11.477 1 95.44 286 ALA B N 1
ATOM 5818 C CA . ALA B 1 286 ? 18.312 18.891 -11.031 1 95.44 286 ALA B CA 1
ATOM 5819 C C . ALA B 1 286 ? 17.25 18.484 -12.055 1 95.44 286 ALA B C 1
ATOM 5821 O O . ALA B 1 286 ? 16.906 19.25 -12.945 1 95.44 286 ALA B O 1
ATOM 5822 N N . LYS B 1 287 ? 16.797 17.25 -11.969 1 97.06 287 LYS B N 1
ATOM 5823 C CA . LYS B 1 287 ? 15.797 16.703 -12.867 1 97.06 287 LYS B CA 1
ATOM 5824 C C . LYS B 1 287 ? 14.414 16.688 -12.211 1 97.06 287 LYS B C 1
ATOM 5826 O O . LYS B 1 287 ? 14.25 16.109 -11.133 1 97.06 287 LYS B O 1
ATOM 5831 N N . ARG B 1 288 ? 13.422 17.328 -12.852 1 96.12 288 ARG B N 1
ATOM 5832 C CA . ARG B 1 288 ? 12.055 17.25 -12.359 1 96.12 288 ARG B CA 1
ATOM 5833 C C . ARG B 1 288 ? 11.484 15.844 -12.555 1 96.12 288 ARG B C 1
ATOM 5835 O O . ARG B 1 288 ? 11.547 15.289 -13.648 1 96.12 288 ARG B O 1
ATOM 5842 N N . LEU B 1 289 ? 10.867 15.289 -11.562 1 94.81 289 LEU B N 1
ATOM 5843 C CA . LEU B 1 289 ? 10.414 13.906 -11.609 1 94.81 289 LEU B CA 1
ATOM 5844 C C . LEU B 1 289 ? 8.914 13.836 -11.891 1 94.81 289 LEU B C 1
ATOM 5846 O O . LEU B 1 289 ? 8.43 12.844 -12.438 1 94.81 289 LEU B O 1
ATOM 5850 N N . ARG B 1 290 ? 8.141 14.773 -11.453 1 92.81 290 ARG B N 1
ATOM 5851 C CA . ARG B 1 290 ? 6.684 14.766 -11.555 1 92.81 290 ARG B CA 1
ATOM 5852 C C . ARG B 1 290 ? 6.164 16.094 -12.086 1 92.81 290 ARG B C 1
ATOM 5854 O O . ARG B 1 290 ? 6.863 17.109 -12.031 1 92.81 290 ARG B O 1
ATOM 5861 N N . GLU B 1 291 ? 4.969 16.078 -12.531 1 93.12 291 GLU B N 1
ATOM 5862 C CA . GLU B 1 291 ? 4.312 17.328 -12.914 1 93.12 291 GLU B CA 1
ATOM 5863 C C . GLU B 1 291 ? 4.074 18.219 -11.695 1 93.12 291 GLU B C 1
ATOM 5865 O O . GLU B 1 291 ? 3.957 17.719 -10.57 1 93.12 291 GLU B O 1
ATOM 5870 N N . PHE B 1 292 ? 4.035 19.5 -12.039 1 94.38 292 PHE B N 1
ATOM 5871 C CA . PHE B 1 292 ? 3.719 20.422 -10.969 1 94.38 292 PHE B CA 1
ATOM 5872 C C . PHE B 1 292 ? 2.299 20.203 -10.453 1 94.38 292 PHE B C 1
ATOM 5874 O O . PHE B 1 292 ? 1.374 20.016 -11.25 1 94.38 292 PHE B O 1
ATOM 5881 N N . LYS B 1 293 ? 2.211 20.156 -9.195 1 93.56 293 LYS B N 1
ATOM 5882 C CA . LYS B 1 293 ? 0.91 20.062 -8.539 1 93.56 293 LYS B CA 1
ATOM 5883 C C . LYS B 1 293 ? 0.583 21.328 -7.766 1 93.56 293 LYS B C 1
ATOM 5885 O O . LYS B 1 293 ? 1.474 21.969 -7.188 1 93.56 293 LYS B O 1
ATOM 5890 N N . THR B 1 294 ? -0.647 21.656 -7.773 1 91.56 294 THR B N 1
ATOM 5891 C CA . THR B 1 294 ? -1.09 22.844 -7.043 1 91.56 294 THR B CA 1
ATOM 5892 C C . THR B 1 294 ? -1.905 22.438 -5.816 1 91.56 294 THR B C 1
ATOM 5894 O O . THR B 1 294 ? -2.615 21.438 -5.832 1 91.56 294 THR B O 1
ATOM 5897 N N . GLU B 1 295 ? -1.681 23.125 -4.789 1 89.81 295 GLU B N 1
ATOM 5898 C CA . GLU B 1 295 ? -2.467 23.016 -3.564 1 89.81 295 GLU B CA 1
ATOM 5899 C C . GLU B 1 295 ? -3.162 24.344 -3.238 1 89.81 295 GLU B C 1
ATOM 5901 O O . GLU B 1 295 ? -2.51 25.375 -3.107 1 89.81 295 GLU B O 1
ATOM 5906 N N . GLY B 1 296 ? -4.5 24.266 -3.168 1 81.31 296 GLY B N 1
ATOM 5907 C CA . GLY B 1 296 ? -5.219 25.484 -2.893 1 81.31 296 GLY B CA 1
ATOM 5908 C C . GLY B 1 296 ? -6.004 25.453 -1.594 1 81.31 296 GLY B C 1
ATOM 5909 O O . GLY B 1 296 ? -6.027 24.422 -0.911 1 81.31 296 GLY B O 1
ATOM 5910 N N . ASP B 1 297 ? -6.52 26.594 -1.286 1 67.88 297 ASP B N 1
ATOM 5911 C CA . ASP B 1 297 ? -7.477 26.828 -0.206 1 67.88 297 ASP B CA 1
ATOM 5912 C C . ASP B 1 297 ? -6.949 26.281 1.118 1 67.88 297 ASP B C 1
ATOM 5914 O O . ASP B 1 297 ? -7.652 25.547 1.815 1 67.88 297 ASP B O 1
ATOM 5918 N N . TYR B 1 298 ? -5.852 26.844 1.578 1 72.88 298 TYR B N 1
ATOM 5919 C CA . TYR B 1 298 ? -5.062 26.25 2.65 1 72.88 298 TYR B CA 1
ATOM 5920 C C . TYR B 1 298 ? -5.57 26.688 4.016 1 72.88 298 TYR B C 1
ATOM 5922 O O . TYR B 1 298 ? -5.219 26.094 5.039 1 72.88 298 TYR B O 1
ATOM 5930 N N . SER B 1 299 ? -6.492 27.719 4.023 1 86.69 299 SER B N 1
ATOM 5931 C CA . SER B 1 299 ? -6.699 28.125 5.406 1 86.69 299 SER B CA 1
ATOM 5932 C C . SER B 1 299 ? -8.18 28.344 5.703 1 86.69 299 SER B C 1
ATOM 5934 O O . SER B 1 299 ? -8.859 29.094 5 1 86.69 299 SER B O 1
ATOM 5936 N N . TYR B 1 300 ? -8.609 27.641 6.629 1 92.88 300 TYR B N 1
ATOM 5937 C CA . TYR B 1 300 ? -9.984 27.75 7.102 1 92.88 300 TYR B CA 1
ATOM 5938 C C . TYR B 1 300 ? -10.109 27.25 8.539 1 92.88 300 TYR B C 1
ATOM 5940 O O . TYR B 1 300 ? -9.164 26.672 9.086 1 92.88 300 TYR B O 1
ATOM 5948 N N . ALA B 1 301 ? -11.203 27.641 9.141 1 93.81 301 ALA B N 1
ATOM 5949 C CA . ALA B 1 301 ? -11.57 27.172 10.477 1 93.81 301 ALA B CA 1
ATOM 5950 C C . ALA B 1 301 ? -12.992 26.625 10.492 1 93.81 301 ALA B C 1
ATOM 5952 O O . ALA B 1 301 ? -13.719 26.734 9.5 1 93.81 301 ALA B O 1
ATOM 5953 N N . MET B 1 302 ? -13.305 25.969 11.594 1 96.69 302 MET B N 1
ATOM 5954 C CA . MET B 1 302 ? -14.664 25.469 11.828 1 96.69 302 MET B CA 1
ATOM 5955 C C . MET B 1 302 ? -15.312 26.203 13 1 96.69 302 MET B C 1
ATOM 5957 O O . MET B 1 302 ? -14.695 26.359 14.055 1 96.69 302 MET B O 1
ATOM 5961 N N . LYS B 1 303 ? -16.578 26.594 12.812 1 96.19 303 LYS B N 1
ATOM 5962 C CA . LYS B 1 303 ? -17.328 27.203 13.898 1 96.19 303 LYS B CA 1
ATOM 5963 C C . LYS B 1 303 ? -17.469 26.25 15.078 1 96.19 303 LYS B C 1
ATOM 5965 O O . LYS B 1 303 ? -17.562 26.672 16.234 1 96.19 303 LYS B O 1
ATOM 5970 N N . GLN B 1 304 ? -17.562 25.078 14.68 1 96.88 304 GLN B N 1
ATOM 5971 C CA . GLN B 1 304 ? -17.75 23.984 15.625 1 96.88 304 GLN B CA 1
ATOM 5972 C C . GLN B 1 304 ? -16.953 22.75 15.195 1 96.88 304 GLN B C 1
ATOM 5974 O O . GLN B 1 304 ? -17.031 22.312 14.039 1 96.88 304 GLN B O 1
ATOM 5979 N N . ILE B 1 305 ? -16.172 22.219 16.219 1 98.5 305 ILE B N 1
ATOM 5980 C CA . ILE B 1 305 ? -15.344 21.078 15.805 1 98.5 305 ILE B CA 1
ATOM 5981 C C . ILE B 1 305 ? -15.836 19.812 16.5 1 98.5 305 ILE B C 1
ATOM 5983 O O . ILE B 1 305 ? -15.273 18.734 16.297 1 98.5 305 ILE B O 1
ATOM 5987 N N . CYS B 1 306 ? -16.797 19.875 17.344 1 98.56 306 CYS B N 1
ATOM 5988 C CA . CYS B 1 306 ? -17.438 18.703 17.938 1 98.56 306 CYS B CA 1
ATOM 5989 C C . CYS B 1 306 ? -18.906 18.984 18.234 1 98.56 306 CYS B C 1
ATOM 5991 O O . CYS B 1 306 ? -19.312 20.141 18.328 1 98.56 306 CYS B O 1
ATOM 5993 N N . GLY B 1 307 ? -19.672 17.984 18.312 1 98.31 307 GLY B N 1
ATOM 5994 C CA . GLY B 1 307 ? -21.094 18 18.625 1 98.31 307 GLY B CA 1
ATOM 5995 C C . GLY B 1 307 ? -21.609 16.672 19.141 1 98.31 307 GLY B C 1
ATOM 5996 O O . GLY B 1 307 ? -20.828 15.844 19.625 1 98.31 307 GLY B O 1
ATOM 5997 N N . ASP B 1 308 ? -23 16.625 19.188 1 98.44 308 ASP B N 1
ATOM 5998 C CA . ASP B 1 308 ? -23.578 15.336 19.562 1 98.44 308 ASP B CA 1
ATOM 5999 C C . ASP B 1 308 ? -23.188 14.242 18.578 1 98.44 308 ASP B C 1
ATOM 6001 O O . ASP B 1 308 ? -23.672 14.227 17.438 1 98.44 308 ASP B O 1
ATOM 6005 N N . ARG B 1 309 ? -22.266 13.367 18.969 1 98.75 309 ARG B N 1
ATOM 6006 C CA . ARG B 1 309 ? -21.922 12.141 18.25 1 98.75 309 ARG B CA 1
ATOM 6007 C C . ARG B 1 309 ? -20.953 12.43 17.109 1 98.75 309 ARG B C 1
ATOM 6009 O O . ARG B 1 309 ? -20.906 11.68 16.125 1 98.75 309 ARG B O 1
ATOM 6016 N N . PHE B 1 310 ? -20.188 13.562 17.188 1 98.88 310 PHE B N 1
ATOM 6017 C CA . PHE B 1 310 ? -19.141 13.727 16.188 1 98.88 310 PHE B CA 1
ATOM 6018 C C . PHE B 1 310 ? -18.031 14.617 16.719 1 98.88 310 PHE B C 1
ATOM 6020 O O . PHE B 1 310 ? -18.266 15.453 17.594 1 98.88 310 PHE B O 1
ATOM 6027 N N . VAL B 1 311 ? -16.859 14.391 16.25 1 98.94 311 VAL B N 1
ATOM 6028 C CA . VAL B 1 311 ? -15.703 15.281 16.391 1 98.94 311 VAL B CA 1
ATOM 6029 C C . VAL B 1 311 ? -15.008 15.43 15.039 1 98.94 311 VAL B C 1
ATOM 6031 O O . VAL B 1 311 ? -15.18 14.594 14.148 1 98.94 311 VAL B O 1
ATOM 6034 N N . MET B 1 312 ? -14.305 16.531 14.867 1 98.88 312 MET B N 1
ATOM 6035 C CA . MET B 1 312 ? -13.453 16.781 13.711 1 98.88 312 MET B CA 1
ATOM 6036 C C . MET B 1 312 ? -11.984 16.844 14.109 1 98.88 312 MET B C 1
ATOM 6038 O O . MET B 1 312 ? -11.648 17.469 15.125 1 98.88 312 MET B O 1
ATOM 6042 N N . VAL B 1 313 ? -11.133 16.172 13.32 1 98.81 313 VAL B N 1
ATOM 6043 C CA . VAL B 1 313 ? -9.711 16.156 13.641 1 98.81 313 VAL B CA 1
ATOM 6044 C C . VAL B 1 313 ? -8.891 16.438 12.383 1 98.81 313 VAL B C 1
ATOM 6046 O O . VAL B 1 313 ? -9.367 16.234 11.266 1 98.81 313 VAL B O 1
ATOM 6049 N N . GLY B 1 314 ? -7.625 16.891 12.586 1 97.81 314 GLY B N 1
ATOM 6050 C CA . GLY B 1 314 ? -6.754 17.234 11.477 1 97.81 314 GLY B CA 1
ATOM 6051 C C . GLY B 1 314 ? -7.27 18.375 10.641 1 97.81 314 GLY B C 1
ATOM 6052 O O . GLY B 1 314 ? -7.863 19.328 11.172 1 97.81 314 GLY B O 1
ATOM 6053 N N . ASP B 1 315 ? -6.992 18.312 9.359 1 96.69 315 ASP B N 1
ATOM 6054 C CA . ASP B 1 315 ? -7.379 19.375 8.438 1 96.69 315 ASP B CA 1
ATOM 6055 C C . ASP B 1 315 ? -8.898 19.484 8.328 1 96.69 315 ASP B C 1
ATOM 6057 O O . ASP B 1 315 ? -9.43 20.5 7.887 1 96.69 315 ASP B O 1
ATOM 6061 N N . ALA B 1 316 ? -9.625 18.469 8.773 1 98.19 316 ALA B N 1
ATOM 6062 C CA . ALA B 1 316 ? -11.078 18.578 8.805 1 98.19 316 ALA B CA 1
ATOM 6063 C C . ALA B 1 316 ? -11.531 19.562 9.867 1 98.19 316 ALA B C 1
ATOM 6065 O O . ALA B 1 316 ? -12.633 20.125 9.781 1 98.19 316 ALA B O 1
ATOM 6066 N N . ALA B 1 317 ? -10.688 19.781 10.852 1 97.69 317 ALA B N 1
ATOM 6067 C CA . ALA B 1 317 ? -11.016 20.688 11.945 1 97.69 317 ALA B CA 1
ATOM 6068 C C . ALA B 1 317 ? -10.453 22.094 11.688 1 97.69 317 ALA B C 1
ATOM 6070 O O . ALA B 1 317 ? -11.062 23.094 12.055 1 97.69 317 ALA B O 1
ATOM 6071 N N . ARG B 1 318 ? -9.25 22.078 11.18 1 93.81 318 ARG B N 1
ATOM 6072 C CA . ARG B 1 318 ? -8.555 23.344 10.961 1 93.81 318 ARG B CA 1
ATOM 6073 C C . ARG B 1 318 ? -7.383 23.172 10.008 1 93.81 318 ARG B C 1
ATOM 6075 O O . ARG B 1 318 ? -6.629 22.203 10.109 1 93.81 318 ARG B O 1
ATOM 6082 N N . PHE B 1 319 ? -7.305 24.031 9.062 1 91.25 319 PHE B N 1
ATOM 6083 C CA . PHE B 1 319 ? -6.129 24.094 8.203 1 91.25 319 PHE B CA 1
ATOM 6084 C C . PHE B 1 319 ? -5.527 25.5 8.211 1 91.25 319 PHE B C 1
ATOM 6086 O O . PHE B 1 319 ? -6.23 26.469 7.953 1 91.25 319 PHE B O 1
ATOM 6093 N N . VAL B 1 320 ? -4.227 25.516 8.625 1 86.56 320 VAL B N 1
ATOM 6094 C CA . VAL B 1 320 ? -3.496 26.781 8.633 1 86.56 320 VAL B CA 1
ATOM 6095 C C . VAL B 1 320 ? -2.262 26.656 7.742 1 86.56 320 VAL B C 1
ATOM 6097 O O . VAL B 1 320 ? -1.771 25.562 7.484 1 86.56 320 VAL B O 1
ATOM 6100 N N . ASP B 1 321 ? -1.686 27.719 7.309 1 84.62 321 ASP B N 1
ATOM 6101 C CA . ASP B 1 321 ? -0.452 27.812 6.531 1 84.62 321 ASP B CA 1
ATOM 6102 C C . ASP B 1 321 ? 0.576 26.781 7.008 1 84.62 321 ASP B C 1
ATOM 6104 O O . ASP B 1 321 ? 0.769 26.609 8.211 1 84.62 321 ASP B O 1
ATOM 6108 N N . PRO B 1 322 ? 1.276 26.125 6.023 1 88.5 322 PRO B N 1
ATOM 6109 C CA . PRO B 1 322 ? 2.146 25.016 6.398 1 88.5 322 PRO B CA 1
ATOM 6110 C C . PRO B 1 322 ? 3.598 25.438 6.605 1 88.5 322 PRO B C 1
ATOM 6112 O O . PRO B 1 322 ? 4.496 24.594 6.617 1 88.5 322 PRO B O 1
ATOM 6115 N N . ILE B 1 323 ? 3.912 26.641 6.832 1 90 323 ILE B N 1
ATOM 6116 C CA . ILE B 1 323 ? 5.266 27.188 6.816 1 90 323 ILE B CA 1
ATOM 6117 C C . ILE B 1 323 ? 6.105 26.516 7.898 1 90 323 ILE B C 1
ATOM 6119 O O . ILE B 1 323 ? 7.316 26.359 7.746 1 90 323 ILE B O 1
ATOM 6123 N N . PHE B 1 324 ? 5.5 26.094 8.914 1 92.12 324 PHE B N 1
ATOM 6124 C CA . PHE B 1 324 ? 6.277 25.516 10 1 92.12 324 PHE B CA 1
ATOM 6125 C C . PHE B 1 324 ? 6.086 24 10.055 1 92.12 324 PHE B C 1
ATOM 6127 O O . PHE B 1 324 ? 6.379 23.359 11.07 1 92.12 324 PHE B O 1
ATOM 6134 N N . SER B 1 325 ? 5.516 23.359 9.117 1 93.69 325 SER B N 1
ATOM 6135 C CA . SER B 1 325 ? 5.406 21.922 8.922 1 93.69 325 SER B CA 1
ATOM 6136 C C . SER B 1 325 ? 4.598 21.281 10.039 1 93.69 325 SER B C 1
ATOM 6138 O O . SER B 1 325 ? 4.906 20.156 10.477 1 93.69 325 SER B O 1
ATOM 6140 N N . SER B 1 326 ? 3.598 21.875 10.5 1 92.62 326 SER B N 1
ATOM 6141 C CA . SER B 1 326 ? 2.898 21.375 11.68 1 92.62 326 SER B CA 1
ATOM 6142 C C . SER B 1 326 ? 1.655 20.594 11.289 1 92.62 326 SER B C 1
ATOM 6144 O O . SER B 1 326 ? 0.995 20 12.141 1 92.62 326 SER B O 1
ATOM 6146 N N . GLY B 1 327 ? 1.323 20.5 10.039 1 94 327 GLY B N 1
ATOM 6147 C CA . GLY B 1 327 ? 0.062 19.922 9.594 1 94 327 GLY B CA 1
ATOM 6148 C C . GLY B 1 327 ? -0.141 18.5 10.062 1 94 327 GLY B C 1
ATOM 6149 O O . GLY B 1 327 ? -1.147 18.188 10.703 1 94 327 GLY B O 1
ATOM 6150 N N . VAL B 1 328 ? 0.829 17.656 9.773 1 97.69 328 VAL B N 1
ATOM 6151 C CA . VAL B 1 328 ? 0.708 16.25 10.156 1 97.69 328 VAL B CA 1
ATOM 6152 C C . VAL B 1 328 ? 0.727 16.141 11.68 1 97.69 328 VAL B C 1
ATOM 6154 O O . VAL B 1 328 ? 0.042 15.281 12.25 1 97.69 328 VAL B O 1
ATOM 6157 N N . SER B 1 329 ? 1.504 16.984 12.336 1 97.31 329 SER B N 1
ATOM 6158 C CA . SER B 1 329 ? 1.526 16.984 13.789 1 97.31 329 SER B CA 1
ATOM 6159 C C . SER B 1 329 ? 0.15 17.297 14.367 1 97.31 329 SER B C 1
ATOM 6161 O O . SER B 1 329 ? -0.313 16.641 15.297 1 97.31 329 SER B O 1
ATOM 6163 N N . VAL B 1 330 ? -0.467 18.281 13.852 1 96 330 VAL B N 1
ATOM 6164 C CA . VAL B 1 330 ? -1.807 18.656 14.297 1 96 330 VAL B CA 1
ATOM 6165 C C . VAL B 1 330 ? -2.777 17.516 14.016 1 96 330 VAL B C 1
ATOM 6167 O O . VAL B 1 330 ? -3.65 17.219 14.836 1 96 330 VAL B O 1
ATOM 6170 N N . ALA B 1 331 ? -2.652 16.875 12.891 1 98.25 331 ALA B N 1
ATOM 6171 C CA . ALA B 1 331 ? -3.488 15.719 12.547 1 98.25 331 ALA B CA 1
ATOM 6172 C C . ALA B 1 331 ? -3.359 14.617 13.586 1 98.25 331 ALA B C 1
ATOM 6174 O O . ALA B 1 331 ? -4.363 14.141 14.125 1 98.25 331 ALA B O 1
ATOM 6175 N N . LEU B 1 332 ? -2.158 14.219 13.922 1 98.75 332 LEU B N 1
ATOM 6176 C CA . LEU B 1 332 ? -1.901 13.133 14.859 1 98.75 332 LEU B CA 1
ATOM 6177 C C . LEU B 1 332 ? -2.348 13.508 16.266 1 98.75 332 LEU B C 1
ATOM 6179 O O . LEU B 1 332 ? -3.014 12.727 16.953 1 98.75 332 LEU B O 1
ATOM 6183 N N . ASN B 1 333 ? -2.027 14.711 16.672 1 98.31 333 ASN B N 1
ATOM 6184 C CA . ASN B 1 333 ? -2.314 15.109 18.047 1 98.31 333 ASN B CA 1
ATOM 6185 C C . ASN B 1 333 ? -3.803 15.375 18.25 1 98.31 333 ASN B C 1
ATOM 6187 O O . ASN B 1 333 ? -4.344 15.117 19.328 1 98.31 333 ASN B O 1
ATOM 6191 N N . SER B 1 334 ? -4.422 15.953 17.266 1 98.62 334 SER B N 1
ATOM 6192 C CA . SER B 1 334 ? -5.863 16.125 17.391 1 98.62 334 SER B CA 1
ATOM 6193 C C . SER B 1 334 ? -6.57 14.766 17.5 1 98.62 334 SER B C 1
ATOM 6195 O O . SER B 1 334 ? -7.531 14.625 18.25 1 98.62 334 SER B O 1
ATOM 6197 N N . ALA B 1 335 ? -6.121 13.781 16.766 1 98.94 335 ALA B N 1
ATOM 6198 C CA . ALA B 1 335 ? -6.656 12.43 16.859 1 98.94 335 ALA B CA 1
ATOM 6199 C C . ALA B 1 335 ? -6.426 11.844 18.25 1 98.94 335 ALA B C 1
ATOM 6201 O O . ALA B 1 335 ? -7.324 11.227 18.828 1 98.94 335 ALA B O 1
ATOM 6202 N N . ARG B 1 336 ? -5.234 12.031 18.766 1 98.75 336 ARG B N 1
ATOM 6203 C CA . ARG B 1 336 ? -4.887 11.562 20.094 1 98.75 336 ARG B CA 1
ATOM 6204 C C . ARG B 1 336 ? -5.824 12.156 21.141 1 98.75 336 ARG B C 1
ATOM 6206 O O . ARG B 1 336 ? -6.371 11.43 21.984 1 98.75 336 ARG B O 1
ATOM 6213 N N . LEU B 1 337 ? -6.008 13.469 21.094 1 98.62 337 LEU B N 1
ATOM 6214 C CA . LEU B 1 337 ? -6.871 14.172 22.047 1 98.62 337 LEU B CA 1
ATOM 6215 C C . LEU B 1 337 ? -8.312 13.695 21.922 1 98.62 337 LEU B C 1
ATOM 6217 O O . LEU B 1 337 ? -8.969 13.414 22.922 1 98.62 337 LEU B O 1
ATOM 6221 N N . ALA B 1 338 ? -8.789 13.586 20.719 1 98.94 338 ALA B N 1
ATOM 6222 C CA . ALA B 1 338 ? -10.164 13.156 20.484 1 98.94 338 ALA B CA 1
ATOM 6223 C C . ALA B 1 338 ? -10.383 11.727 20.953 1 98.94 338 ALA B C 1
ATOM 6225 O O . ALA B 1 338 ? -11.422 11.422 21.562 1 98.94 338 ALA B O 1
ATOM 6226 N N . ALA B 1 339 ? -9.438 10.852 20.672 1 98.94 339 ALA B N 1
ATOM 6227 C CA . ALA B 1 339 ? -9.555 9.438 21.031 1 98.94 339 ALA B CA 1
ATOM 6228 C C . ALA B 1 339 ? -9.727 9.273 22.547 1 98.94 339 ALA B C 1
ATOM 6230 O O . ALA B 1 339 ? -10.508 8.438 23 1 98.94 339 ALA B O 1
ATOM 6231 N N . LYS B 1 340 ? -8.984 10.07 23.281 1 98.75 340 LYS B N 1
ATOM 6232 C CA . LYS B 1 340 ? -9.102 10.008 24.734 1 98.75 340 LYS B CA 1
ATOM 6233 C C . LYS B 1 340 ? -10.539 10.289 25.172 1 98.75 340 LYS B C 1
ATOM 6235 O O . LYS B 1 340 ? -11.102 9.531 25.969 1 98.75 340 LYS B O 1
ATOM 6240 N N . ASP B 1 341 ? -11.117 11.336 24.672 1 98.88 341 ASP B N 1
ATOM 6241 C CA . ASP B 1 341 ? -12.477 11.703 25.031 1 98.88 341 ASP B CA 1
ATOM 6242 C C . ASP B 1 341 ? -13.484 10.664 24.531 1 98.88 341 ASP B C 1
ATOM 6244 O O . ASP B 1 341 ? -14.461 10.352 25.203 1 98.88 341 ASP B O 1
ATOM 6248 N N . ILE B 1 342 ? -13.273 10.109 23.344 1 98.94 342 ILE B N 1
ATOM 6249 C CA . ILE B 1 342 ? -14.188 9.148 22.75 1 98.94 342 ILE B CA 1
ATOM 6250 C C . ILE B 1 342 ? -14.195 7.859 23.562 1 98.94 342 ILE B C 1
ATOM 6252 O O . ILE B 1 342 ? -15.258 7.281 23.828 1 98.94 342 ILE B O 1
ATOM 6256 N N . ILE B 1 343 ? -13.016 7.387 23.969 1 98.94 343 ILE B N 1
ATOM 6257 C CA . ILE B 1 343 ? -12.906 6.176 24.781 1 98.94 343 ILE B CA 1
ATOM 6258 C C . ILE B 1 343 ? -13.672 6.359 26.078 1 98.94 343 ILE B C 1
ATOM 6260 O O . ILE B 1 343 ? -14.438 5.48 26.484 1 98.94 343 ILE B O 1
ATOM 6264 N N . ALA B 1 344 ? -13.484 7.535 26.688 1 98.81 344 ALA B N 1
ATOM 6265 C CA . ALA B 1 344 ? -14.219 7.844 27.922 1 98.81 344 ALA B CA 1
ATOM 6266 C C . ALA B 1 344 ? -15.719 7.902 27.656 1 98.81 344 ALA B C 1
ATOM 6268 O O . ALA B 1 344 ? -16.516 7.43 28.469 1 98.81 344 ALA B O 1
ATOM 6269 N N . ALA B 1 345 ? -16.125 8.516 26.578 1 98.81 345 ALA B N 1
ATOM 6270 C CA . ALA B 1 345 ? -17.531 8.617 26.203 1 98.81 345 ALA B CA 1
ATOM 6271 C C . ALA B 1 345 ? -18.141 7.238 26 1 98.81 345 ALA B C 1
ATOM 6273 O O . ALA B 1 345 ? -19.281 6.992 26.422 1 98.81 345 ALA B O 1
ATOM 6274 N N . ASN B 1 346 ? -17.438 6.367 25.328 1 98.56 346 ASN B N 1
ATOM 6275 C CA . ASN B 1 346 ? -17.906 5.004 25.109 1 98.56 346 ASN B CA 1
ATOM 6276 C C . ASN B 1 346 ? -18.125 4.262 26.422 1 98.56 346 ASN B C 1
ATOM 6278 O O . ASN B 1 346 ? -19.125 3.561 26.578 1 98.56 346 ASN B O 1
ATOM 6282 N N . LYS B 1 347 ? -17.188 4.41 27.328 1 98.12 347 LYS B N 1
ATOM 6283 C CA . LYS B 1 347 ? -17.312 3.783 28.641 1 98.12 347 LYS B CA 1
ATOM 6284 C C . LYS B 1 347 ? -18.547 4.289 29.391 1 98.12 347 LYS B C 1
ATOM 6286 O O . LYS B 1 347 ? -19.219 3.521 30.078 1 98.12 347 LYS B O 1
ATOM 6291 N N . ALA B 1 348 ? -18.844 5.512 29.203 1 98 348 ALA B N 1
ATOM 6292 C CA . ALA B 1 348 ? -19.984 6.137 29.875 1 98 348 ALA B CA 1
ATOM 6293 C C . ALA B 1 348 ? -21.297 5.84 29.125 1 98 348 ALA B C 1
ATOM 6295 O O . ALA B 1 348 ? -22.375 6.031 29.672 1 98 348 ALA B O 1
ATOM 6296 N N . GLY B 1 349 ? -21.188 5.398 27.922 1 96.88 349 GLY B N 1
ATOM 6297 C CA . GLY B 1 349 ? -22.359 5.172 27.078 1 96.88 349 GLY B CA 1
ATOM 6298 C C . GLY B 1 349 ? -23.047 6.453 26.656 1 96.88 349 GLY B C 1
ATOM 6299 O O . GLY B 1 349 ? -24.266 6.492 26.5 1 96.88 349 GLY B O 1
ATOM 6300 N N . ASP B 1 350 ? -22.203 7.578 26.547 1 97.94 350 ASP B N 1
ATOM 6301 C CA . ASP B 1 350 ? -22.719 8.914 26.25 1 97.94 350 ASP B CA 1
ATOM 6302 C C . ASP B 1 350 ? -21.797 9.648 25.266 1 97.94 350 ASP B C 1
ATOM 6304 O O . ASP B 1 350 ? -20.672 10 25.625 1 97.94 350 ASP B O 1
ATOM 6308 N N . PHE B 1 351 ? -22.312 9.883 24.094 1 98.5 351 PHE B N 1
ATOM 6309 C CA . PHE B 1 351 ? -21.531 10.578 23.078 1 98.5 351 PHE B CA 1
ATOM 6310 C C . PHE B 1 351 ? -22.094 11.977 22.828 1 98.5 351 PHE B C 1
ATOM 6312 O O . PHE B 1 351 ? -22.078 12.469 21.703 1 98.5 351 PHE B O 1
ATOM 6319 N N . SER B 1 352 ? -22.609 12.609 23.859 1 98.25 352 SER B N 1
ATOM 6320 C CA . SER B 1 352 ? -23.094 13.984 23.75 1 98.25 352 SER B CA 1
ATOM 6321 C C . SER B 1 352 ? -21.938 14.984 23.734 1 98.25 352 SER B C 1
ATOM 6323 O O . SER B 1 352 ? -20.844 14.664 24.188 1 98.25 352 SER B O 1
ATOM 6325 N N . ARG B 1 353 ? -22.172 16.125 23.266 1 98.19 353 ARG B N 1
ATOM 6326 C CA . ARG B 1 353 ? -21.172 17.172 23.016 1 98.19 353 ARG B CA 1
ATOM 6327 C C . ARG B 1 353 ? -20.344 17.438 24.25 1 98.19 353 ARG B C 1
ATOM 6329 O O . ARG B 1 353 ? -19.125 17.609 24.156 1 98.19 353 ARG B O 1
ATOM 6336 N N . PRO B 1 354 ? -20.875 17.484 25.484 1 98.44 354 PRO B N 1
ATOM 6337 C CA . PRO B 1 354 ? -20.062 17.812 26.656 1 98.44 354 PRO B CA 1
ATOM 6338 C C . PRO B 1 354 ? -18.938 16.812 26.891 1 98.44 354 PRO B C 1
ATOM 6340 O O . PRO B 1 354 ? -17.906 17.156 27.5 1 98.44 354 PRO B O 1
ATOM 6343 N N . ARG B 1 355 ? -19.094 15.617 26.359 1 98.5 355 ARG B N 1
ATOM 6344 C CA . ARG B 1 355 ? -18.094 14.57 26.531 1 98.5 355 ARG B CA 1
ATOM 6345 C C . ARG B 1 355 ? -16.797 14.914 25.797 1 98.5 355 ARG B C 1
ATOM 6347 O O . ARG B 1 355 ? -15.758 14.32 26.047 1 98.5 355 ARG B O 1
ATOM 6354 N N . PHE B 1 356 ? -16.844 15.945 24.906 1 98.81 356 PHE B N 1
ATOM 6355 C CA . PHE B 1 356 ? -15.711 16.25 24.062 1 98.81 356 PHE B CA 1
ATOM 6356 C C . PHE B 1 356 ? -15.141 17.625 24.375 1 98.81 356 PHE B C 1
ATOM 6358 O O . PHE B 1 356 ? -14.383 18.188 23.594 1 98.81 356 PHE B O 1
ATOM 6365 N N . ALA B 1 357 ? -15.422 18.141 25.547 1 98.12 357 ALA B N 1
ATOM 6366 C CA . ALA B 1 357 ? -15.031 19.484 25.953 1 98.12 357 ALA B CA 1
ATOM 6367 C C . ALA B 1 357 ? -13.523 19.594 26.109 1 98.12 357 ALA B C 1
ATOM 6369 O O . ALA B 1 357 ? -12.922 20.625 25.75 1 98.12 357 ALA B O 1
ATOM 6370 N N . ALA B 1 358 ? -12.922 18.609 26.672 1 97.94 358 ALA B N 1
ATOM 6371 C CA . ALA B 1 358 ? -11.477 18.641 26.875 1 97.94 358 ALA B CA 1
ATOM 6372 C C . ALA B 1 358 ? -10.734 18.688 25.531 1 97.94 358 ALA B C 1
ATOM 6374 O O . ALA B 1 358 ? -9.805 19.469 25.344 1 97.94 358 ALA B O 1
ATOM 6375 N N . PHE B 1 359 ? -11.18 17.812 24.672 1 98.31 359 PHE B N 1
ATOM 6376 C CA . PHE B 1 359 ? -10.648 17.797 23.312 1 98.31 359 PHE B CA 1
ATOM 6377 C C . PHE B 1 359 ? -10.789 19.172 22.672 1 98.31 359 PHE B C 1
ATOM 6379 O O . PHE B 1 359 ? -9.812 19.719 22.156 1 98.31 359 PHE B O 1
ATOM 6386 N N . GLU B 1 360 ? -11.969 19.656 22.656 1 98.06 360 GLU B N 1
ATOM 6387 C CA . GLU B 1 360 ? -12.242 20.938 22 1 98.06 360 GLU B CA 1
ATOM 6388 C C . GLU B 1 360 ? -11.398 22.062 22.594 1 98.06 360 GLU B C 1
ATOM 6390 O O . GLU B 1 360 ? -10.781 22.844 21.859 1 98.06 360 GLU B O 1
ATOM 6395 N N . THR B 1 361 ? -11.336 22.172 23.875 1 96.75 361 THR B N 1
ATOM 6396 C CA . THR B 1 361 ? -10.602 23.234 24.562 1 96.75 361 THR B CA 1
ATOM 6397 C C . THR B 1 361 ? -9.117 23.172 24.219 1 96.75 361 THR B C 1
ATOM 6399 O O . THR B 1 361 ? -8.523 24.188 23.844 1 96.75 361 THR B O 1
ATOM 6402 N N . LYS B 1 362 ? -8.586 22.031 24.281 1 96.56 362 LYS B N 1
ATOM 6403 C CA . LYS B 1 362 ? -7.156 21.875 24.047 1 96.56 362 LYS B CA 1
ATOM 6404 C C . LYS B 1 362 ? -6.805 22.156 22.594 1 96.56 362 LYS B C 1
ATOM 6406 O O . LYS B 1 362 ? -5.824 22.828 22.297 1 96.56 362 LYS B O 1
ATOM 6411 N N . LEU B 1 363 ? -7.613 21.609 21.703 1 96.81 363 LEU B N 1
ATOM 6412 C CA . LEU B 1 363 ? -7.301 21.781 20.281 1 96.81 363 LEU B CA 1
ATOM 6413 C C . LEU B 1 363 ? -7.488 23.234 19.859 1 96.81 363 LEU B C 1
ATOM 6415 O O . LEU B 1 363 ? -6.688 23.766 19.078 1 96.81 363 LEU B O 1
ATOM 6419 N N . ARG B 1 364 ? -8.5 23.859 20.344 1 95 364 ARG B N 1
ATOM 6420 C CA . ARG B 1 364 ? -8.742 25.25 19.984 1 95 364 ARG B CA 1
ATOM 6421 C C . ARG B 1 364 ? -7.633 26.141 20.516 1 95 364 ARG B C 1
ATOM 6423 O O . ARG B 1 364 ? -7.195 27.078 19.828 1 95 364 ARG B O 1
ATOM 6430 N N . ARG B 1 365 ? -7.242 25.906 21.672 1 93.69 365 ARG B N 1
ATOM 6431 C CA . ARG B 1 365 ? -6.141 26.688 22.234 1 93.69 365 ARG B CA 1
ATOM 6432 C C . ARG B 1 365 ? -4.863 26.484 21.422 1 93.69 365 ARG B C 1
ATOM 6434 O O . ARG B 1 365 ? -4.176 27.453 21.109 1 93.69 365 ARG B O 1
ATOM 6441 N N . ALA B 1 366 ? -4.555 25.281 21.141 1 93.88 366 ALA B N 1
ATOM 6442 C CA . ALA B 1 366 ? -3.367 24.984 20.359 1 93.88 366 ALA B CA 1
ATOM 6443 C C . ALA B 1 366 ? -3.432 25.656 18.984 1 93.88 366 ALA B C 1
ATOM 6445 O O . ALA B 1 366 ? -2.447 26.25 18.531 1 93.88 366 ALA B O 1
ATOM 6446 N N . ALA B 1 367 ? -4.566 25.562 18.375 1 92.25 367 ALA B N 1
ATOM 6447 C CA . ALA B 1 367 ? -4.754 26.141 17.047 1 92.25 367 ALA B CA 1
ATOM 6448 C C . ALA B 1 367 ? -4.613 27.656 17.094 1 92.25 367 ALA B C 1
ATOM 6450 O O . ALA B 1 367 ? -4.074 28.266 16.156 1 92.25 367 ALA B O 1
ATOM 6451 N N . ARG B 1 368 ? -5.102 28.219 18.094 1 91.12 368 ARG B N 1
ATOM 6452 C CA . ARG B 1 368 ? -4.992 29.656 18.25 1 91.12 368 ARG B CA 1
ATOM 6453 C C . ARG B 1 368 ? -3.533 30.094 18.375 1 91.12 368 ARG B C 1
ATOM 6455 O O . ARG B 1 368 ? -3.109 31.047 17.719 1 91.12 368 ARG B O 1
ATOM 6462 N N . ASN B 1 369 ? -2.836 29.438 19.219 1 91.88 369 ASN B N 1
ATOM 6463 C CA . ASN B 1 369 ? -1.421 29.75 19.391 1 91.88 369 ASN B CA 1
ATOM 6464 C C . ASN B 1 369 ? -0.637 29.531 18.094 1 91.88 369 ASN B C 1
ATOM 6466 O O . ASN B 1 369 ? 0.206 30.359 17.734 1 91.88 369 ASN B O 1
ATOM 6470 N N . TRP B 1 370 ? -0.937 28.469 17.5 1 92.31 370 TRP B N 1
ATOM 6471 C CA . TRP B 1 370 ? -0.307 28.125 16.234 1 92.31 370 TRP B CA 1
ATOM 6472 C C . TRP B 1 370 ? -0.605 29.188 15.172 1 92.31 370 TRP B C 1
ATOM 6474 O O . TRP B 1 370 ? 0.303 29.656 14.484 1 92.31 370 TRP B O 1
ATOM 6484 N N . TYR B 1 371 ? -1.794 29.547 15.062 1 91.62 371 TYR B N 1
ATOM 6485 C CA . TYR B 1 371 ? -2.229 30.547 14.102 1 91.62 371 TYR B CA 1
ATOM 6486 C C . TYR B 1 371 ? -1.553 31.891 14.375 1 91.62 371 TYR B C 1
ATOM 6488 O O . TYR B 1 371 ? -1.1 32.562 13.453 1 91.62 371 TYR B O 1
ATOM 6496 N N . GLU B 1 372 ? -1.532 32.312 15.578 1 91.69 372 GLU B N 1
ATOM 6497 C CA . GLU B 1 372 ? -0.907 33.562 15.938 1 91.69 372 GLU B CA 1
ATOM 6498 C C . GLU B 1 372 ? 0.585 33.562 15.625 1 91.69 372 GLU B C 1
ATOM 6500 O O . GLU B 1 372 ? 1.13 34.562 15.141 1 91.69 372 GLU B O 1
ATOM 6505 N N . PHE B 1 373 ? 1.179 32.531 15.953 1 92.62 373 PHE B N 1
ATOM 6506 C CA . PHE B 1 373 ? 2.602 32.375 15.672 1 92.62 373 PHE B CA 1
ATOM 6507 C C . PHE B 1 373 ? 2.883 32.594 14.188 1 92.62 373 PHE B C 1
ATOM 6509 O O . PHE B 1 373 ? 3.791 33.344 13.82 1 92.62 373 PHE B O 1
ATOM 6516 N N . ILE B 1 374 ? 2.09 31.984 13.352 1 91.44 374 ILE B N 1
ATOM 6517 C CA . ILE B 1 374 ? 2.238 32.094 11.906 1 91.44 374 ILE B CA 1
ATOM 6518 C C . ILE B 1 374 ? 1.948 33.531 11.477 1 91.44 374 ILE B C 1
ATOM 6520 O O . ILE B 1 374 ? 2.662 34.094 10.641 1 91.44 374 ILE B O 1
ATOM 6524 N N . SER B 1 375 ? 0.929 34.094 12.039 1 90.56 375 SER B N 1
ATOM 6525 C CA . SER B 1 375 ? 0.558 35.469 11.711 1 90.56 375 SER B CA 1
ATOM 6526 C C . SER B 1 375 ? 1.691 36.438 12.023 1 90.56 375 SER B C 1
ATOM 6528 O O . SER B 1 375 ? 1.963 37.344 11.242 1 90.56 375 SER B O 1
ATOM 6530 N N . ILE B 1 376 ? 2.27 36.25 13.125 1 91 376 ILE B N 1
ATOM 6531 C CA . ILE B 1 376 ? 3.365 37.125 13.539 1 91 376 ILE B CA 1
ATOM 6532 C C . ILE B 1 376 ? 4.551 36.938 12.594 1 91 376 ILE B C 1
ATOM 6534 O O . ILE B 1 376 ? 5.215 37.906 12.234 1 91 376 ILE B O 1
ATOM 6538 N N . TYR B 1 377 ? 4.746 35.75 12.258 1 88.88 377 TYR B N 1
ATOM 6539 C CA . TYR B 1 377 ? 5.824 35.469 11.312 1 88.88 377 TYR B CA 1
ATOM 6540 C C . TYR B 1 377 ? 5.652 36.281 10.031 1 88.88 377 TYR B C 1
ATOM 6542 O O . TYR B 1 377 ? 6.602 36.906 9.547 1 88.88 377 TYR B O 1
ATOM 6550 N N . TYR B 1 378 ? 4.484 36.281 9.5 1 87.75 378 TYR B N 1
ATOM 6551 C CA . TYR B 1 378 ? 4.223 37.031 8.258 1 87.75 378 TYR B CA 1
ATOM 6552 C C . TYR B 1 378 ? 4.227 38.531 8.492 1 87.75 378 TYR B C 1
ATOM 6554 O O . TYR B 1 378 ? 4.668 39.281 7.633 1 87.75 378 TYR B O 1
ATOM 6562 N N . ARG B 1 379 ? 3.805 38.938 9.609 1 89.31 379 ARG B N 1
ATOM 6563 C CA . ARG B 1 379 ? 3.674 40.375 9.883 1 89.31 379 ARG B CA 1
ATOM 6564 C C . ARG B 1 379 ? 5.039 41 10.109 1 89.31 379 ARG B C 1
ATOM 6566 O O . ARG B 1 379 ? 5.277 42.125 9.688 1 89.31 379 ARG B O 1
ATOM 6573 N N . LEU B 1 380 ? 5.875 40.281 10.844 1 88.44 380 LEU B N 1
ATOM 6574 C CA . LEU B 1 380 ? 7.188 40.812 11.188 1 88.44 380 LEU B CA 1
ATOM 6575 C C . LEU B 1 380 ? 8.234 39.719 11.219 1 88.44 380 LEU B C 1
ATOM 6577 O O . LEU B 1 380 ? 8.664 39.281 12.289 1 88.44 380 LEU B O 1
ATOM 6581 N N . ASN B 1 381 ? 8.766 39.406 10.125 1 86.12 381 ASN B N 1
ATOM 6582 C CA . ASN B 1 381 ? 9.68 38.281 9.945 1 86.12 381 ASN B CA 1
ATOM 6583 C C . ASN B 1 381 ? 10.984 38.469 10.711 1 86.12 381 ASN B C 1
ATOM 6585 O O . ASN B 1 381 ? 11.57 37.531 11.219 1 86.12 381 ASN B O 1
ATOM 6589 N N . VAL B 1 382 ? 11.445 39.688 10.781 1 84.06 382 VAL B N 1
ATOM 6590 C CA . VAL B 1 382 ? 12.703 40 11.461 1 84.06 382 VAL B CA 1
ATOM 6591 C C . VAL B 1 382 ? 12.609 39.594 12.93 1 84.06 382 VAL B C 1
ATOM 6593 O O . VAL B 1 382 ? 13.602 39.156 13.523 1 84.06 382 VAL B O 1
ATOM 6596 N N . LEU B 1 383 ? 11.461 39.75 13.383 1 87.75 383 LEU B N 1
ATOM 6597 C CA . LEU B 1 383 ? 11.227 39.375 14.773 1 87.75 383 LEU B CA 1
ATOM 6598 C C . LEU B 1 383 ? 11.461 37.875 14.984 1 87.75 383 LEU B C 1
ATOM 6600 O O . LEU B 1 383 ? 12.008 37.469 16.016 1 87.75 383 LEU B O 1
ATOM 6604 N N . PHE B 1 384 ? 11 37.094 14.102 1 88.25 384 PHE B N 1
ATOM 6605 C CA . PHE B 1 384 ? 11.211 35.656 14.172 1 88.25 384 PHE B CA 1
ATOM 6606 C C . PHE B 1 384 ? 12.703 35.312 14.266 1 88.25 384 PHE B C 1
ATOM 6608 O O . PHE B 1 384 ? 13.125 34.562 15.148 1 88.25 384 PHE B O 1
ATOM 6615 N N . THR B 1 385 ? 13.461 35.875 13.414 1 84.5 385 THR B N 1
ATOM 6616 C CA . THR B 1 385 ? 14.906 35.656 13.391 1 84.5 385 THR B CA 1
ATOM 6617 C C . THR B 1 385 ? 15.539 36.094 14.711 1 84.5 385 THR B C 1
ATOM 6619 O O . THR B 1 385 ? 16.375 35.375 15.266 1 84.5 385 THR B O 1
ATOM 6622 N N . ALA B 1 386 ? 15.133 37.188 15.148 1 87.56 386 ALA B N 1
ATOM 6623 C CA . ALA B 1 386 ? 15.68 37.719 16.391 1 87.56 386 ALA B CA 1
ATOM 6624 C C . ALA B 1 386 ? 15.344 36.812 17.578 1 87.56 386 ALA B C 1
ATOM 6626 O O . ALA B 1 386 ? 16.203 36.562 18.422 1 87.56 386 ALA B O 1
ATOM 6627 N N . PHE B 1 387 ? 14.141 36.375 17.594 1 91 387 PHE B N 1
ATOM 6628 C CA . PHE B 1 387 ? 13.695 35.562 18.734 1 91 387 PHE B CA 1
ATOM 6629 C C . PHE B 1 387 ? 14.336 34.156 18.688 1 91 387 PHE B C 1
ATOM 6631 O O . PHE B 1 387 ? 14.609 33.594 19.734 1 91 387 PHE B O 1
ATOM 6638 N N . VAL B 1 388 ? 14.609 33.594 17.578 1 89.44 388 VAL B N 1
ATOM 6639 C CA . VAL B 1 388 ? 15.297 32.312 17.453 1 89.44 388 VAL B CA 1
ATOM 6640 C C . VAL B 1 388 ? 16.734 32.438 17.938 1 89.44 388 VAL B C 1
ATOM 6642 O O . VAL B 1 388 ? 17.297 31.5 18.5 1 89.44 388 VAL B O 1
ATOM 6645 N N . GLN B 1 389 ? 17.266 33.594 17.766 1 87.19 389 GLN B N 1
ATOM 6646 C CA . GLN B 1 389 ? 18.688 33.812 18.094 1 87.19 389 GLN B CA 1
ATOM 6647 C C . GLN B 1 389 ? 18.844 34.25 19.547 1 87.19 389 GLN B C 1
ATOM 6649 O O . GLN B 1 389 ? 19.906 34.062 20.141 1 87.19 389 GLN B O 1
ATOM 6654 N N . ASP B 1 390 ? 17.844 34.844 20.156 1 89 390 ASP B N 1
ATOM 6655 C CA . ASP B 1 390 ? 17.906 35.344 21.516 1 89 390 ASP B CA 1
ATOM 6656 C C . ASP B 1 390 ? 17.688 34.25 22.547 1 89 390 ASP B C 1
ATOM 6658 O O . ASP B 1 390 ? 16.609 33.656 22.609 1 89 390 ASP B O 1
ATOM 6662 N N . PRO B 1 391 ? 18.625 34.031 23.422 1 90.06 391 PRO B N 1
ATOM 6663 C CA . PRO B 1 391 ? 18.531 32.938 24.391 1 90.06 391 PRO B CA 1
ATOM 6664 C C . PRO B 1 391 ? 17.328 33.062 25.328 1 90.06 391 PRO B C 1
ATOM 6666 O O . PRO B 1 391 ? 16.859 32.062 25.875 1 90.06 391 PRO B O 1
ATOM 6669 N N . ARG B 1 392 ? 16.844 34.25 25.547 1 91.44 392 ARG B N 1
ATOM 6670 C CA . ARG B 1 392 ? 15.719 34.469 26.453 1 91.44 392 ARG B CA 1
ATOM 6671 C C . ARG B 1 392 ? 14.461 33.812 25.922 1 91.44 392 ARG B C 1
ATOM 6673 O O . ARG B 1 392 ? 13.578 33.406 26.688 1 91.44 392 ARG B O 1
ATOM 6680 N N . TYR B 1 393 ? 14.391 33.656 24.531 1 93.56 393 TYR B N 1
ATOM 6681 C CA . TYR B 1 393 ? 13.141 33.25 23.906 1 93.56 393 TYR B CA 1
ATOM 6682 C C . TYR B 1 393 ? 13.352 31.984 23.062 1 93.56 393 TYR B C 1
ATOM 6684 O O . TYR B 1 393 ? 12.383 31.328 22.672 1 93.56 393 TYR B O 1
ATOM 6692 N N . ARG B 1 394 ? 14.523 31.656 22.812 1 93.19 394 ARG B N 1
ATOM 6693 C CA . ARG B 1 394 ? 14.883 30.625 21.844 1 93.19 394 ARG B CA 1
ATOM 6694 C C . ARG B 1 394 ? 14.18 29.312 22.141 1 93.19 394 ARG B C 1
ATOM 6696 O O . ARG B 1 394 ? 13.594 28.703 21.25 1 93.19 394 ARG B O 1
ATOM 6703 N N . LEU B 1 395 ? 14.148 28.922 23.344 1 94.31 395 LEU B N 1
ATOM 6704 C CA . LEU B 1 395 ? 13.602 27.609 23.688 1 94.31 395 LEU B CA 1
ATOM 6705 C C . LEU B 1 395 ? 12.086 27.594 23.531 1 94.31 395 LEU B C 1
ATOM 6707 O O . LEU B 1 395 ? 11.5 26.578 23.156 1 94.31 395 LEU B O 1
ATOM 6711 N N . ASP B 1 396 ? 11.477 28.688 23.812 1 95 396 ASP B N 1
ATOM 6712 C CA . ASP B 1 396 ? 10.031 28.781 23.625 1 95 396 ASP B CA 1
ATOM 6713 C C . ASP B 1 396 ? 9.68 28.781 22.141 1 95 396 ASP B C 1
ATOM 6715 O O . ASP B 1 396 ? 8.68 28.188 21.734 1 95 396 ASP B O 1
ATOM 6719 N N . VAL B 1 397 ? 10.445 29.453 21.406 1 94.94 397 VAL B N 1
ATOM 6720 C CA . VAL B 1 397 ? 10.227 29.453 19.953 1 94.94 397 VAL B CA 1
ATOM 6721 C C . VAL B 1 397 ? 10.445 28.047 19.391 1 94.94 397 VAL B C 1
ATOM 6723 O O . VAL B 1 397 ? 9.656 27.578 18.578 1 94.94 397 VAL B O 1
ATOM 6726 N N . LEU B 1 398 ? 11.477 27.453 19.906 1 95.62 398 LEU B N 1
ATOM 6727 C CA . LEU B 1 398 ? 11.773 26.094 19.5 1 95.62 398 LEU B CA 1
ATOM 6728 C C . LEU B 1 398 ? 10.617 25.156 19.828 1 95.62 398 LEU B C 1
ATOM 6730 O O . LEU B 1 398 ? 10.281 24.266 19.047 1 95.62 398 LEU B O 1
ATOM 6734 N N . LYS B 1 399 ? 10.023 25.344 20.938 1 95.69 399 LYS B N 1
ATOM 6735 C CA . LYS B 1 399 ? 8.875 24.531 21.344 1 95.69 399 LYS B CA 1
ATOM 6736 C C . LYS B 1 399 ? 7.746 24.641 20.312 1 95.69 399 LYS B C 1
ATOM 6738 O O . LYS B 1 399 ? 7.164 23.625 19.922 1 95.69 399 LYS B O 1
ATOM 6743 N N . MET B 1 400 ? 7.512 25.781 19.875 1 95.06 400 MET B N 1
ATOM 6744 C CA . MET B 1 400 ? 6.465 26.016 18.875 1 95.06 400 MET B CA 1
ATOM 6745 C C . MET B 1 400 ? 6.859 25.438 17.531 1 95.06 400 MET B C 1
ATOM 6747 O O . MET B 1 400 ? 6.035 24.828 16.844 1 95.06 400 MET B O 1
ATOM 6751 N N . LEU B 1 401 ? 8.133 25.531 17.203 1 95.69 401 LEU B N 1
ATOM 6752 C CA . LEU B 1 401 ? 8.641 25.016 15.93 1 95.69 401 LEU B CA 1
ATOM 6753 C C . LEU B 1 401 ? 8.656 23.5 15.938 1 95.69 401 LEU B C 1
ATOM 6755 O O . LEU B 1 401 ? 8.688 22.859 14.883 1 95.69 401 LEU B O 1
ATOM 6759 N N . GLN B 1 402 ? 8.625 22.922 17.141 1 95.69 402 GLN B N 1
ATOM 6760 C CA . GLN B 1 402 ? 8.578 21.484 17.297 1 95.69 402 GLN B CA 1
ATOM 6761 C C . GLN B 1 402 ? 7.137 20.969 17.297 1 95.69 402 GLN B C 1
ATOM 6763 O O . GLN B 1 402 ? 6.891 19.781 17.469 1 95.69 402 GLN B O 1
ATOM 6768 N N . GLY B 1 403 ? 6.203 21.844 17.125 1 94.19 403 GLY B N 1
ATOM 6769 C CA . GLY B 1 403 ? 4.797 21.5 17.047 1 94.19 403 GLY B CA 1
ATOM 6770 C C . GLY B 1 403 ? 4.148 21.297 18.406 1 94.19 403 GLY B C 1
ATOM 6771 O O . GLY B 1 403 ? 3.055 20.75 18.5 1 94.19 403 GLY B O 1
ATOM 6772 N N . ASP B 1 404 ? 4.777 21.719 19.422 1 93.75 404 ASP B N 1
ATOM 6773 C CA . ASP B 1 404 ? 4.289 21.531 20.797 1 93.75 404 ASP B CA 1
ATOM 6774 C C . ASP B 1 404 ? 3.477 22.734 21.25 1 93.75 404 ASP B C 1
ATOM 6776 O O . ASP B 1 404 ? 4.004 23.609 21.938 1 93.75 404 ASP B O 1
ATOM 6780 N N . PHE B 1 405 ? 2.203 22.703 21 1 91.88 405 PHE B N 1
ATOM 6781 C CA . PHE B 1 405 ? 1.302 23.812 21.297 1 91.88 405 PHE B CA 1
ATOM 6782 C C . PHE B 1 405 ? 0.281 23.406 22.359 1 91.88 405 PHE B C 1
ATOM 6784 O O . PHE B 1 405 ? -0.66 24.141 22.641 1 91.88 405 PHE B O 1
ATOM 6791 N N . TYR B 1 406 ? 0.321 22.328 23.016 1 91.06 406 TYR B N 1
ATOM 6792 C CA . TYR B 1 406 ? -0.837 21.719 23.656 1 91.06 406 TYR B CA 1
ATOM 6793 C C . TYR B 1 406 ? -0.792 21.891 25.156 1 91.06 406 TYR B C 1
ATOM 6795 O O . TYR B 1 406 ? -1.677 21.406 25.875 1 91.06 406 TYR B O 1
ATOM 6803 N N . ASP B 1 407 ? 0.157 22.672 25.609 1 87.88 407 ASP B N 1
ATOM 6804 C CA . ASP B 1 407 ? 0.189 23.016 27.031 1 87.88 407 ASP B CA 1
ATOM 6805 C C . ASP B 1 407 ? -0.917 24.016 27.375 1 87.88 407 ASP B C 1
ATOM 6807 O O . ASP B 1 407 ? -1.45 24.688 26.5 1 87.88 407 ASP B O 1
ATOM 6811 N N . GLU B 1 408 ? -1.192 24.094 28.609 1 87.69 408 GLU B N 1
ATOM 6812 C CA . GLU B 1 408 ? -2.246 25 29.078 1 87.69 408 GLU B CA 1
ATOM 6813 C C . GLU B 1 408 ? -1.793 26.453 29.016 1 87.69 408 GLU B C 1
ATOM 6815 O O . GLU B 1 408 ? -2.566 27.328 28.641 1 87.69 408 GLU B O 1
ATOM 6820 N N . ASP B 1 409 ? -0.618 26.641 29.25 1 90 409 ASP B N 1
ATOM 6821 C CA . ASP B 1 409 ? -0.121 28.016 29.281 1 90 409 ASP B CA 1
ATOM 6822 C C . ASP B 1 409 ? 0.405 28.438 27.922 1 90 409 ASP B C 1
ATOM 6824 O O . ASP B 1 409 ? 1.022 27.641 27.203 1 90 409 ASP B O 1
ATOM 6828 N N . GLU B 1 410 ? 0.076 29.625 27.578 1 89.56 410 GLU B N 1
ATOM 6829 C CA . GLU B 1 410 ? 0.658 30.219 26.391 1 89.56 410 GLU B CA 1
ATOM 6830 C C . GLU B 1 410 ? 2.172 30.359 26.516 1 89.56 410 GLU B C 1
ATOM 6832 O O . GLU B 1 410 ? 2.674 30.75 27.578 1 89.56 410 GLU B O 1
ATOM 6837 N N . PRO B 1 411 ? 2.836 30.109 25.453 1 89.81 411 PRO B N 1
ATOM 6838 C CA . PRO B 1 411 ? 4.281 30.328 25.531 1 89.81 411 PRO B CA 1
ATOM 6839 C C . PRO B 1 411 ? 4.652 31.797 25.75 1 89.81 411 PRO B C 1
ATOM 6841 O O . PRO B 1 411 ? 4.098 32.688 25.094 1 89.81 411 PRO B O 1
ATOM 6844 N N . LYS B 1 412 ? 5.613 32 26.547 1 92.44 412 LYS B N 1
ATOM 6845 C CA . LYS B 1 412 ? 6.043 33.344 26.875 1 92.44 412 LYS B CA 1
ATOM 6846 C C . LYS B 1 412 ? 6.543 34.094 25.625 1 92.44 412 LYS B C 1
ATOM 6848 O O . LYS B 1 412 ? 6.32 35.281 25.484 1 92.44 412 LYS B O 1
ATOM 6853 N N . ALA B 1 413 ? 7.191 33.375 24.875 1 94.81 413 ALA B N 1
ATOM 6854 C CA . ALA B 1 413 ? 7.715 34 23.656 1 94.81 413 ALA B CA 1
ATOM 6855 C C . ALA B 1 413 ? 6.586 34.531 22.781 1 94.81 413 ALA B C 1
ATOM 6857 O O . ALA B 1 413 ? 6.73 35.594 22.156 1 94.81 413 ALA B O 1
ATOM 6858 N N . LEU B 1 414 ? 5.512 33.844 22.719 1 95.06 414 LEU B N 1
ATOM 6859 C CA . LEU B 1 414 ? 4.398 34.281 21.875 1 95.06 414 LEU B CA 1
ATOM 6860 C C . LEU B 1 414 ? 3.807 35.594 22.391 1 95.06 414 LEU B C 1
ATOM 6862 O O . LEU B 1 414 ? 3.504 36.469 21.594 1 95.06 414 LEU B O 1
ATOM 6866 N N . THR B 1 415 ? 3.674 35.688 23.641 1 94.62 415 THR B N 1
ATOM 6867 C CA . THR B 1 415 ? 3.209 36.938 24.25 1 94.62 415 THR B CA 1
ATOM 6868 C C . THR B 1 415 ? 4.16 38.094 23.938 1 94.62 415 THR B C 1
ATOM 6870 O O . THR B 1 415 ? 3.725 39.188 23.547 1 94.62 415 THR B O 1
ATOM 6873 N N . ALA B 1 416 ? 5.379 37.812 24.125 1 94.94 416 ALA B N 1
ATOM 6874 C CA . ALA B 1 416 ? 6.391 38.844 23.859 1 94.94 416 ALA B CA 1
ATOM 6875 C C . ALA B 1 416 ? 6.375 39.25 22.391 1 94.94 416 ALA B C 1
ATOM 6877 O O . ALA B 1 416 ? 6.531 40.438 22.078 1 94.94 416 ALA B O 1
ATOM 6878 N N . MET B 1 417 ? 6.246 38.344 21.562 1 95.06 417 MET B N 1
ATOM 6879 C CA . MET B 1 417 ? 6.188 38.625 20.125 1 95.06 417 MET B CA 1
ATOM 6880 C C . MET B 1 417 ? 4.984 39.5 19.797 1 95.06 417 MET B C 1
ATOM 6882 O O . MET B 1 417 ? 5.098 40.469 19.031 1 95.06 417 MET B O 1
ATOM 6886 N N . ARG B 1 418 ? 3.885 39.125 20.359 1 94.19 418 ARG B N 1
ATOM 6887 C CA . ARG B 1 418 ? 2.66 39.906 20.141 1 94.19 418 ARG B CA 1
ATOM 6888 C C . ARG B 1 418 ? 2.836 41.344 20.578 1 94.19 418 ARG B C 1
ATOM 6890 O O . ARG B 1 418 ? 2.459 42.281 19.844 1 94.19 418 ARG B O 1
ATOM 6897 N N . GLU B 1 419 ? 3.408 41.531 21.625 1 94.56 419 GLU B N 1
ATOM 6898 C CA . GLU B 1 419 ? 3.631 42.844 22.156 1 94.56 419 GLU B CA 1
ATOM 6899 C C . GLU B 1 419 ? 4.598 43.656 21.281 1 94.56 419 GLU B C 1
ATOM 6901 O O . GLU B 1 419 ? 4.395 44.844 21.047 1 94.56 419 GLU B O 1
ATOM 6906 N N . MET B 1 420 ? 5.602 43 20.891 1 93.75 420 MET B N 1
ATOM 6907 C CA . MET B 1 420 ? 6.578 43.656 20.031 1 93.75 420 MET B CA 1
ATOM 6908 C C . MET B 1 420 ? 5.945 44.094 18.719 1 93.75 420 MET B C 1
ATOM 6910 O O . MET B 1 420 ? 6.199 45.188 18.234 1 93.75 420 MET B O 1
ATOM 6914 N N . VAL B 1 421 ? 5.18 43.25 18.156 1 94.31 421 VAL B N 1
ATOM 6915 C CA . VAL B 1 421 ? 4.5 43.594 16.906 1 94.31 421 VAL B CA 1
ATOM 6916 C C . VAL B 1 421 ? 3.609 44.812 17.109 1 94.31 421 VAL B C 1
ATOM 6918 O O . VAL B 1 421 ? 3.594 45.719 16.281 1 94.31 421 VAL B O 1
ATOM 6921 N N . GLN B 1 422 ? 2.912 44.812 18.188 1 94.25 422 GLN B N 1
ATOM 6922 C CA . GLN B 1 422 ? 2.041 45.938 18.5 1 94.25 422 GLN B CA 1
ATOM 6923 C C . GLN B 1 422 ? 2.842 47.219 18.641 1 94.25 422 GLN B C 1
ATOM 6925 O O . GLN B 1 422 ? 2.424 48.281 18.156 1 94.25 422 GLN B O 1
ATOM 6930 N N . GLU B 1 423 ? 3.924 47.094 19.266 1 94.81 423 GLU B N 1
ATOM 6931 C CA . GLU B 1 423 ? 4.797 48.25 19.438 1 94.81 423 GLU B CA 1
ATOM 6932 C C . GLU B 1 423 ? 5.301 48.781 18.094 1 94.81 423 GLU B C 1
ATOM 6934 O O . GLU B 1 423 ? 5.285 49.969 17.844 1 94.81 423 GLU B O 1
ATOM 6939 N N . VAL B 1 424 ? 5.77 47.875 17.328 1 94 424 VAL B N 1
ATOM 6940 C CA . VAL B 1 424 ? 6.309 48.25 16.016 1 94 424 VAL B CA 1
ATOM 6941 C C . VAL B 1 424 ? 5.207 48.844 15.156 1 94 424 VAL B C 1
ATOM 6943 O O . VAL B 1 424 ? 5.434 49.844 14.461 1 94 424 VAL B O 1
ATOM 6946 N N . GLU B 1 425 ? 4.031 48.344 15.227 1 94.56 425 GLU B N 1
ATOM 6947 C CA . GLU B 1 425 ? 2.904 48.844 14.438 1 94.56 425 GLU B CA 1
ATOM 6948 C C . GLU B 1 425 ? 2.482 50.219 14.891 1 94.56 425 GLU B C 1
ATOM 6950 O O . GLU B 1 425 ? 2.102 51.062 14.062 1 94.56 425 GLU B O 1
ATOM 6955 N N . SER B 1 426 ? 2.604 50.5 16.109 1 95.19 426 SER B N 1
ATOM 6956 C CA . SER B 1 426 ? 2.072 51.75 16.672 1 95.19 426 SER B CA 1
ATOM 6957 C C . SER B 1 426 ? 3.094 52.875 16.594 1 95.19 426 SER B C 1
ATOM 6959 O O . SER B 1 426 ? 2.746 54.062 16.75 1 95.19 426 SER B O 1
ATOM 6961 N N . ASN B 1 427 ? 4.336 52.531 16.328 1 95.81 427 ASN B N 1
ATOM 6962 C CA . ASN B 1 427 ? 5.41 53.5 16.328 1 95.81 427 ASN B CA 1
ATOM 6963 C C . ASN B 1 427 ? 6.082 53.594 14.961 1 95.81 427 ASN B C 1
ATOM 6965 O O . ASN B 1 427 ? 7.055 52.875 14.695 1 95.81 427 ASN B O 1
ATOM 6969 N N . PRO B 1 428 ? 5.727 54.531 14.219 1 94.06 428 PRO B N 1
ATOM 6970 C CA . PRO B 1 428 ? 6.305 54.688 12.875 1 94.06 428 PRO B CA 1
ATOM 6971 C C . PRO B 1 428 ? 7.816 54.906 12.906 1 94.06 428 PRO B C 1
ATOM 6973 O O . PRO B 1 428 ? 8.5 54.688 11.906 1 94.06 428 PRO B O 1
ATOM 6976 N N . ASP B 1 429 ? 8.352 55.344 14.008 1 93.5 429 ASP B N 1
ATOM 6977 C CA . ASP B 1 429 ? 9.781 55.625 14.109 1 93.5 429 ASP B CA 1
ATOM 6978 C C . ASP B 1 429 ? 10.547 54.438 14.648 1 93.5 429 ASP B C 1
ATOM 6980 O O . ASP B 1 429 ? 11.773 54.469 14.773 1 93.5 429 ASP B O 1
ATOM 6984 N N . HIS B 1 430 ? 9.812 53.375 14.883 1 92.62 430 HIS B N 1
ATOM 6985 C CA . HIS B 1 430 ? 10.484 52.188 15.375 1 92.62 430 HIS B CA 1
ATOM 6986 C C . HIS B 1 430 ? 11.445 51.625 14.336 1 92.62 430 HIS B C 1
ATOM 6988 O O . HIS B 1 430 ? 11.133 51.594 13.141 1 92.62 430 HIS B O 1
ATOM 6994 N N . LEU B 1 431 ? 12.562 51.062 14.781 1 88.94 431 LEU B N 1
ATOM 6995 C CA . LEU B 1 431 ? 13.625 50.562 13.914 1 88.94 431 LEU B CA 1
ATOM 6996 C C . LEU B 1 431 ? 13.109 49.469 12.992 1 88.94 431 LEU B C 1
ATOM 6998 O O . LEU B 1 431 ? 13.578 49.312 11.867 1 88.94 431 LEU B O 1
ATOM 7002 N N . TRP B 1 432 ? 12.102 48.719 13.453 1 90.38 432 TRP B N 1
ATOM 7003 C CA . TRP B 1 432 ? 11.617 47.562 12.695 1 90.38 432 TRP B CA 1
ATOM 7004 C C . TRP B 1 432 ? 10.352 47.906 11.914 1 90.38 432 TRP B C 1
ATOM 7006 O O . TRP B 1 432 ? 9.805 47.094 11.203 1 90.38 432 TRP B O 1
ATOM 7016 N N . HIS B 1 433 ? 9.914 49.062 11.953 1 92.38 433 HIS B N 1
ATOM 7017 C CA . HIS B 1 433 ? 8.688 49.469 11.281 1 92.38 433 HIS B CA 1
ATOM 7018 C C . HIS B 1 433 ? 8.781 49.25 9.781 1 92.38 433 HIS B C 1
ATOM 7020 O O . HIS B 1 433 ? 7.809 48.812 9.148 1 92.38 433 HIS B O 1
ATOM 7026 N N . PRO B 1 434 ? 9.906 49.531 9.195 1 87.81 434 PRO B N 1
ATOM 7027 C CA . PRO B 1 434 ? 10.023 49.344 7.746 1 87.81 434 PRO B CA 1
ATOM 7028 C C . PRO B 1 434 ? 9.945 47.875 7.344 1 87.81 434 PRO B C 1
ATOM 7030 O O . PRO B 1 434 ? 9.805 47.562 6.156 1 87.81 434 PRO B O 1
ATOM 7033 N N . TYR B 1 435 ? 9.992 47 8.289 1 86 435 TYR B N 1
ATOM 7034 C CA . TYR B 1 435 ? 10.039 45.594 8 1 86 435 TYR B CA 1
ATOM 7035 C C . TYR B 1 435 ? 8.664 44.938 8.172 1 86 435 TYR B C 1
ATOM 7037 O O . TYR B 1 435 ? 8.523 43.719 8.055 1 86 435 TYR B O 1
ATOM 7045 N N . LEU B 1 436 ? 7.688 45.688 8.484 1 89.19 436 LEU B N 1
ATOM 7046 C CA . LEU B 1 436 ? 6.336 45.156 8.633 1 89.19 436 LEU B CA 1
ATOM 7047 C C . LEU B 1 436 ? 5.824 44.625 7.305 1 89.19 436 LEU B C 1
ATOM 7049 O O . LEU B 1 436 ? 5.91 45.281 6.273 1 89.19 436 LEU B O 1
ATOM 7053 N N . GLY B 1 437 ? 5.27 43.438 7.41 1 85.31 437 GLY B N 1
ATOM 7054 C CA . GLY B 1 437 ? 4.633 42.844 6.246 1 85.31 437 GLY B CA 1
ATOM 7055 C C . GLY B 1 437 ? 3.221 43.344 6.012 1 85.31 437 GLY B C 1
ATOM 7056 O O . GLY B 1 437 ? 2.705 44.125 6.793 1 85.31 437 GLY B O 1
ATOM 7057 N N . THR B 1 438 ? 2.605 42.812 4.957 1 82.19 438 THR B N 1
ATOM 7058 C CA . THR B 1 438 ? 1.292 43.312 4.539 1 82.19 438 THR B CA 1
ATOM 7059 C C . THR B 1 438 ? 0.187 42.438 5.145 1 82.19 438 THR B C 1
ATOM 7061 O O . THR B 1 438 ? -0.967 42.875 5.227 1 82.19 438 THR B O 1
ATOM 7064 N N . ILE B 1 439 ? 0.531 41.281 5.531 1 81.81 439 ILE B N 1
ATOM 7065 C CA . ILE B 1 439 ? -0.463 40.344 6.09 1 81.81 439 ILE B CA 1
ATOM 7066 C C . ILE B 1 439 ? -0.702 40.688 7.559 1 81.81 439 ILE B C 1
ATOM 7068 O O . ILE B 1 439 ? 0.234 40.688 8.359 1 81.81 439 ILE B O 1
ATOM 7072 N N . ARG B 1 440 ? -1.889 41.156 7.898 1 77.62 440 ARG B N 1
ATOM 7073 C CA . ARG B 1 440 ? -2.279 41.5 9.266 1 77.62 440 ARG B CA 1
ATOM 7074 C C . ARG B 1 440 ? -3.488 40.656 9.703 1 77.62 440 ARG B C 1
ATOM 7076 O O . ARG B 1 440 ? -4.531 40.688 9.047 1 77.62 440 ARG B O 1
ATOM 7083 N N . ALA B 1 441 ? -3.227 39.906 10.766 1 66.19 441 ALA B N 1
ATOM 7084 C CA . ALA B 1 441 ? -4.355 39.156 11.305 1 66.19 441 ALA B CA 1
ATOM 7085 C C . ALA B 1 441 ? -5.172 40 12.273 1 66.19 441 ALA B C 1
ATOM 7087 O O . ALA B 1 441 ? -4.656 40.438 13.305 1 66.19 441 ALA B O 1
ATOM 7088 N N . MET B 1 442 ? -6.039 40.969 11.93 1 53.16 442 MET B N 1
ATOM 7089 C CA . MET B 1 442 ? -6.75 41.938 12.789 1 53.16 442 MET B CA 1
ATOM 7090 C C . MET B 1 442 ? -7.605 41.188 13.812 1 53.16 442 MET B C 1
ATOM 7092 O O . MET B 1 442 ? -7.77 41.656 14.945 1 53.16 442 MET B O 1
ATOM 7096 N N . ASN B 1 443 ? -8.055 39.969 13.727 1 51.72 443 ASN B N 1
ATOM 7097 C CA . ASN B 1 443 ? -8.945 39.281 14.648 1 51.72 443 ASN B CA 1
ATOM 7098 C C . ASN B 1 443 ? -8.969 37.75 14.383 1 51.72 443 ASN B C 1
ATOM 7100 O O . ASN B 1 443 ? -9.719 37.281 13.531 1 51.72 443 ASN B O 1
ATOM 7104 N N . PRO B 1 444 ? -8.031 37.156 15.086 1 54.44 444 PRO B N 1
ATOM 7105 C CA . PRO B 1 444 ? -8.133 35.719 14.859 1 54.44 444 PRO B CA 1
ATOM 7106 C C . PRO B 1 444 ? -9.523 35.156 15.195 1 54.44 444 PRO B C 1
ATOM 7108 O O . PRO B 1 444 ? -10.18 35.656 16.109 1 54.44 444 PRO B O 1
ATOM 7111 N N . PRO B 1 445 ? -10.094 34.406 14.281 1 53.62 445 PRO B N 1
ATOM 7112 C CA . PRO B 1 445 ? -11.406 33.844 14.617 1 53.62 445 PRO B CA 1
ATOM 7113 C C . PRO B 1 445 ? -11.438 33.219 16.016 1 53.62 445 PRO B C 1
ATOM 7115 O O . PRO B 1 445 ? -10.438 32.688 16.469 1 53.62 445 PRO B O 1
ATOM 7118 N N . SER B 1 446 ? -12.531 33.656 16.844 1 50.25 446 SER B N 1
ATOM 7119 C CA . SER B 1 446 ? -12.719 33.219 18.219 1 50.25 446 SER B CA 1
ATOM 7120 C C . SER B 1 446 ? -12.836 31.719 18.328 1 50.25 446 SER B C 1
ATOM 7122 O O . SER B 1 446 ? -12.867 31.156 19.422 1 50.25 446 SER B O 1
ATOM 7124 N N . PHE B 1 447 ? -12.984 31.094 17.156 1 51.38 447 PHE B N 1
ATOM 7125 C CA . PHE B 1 447 ? -13.031 29.641 17.266 1 51.38 447 PHE B CA 1
ATOM 7126 C C . PHE B 1 447 ? -11.781 29.016 16.656 1 51.38 447 PHE B C 1
ATOM 7128 O O . PHE B 1 447 ? -11.133 29.625 15.797 1 51.38 447 PHE B O 1
#

Foldseek 3Di:
DDFPWAEEEEALFLLRLLLLLLQLLLVTAYEYFAQADALDFDDLQDAFQLLQLSCVVSPLVVVVVPVQFFWAFWAKEAEPDQDAQDCQVFPQFDRGRMFIDGQQPDDDPSGPDNTDGGARRRVVSVSSNVSSVVSPYHYDYNKHFQDWACDPDVQKIWTFIDRPPDTDIGIHRAYEYPNAPVLRVCVVVVFKFADPFDFKKKKKFKWFAQPLCLVDPDPPNSQHWYWYDFPPAQKIKIWHDHHDTMIMIMMMHHPVLVVVVPPPSPVSGLVRLVSPVSSNVRRVVIGTDDDMDMDGRQWIAGNDQDFQRYGYFANSHTGDDCSLSQRSSRSSVLSVLQSVLSSVCVVVSGRGRVSCVRSVVQSLQLVVLLRLVVLLCSFAVSLLSSQCSGPVRNNLSSCVSSNNRRDPDRGPNSVVSVVVSVVLCVDCPDPRVVRTGDRHPPDDPPD/DDFPWAEEEEALFLLRLLLLLLQLLLVTAYEYFAQADALDFDDLQDAFQLLQLSCVVSPLVVVVVPVQFFWAFWAKEAEPDQDAQDCLVFPQFDRGRMFIDGQQPDDDPSGPDNTDGGARRRVVSVSSNVSSVVSPYHYDYNKHFQDWACDPDVQKIWTFIDRPPDTDIGIHRAYEYPNAQVLRVCVVVVFKFADPFDFKKKKKFKWFAQDLCLVDPDPPNSQHWYWYDFPPAQKIWIWHDHHDTMIMIMMMDHPVVVVVVPPPSPVVGLVRLVSPVSSNVRRVVIGTDDDMDMDGRQWIAGNDQDFQRYGYFANSHTGDDCSLSQRSSRSSVLSVLQSVLSSVCVVVSGRGRVSNVRSVVQSLQLVVLLRLVVLLCSFAVSLLSSQCSGPVRNNLSSCVSSNNRRDPDRGPNSVVSVVVSVVLCVDCPDPRVVRTGDRHPPDDPPD

Radius of gyration: 31.69 Å; Cα contacts (8 Å, |Δi|>4): 1873; chains: 2; bounding box: 63×110×60 Å

Nearest PDB structures (foldseek):
  7fco-assembly1_A  TM=9.802E-01  e=6.859E-75  Streptomyces antibioticus
  5buk-assembly2_B  TM=9.838E-01  e=7.827E-67  Streptomyces sp. CNQ-418
  5dbj-assembly1_E  TM=9.768E-01  e=1.244E-65  Pseudomonas protegens Pf-5
  5dbj-assembly3_D  TM=9.767E-01  e=3.509E-65  Pseudomonas protegens Pf-5
  5dbj-assembly2_B  TM=9.769E-01  e=2.952E-65  Pseudomonas protegens Pf-5

InterPro domains:
  IPR002938 FAD-binding domain [PF01494] (5-347)
  IPR036188 FAD/NAD(P)-binding domain superfamily [G3DSA:3.50.50.60] (1-446)
  IPR036188 FAD/NAD(P)-binding domain superfamily [SSF51905] (3-401)
  IPR050816 Flavin-dependent halogenases [PTHR43747] (3-379)

Organism: Streptomyces rubellomurinus (strain ATCC 31215) (NCBI:txid359131)

Secondary structure (DSSP, 8-state):
---SEEEEEE--SHHHHHHHHHHHHTT--EEEEESSPSP---S--B--GGGHHHHHHHT-HHHHHTTTPPEE-EEEEEE---S----TT--S--SSSEEEEEGGGS--TT--SS-EEB--HHHHHHHHHHHHHHTT-EEEET-EEEEEE-SS-SS-EEEEEEETTEEEEEEEEEEEE--GGG-HHHHHTT-EEE-SS--EEEEEEEEES--HHHH-SSTT-TTSEEEEE-SSTT-EEEEEE-SSSEEEEEEEEEHHHHHHHTT-HHHHHHHHHTTSHHHHHHHHTSEE-S--EEE----EEES-SEETTEEE-GGGTEE---TT--HHHHHHHHHHHHHHHHHHHHHHT--SGGGGHHHHHHHHHHHHHHHHHHHHHHH-HHHHHHHHH-TTTHHHHHHHHTT---SSSPPHHHHHHHHHHHHHHH-TTSTTGGG--S---SS----/---SEEEEEE--SHHHHHHHHHHHHTT--EEEEESSPSP---S--B--GGGHHHHHHHT-HHHHHTTTPPEE-EEEEEE---S----TT--S--SSSEEEEEGGGS--TT--SS-EEB--HHHHHHHHHHHHHHTT-EEEET-EEEEEE-SS-SS-EEEEEEETTEEEEEEEEEEEE--GGG-HHHHHTT-EEE-SS--EEEEEEEEES--HHHH-SSTT-TTSEEEEE-SSTT-EEEEEE-SSSEEEEEEEEEHHHHHHHTT-HHHHHHHHHTTSHHHHHHHHTSEE-S--EEE----EEES-SEETTEEE-GGGTEE---TT--HHHHHHHHHHHHHHHHHHHHHHT--SGGGGHHHHHHHHHHHHHHHHHHHHHHH-HHHHHHHHH-TTTHHHHHHHHTT---SSSPPHHHHHHHHHHHHHHH-TTSTTGGG--S---SS----

Solvent-accessible surface area (backbone atoms only — not comparable to full-atom values): 46129 Å² total; per-residue (Å²): 132,84,56,71,23,52,32,35,26,37,19,44,41,61,19,20,12,46,25,35,25,51,38,13,64,70,69,45,49,29,35,32,35,15,56,58,69,70,62,49,86,52,87,82,37,47,56,31,48,51,36,46,40,54,36,50,71,69,63,48,42,68,61,55,66,68,67,66,50,34,62,22,43,34,41,36,38,39,43,70,67,78,73,82,78,79,54,88,86,58,51,70,69,61,95,56,55,54,38,73,51,53,53,62,80,48,92,49,93,69,44,95,61,57,50,37,35,14,37,51,34,20,61,51,32,38,53,42,33,51,49,11,40,74,40,58,22,46,54,31,28,28,28,32,76,76,45,76,40,66,74,89,32,95,70,38,32,40,36,39,25,36,46,85,86,42,77,48,76,47,38,15,44,28,35,38,35,17,39,26,86,68,19,59,60,30,60,76,67,68,26,61,38,75,41,89,65,52,53,34,29,34,44,30,36,39,29,36,61,53,61,45,70,79,71,30,92,47,92,89,43,55,55,20,41,38,37,37,39,47,78,51,82,77,24,35,31,44,38,36,49,40,45,98,48,35,31,38,39,33,43,36,32,47,40,72,60,51,65,69,52,57,94,45,61,65,60,47,51,50,57,57,41,49,65,37,58,70,58,34,58,43,53,68,72,22,43,76,73,53,72,77,41,75,48,67,80,43,25,33,39,30,74,58,49,61,37,76,31,36,39,39,22,20,45,27,31,43,30,64,80,60,87,67,33,39,60,66,30,47,8,40,50,39,14,53,44,42,34,56,32,49,54,54,17,60,75,68,74,42,52,47,39,79,51,42,46,67,36,50,54,44,50,46,53,22,49,50,54,52,50,49,55,53,41,44,40,54,23,33,44,66,54,50,45,47,38,58,42,19,79,92,28,20,63,50,48,47,36,52,58,28,50,55,47,71,61,89,66,77,55,66,42,57,56,52,48,54,50,49,52,52,50,32,71,73,29,82,82,36,92,60,31,87,54,53,44,88,54,66,72,90,67,76,68,95,88,131,84,58,72,23,50,32,38,26,36,19,44,42,61,19,20,12,45,26,35,26,52,38,12,64,72,70,44,48,29,35,32,34,15,56,59,68,70,63,48,86,51,87,81,36,47,57,31,50,51,36,46,41,54,38,50,70,70,64,47,44,67,61,55,67,69,67,68,50,36,62,22,43,38,42,36,38,38,44,71,66,76,72,83,75,78,53,89,86,56,51,71,70,60,96,56,59,55,39,72,52,54,53,62,79,48,91,48,93,69,44,94,61,58,50,37,35,16,37,50,35,20,61,50,32,39,53,42,33,53,47,11,40,75,41,59,21,46,54,30,26,28,26,34,77,76,45,75,41,66,75,89,34,94,69,38,31,40,34,39,25,34,46,83,86,41,76,47,76,46,39,15,44,28,36,39,35,17,40,27,86,68,20,60,61,30,60,74,67,69,25,61,38,76,40,89,66,53,52,35,30,33,43,31,36,38,29,36,60,53,61,45,71,80,71,30,93,49,91,87,43,55,57,21,41,37,38,37,40,48,75,52,80,78,26,34,33,45,38,37,48,39,45,98,48,36,31,38,39,31,41,37,31,46,40,72,59,51,66,68,51,56,93,46,61,67,60,48,52,50,58,57,40,50,65,37,58,70,57,33,58,43,52,69,72,22,43,76,73,51,72,78,42,75,45,68,81,43,25,34,37,30,75,58,48,60,37,75,31,35,40,39,22,20,44,27,29,43,29,64,80,60,88,67,34,38,60,66,30,46,8,39,50,38,13,54,44,42,32,56,32,48,55,53,17,60,75,69,72,42,52,46,40,78,52,43,46,67,37,51,52,44,51,47,51,22,48,49,54,51,51,50,52,53,42,44,41,53,24,32,45,66,54,50,45,47,37,59,42,19,79,94,29,20,64,50,48,45,38,53,60,27,50,55,48,70,61,91,66,75,54,65,40,58,55,52,48,52,50,49,50,52,49,32,71,75,28,83,83,36,90,60,32,86,56,53,44,86,57,65,74,89,65,74,68,96,89

Sequence (894 aa):
MEADFDVAVIGGGPAGSTAASYLASAGLRVAVFESELFPRPHVGESLVPATTPVLTEIGVMNDIDNAGFPKKYGAAWTSAETRDLPRNGFTGLDHSWAAEVMFVERDQPEVDRDYTYHVDRAKFDLILLKHAESRGADVFSGARVLRADFDSDPKLVTLHCRLGPRSVDFTTRMVVDASGRHTVLGRQLKLKVPDPVFNQYAIHTWFEGLDRTKMAVNTGTEDYIHVHFLPIEDSWVWQIPIDDTITSVGVVTQKERFAAAKDDREKFFWDFVSSRPDLREGLQEAKRLREFKTEGDYSYAMKQICGDRFVMVGDAARFVDPIFSSGVSVALNSARLAAKDIIAANKAGDFSRPRFAAFETKLRRAARNWYEFISIYYRLNVLFTAFVQDPRYRLDVLKMLQGDFYDEDEPKALTAMREMVQEVESNPDHLWHPYLGTIRAMNPPSFMEADFDVAVIGGGPAGSTAASYLASAGLRVAVFESELFPRPHVGESLVPATTPVLTEIGVMNDIDNAGFPKKYGAAWTSAETRDLPRNGFTGLDHSWAAEVMFVERDQPEVDRDYTYHVDRAKFDLILLKHAESRGADVFSGARVLRADFDSDPKLVTLHCRLGPRSVDFTTRMVVDASGRHTVLGRQLKLKVPDPVFNQYAIHTWFEGLDRTKMAVNTGTEDYIHVHFLPIEDSWVWQIPIDDTITSVGVVTQKERFAAAKDDREKFFWDFVSSRPDLREGLQEAKRLREFKTEGDYSYAMKQICGDRFVMVGDAARFVDPIFSSGVSVALNSARLAAKDIIAANKAGDFSRPRFAAFETKLRRAARNWYEFISIYYRLNVLFTAFVQDPRYRLDVLKMLQGDFYDEDEPKALTAMREMVQEVESNPDHLWHPYLGTIRAMNPPSF

pLDDT: mean 91.8, std 9.3, range [50.25, 99.0]